Protein AF-A0A7Y4ZMW3-F1 (afdb_monomer)

Sequence (957 aa):
PGPGPGAGGVWGFAELHAHLAAHLAYGSNANGDEGIFYGKPGVKLEDNTVASDLAPCNREKHSGFDGDPVRHETRQLIMSKVNQIIGGTHGSSGFPKFETWPNAMNGNHQQMHITWLRRAYEGGLRVLVASVVQNLSFATLWNRGTNFTAPSIQVSSADEMATAIKQADYIKKVALANPSWMKVVLTPAEAREAARDNKLAVILGTELDTLNVNQLLELKNRHGIRLVIPVHMANNSIAGTAAYGDIFNTHNYLVNHEFIHVVADPLLAFRFGVPQIPRVEGSIALWDGPGSIKPTEVDRGQYCALGYECCAGTQRVSGCVPTGQGEKNEKGLVDEAGMKRLMAEGMLIDIAHMSDRGQDATATLADRFSYPLLDSHTGVRGDGERAHDERAIRASLVTRMARNGGVIGIGTGGSTAGGFDAASPKMVFHQGPDGNTALIPRNGSSLLHNDKTYARLTGEQKTLAVAVGPLDAPETSSCERISFTMKTGGDDLRGGGDDAVAHVTLRSRVVAIPLSKGAGWGNNSTNTIPGDLPAGTKVSDIRDIAIVHTGRNGGGFNQADNWNLDGFRAECSDGAQTILNMSGAPIMRFTGDNKRFDANVAPGGSGEIRRLLFTIRTGGDDLRGGGDNAIGVVRVNGREIECPLNAGRNWGNGSVNTVGCDLPAGTQRSAIQRISVRTTFGGGMGGDNWNMDGILVTGEQPARTLAALEGTPLVRFTAEQRVRHLYTPRLSPVFAAPERESNPSVMRIWIATQADDLRGENDNATAIVTFRGGARQEVPLNRGGKWGPESRYNVVFKLDGTHTYRDIVSFGIRTTFTGGVAGDNWDVASLDLEAVEDPLDAWGRELRKVQTATGGAKVAIGTDLNGFAPQVPLTTTRVTYPMALPAAFGRSVTLQQSVTGTRRFGVSEDGIAHIGMIPDFLVAAAARGVNVAPIYRSAEETIVMWEKAEAAARSVR

Structure (mmCIF, N/CA/C/O backbone):
data_AF-A0A7Y4ZMW3-F1
#
_entry.id   AF-A0A7Y4ZMW3-F1
#
loop_
_atom_site.group_PDB
_atom_site.id
_atom_site.type_symbol
_atom_site.label_atom_id
_atom_site.label_alt_id
_atom_site.label_comp_id
_atom_site.label_asym_id
_atom_site.label_entity_id
_atom_site.label_seq_id
_atom_site.pdbx_PDB_ins_code
_atom_site.Cartn_x
_atom_site.Cartn_y
_atom_site.Cartn_z
_atom_site.occupancy
_atom_site.B_iso_or_equiv
_atom_site.auth_seq_id
_atom_site.auth_comp_id
_atom_site.auth_asym_id
_atom_site.auth_atom_id
_atom_site.pdbx_PDB_model_num
ATOM 1 N N . PRO A 1 1 ? -33.567 11.206 0.689 1.00 29.44 1 PRO A N 1
ATOM 2 C CA . PRO A 1 1 ? -33.638 11.188 2.170 1.00 29.44 1 PRO A CA 1
ATOM 3 C C . PRO A 1 1 ? -34.164 9.828 2.659 1.00 29.44 1 PRO A C 1
ATOM 5 O O . PRO A 1 1 ? -35.365 9.587 2.637 1.00 29.44 1 PRO A O 1
ATOM 8 N N . GLY A 1 2 ? -33.249 8.907 2.984 1.00 31.12 2 GLY A N 1
ATOM 9 C CA . GLY A 1 2 ? -33.588 7.635 3.635 1.00 31.12 2 GLY A CA 1
ATOM 10 C C . GLY A 1 2 ? -33.926 7.839 5.118 1.00 31.12 2 GLY A C 1
ATOM 11 O O . GLY A 1 2 ? -33.720 8.945 5.628 1.00 31.12 2 GLY A O 1
ATOM 12 N N . PRO A 1 3 ? -34.452 6.811 5.808 1.00 31.30 3 PRO A N 1
ATOM 13 C CA . PRO A 1 3 ? -34.828 6.932 7.209 1.00 31.30 3 PRO A CA 1
ATOM 14 C C . PRO A 1 3 ? -33.583 7.308 8.019 1.00 31.30 3 PRO A C 1
ATOM 16 O O . PRO A 1 3 ? -32.514 6.722 7.834 1.00 31.30 3 PRO A O 1
ATOM 19 N N . GLY A 1 4 ? -33.707 8.329 8.871 1.00 34.56 4 GLY A N 1
ATOM 20 C CA . GLY A 1 4 ? -32.644 8.711 9.798 1.00 34.56 4 GLY A CA 1
ATOM 21 C C . GLY A 1 4 ? -32.243 7.532 10.693 1.00 34.56 4 GLY A C 1
ATOM 22 O O . GLY A 1 4 ? -33.016 6.577 10.822 1.00 34.56 4 GLY A O 1
ATOM 23 N N . PRO A 1 5 ? -31.048 7.571 11.309 1.00 40.44 5 PRO A N 1
ATOM 24 C CA . PRO A 1 5 ? -30.644 6.542 12.255 1.00 40.44 5 PRO A CA 1
ATOM 25 C C . PRO A 1 5 ? -31.726 6.439 13.333 1.00 40.44 5 PRO A C 1
ATOM 27 O O . PRO A 1 5 ? -32.020 7.412 14.028 1.00 40.44 5 PRO A O 1
ATOM 30 N N . GLY A 1 6 ? -32.361 5.266 13.434 1.00 38.09 6 GLY A N 1
ATOM 31 C CA . GLY A 1 6 ? -33.222 4.948 14.567 1.00 38.09 6 GLY A CA 1
ATOM 32 C C . GLY A 1 6 ? -32.452 5.211 15.860 1.00 38.09 6 GLY A C 1
ATOM 33 O O . GLY A 1 6 ? -31.225 5.120 15.870 1.00 38.09 6 GLY A O 1
ATOM 34 N N . ALA A 1 7 ? -33.170 5.563 16.924 1.00 40.03 7 ALA A N 1
ATOM 35 C CA . ALA A 1 7 ? -32.678 6.127 18.183 1.00 40.03 7 ALA A CA 1
ATOM 36 C C . ALA A 1 7 ? -31.703 5.244 19.023 1.00 40.03 7 ALA A C 1
ATOM 38 O O . ALA A 1 7 ? -31.751 5.274 20.248 1.00 40.03 7 ALA A O 1
ATOM 39 N N . GLY A 1 8 ? -30.804 4.467 18.405 1.00 54.16 8 GLY A N 1
ATOM 40 C CA . GLY A 1 8 ? -29.812 3.623 19.076 1.00 54.16 8 GLY A CA 1
ATOM 41 C C . GLY A 1 8 ? -28.607 3.131 18.250 1.00 54.16 8 GLY A C 1
ATOM 42 O O . GLY A 1 8 ? -27.822 2.365 18.814 1.00 54.16 8 GLY A O 1
ATOM 43 N N . GLY A 1 9 ? -28.443 3.526 16.976 1.00 68.31 9 GLY A N 1
ATOM 44 C CA . GLY A 1 9 ? -27.302 3.122 16.125 1.00 68.31 9 GLY A CA 1
ATOM 45 C C . GLY A 1 9 ? -26.077 4.046 16.231 1.00 68.31 9 GLY A C 1
ATOM 46 O O . GLY A 1 9 ? -26.225 5.250 16.442 1.00 68.31 9 GLY A O 1
ATOM 47 N N . VAL A 1 10 ? -24.868 3.494 16.083 1.00 80.31 10 VAL A N 1
ATOM 48 C CA . VAL A 1 10 ? -23.595 4.234 16.130 1.00 80.31 10 VAL A CA 1
ATOM 49 C C . VAL A 1 10 ? -23.335 4.951 14.802 1.00 80.31 10 VAL A C 1
ATOM 51 O O . VAL A 1 10 ? -23.148 4.316 13.767 1.00 80.31 10 VAL A O 1
ATOM 54 N N . TRP A 1 11 ? -23.270 6.284 14.817 1.00 85.06 11 TRP A N 1
ATOM 55 C CA . TRP A 1 11 ? -22.770 7.039 13.667 1.00 85.06 11 TRP A CA 1
ATOM 56 C C . TRP A 1 11 ? -21.258 7.251 13.757 1.00 85.06 11 TRP A C 1
ATOM 58 O O . TRP A 1 11 ? -20.727 7.563 14.824 1.00 85.06 11 TRP A O 1
ATOM 68 N N . GLY A 1 12 ? -20.574 7.118 12.625 1.00 89.94 12 GLY A N 1
ATOM 69 C CA . GLY A 1 12 ? -19.128 7.227 12.506 1.00 89.94 12 GLY A CA 1
ATOM 70 C C . GLY A 1 12 ? -18.579 6.146 11.586 1.00 89.94 12 GLY A C 1
ATOM 71 O O . GLY A 1 12 ? -19.266 5.179 11.246 1.00 89.94 12 GLY A O 1
ATOM 72 N N . PHE A 1 13 ? -17.332 6.309 11.170 1.00 94.38 13 PHE A N 1
ATOM 73 C CA . PHE A 1 13 ? -16.681 5.318 10.323 1.00 94.38 13 PHE A CA 1
ATOM 74 C C . PHE A 1 13 ? -15.805 4.360 11.135 1.00 94.38 13 PHE A C 1
ATOM 76 O O . PHE A 1 13 ? -15.341 4.683 12.237 1.00 94.38 13 PHE A O 1
ATOM 83 N N . ALA A 1 14 ? -15.621 3.171 10.573 1.00 97.25 14 ALA A N 1
ATOM 84 C CA . ALA A 1 14 ? -14.660 2.174 10.991 1.00 97.25 14 ALA A CA 1
ATOM 85 C C . ALA A 1 14 ? -13.423 2.237 10.085 1.00 97.25 14 ALA A C 1
ATOM 87 O O . ALA A 1 14 ? -13.551 2.347 8.863 1.00 97.25 14 ALA A O 1
ATOM 88 N N . GLU A 1 15 ? -12.252 2.161 10.707 1.00 97.62 15 GLU A N 1
ATOM 89 C CA . GLU A 1 15 ? -10.999 1.756 10.072 1.00 97.62 15 GLU A CA 1
ATOM 90 C C . GLU A 1 15 ? -10.798 0.273 10.394 1.00 97.62 15 GLU A C 1
ATOM 92 O O . GLU A 1 15 ? -10.638 -0.087 11.565 1.00 97.62 15 GLU A O 1
ATOM 97 N N . LEU A 1 16 ? -10.904 -0.579 9.378 1.00 97.62 16 LEU A N 1
ATOM 98 C CA . LEU A 1 16 ? -10.907 -2.031 9.525 1.00 97.62 16 LEU A CA 1
ATOM 99 C C . LEU A 1 16 ? -9.520 -2.660 9.518 1.00 97.62 16 LEU A C 1
ATOM 101 O O . LEU A 1 16 ? -9.426 -3.831 9.882 1.00 97.62 16 LEU A O 1
ATOM 105 N N . HIS A 1 17 ? -8.474 -1.923 9.141 1.00 97.12 17 HIS A N 1
ATOM 106 C CA . HIS A 1 17 ? -7.116 -2.454 9.145 1.00 97.12 17 HIS A CA 1
ATOM 107 C C . HIS A 1 17 ? -6.063 -1.346 9.209 1.00 97.12 17 HIS A C 1
ATOM 109 O O . HIS A 1 17 ? -5.843 -0.621 8.241 1.00 97.12 17 HIS A O 1
ATOM 115 N N . ALA A 1 18 ? -5.397 -1.207 10.357 1.00 96.56 18 ALA A N 1
ATOM 116 C CA . ALA A 1 18 ? -4.236 -0.331 10.507 1.00 96.56 18 ALA A CA 1
ATOM 117 C C . ALA A 1 18 ? -3.281 -0.821 11.607 1.00 96.56 18 ALA A C 1
ATOM 119 O O . ALA A 1 18 ? -3.698 -1.451 12.585 1.00 96.56 18 ALA A O 1
ATOM 120 N N . HIS A 1 19 ? -2.002 -0.443 11.514 1.00 97.12 19 HIS A N 1
ATOM 121 C CA . HIS A 1 19 ? -0.948 -0.940 12.405 1.00 97.12 19 HIS A CA 1
ATOM 122 C C . HIS A 1 19 ? -0.393 0.145 13.328 1.00 97.12 19 HIS A C 1
ATOM 124 O O . HIS A 1 19 ? 0.693 0.698 13.128 1.00 97.12 19 HIS A O 1
ATOM 130 N N . LEU A 1 20 ? -1.117 0.425 14.415 1.00 96.75 20 LEU A N 1
ATOM 131 C CA . LEU A 1 20 ? -0.694 1.401 15.429 1.00 96.75 20 LEU A CA 1
ATOM 132 C C . LEU A 1 20 ? 0.699 1.081 16.014 1.00 96.75 20 LEU A C 1
ATOM 134 O O . LEU A 1 20 ? 1.488 1.985 16.283 1.00 96.75 20 LEU A O 1
ATOM 138 N N . ALA A 1 21 ? 1.012 -0.204 16.198 1.00 97.31 21 ALA A N 1
ATOM 139 C CA . ALA A 1 21 ? 2.217 -0.667 16.885 1.00 97.31 21 ALA A CA 1
ATOM 140 C C . ALA A 1 21 ? 3.320 -1.220 15.957 1.00 97.31 21 ALA A C 1
ATOM 142 O O . ALA A 1 21 ? 4.254 -1.839 16.460 1.00 97.31 21 ALA A O 1
ATOM 143 N N . ALA A 1 22 ? 3.276 -0.940 14.646 1.00 95.25 22 ALA A N 1
ATOM 144 C CA . ALA A 1 22 ? 4.231 -1.468 13.655 1.00 95.25 22 ALA A CA 1
ATOM 145 C C . ALA A 1 22 ? 5.717 -1.216 13.990 1.00 95.25 22 ALA A C 1
ATOM 147 O O . ALA A 1 22 ? 6.573 -2.037 13.674 1.00 95.25 22 ALA A O 1
ATOM 148 N N . HIS A 1 23 ? 6.031 -0.127 14.702 1.00 94.81 23 HIS A N 1
ATOM 149 C CA . HIS A 1 23 ? 7.381 0.166 15.208 1.00 94.81 23 HIS A CA 1
ATOM 150 C C . HIS A 1 23 ? 7.975 -0.921 16.124 1.00 94.81 23 HIS A C 1
ATOM 152 O O . HIS A 1 23 ? 9.178 -0.927 16.353 1.00 94.81 23 HIS A O 1
ATOM 158 N N . LEU A 1 24 ? 7.154 -1.833 16.659 1.00 95.81 24 LEU A N 1
ATOM 159 C CA . LEU A 1 24 ? 7.586 -2.969 17.481 1.00 95.81 24 LEU A CA 1
ATOM 160 C C . LEU A 1 24 ? 7.716 -4.278 16.684 1.00 95.81 24 LEU A C 1
ATOM 162 O O . LEU A 1 24 ? 8.057 -5.298 17.288 1.00 95.81 24 LEU A O 1
ATOM 166 N N . ALA A 1 25 ? 7.459 -4.242 15.373 1.00 93.50 25 ALA A N 1
ATOM 167 C CA . ALA A 1 25 ? 7.607 -5.343 14.425 1.00 93.50 25 ALA A CA 1
ATOM 168 C C . ALA A 1 25 ? 8.895 -5.190 13.589 1.00 93.50 25 ALA A C 1
ATOM 170 O O . ALA A 1 25 ? 9.790 -4.418 13.949 1.00 93.50 25 ALA A O 1
ATOM 171 N N . TYR A 1 26 ? 9.010 -5.952 12.494 1.00 90.38 26 TYR A N 1
ATOM 172 C CA . TYR A 1 26 ? 10.005 -5.756 11.427 1.00 90.38 26 TYR A CA 1
ATOM 173 C C . TYR A 1 26 ? 11.461 -5.638 11.907 1.00 90.38 26 TYR A C 1
ATOM 175 O O . TYR A 1 26 ? 12.222 -4.768 11.480 1.00 90.38 26 TYR A O 1
ATOM 183 N N . GLY A 1 27 ? 11.836 -6.518 12.836 1.00 88.50 27 GLY A N 1
ATOM 184 C CA . GLY A 1 27 ? 13.196 -6.620 13.363 1.00 88.50 27 GLY A CA 1
ATOM 185 C C . GLY A 1 27 ? 13.542 -5.628 14.476 1.00 88.50 27 GLY A C 1
ATOM 186 O O . GLY A 1 27 ? 14.650 -5.686 14.992 1.00 88.50 27 GLY A O 1
ATOM 187 N N . SER A 1 28 ? 12.622 -4.755 14.893 1.00 90.94 28 SER A N 1
ATOM 188 C CA . SER A 1 28 ? 12.890 -3.800 15.976 1.00 90.94 28 SER A CA 1
ATOM 189 C C . SER A 1 28 ? 13.230 -4.470 17.314 1.00 90.94 28 SER A C 1
ATOM 191 O O . SER A 1 28 ? 12.729 -5.543 17.671 1.00 90.94 28 SER A O 1
ATOM 193 N N . ASN A 1 29 ? 14.057 -3.789 18.105 1.00 88.19 29 ASN A N 1
ATOM 194 C CA . ASN A 1 29 ? 14.379 -4.210 19.464 1.00 88.19 29 ASN A CA 1
ATOM 195 C C . ASN A 1 29 ? 13.197 -3.971 20.432 1.00 88.19 29 ASN A C 1
ATOM 197 O O . ASN A 1 29 ? 12.124 -3.486 20.056 1.00 88.19 29 ASN A O 1
ATOM 201 N N . ALA A 1 30 ? 13.362 -4.311 21.715 1.00 86.75 30 ALA A N 1
ATOM 202 C CA . ALA A 1 30 ? 12.298 -4.207 22.723 1.00 86.75 30 ALA A CA 1
ATOM 203 C C . ALA A 1 30 ? 11.681 -2.797 22.853 1.00 86.75 30 ALA A C 1
ATOM 205 O O . ALA A 1 30 ? 10.495 -2.688 23.161 1.00 86.75 30 ALA A O 1
ATOM 206 N N . ASN A 1 31 ? 12.444 -1.743 22.547 1.00 87.69 31 ASN A N 1
ATOM 207 C CA . ASN A 1 31 ? 12.013 -0.345 22.640 1.00 87.69 31 ASN A CA 1
ATOM 208 C C . ASN A 1 31 ? 11.351 0.184 21.355 1.00 87.69 31 ASN A C 1
ATOM 210 O O . ASN A 1 31 ? 10.925 1.344 21.322 1.00 87.69 31 ASN A O 1
ATOM 214 N N . GLY A 1 32 ? 11.268 -0.652 20.314 1.00 89.94 32 GLY A N 1
ATOM 215 C CA . GLY A 1 32 ? 10.786 -0.257 18.992 1.00 89.94 32 GLY A CA 1
ATOM 216 C C . GLY A 1 32 ? 11.794 0.590 18.221 1.00 89.94 32 GLY A C 1
ATOM 217 O O . GLY A 1 32 ? 11.396 1.430 17.422 1.00 89.94 32 GLY A O 1
ATOM 218 N N . ASP A 1 33 ? 13.084 0.412 18.514 1.00 89.06 33 ASP A N 1
ATOM 219 C CA . ASP A 1 33 ? 14.192 1.075 17.830 1.00 89.06 33 ASP A CA 1
ATOM 220 C C . ASP A 1 33 ? 14.956 0.061 16.962 1.00 89.06 33 ASP A C 1
ATOM 222 O O . ASP A 1 33 ? 14.775 -1.153 17.092 1.00 89.06 33 ASP A O 1
ATOM 226 N N . GLU A 1 34 ? 15.823 0.566 16.081 1.00 86.25 34 GLU A N 1
ATOM 227 C CA . GLU A 1 34 ? 16.712 -0.232 15.221 1.00 86.25 34 GLU A CA 1
ATOM 228 C C . GLU A 1 34 ? 16.001 -1.239 14.303 1.00 86.25 34 GLU A C 1
ATOM 230 O O . GLU A 1 34 ? 16.639 -2.186 13.855 1.00 86.25 34 GLU A O 1
ATOM 235 N N . GLY A 1 35 ? 14.706 -1.063 14.028 1.00 89.69 35 GLY A N 1
ATOM 236 C CA . GLY A 1 35 ? 13.946 -1.859 13.061 1.00 89.69 35 GLY A CA 1
ATOM 237 C C . GLY A 1 35 ? 13.877 -1.208 11.679 1.00 89.69 35 GLY A C 1
ATOM 238 O O . GLY A 1 35 ? 14.298 -0.066 11.495 1.00 89.69 35 GLY A O 1
ATOM 239 N N . ILE A 1 36 ? 13.276 -1.920 10.719 1.00 88.38 36 ILE A N 1
ATOM 240 C CA . ILE A 1 36 ? 12.968 -1.375 9.381 1.00 88.38 36 ILE A CA 1
ATOM 241 C C . ILE A 1 36 ? 12.028 -0.170 9.490 1.00 88.38 36 ILE A C 1
ATOM 243 O O . ILE A 1 36 ? 12.124 0.774 8.712 1.00 88.38 36 ILE A O 1
ATOM 247 N N . PHE A 1 37 ? 11.103 -0.207 10.447 1.00 90.81 37 PHE A N 1
ATOM 248 C CA . PHE A 1 37 ? 10.099 0.825 10.650 1.00 90.81 37 PHE A CA 1
ATOM 249 C C . PHE A 1 37 ? 10.595 1.891 11.634 1.00 90.81 37 PHE A C 1
ATOM 251 O O . PHE A 1 37 ? 11.032 1.550 12.734 1.00 90.81 37 PHE A O 1
ATOM 258 N N . TYR A 1 38 ? 10.504 3.172 11.267 1.00 92.38 38 TYR A N 1
ATOM 259 C CA . TYR A 1 38 ? 11.011 4.281 12.079 1.00 92.38 38 TYR A CA 1
ATOM 260 C C . TYR A 1 38 ? 9.907 5.186 12.636 1.00 92.38 38 TYR A C 1
ATOM 262 O O . TYR A 1 38 ? 8.947 5.540 11.953 1.00 92.38 38 TYR A O 1
ATOM 270 N N . GLY A 1 39 ? 10.105 5.641 13.872 1.00 94.50 39 GLY A N 1
ATOM 271 C CA . GLY A 1 39 ? 9.209 6.549 14.581 1.00 94.50 39 GLY A CA 1
ATOM 272 C C . GLY A 1 39 ? 8.195 5.821 15.464 1.00 94.50 39 GLY A C 1
ATOM 273 O O . GLY A 1 39 ? 7.851 4.658 15.250 1.00 94.50 39 GLY A O 1
ATOM 274 N N . LYS A 1 40 ? 7.700 6.515 16.488 1.00 96.38 40 LYS A N 1
ATOM 275 C CA . LYS A 1 40 ? 6.841 5.949 17.538 1.00 96.38 40 LYS A CA 1
ATOM 276 C C . LYS A 1 40 ? 5.458 6.597 17.504 1.00 96.38 40 LYS A C 1
ATOM 278 O O . LYS A 1 40 ? 5.334 7.764 17.148 1.00 96.38 40 LYS A O 1
ATOM 283 N N . PRO A 1 41 ? 4.387 5.866 17.843 1.00 96.06 41 PRO A N 1
ATOM 284 C CA . PRO A 1 41 ? 3.038 6.416 17.782 1.00 96.06 41 PRO A CA 1
ATOM 285 C C . PRO A 1 41 ? 2.716 7.301 18.999 1.00 96.06 41 PRO A C 1
ATOM 287 O O . PRO A 1 41 ? 1.648 7.901 19.048 1.00 96.06 41 PRO A O 1
ATOM 290 N N . GLY A 1 42 ? 3.609 7.388 19.988 1.00 96.25 42 GLY A N 1
ATOM 291 C CA . GLY A 1 42 ? 3.313 7.996 21.280 1.00 96.25 42 GLY A CA 1
ATOM 292 C C . GLY A 1 42 ? 2.331 7.163 22.104 1.00 96.25 42 GLY A C 1
ATOM 293 O O . GLY A 1 42 ? 1.635 6.280 21.602 1.00 96.25 42 GLY A O 1
ATOM 294 N N . VAL A 1 43 ? 2.298 7.416 23.413 1.00 97.19 43 VAL A N 1
ATOM 295 C CA . VAL A 1 43 ? 1.431 6.663 24.337 1.00 97.19 43 VAL A CA 1
ATOM 296 C C . VAL A 1 43 ? 0.258 7.506 24.801 1.00 97.19 43 VAL A C 1
ATOM 298 O O . VAL A 1 43 ? -0.889 7.103 24.637 1.00 97.19 43 VAL A O 1
ATOM 301 N N . LYS A 1 44 ? 0.532 8.666 25.390 1.00 97.50 44 LYS A N 1
ATOM 302 C CA . LYS A 1 44 ? -0.468 9.510 26.038 1.00 97.50 44 LYS A CA 1
ATOM 303 C C . LYS A 1 44 ? -0.564 10.843 25.311 1.00 97.50 44 LYS A C 1
ATOM 305 O O . LYS A 1 44 ? 0.457 11.470 25.043 1.00 97.50 44 LYS A O 1
ATOM 310 N N . LEU A 1 45 ? -1.784 11.267 24.983 1.00 97.12 45 LEU A N 1
ATOM 311 C CA . LEU A 1 45 ? -2.014 12.473 24.189 1.00 97.12 45 LEU A CA 1
ATOM 312 C C . LEU A 1 45 ? -1.439 13.733 24.859 1.00 97.12 45 LEU A C 1
ATOM 314 O O . LEU A 1 45 ? -0.869 14.581 24.176 1.00 97.12 45 LEU A O 1
ATOM 318 N N . GLU A 1 46 ? -1.571 13.848 26.182 1.00 95.94 46 GLU A N 1
ATOM 319 C CA . GLU A 1 46 ? -1.174 15.042 26.936 1.00 95.94 46 GLU A CA 1
ATOM 320 C C . GLU A 1 46 ? 0.346 15.211 27.074 1.00 95.94 46 GLU A C 1
ATOM 322 O O . GLU A 1 46 ? 0.806 16.325 27.318 1.00 95.94 46 GLU A O 1
ATOM 327 N N . ASP A 1 47 ? 1.124 14.140 26.893 1.00 93.81 47 ASP A N 1
ATOM 328 C CA . ASP A 1 47 ? 2.585 14.185 27.035 1.00 93.81 47 ASP A CA 1
ATOM 329 C C . ASP A 1 47 ? 3.253 14.908 25.848 1.00 93.81 47 ASP A C 1
ATOM 331 O O . ASP A 1 47 ? 4.386 15.371 25.962 1.00 93.81 47 ASP A O 1
ATOM 335 N N . ASN A 1 48 ? 2.544 15.039 24.717 1.00 86.69 48 ASN A N 1
ATOM 336 C CA . ASN A 1 48 ? 2.977 15.746 23.507 1.00 86.69 48 ASN A CA 1
ATOM 337 C C . ASN A 1 48 ? 4.410 15.391 23.050 1.00 86.69 48 ASN A C 1
ATOM 339 O O . ASN A 1 48 ? 5.265 16.251 22.831 1.00 86.69 48 ASN A O 1
ATOM 343 N N . THR A 1 49 ? 4.660 14.100 22.863 1.00 95.12 49 THR A N 1
ATOM 344 C CA . THR A 1 49 ? 5.973 13.519 22.542 1.00 95.12 49 THR A CA 1
ATOM 345 C C . THR A 1 49 ? 6.348 13.579 21.057 1.00 95.12 49 THR A C 1
ATOM 347 O O . THR A 1 49 ? 7.330 12.970 20.645 1.00 95.12 49 THR A O 1
ATOM 350 N N . VAL A 1 50 ? 5.632 14.365 20.242 1.00 96.25 50 VAL A N 1
ATOM 351 C CA . VAL A 1 50 ? 5.830 14.477 18.780 1.00 96.25 50 VAL A CA 1
ATOM 352 C C . VAL A 1 50 ? 7.301 14.689 18.401 1.00 96.25 50 VAL A C 1
ATOM 354 O O . VAL A 1 50 ? 7.783 14.092 17.441 1.00 96.25 50 VAL A O 1
ATOM 357 N N . ALA A 1 51 ? 8.018 15.535 19.147 1.00 96.38 51 ALA A N 1
ATOM 358 C CA . ALA A 1 51 ? 9.407 15.876 18.847 1.00 96.38 51 ALA A CA 1
ATOM 359 C C . ALA A 1 51 ? 10.373 14.690 18.995 1.00 96.38 51 ALA A C 1
ATOM 361 O O . ALA A 1 51 ? 11.300 14.567 18.199 1.00 96.38 51 ALA A O 1
ATOM 362 N N . SER A 1 52 ? 10.163 13.830 19.996 1.00 95.19 52 SER A N 1
ATOM 363 C CA . SER A 1 52 ? 10.982 12.633 20.216 1.00 95.19 52 SER A CA 1
ATOM 364 C C . SER A 1 52 ? 10.503 11.451 19.384 1.00 95.19 52 SER A C 1
ATOM 366 O O . SER A 1 52 ? 11.313 10.685 18.873 1.00 95.19 52 SER A O 1
ATOM 368 N N . ASP A 1 53 ? 9.190 11.308 19.239 1.00 96.50 53 ASP A N 1
ATOM 369 C CA . ASP A 1 53 ? 8.573 10.149 18.604 1.00 96.50 53 ASP A CA 1
ATOM 370 C C . ASP A 1 53 ? 8.726 10.172 17.084 1.00 96.50 53 ASP A C 1
ATOM 372 O O . ASP A 1 53 ? 8.805 9.117 16.456 1.00 96.50 53 ASP A O 1
ATOM 376 N N . LEU A 1 54 ? 8.788 11.369 16.495 1.00 96.25 54 LEU A N 1
ATOM 377 C CA . LEU A 1 54 ? 8.860 11.585 15.052 1.00 96.25 54 LEU A CA 1
ATOM 378 C C . LEU A 1 54 ? 10.107 12.394 14.651 1.00 96.25 54 LEU A C 1
ATOM 380 O O . LEU A 1 54 ? 10.058 13.202 13.723 1.00 96.25 54 LEU A O 1
ATOM 384 N N . ALA A 1 55 ? 11.209 12.227 15.386 1.00 95.06 55 ALA A N 1
ATOM 385 C CA . ALA A 1 55 ? 12.484 12.896 15.121 1.00 95.06 55 ALA A CA 1
ATOM 386 C C . ALA A 1 55 ? 13.061 12.525 13.737 1.00 95.06 55 ALA A C 1
ATOM 388 O O . ALA A 1 55 ? 12.692 11.499 13.184 1.00 95.06 55 ALA A O 1
ATOM 389 N N . PRO A 1 56 ? 13.983 13.304 13.150 1.00 92.25 56 PRO A N 1
ATOM 390 C CA . PRO A 1 56 ? 14.653 12.904 11.915 1.00 92.25 56 PRO A CA 1
ATOM 391 C C . PRO A 1 56 ? 15.407 11.572 12.055 1.00 92.25 56 PRO A C 1
ATOM 393 O O . PRO A 1 56 ? 16.023 11.309 13.088 1.00 92.25 56 PRO A O 1
ATOM 396 N N . CYS A 1 57 ? 15.393 10.746 11.007 1.00 87.81 57 CYS A N 1
ATOM 397 C CA . CYS A 1 57 ? 15.964 9.397 11.037 1.00 87.81 57 CYS A CA 1
ATOM 398 C C . CYS A 1 57 ? 17.316 9.289 10.312 1.00 87.81 57 CYS A C 1
ATOM 400 O O . CYS A 1 57 ? 17.672 10.127 9.480 1.00 87.81 57 CYS A O 1
ATOM 402 N N . ASN A 1 58 ? 18.062 8.209 10.580 1.00 81.44 58 ASN A N 1
ATOM 403 C CA . ASN A 1 58 ? 19.144 7.808 9.682 1.00 81.44 58 ASN A CA 1
ATOM 404 C C . ASN A 1 58 ? 18.535 7.233 8.396 1.00 81.44 58 ASN A C 1
ATOM 406 O O . ASN A 1 58 ? 17.863 6.202 8.427 1.00 81.44 58 ASN A O 1
ATOM 410 N N . ARG A 1 59 ? 18.810 7.894 7.273 1.00 70.88 59 ARG A N 1
ATOM 411 C CA . ARG A 1 59 ? 18.180 7.627 5.979 1.00 70.88 59 ARG A CA 1
ATOM 412 C C . ARG A 1 59 ? 18.505 6.265 5.373 1.00 70.88 59 ARG A C 1
ATOM 414 O O . ARG A 1 59 ? 17.708 5.762 4.597 1.00 70.88 59 ARG A O 1
ATOM 421 N N . GLU A 1 60 ? 19.648 5.666 5.684 1.00 68.62 60 GLU A N 1
ATOM 422 C CA . GLU A 1 60 ? 20.051 4.430 5.004 1.00 68.62 60 GLU A CA 1
ATOM 423 C C . GLU A 1 60 ? 19.511 3.171 5.669 1.00 68.62 60 GLU A C 1
ATOM 425 O O . GLU A 1 60 ? 19.280 2.171 4.997 1.00 68.62 60 GLU A O 1
ATOM 430 N N . LYS A 1 61 ? 19.345 3.196 6.993 1.00 70.44 61 LYS A N 1
ATOM 431 C CA . LYS A 1 61 ? 19.107 1.968 7.760 1.00 70.44 61 LYS A CA 1
ATOM 432 C C . LYS A 1 61 ? 18.244 2.141 9.001 1.00 70.44 61 LYS A C 1
ATOM 434 O O . LYS A 1 61 ? 18.088 1.175 9.731 1.00 70.44 61 LYS A O 1
ATOM 439 N N . HIS A 1 62 ? 17.726 3.342 9.292 1.00 83.06 62 HIS A N 1
ATOM 440 C CA . HIS A 1 62 ? 16.912 3.629 10.491 1.00 83.06 62 HIS A CA 1
ATOM 441 C C . HIS A 1 62 ? 17.560 3.248 11.845 1.00 83.06 62 HIS A C 1
ATOM 443 O O . HIS A 1 62 ? 16.965 3.434 12.906 1.00 83.06 62 HIS A O 1
ATOM 449 N N . SER A 1 63 ? 18.808 2.780 11.820 1.00 72.19 63 SER A N 1
ATOM 450 C CA . SER A 1 63 ? 19.594 2.271 12.933 1.00 72.19 63 SER A CA 1
ATOM 451 C C . SER A 1 63 ? 20.960 2.964 12.981 1.00 72.19 63 SER A C 1
ATOM 453 O O . SER A 1 63 ? 21.389 3.619 12.026 1.00 72.19 63 SER A O 1
ATOM 455 N N . GLY A 1 64 ? 21.660 2.816 14.106 1.00 67.94 64 GLY A N 1
ATOM 456 C CA . GLY A 1 64 ? 22.993 3.385 14.314 1.00 67.94 64 GLY A CA 1
ATOM 457 C C . GLY A 1 64 ? 24.120 2.675 13.548 1.00 67.94 64 GLY A C 1
ATOM 458 O O . GLY A 1 64 ? 23.900 1.935 12.581 1.00 67.94 64 GLY A O 1
ATOM 459 N N . PHE A 1 65 ? 25.361 2.917 13.984 1.00 71.69 65 PHE A N 1
ATOM 460 C CA . PHE A 1 65 ? 26.539 2.189 13.501 1.00 71.69 65 PHE A CA 1
ATOM 461 C C . PHE A 1 65 ? 26.349 0.679 13.692 1.00 71.69 65 PHE A C 1
ATOM 463 O O . PHE A 1 65 ? 25.885 0.238 14.740 1.00 71.69 65 PHE A O 1
ATOM 470 N N . ASP A 1 66 ? 26.701 -0.096 12.667 1.00 68.44 66 ASP A N 1
ATOM 471 C CA . ASP A 1 66 ? 26.613 -1.552 12.696 1.00 68.44 66 ASP A CA 1
ATOM 472 C C . ASP A 1 66 ? 28.020 -2.119 12.499 1.00 68.44 66 ASP A C 1
ATOM 474 O O . ASP A 1 66 ? 28.638 -1.873 11.467 1.00 68.44 66 ASP A O 1
ATOM 478 N N . GLY A 1 67 ? 28.540 -2.815 13.512 1.00 68.62 67 GLY A N 1
ATOM 479 C CA . GLY A 1 67 ? 29.873 -3.420 13.464 1.00 68.62 67 GLY A CA 1
ATOM 480 C C . GLY A 1 67 ? 29.940 -4.717 12.652 1.00 68.62 67 GLY A C 1
ATOM 481 O O . GLY A 1 67 ? 31.036 -5.231 12.447 1.00 68.62 67 GLY A O 1
ATOM 482 N N . ASP A 1 68 ? 28.796 -5.254 12.214 1.00 73.12 68 ASP A N 1
ATOM 483 C CA . ASP A 1 68 ? 28.722 -6.409 11.319 1.00 73.12 68 ASP A CA 1
ATOM 484 C C . ASP A 1 68 ? 28.536 -5.922 9.867 1.00 73.12 68 ASP A C 1
ATOM 486 O O . ASP A 1 68 ? 27.454 -5.428 9.527 1.00 73.12 68 ASP A O 1
ATOM 490 N N . PRO A 1 69 ? 29.557 -6.050 8.996 1.00 69.38 69 PRO A N 1
ATOM 491 C CA . PRO A 1 69 ? 29.477 -5.561 7.623 1.00 69.38 69 PRO A CA 1
ATOM 492 C C . PRO A 1 69 ? 28.436 -6.316 6.780 1.00 69.38 69 PRO A C 1
ATOM 494 O O . PRO A 1 69 ? 27.795 -5.709 5.931 1.00 69.38 69 PRO A O 1
ATOM 497 N N . VAL A 1 70 ? 28.185 -7.605 7.035 1.00 70.25 70 VAL A N 1
ATOM 498 C CA . VAL A 1 70 ? 27.185 -8.383 6.277 1.00 70.25 70 VAL A CA 1
ATOM 499 C C . VAL A 1 70 ? 25.775 -7.933 6.642 1.00 70.25 70 VAL A C 1
ATOM 501 O O . VAL A 1 70 ? 24.920 -7.742 5.771 1.00 70.25 70 VAL A O 1
ATOM 504 N N . ARG A 1 71 ? 25.514 -7.733 7.938 1.00 75.38 71 ARG A N 1
ATOM 505 C CA . ARG A 1 71 ? 24.229 -7.189 8.393 1.00 75.38 71 ARG A CA 1
ATOM 506 C C . ARG A 1 71 ? 24.037 -5.752 7.916 1.00 75.38 71 ARG A C 1
ATOM 508 O O . ARG A 1 71 ? 22.922 -5.394 7.541 1.00 75.38 71 ARG A O 1
ATOM 515 N N . HIS A 1 72 ? 25.104 -4.957 7.881 1.00 75.94 72 HIS A N 1
ATOM 516 C CA . HIS A 1 72 ? 25.063 -3.597 7.357 1.00 75.94 72 HIS A CA 1
ATOM 517 C C . HIS A 1 72 ? 24.570 -3.552 5.901 1.00 75.94 72 HIS A C 1
ATOM 519 O O . HIS A 1 72 ? 23.579 -2.869 5.632 1.00 75.94 72 HIS A O 1
ATOM 525 N N . GLU A 1 73 ? 25.184 -4.334 5.010 1.00 71.75 73 GLU A N 1
ATOM 526 C CA . GLU A 1 73 ? 24.780 -4.437 3.598 1.00 71.75 73 GLU A CA 1
ATOM 527 C C . GLU A 1 73 ? 23.363 -5.012 3.451 1.00 71.75 73 GLU A C 1
ATOM 529 O O . GLU A 1 73 ? 22.532 -4.499 2.699 1.00 71.75 73 GLU A O 1
ATOM 534 N N . THR A 1 74 ? 23.026 -6.037 4.245 1.00 74.88 74 THR A N 1
ATOM 535 C CA . THR A 1 74 ? 21.683 -6.644 4.226 1.00 74.88 74 THR A CA 1
ATOM 536 C C . THR A 1 74 ? 20.595 -5.618 4.572 1.00 74.88 74 THR A C 1
ATOM 538 O O . THR A 1 74 ? 19.545 -5.587 3.929 1.00 74.88 74 THR A O 1
ATOM 541 N N . ARG A 1 75 ? 20.832 -4.744 5.560 1.00 80.00 75 ARG A N 1
ATOM 542 C CA . ARG A 1 75 ? 19.886 -3.682 5.941 1.00 80.00 75 ARG A CA 1
ATOM 543 C C . ARG A 1 75 ? 19.674 -2.675 4.811 1.00 80.00 75 ARG A C 1
ATOM 545 O O . ARG A 1 75 ? 18.528 -2.322 4.537 1.00 80.00 75 ARG A O 1
ATOM 552 N N . GLN A 1 76 ? 20.740 -2.257 4.127 1.00 75.12 76 GLN A N 1
ATOM 553 C CA . GLN A 1 76 ? 20.628 -1.351 2.978 1.00 75.12 76 GLN A CA 1
ATOM 554 C C . GLN A 1 76 ? 19.847 -1.991 1.819 1.00 75.12 76 GLN A C 1
ATOM 556 O O . GLN A 1 76 ? 18.969 -1.345 1.242 1.00 75.12 76 GLN A O 1
ATOM 561 N N . LEU A 1 77 ? 20.085 -3.276 1.529 1.00 73.12 77 LEU A N 1
ATOM 562 C CA . LEU A 1 77 ? 19.331 -4.024 0.517 1.00 73.12 77 LEU A CA 1
ATOM 563 C C . LEU A 1 77 ? 17.839 -4.123 0.860 1.00 73.12 77 LEU A C 1
ATOM 565 O O . LEU A 1 77 ? 16.998 -3.862 -0.000 1.00 73.12 77 LEU A O 1
ATOM 569 N N . ILE A 1 78 ? 17.495 -4.448 2.111 1.00 77.06 78 ILE A N 1
ATOM 570 C CA . ILE A 1 78 ? 16.094 -4.496 2.561 1.00 77.06 78 ILE A CA 1
ATOM 571 C C . ILE A 1 78 ? 15.434 -3.128 2.401 1.00 77.06 78 ILE A C 1
ATOM 573 O O . ILE A 1 78 ? 14.338 -3.052 1.853 1.00 77.06 78 ILE A O 1
ATOM 577 N N . MET A 1 79 ? 16.095 -2.047 2.824 1.00 77.81 79 MET A N 1
ATOM 578 C CA . MET A 1 79 ? 15.553 -0.693 2.674 1.00 77.81 79 MET A CA 1
ATOM 579 C C . MET A 1 79 ? 15.322 -0.338 1.206 1.00 77.81 79 MET A C 1
ATOM 581 O O . MET A 1 79 ? 14.258 0.178 0.865 1.00 77.81 79 MET A O 1
ATOM 585 N N . SER A 1 80 ? 16.271 -0.672 0.327 1.00 72.69 80 SER A N 1
ATOM 586 C CA . SER A 1 80 ? 16.115 -0.496 -1.119 1.00 72.69 80 SER A CA 1
ATOM 587 C C . SER A 1 80 ? 14.888 -1.249 -1.652 1.00 72.69 80 SER A C 1
ATOM 589 O O . SER A 1 80 ? 14.039 -0.659 -2.322 1.00 72.69 80 SER A O 1
ATOM 591 N N . LYS A 1 81 ? 14.713 -2.521 -1.269 1.00 72.81 81 LYS A N 1
ATOM 592 C CA . LYS A 1 81 ? 13.571 -3.342 -1.703 1.00 72.81 81 LYS A CA 1
ATOM 593 C C . LYS A 1 81 ? 12.234 -2.871 -1.134 1.00 72.81 81 LYS A C 1
ATOM 595 O O . LYS A 1 81 ? 11.264 -2.806 -1.882 1.00 72.81 81 LYS A O 1
ATOM 600 N N . VAL A 1 82 ? 12.168 -2.475 0.136 1.00 74.69 82 VAL A N 1
ATOM 601 C CA . VAL A 1 82 ? 10.956 -1.879 0.728 1.00 74.69 82 VAL A CA 1
ATOM 602 C C . VAL A 1 82 ? 10.578 -0.597 -0.016 1.00 74.69 82 VAL A C 1
ATOM 604 O O . VAL A 1 82 ? 9.423 -0.422 -0.398 1.00 74.69 82 VAL A O 1
ATOM 607 N N . ASN A 1 83 ? 11.555 0.264 -0.307 1.00 72.44 83 ASN A N 1
ATOM 608 C CA . ASN A 1 83 ? 11.324 1.480 -1.083 1.00 72.44 83 ASN A CA 1
ATOM 609 C C . ASN A 1 83 ? 10.842 1.166 -2.513 1.00 72.44 83 ASN A C 1
ATOM 611 O O . ASN A 1 83 ? 9.956 1.853 -3.014 1.00 72.44 83 ASN A O 1
ATOM 615 N N . GLN A 1 84 ? 11.359 0.105 -3.144 1.00 67.44 84 GLN A N 1
ATOM 616 C CA . GLN A 1 84 ? 10.930 -0.356 -4.470 1.00 67.44 84 GLN A CA 1
ATOM 617 C C . GLN A 1 84 ? 9.478 -0.862 -4.484 1.00 67.44 84 GLN A C 1
ATOM 619 O O . GLN A 1 84 ? 8.736 -0.540 -5.409 1.00 67.44 84 GLN A O 1
ATOM 624 N N . ILE A 1 85 ? 9.059 -1.631 -3.473 1.00 65.88 85 ILE A N 1
ATOM 625 C CA . ILE A 1 85 ? 7.689 -2.178 -3.373 1.00 65.88 85 ILE A CA 1
ATOM 626 C C . ILE A 1 85 ? 6.656 -1.053 -3.267 1.00 65.88 85 ILE A C 1
ATOM 628 O O . ILE A 1 85 ? 5.587 -1.116 -3.871 1.00 65.88 85 ILE A O 1
ATOM 632 N N . ILE A 1 86 ? 6.985 -0.016 -2.500 1.00 67.06 86 ILE A N 1
ATOM 633 C CA . ILE A 1 86 ? 6.081 1.104 -2.225 1.00 67.06 86 ILE A CA 1
ATOM 634 C C . ILE A 1 86 ? 6.152 2.142 -3.359 1.00 67.06 86 ILE A C 1
ATOM 636 O O . ILE A 1 86 ? 5.167 2.811 -3.676 1.00 67.06 86 ILE A O 1
ATOM 640 N N . GLY A 1 87 ? 7.321 2.272 -3.993 1.00 63.09 87 GLY A N 1
ATOM 641 C CA . GLY A 1 87 ? 7.581 3.128 -5.147 1.00 63.09 87 GLY A CA 1
ATOM 642 C C . GLY A 1 87 ? 7.765 4.614 -4.825 1.00 63.09 87 GLY A C 1
ATOM 643 O O . GLY A 1 87 ? 8.070 5.385 -5.732 1.00 63.09 87 GLY A O 1
ATOM 644 N N . GLY A 1 88 ? 7.589 5.042 -3.572 1.00 69.00 88 GLY A N 1
ATOM 645 C CA . GLY A 1 88 ? 7.802 6.428 -3.155 1.00 69.00 88 GLY A CA 1
ATOM 646 C C . GLY A 1 88 ? 9.212 6.705 -2.637 1.00 69.00 88 GLY A C 1
ATOM 647 O O . GLY A 1 88 ? 9.958 5.809 -2.241 1.00 69.00 88 GLY A O 1
ATOM 648 N N . THR A 1 89 ? 9.588 7.984 -2.626 1.00 72.75 89 THR A N 1
ATOM 649 C CA . THR A 1 89 ? 10.900 8.398 -2.126 1.00 72.75 89 THR A CA 1
ATOM 650 C C . THR A 1 89 ? 10.983 8.309 -0.600 1.00 72.75 89 THR A C 1
ATOM 652 O O . THR A 1 89 ? 10.135 8.837 0.120 1.00 72.75 89 THR A O 1
ATOM 655 N N . HIS A 1 90 ? 12.060 7.701 -0.104 1.00 79.12 90 HIS A N 1
ATOM 656 C CA . HIS A 1 90 ? 12.402 7.625 1.314 1.00 79.12 90 HIS A CA 1
ATOM 657 C C . HIS A 1 90 ? 13.347 8.765 1.716 1.00 79.12 90 HIS A C 1
ATOM 659 O O . HIS A 1 90 ? 14.458 8.881 1.193 1.00 79.12 90 HIS A O 1
ATOM 665 N N . GLY A 1 91 ? 12.893 9.631 2.625 1.00 81.06 91 GLY A N 1
ATOM 666 C CA . GLY A 1 91 ? 13.665 10.766 3.141 1.00 81.06 91 GLY A CA 1
ATOM 667 C C . GLY A 1 91 ? 13.553 10.889 4.659 1.00 81.06 91 GLY A C 1
ATOM 668 O O . GLY A 1 91 ? 12.600 10.388 5.245 1.00 81.06 91 GLY A O 1
ATOM 669 N N . SER A 1 92 ? 14.508 11.575 5.288 1.00 87.25 92 SER A N 1
ATOM 670 C CA . SER A 1 92 ? 14.709 11.575 6.746 1.00 87.25 92 SER A CA 1
ATOM 671 C C . SER A 1 92 ? 14.102 12.754 7.512 1.00 87.25 92 SER A C 1
ATOM 673 O O . SER A 1 92 ? 14.107 12.738 8.744 1.00 87.25 92 SER A O 1
ATOM 675 N N . SER A 1 93 ? 13.581 13.774 6.825 1.00 90.50 93 SER A N 1
ATOM 676 C CA . SER A 1 93 ? 13.073 15.013 7.432 1.00 90.50 93 SER A CA 1
ATOM 677 C C . SER A 1 93 ? 11.759 14.771 8.184 1.00 90.50 93 SER A C 1
ATOM 679 O O . SER A 1 93 ? 10.683 14.809 7.585 1.00 90.50 93 SER A O 1
ATOM 681 N N . GLY A 1 94 ? 11.879 14.512 9.492 1.00 92.44 94 GLY A N 1
ATOM 682 C CA . GLY A 1 94 ? 10.789 14.437 10.471 1.00 92.44 94 GLY A CA 1
ATOM 683 C C . GLY A 1 94 ? 10.598 15.766 11.216 1.00 92.44 94 GLY A C 1
ATOM 684 O O . GLY A 1 94 ? 10.736 16.850 10.638 1.00 92.44 94 GLY A O 1
ATOM 685 N N . PHE A 1 95 ? 10.301 15.716 12.514 1.00 95.44 95 PHE A N 1
ATOM 686 C CA . PHE A 1 95 ? 10.133 16.909 13.346 1.00 95.44 95 PHE A CA 1
ATOM 687 C C . PHE A 1 95 ? 11.365 17.844 13.275 1.00 95.44 95 PHE A C 1
ATOM 689 O O . PHE A 1 95 ? 12.498 17.367 13.313 1.00 95.44 95 PHE A O 1
ATOM 696 N N . PRO A 1 96 ? 11.191 19.181 13.221 1.00 95.12 96 PRO A N 1
ATOM 697 C CA . PRO A 1 96 ? 9.919 19.908 13.233 1.00 95.12 96 PRO A CA 1
ATOM 698 C C . PRO A 1 96 ? 9.308 20.149 11.847 1.00 95.12 96 PRO A C 1
ATOM 700 O O . PRO A 1 96 ? 8.174 20.621 11.785 1.00 95.12 96 PRO A O 1
ATOM 703 N N . LYS A 1 97 ? 10.041 19.887 10.757 1.00 92.69 97 LYS A N 1
ATOM 704 C CA . LYS A 1 97 ? 9.690 20.390 9.421 1.00 92.69 97 LYS A CA 1
ATOM 705 C C . LYS A 1 97 ? 8.808 19.454 8.600 1.00 92.69 97 LYS A C 1
ATOM 707 O O . LYS A 1 97 ? 7.983 19.952 7.840 1.00 92.69 97 LYS A O 1
ATOM 712 N N . PHE A 1 98 ? 8.988 18.139 8.747 1.00 92.38 98 PHE A N 1
ATOM 713 C CA . PHE A 1 98 ? 8.255 17.106 8.008 1.00 92.38 98 PHE A CA 1
ATOM 714 C C . PHE A 1 98 ? 8.267 17.336 6.483 1.00 92.38 98 PHE A C 1
ATOM 716 O O . PHE A 1 98 ? 7.225 17.329 5.827 1.00 92.38 98 PHE A O 1
ATOM 723 N N . GLU A 1 99 ? 9.445 17.614 5.908 1.00 87.44 99 GLU A N 1
ATOM 724 C CA . GLU A 1 99 ? 9.573 17.890 4.463 1.00 87.44 99 GLU A CA 1
ATOM 725 C C . GLU A 1 99 ? 9.428 16.613 3.620 1.00 87.44 99 GLU A C 1
ATOM 727 O O . GLU A 1 99 ? 9.016 16.683 2.458 1.00 87.44 99 GLU A O 1
ATOM 732 N N . THR A 1 100 ? 9.759 15.448 4.192 1.00 85.31 100 THR A N 1
ATOM 733 C CA . THR A 1 100 ? 9.792 14.172 3.459 1.00 85.31 100 THR A CA 1
ATOM 734 C C . THR A 1 100 ? 8.919 13.084 4.064 1.00 85.31 100 THR A C 1
ATOM 736 O O . THR A 1 100 ? 8.403 12.268 3.304 1.00 85.31 100 THR A O 1
ATOM 739 N N . TRP A 1 101 ? 8.732 13.059 5.386 1.00 90.81 101 TRP A N 1
ATOM 740 C CA . TRP A 1 101 ? 7.821 12.128 6.056 1.00 90.81 101 TRP A CA 1
ATOM 741 C C . TRP A 1 101 ? 7.094 12.826 7.220 1.00 90.81 101 TRP A C 1
ATOM 743 O O . TRP A 1 101 ? 7.621 13.819 7.720 1.00 90.81 101 TRP A O 1
ATOM 753 N N . PRO A 1 102 ? 5.901 12.363 7.649 1.00 91.44 102 PRO A N 1
ATOM 754 C CA . PRO A 1 102 ? 5.132 11.243 7.093 1.00 91.44 102 PRO A CA 1
ATOM 755 C C . PRO A 1 102 ? 4.634 11.535 5.669 1.00 91.44 102 PRO A C 1
ATOM 757 O O . PRO A 1 102 ? 4.409 12.688 5.302 1.00 91.44 102 PRO A O 1
ATOM 760 N N . ASN A 1 103 ? 4.502 10.496 4.846 1.00 88.12 103 ASN A N 1
ATOM 761 C CA . ASN A 1 103 ? 4.162 10.620 3.428 1.00 88.12 103 ASN A CA 1
ATOM 762 C C . ASN A 1 103 ? 3.281 9.445 2.997 1.00 88.12 103 ASN A C 1
ATOM 764 O O . ASN A 1 103 ? 3.552 8.309 3.362 1.00 88.12 103 ASN A O 1
ATOM 768 N N . ALA A 1 104 ? 2.246 9.720 2.205 1.00 88.69 104 ALA A N 1
ATOM 769 C CA . ALA A 1 104 ? 1.296 8.721 1.722 1.00 88.69 104 ALA A CA 1
ATOM 770 C C . ALA A 1 104 ? 1.951 7.597 0.892 1.00 88.69 104 ALA A C 1
ATOM 772 O O . ALA A 1 104 ? 1.478 6.469 0.892 1.00 88.69 104 ALA A O 1
ATOM 773 N N . MET A 1 105 ? 3.066 7.881 0.221 1.00 81.94 105 MET A N 1
ATOM 774 C CA . MET A 1 105 ? 3.833 6.925 -0.585 1.00 81.94 105 MET A CA 1
ATOM 775 C C . MET A 1 105 ? 5.054 6.371 0.159 1.00 81.94 105 MET A C 1
ATOM 777 O O . MET A 1 105 ? 5.992 5.887 -0.467 1.00 81.94 105 MET A O 1
ATOM 781 N N . ASN A 1 106 ? 5.093 6.474 1.486 1.00 77.69 106 ASN A N 1
ATOM 782 C CA . ASN A 1 106 ? 6.172 5.935 2.299 1.00 77.69 106 ASN A CA 1
ATOM 783 C C . ASN A 1 106 ? 5.597 5.056 3.414 1.00 77.69 106 ASN A C 1
ATOM 785 O O . ASN A 1 106 ? 4.822 5.529 4.235 1.00 77.69 106 ASN A O 1
ATOM 789 N N . GLY A 1 107 ? 5.996 3.787 3.450 1.00 75.75 107 GLY A N 1
ATOM 790 C CA . GLY A 1 107 ? 5.454 2.808 4.399 1.00 75.75 107 GLY A CA 1
ATOM 791 C C . GLY A 1 107 ? 6.409 2.398 5.518 1.00 75.75 107 GLY A C 1
ATOM 792 O O . GLY A 1 107 ? 6.040 1.563 6.332 1.00 75.75 107 GLY A O 1
ATOM 793 N N . ASN A 1 108 ? 7.630 2.941 5.571 1.00 85.44 108 ASN A N 1
ATOM 794 C CA . ASN A 1 108 ? 8.633 2.589 6.586 1.00 85.44 108 ASN A CA 1
ATOM 795 C C . ASN A 1 108 ? 8.819 3.658 7.675 1.00 85.44 108 ASN A C 1
ATOM 797 O O . ASN A 1 108 ? 9.694 3.510 8.528 1.00 85.44 108 ASN A O 1
ATOM 801 N N . HIS A 1 109 ? 7.986 4.698 7.681 1.00 91.94 109 HIS A N 1
ATOM 802 C CA . HIS A 1 109 ? 7.904 5.684 8.753 1.00 91.94 109 HIS A CA 1
ATOM 803 C C . HIS A 1 109 ? 6.533 5.677 9.425 1.00 91.94 109 HIS A C 1
ATOM 805 O O . HIS A 1 109 ? 5.526 5.340 8.815 1.00 91.94 109 HIS A O 1
ATOM 811 N N . GLN A 1 110 ? 6.495 6.133 10.674 1.00 94.88 110 GLN A N 1
ATOM 812 C CA . GLN A 1 110 ? 5.288 6.238 11.481 1.00 94.88 110 GLN A CA 1
ATOM 813 C C . GLN A 1 110 ? 4.217 7.160 10.872 1.00 94.88 110 GLN A C 1
ATOM 815 O O . GLN A 1 110 ? 4.443 8.357 10.701 1.00 94.88 110 GLN A O 1
ATOM 820 N N . GLN A 1 111 ? 3.014 6.614 10.652 1.00 95.38 111 GLN A N 1
ATOM 821 C CA . GLN A 1 111 ? 1.813 7.313 10.163 1.00 95.38 111 GLN A CA 1
ATOM 822 C C . GLN A 1 111 ? 0.643 7.310 11.176 1.00 95.38 111 GLN A C 1
ATOM 824 O O . GLN A 1 111 ? -0.434 7.847 10.897 1.00 95.38 111 GLN A O 1
ATOM 829 N N . MET A 1 112 ? 0.844 6.741 12.371 1.00 95.06 112 MET A N 1
ATOM 830 C CA . MET A 1 112 ? -0.183 6.472 13.393 1.00 95.06 112 MET A CA 1
ATOM 831 C C . MET A 1 112 ? 0.127 7.111 14.763 1.00 95.06 112 MET A C 1
ATOM 833 O O . MET A 1 112 ? -0.069 6.490 15.803 1.00 95.06 112 MET A O 1
ATOM 837 N N . HIS A 1 113 ? 0.611 8.354 14.806 1.00 97.81 113 HIS A N 1
ATOM 838 C CA . HIS A 1 113 ? 0.830 9.061 16.075 1.00 97.81 113 HIS A CA 1
ATOM 839 C C . HIS A 1 113 ? -0.485 9.385 16.819 1.00 97.81 113 HIS A C 1
ATOM 841 O O . HIS A 1 113 ? -1.504 9.694 16.197 1.00 97.81 113 HIS A O 1
ATOM 847 N N . ILE A 1 114 ? -0.466 9.378 18.156 1.00 98.31 114 ILE A N 1
ATOM 848 C CA . ILE A 1 114 ? -1.638 9.536 19.033 1.00 98.31 114 ILE A CA 1
ATOM 849 C C . ILE A 1 114 ? -2.386 10.854 18.792 1.00 98.31 114 ILE A C 1
ATOM 851 O O . ILE A 1 114 ? -3.614 10.893 18.854 1.00 98.31 114 ILE A O 1
ATOM 855 N N . THR A 1 115 ? -1.672 11.923 18.430 1.00 97.62 115 THR A N 1
ATOM 856 C CA . THR A 1 115 ? -2.270 13.215 18.044 1.00 97.62 115 THR A CA 1
ATOM 857 C C . THR A 1 115 ? -3.038 13.126 16.723 1.00 97.62 115 THR A C 1
ATOM 859 O O . THR A 1 115 ? -4.119 13.703 16.594 1.00 97.62 115 THR A O 1
ATOM 862 N N . TRP A 1 116 ? -2.534 12.367 15.747 1.00 98.12 116 TRP A N 1
ATOM 863 C CA . TRP A 1 116 ? -3.222 12.130 14.477 1.00 98.12 116 TRP A CA 1
ATOM 864 C C . TRP A 1 116 ? -4.415 11.196 14.657 1.00 98.12 116 TRP A C 1
ATOM 866 O O . TRP A 1 116 ? -5.476 11.456 14.090 1.00 98.12 116 TRP A O 1
ATOM 876 N N . LEU A 1 117 ? -4.278 10.158 15.489 1.00 98.31 117 LEU A N 1
ATOM 877 C CA . LEU A 1 117 ? -5.383 9.268 15.839 1.00 98.31 117 LEU A CA 1
ATOM 878 C C . LEU A 1 117 ? -6.504 10.029 16.558 1.00 98.31 117 LEU A C 1
ATOM 880 O O . LEU A 1 117 ? -7.678 9.865 16.223 1.00 98.31 117 LEU A O 1
ATOM 884 N N . ARG A 1 118 ? -6.147 10.925 17.487 1.00 97.38 118 ARG A N 1
ATOM 885 C CA . ARG A 1 118 ? -7.101 11.821 18.146 1.00 97.38 118 ARG A CA 1
ATOM 886 C C . 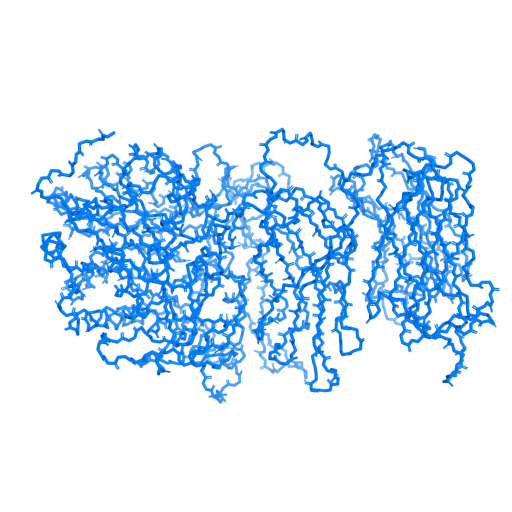ARG A 1 118 ? -7.861 12.675 17.131 1.00 97.38 118 ARG A C 1
ATOM 888 O O . ARG A 1 118 ? -9.084 12.762 17.215 1.00 97.38 118 ARG A O 1
ATOM 895 N N . ARG A 1 119 ? -7.161 13.256 16.150 1.00 96.44 119 ARG A N 1
ATOM 896 C CA . ARG A 1 119 ? -7.792 14.043 15.080 1.00 96.44 119 ARG A CA 1
ATOM 897 C C . ARG A 1 119 ? -8.727 13.195 14.213 1.00 96.44 119 ARG A C 1
ATOM 899 O O . ARG A 1 119 ? -9.814 13.656 13.879 1.00 96.44 119 ARG A O 1
ATOM 906 N N . ALA A 1 120 ? -8.353 11.959 13.873 1.00 96.56 120 ALA A N 1
ATOM 907 C CA . ALA A 1 120 ? -9.228 11.043 13.135 1.00 96.56 120 ALA A CA 1
ATOM 908 C C . ALA A 1 120 ? -10.508 10.714 13.927 1.00 96.56 120 ALA A C 1
ATOM 910 O O . ALA A 1 120 ? -11.607 10.737 13.372 1.00 96.56 120 ALA A O 1
ATOM 911 N N . TYR A 1 121 ? -10.381 10.485 15.239 1.00 95.69 121 TYR A N 1
ATOM 912 C CA . TYR A 1 121 ? -11.510 10.306 16.157 1.00 95.69 121 TYR A CA 1
ATOM 913 C C . TYR A 1 121 ? -12.421 11.545 16.210 1.00 95.69 121 TYR A C 1
ATOM 915 O O . TYR A 1 121 ? -13.641 11.421 16.076 1.00 95.69 121 TYR A O 1
ATOM 923 N N . GLU A 1 122 ? -11.865 12.752 16.316 1.00 92.75 122 GLU A N 1
ATOM 924 C CA . GLU A 1 122 ? -12.644 14.000 16.229 1.00 92.75 122 GLU A CA 1
ATOM 925 C C . GLU A 1 122 ? -13.318 14.160 14.858 1.00 92.75 122 GLU A C 1
ATOM 927 O O . GLU A 1 122 ? -14.429 14.679 14.765 1.00 92.75 122 GLU A O 1
ATOM 932 N N . GLY A 1 123 ? -12.682 13.629 13.812 1.00 92.06 123 GLY A N 1
ATOM 933 C CA . GLY A 1 123 ? -13.179 13.533 12.444 1.00 92.06 123 GLY A CA 1
ATOM 934 C C . GLY A 1 123 ? -14.260 12.477 12.184 1.00 92.06 123 GLY A C 1
ATOM 935 O O . GLY A 1 123 ? -14.757 12.393 11.061 1.00 92.06 123 GLY A O 1
ATOM 936 N N . GLY A 1 124 ? -14.640 11.682 13.190 1.00 91.62 124 GLY A N 1
ATOM 937 C CA . GLY A 1 124 ? -15.720 10.693 13.094 1.00 91.62 124 GLY A CA 1
ATOM 938 C C . GLY A 1 124 ? -15.290 9.224 13.129 1.00 91.62 124 GLY A C 1
ATOM 939 O O . GLY A 1 124 ? -16.158 8.361 12.992 1.00 91.62 124 GLY A O 1
ATOM 940 N N . LEU A 1 125 ? -14.004 8.913 13.342 1.00 95.50 125 LEU A N 1
ATOM 941 C CA . LEU A 1 125 ? -13.554 7.534 13.574 1.00 95.50 125 LEU A CA 1
ATOM 942 C C . LEU A 1 125 ? -14.140 7.023 14.900 1.00 95.50 125 LEU A C 1
ATOM 944 O O . LEU A 1 125 ? -14.002 7.678 15.940 1.00 95.50 125 LEU A O 1
ATOM 948 N N . ARG A 1 126 ? -14.816 5.872 14.879 1.00 95.50 126 ARG A N 1
ATOM 949 C CA . ARG A 1 126 ? -15.453 5.281 16.076 1.00 95.50 126 ARG A CA 1
ATOM 950 C C . ARG A 1 126 ? -15.067 3.836 16.339 1.00 95.50 126 ARG A C 1
ATOM 952 O O . ARG A 1 126 ? -15.078 3.431 17.498 1.00 95.50 126 ARG A O 1
ATOM 959 N N . VAL A 1 127 ? -14.677 3.099 15.305 1.00 98.19 127 VAL A N 1
ATOM 960 C CA . VAL A 1 127 ? -14.125 1.747 15.425 1.00 98.19 127 VAL A CA 1
ATOM 961 C C . VAL A 1 127 ? -12.770 1.726 14.730 1.00 98.19 127 VAL A C 1
ATOM 963 O O . VAL A 1 127 ? -12.661 2.178 13.596 1.00 98.19 127 VAL A O 1
ATOM 966 N N . LEU A 1 128 ? -11.746 1.228 15.415 1.00 98.62 128 LEU A N 1
ATOM 967 C CA . LEU A 1 128 ? -10.419 0.984 14.858 1.00 98.62 128 LEU A CA 1
ATOM 968 C C . LEU A 1 128 ? -10.060 -0.478 15.097 1.00 98.62 128 LEU A C 1
ATOM 970 O O . LEU A 1 128 ? -9.967 -0.901 16.250 1.00 98.62 128 LEU A O 1
ATOM 974 N N . VAL A 1 129 ? -9.804 -1.229 14.035 1.00 98.69 129 VAL A N 1
ATOM 975 C CA . VAL A 1 129 ? -9.103 -2.509 14.132 1.00 98.69 129 VAL A CA 1
ATOM 976 C C . VAL A 1 129 ? -7.605 -2.212 14.105 1.00 98.69 129 VAL A C 1
ATOM 978 O O . VAL A 1 129 ? -7.049 -1.803 13.089 1.00 98.69 129 VAL A O 1
ATOM 981 N N . ALA A 1 130 ? -6.960 -2.368 15.258 1.00 98.44 130 ALA A N 1
ATOM 982 C CA . ALA A 1 130 ? -5.523 -2.204 15.409 1.00 98.44 130 ALA A CA 1
ATOM 983 C C . ALA A 1 130 ? -4.854 -3.579 15.284 1.00 98.44 130 ALA A C 1
ATOM 985 O O . ALA A 1 130 ? -4.817 -4.354 16.248 1.00 98.44 130 ALA A O 1
ATOM 986 N N . SER A 1 131 ? -4.366 -3.885 14.084 1.00 98.06 131 SER A N 1
ATOM 987 C CA . SER A 1 131 ? -3.773 -5.178 13.744 1.00 98.06 131 SER A CA 1
ATOM 988 C C . SER A 1 131 ? -2.305 -5.234 14.164 1.00 98.06 131 SER A C 1
ATOM 990 O O . SER A 1 131 ? -1.517 -4.335 13.859 1.00 98.06 131 SER A O 1
ATOM 992 N N . VAL A 1 132 ? -1.918 -6.298 14.869 1.00 98.00 132 VAL A N 1
ATOM 993 C CA . VAL A 1 132 ? -0.501 -6.620 15.095 1.00 98.00 132 VAL A CA 1
ATOM 994 C C . VAL A 1 132 ? 0.048 -7.316 13.854 1.00 98.00 132 VAL A C 1
ATOM 996 O O . VAL A 1 132 ? -0.621 -8.196 13.313 1.00 98.00 132 VAL A O 1
ATOM 999 N N . VAL A 1 133 ? 1.244 -6.924 13.416 1.00 95.44 133 VAL A N 1
ATOM 1000 C CA . VAL A 1 133 ? 1.813 -7.370 12.134 1.00 95.44 133 VAL A CA 1
ATOM 1001 C C . VAL A 1 133 ? 3.230 -7.898 12.285 1.00 95.44 133 VAL A C 1
ATOM 1003 O O . VAL A 1 133 ? 3.963 -7.486 13.188 1.00 95.44 133 VAL A O 1
ATOM 1006 N N . GLN A 1 134 ? 3.621 -8.818 11.411 1.00 91.31 134 GLN A N 1
ATOM 1007 C CA . GLN A 1 134 ? 5.001 -9.253 11.252 1.00 91.31 134 GLN A CA 1
ATOM 1008 C C . GLN A 1 134 ? 5.238 -9.717 9.812 1.00 91.31 134 GLN A C 1
ATOM 1010 O O . GLN A 1 134 ? 4.363 -10.303 9.184 1.00 91.31 134 GLN A O 1
ATOM 1015 N N . 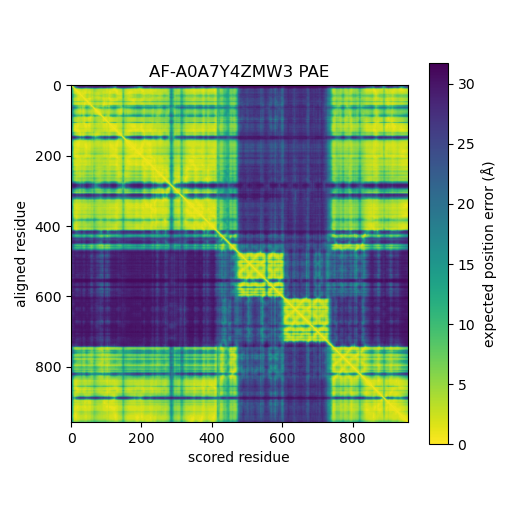ASN A 1 135 ? 6.457 -9.491 9.323 1.00 87.75 135 ASN A N 1
ATOM 1016 C CA . ASN A 1 135 ? 7.016 -10.253 8.214 1.00 87.75 135 ASN A CA 1
ATOM 1017 C C . ASN A 1 135 ? 8.278 -10.948 8.728 1.00 87.75 135 ASN A C 1
ATOM 1019 O O . ASN A 1 135 ? 9.302 -10.299 8.981 1.00 87.75 135 ASN A O 1
ATOM 1023 N N . LEU A 1 136 ? 8.193 -12.261 8.942 1.00 82.69 136 LEU A N 1
ATOM 1024 C CA . LEU A 1 136 ? 9.262 -12.989 9.629 1.00 82.69 136 LEU A CA 1
ATOM 1025 C C . LEU A 1 136 ? 10.576 -13.000 8.850 1.00 82.69 136 LEU A C 1
ATOM 1027 O O . LEU A 1 136 ? 11.644 -12.921 9.465 1.00 82.69 136 LEU A O 1
ATOM 1031 N N . SER A 1 137 ? 10.517 -13.057 7.520 1.00 80.75 137 SER A N 1
ATOM 1032 C CA . SER A 1 137 ? 11.714 -13.045 6.680 1.00 80.75 137 SER A CA 1
ATOM 1033 C C . SER A 1 137 ? 12.437 -11.710 6.788 1.00 80.75 137 SER A C 1
ATOM 1035 O O . SER A 1 137 ? 13.636 -11.692 7.055 1.00 80.75 137 SER A O 1
ATOM 1037 N N . PHE A 1 138 ? 11.717 -10.591 6.677 1.00 82.69 138 PHE A N 1
ATOM 1038 C CA . PHE A 1 138 ? 12.299 -9.262 6.857 1.00 82.69 138 PHE A CA 1
ATOM 1039 C C . PHE A 1 138 ? 12.872 -9.070 8.255 1.00 82.69 138 PHE A C 1
ATOM 1041 O O . PHE A 1 138 ? 14.016 -8.641 8.375 1.00 82.69 138 PHE A O 1
ATOM 1048 N N . ALA A 1 139 ? 12.138 -9.437 9.307 1.00 86.25 139 ALA A N 1
ATOM 1049 C CA . ALA A 1 139 ? 12.642 -9.320 10.673 1.00 86.25 139 ALA A CA 1
ATOM 1050 C C . ALA A 1 139 ? 13.908 -10.166 10.901 1.00 86.25 139 ALA A C 1
ATOM 1052 O O . ALA A 1 139 ? 14.862 -9.707 11.535 1.00 86.25 139 ALA A O 1
ATOM 1053 N N . THR A 1 140 ? 13.941 -11.386 10.360 1.00 81.25 140 THR A N 1
ATOM 1054 C CA . THR A 1 140 ? 15.079 -12.300 10.516 1.00 81.25 140 THR A CA 1
ATOM 1055 C C . THR A 1 140 ? 16.295 -11.809 9.739 1.00 81.25 140 THR A C 1
ATOM 1057 O O . THR A 1 140 ? 17.381 -11.716 10.313 1.00 81.25 140 THR A O 1
ATOM 1060 N N . LEU A 1 141 ? 16.116 -11.437 8.468 1.00 79.25 141 LEU A N 1
ATOM 1061 C CA . LEU A 1 141 ? 17.175 -10.892 7.616 1.00 79.25 141 LEU A CA 1
ATOM 1062 C C . LEU A 1 141 ? 17.736 -9.583 8.182 1.00 79.25 141 LEU A C 1
ATOM 1064 O O . LEU A 1 141 ? 18.949 -9.394 8.216 1.00 79.25 141 LEU A O 1
ATOM 1068 N N . TRP A 1 142 ? 16.868 -8.708 8.690 1.00 83.44 142 TRP A N 1
ATOM 1069 C CA . TRP A 1 142 ? 17.264 -7.436 9.288 1.00 83.44 142 TRP A CA 1
ATOM 1070 C C . TRP A 1 142 ? 18.163 -7.600 10.519 1.00 83.44 142 TRP A C 1
ATOM 1072 O O . TRP A 1 142 ? 19.121 -6.844 10.706 1.00 83.44 142 TRP A O 1
ATOM 1082 N N . ASN A 1 143 ? 17.857 -8.587 11.365 1.00 81.75 143 ASN A N 1
ATOM 1083 C CA . ASN A 1 143 ? 18.560 -8.808 12.628 1.00 81.75 143 ASN A CA 1
ATOM 1084 C C . ASN A 1 143 ? 19.809 -9.673 12.490 1.00 81.75 143 ASN A C 1
ATOM 1086 O O . ASN A 1 143 ? 20.798 -9.444 13.190 1.00 81.75 143 ASN A O 1
ATOM 1090 N N . ARG A 1 144 ? 19.766 -10.681 11.618 1.00 74.88 144 ARG A N 1
ATOM 1091 C CA . ARG A 1 144 ? 20.834 -11.681 11.497 1.00 74.88 144 ARG A CA 1
ATOM 1092 C C . ARG A 1 144 ? 21.758 -11.436 10.306 1.00 74.88 144 ARG A C 1
ATOM 1094 O O . ARG A 1 144 ? 22.862 -11.970 10.297 1.00 74.88 144 ARG A O 1
ATOM 1101 N N . GLY A 1 145 ? 21.330 -10.643 9.324 1.00 67.56 145 GLY A N 1
ATOM 1102 C CA . GLY A 1 145 ? 21.980 -10.621 8.019 1.00 67.56 145 GLY A CA 1
ATOM 1103 C C . GLY A 1 145 ? 21.895 -11.989 7.335 1.00 67.56 145 GLY A C 1
ATOM 1104 O O . GLY A 1 145 ? 21.120 -12.864 7.728 1.00 67.56 145 GLY A O 1
ATOM 1105 N N . THR A 1 146 ? 22.728 -12.188 6.321 1.00 58.94 146 THR A N 1
ATOM 1106 C CA . THR A 1 146 ? 22.866 -13.459 5.596 1.00 58.94 146 THR A CA 1
ATOM 1107 C C . THR A 1 146 ? 24.263 -14.061 5.820 1.00 58.94 146 THR A C 1
ATOM 1109 O O . THR A 1 146 ? 24.995 -14.368 4.893 1.00 58.94 146 THR A O 1
ATOM 1112 N N . ASN A 1 147 ? 24.700 -14.169 7.079 1.00 51.16 147 ASN A N 1
ATOM 1113 C CA . ASN A 1 147 ? 26.089 -14.533 7.392 1.00 51.16 147 ASN A CA 1
ATOM 1114 C C . ASN A 1 147 ? 26.371 -16.059 7.311 1.00 51.16 147 ASN A C 1
ATOM 1116 O O . ASN A 1 147 ? 25.494 -16.890 7.550 1.00 51.16 147 ASN A O 1
ATOM 1120 N N . PHE A 1 148 ? 27.634 -16.415 7.047 1.00 41.00 148 PHE A N 1
ATOM 1121 C CA . PHE A 1 148 ? 28.203 -17.755 6.807 1.00 41.00 148 PHE A CA 1
ATOM 1122 C C . PHE A 1 148 ? 27.894 -18.849 7.823 1.00 41.00 148 PHE A C 1
ATOM 1124 O O . PHE A 1 148 ? 28.016 -20.034 7.520 1.00 41.00 148 PHE A O 1
ATOM 1131 N N . THR A 1 149 ? 27.563 -18.476 9.052 1.00 41.81 149 THR A N 1
ATOM 1132 C CA . THR A 1 149 ? 27.400 -19.418 10.163 1.00 41.81 149 THR A CA 1
ATOM 1133 C C . THR A 1 149 ? 25.989 -19.994 10.255 1.00 41.81 149 THR A C 1
ATOM 1135 O O . THR A 1 149 ? 25.776 -20.955 10.993 1.00 41.81 149 THR A O 1
ATOM 1138 N N . ALA A 1 150 ? 25.034 -19.452 9.492 1.00 47.25 150 ALA A N 1
ATOM 1139 C CA . ALA A 1 150 ? 23.660 -19.929 9.427 1.00 47.25 150 ALA A CA 1
ATOM 1140 C C . ALA A 1 150 ? 23.281 -20.228 7.963 1.00 47.25 150 ALA A C 1
ATOM 1142 O O . ALA A 1 150 ? 22.706 -19.372 7.295 1.00 47.25 150 ALA A O 1
ATOM 1143 N N . PRO A 1 151 ? 23.562 -21.443 7.447 1.00 44.97 151 PRO A N 1
ATOM 1144 C CA . PRO A 1 151 ? 23.322 -21.809 6.043 1.00 44.97 151 PRO A CA 1
ATOM 1145 C C . PRO A 1 151 ? 21.835 -21.820 5.631 1.00 44.97 151 PRO A C 1
ATOM 1147 O O . PRO A 1 151 ? 21.515 -22.093 4.478 1.00 44.97 151 PRO A O 1
ATOM 1150 N N . SER A 1 152 ? 20.919 -21.518 6.556 1.00 54.50 152 SER A N 1
ATOM 1151 C CA . SER A 1 152 ? 19.486 -21.367 6.308 1.00 54.50 152 SER A CA 1
ATOM 1152 C C . SER A 1 152 ? 18.907 -20.259 7.188 1.00 54.50 152 SER A C 1
ATOM 1154 O O . SER A 1 152 ? 19.154 -20.240 8.398 1.00 54.50 152 SER A O 1
ATOM 1156 N N . ILE A 1 153 ? 18.083 -19.387 6.607 1.00 60.19 153 ILE A N 1
ATOM 1157 C CA . ILE A 1 153 ? 17.233 -18.453 7.353 1.00 60.19 153 ILE A CA 1
ATOM 1158 C C . ILE A 1 153 ? 16.173 -19.288 8.077 1.00 60.19 153 ILE A C 1
ATOM 1160 O O . ILE A 1 153 ? 15.298 -19.864 7.444 1.00 60.19 153 ILE A O 1
ATOM 1164 N N . GLN A 1 154 ? 16.294 -19.400 9.399 1.00 65.38 154 GLN A N 1
ATOM 1165 C CA . GLN A 1 154 ? 15.323 -20.091 10.248 1.00 65.38 154 GLN A CA 1
ATOM 1166 C C . GLN A 1 154 ? 14.387 -19.054 10.868 1.00 65.38 154 GLN A C 1
ATOM 1168 O O . GLN A 1 154 ? 14.812 -18.282 11.739 1.00 65.38 154 GLN A O 1
ATOM 1173 N N . VAL A 1 155 ? 13.138 -19.041 10.405 1.00 74.31 155 VAL A N 1
ATOM 1174 C CA . VAL A 1 155 ? 12.043 -18.274 11.006 1.00 74.31 155 VAL A CA 1
ATOM 1175 C C . VAL A 1 155 ? 11.337 -19.119 12.068 1.00 74.31 155 VAL A C 1
ATOM 1177 O O . VAL A 1 155 ? 11.274 -20.342 11.963 1.00 74.31 155 VAL A O 1
ATOM 1180 N N . SER A 1 156 ? 10.814 -18.480 13.114 1.00 80.88 156 SER A N 1
ATOM 1181 C CA . SER A 1 156 ? 10.154 -19.169 14.226 1.00 80.88 156 SER A CA 1
ATOM 1182 C C . SER A 1 156 ? 8.790 -18.556 14.505 1.00 80.88 156 SER A C 1
ATOM 1184 O O . SER A 1 156 ? 8.679 -17.355 14.754 1.00 80.88 156 SER A O 1
ATOM 1186 N N . SER A 1 157 ? 7.754 -19.396 14.561 1.00 83.94 157 SER A N 1
ATOM 1187 C CA . SER A 1 157 ? 6.421 -18.966 14.999 1.00 83.94 157 SER A CA 1
ATOM 1188 C C . SER A 1 157 ? 6.412 -18.494 16.458 1.00 83.94 157 SER A C 1
ATOM 1190 O O . SER A 1 157 ? 5.541 -17.720 16.847 1.00 83.94 157 SER A O 1
ATOM 1192 N N . ALA A 1 158 ? 7.394 -18.894 17.277 1.00 87.50 158 ALA A N 1
ATOM 1193 C CA . ALA A 1 158 ? 7.555 -18.360 18.629 1.00 87.50 158 ALA A CA 1
ATOM 1194 C C . ALA A 1 158 ? 8.017 -16.891 18.616 1.00 87.50 158 ALA A C 1
ATOM 1196 O O . ALA A 1 158 ? 7.524 -16.094 19.416 1.00 87.50 158 ALA A O 1
ATOM 1197 N N . ASP A 1 159 ? 8.903 -16.520 17.684 1.00 87.06 159 ASP A N 1
ATOM 1198 C CA . ASP A 1 159 ? 9.357 -15.131 17.519 1.00 87.06 159 ASP A CA 1
ATOM 1199 C C . ASP A 1 159 ? 8.206 -14.248 17.006 1.00 87.06 159 ASP A C 1
ATOM 1201 O O . ASP A 1 159 ? 8.020 -13.110 17.455 1.00 87.06 159 ASP A O 1
ATOM 1205 N N . GLU A 1 160 ? 7.380 -14.797 16.109 1.00 91.88 160 GLU A N 1
ATOM 1206 C CA . GLU A 1 160 ? 6.151 -14.151 15.647 1.00 91.88 160 GLU A CA 1
ATOM 1207 C C . GLU A 1 160 ? 5.153 -13.933 16.787 1.00 91.88 160 GLU A C 1
ATOM 1209 O O . GLU A 1 160 ? 4.683 -12.814 16.995 1.00 91.88 160 GLU A O 1
ATOM 1214 N N . MET A 1 161 ? 4.889 -14.978 17.579 1.00 95.69 161 MET A N 1
ATOM 1215 C CA . MET A 1 161 ? 3.999 -14.923 18.739 1.00 95.69 161 MET A CA 1
ATOM 1216 C C . MET A 1 161 ? 4.464 -13.868 19.753 1.00 95.69 161 MET A C 1
ATOM 1218 O O . MET A 1 161 ? 3.663 -13.051 20.209 1.00 95.69 161 MET A O 1
ATOM 1222 N N . ALA A 1 162 ? 5.760 -13.828 20.078 1.00 94.00 162 ALA A N 1
ATOM 1223 C CA . ALA A 1 162 ? 6.319 -12.834 20.994 1.00 94.00 162 ALA A CA 1
ATOM 1224 C C . ALA A 1 162 ? 6.146 -11.397 20.466 1.00 94.00 162 ALA A C 1
ATOM 1226 O O . ALA A 1 162 ? 5.784 -10.488 21.220 1.00 94.00 162 ALA A O 1
ATOM 1227 N N . THR A 1 163 ? 6.345 -11.196 19.160 1.00 93.94 163 THR A N 1
ATOM 1228 C CA . THR A 1 163 ? 6.158 -9.896 18.498 1.00 93.94 163 THR A CA 1
ATOM 1229 C C . THR A 1 163 ? 4.688 -9.464 18.499 1.00 93.94 163 THR A C 1
ATOM 1231 O O . THR A 1 163 ? 4.385 -8.295 18.758 1.00 93.94 163 THR A O 1
ATOM 1234 N N . ALA A 1 164 ? 3.763 -10.399 18.269 1.00 96.94 164 ALA A N 1
ATOM 1235 C CA . ALA A 1 164 ? 2.324 -10.156 18.331 1.00 96.94 164 ALA A CA 1
ATOM 1236 C C . ALA A 1 164 ? 1.877 -9.734 19.743 1.00 96.94 164 ALA A C 1
ATOM 1238 O O . ALA A 1 164 ? 1.176 -8.732 19.900 1.00 96.94 164 ALA A O 1
ATOM 1239 N N . ILE A 1 165 ? 2.339 -10.443 20.780 1.00 97.75 165 ILE A N 1
ATOM 1240 C CA . ILE A 1 165 ? 2.041 -10.130 22.188 1.00 97.75 165 ILE A CA 1
ATOM 1241 C C . ILE A 1 165 ? 2.531 -8.725 22.551 1.00 97.75 165 ILE A C 1
ATOM 1243 O O . ILE A 1 165 ? 1.762 -7.910 23.063 1.00 97.75 165 ILE A O 1
ATOM 1247 N N . LYS A 1 166 ? 3.792 -8.415 22.228 1.00 96.31 166 LYS A N 1
ATOM 1248 C CA . LYS A 1 166 ? 4.416 -7.113 22.500 1.00 96.31 166 LYS A CA 1
ATOM 1249 C C . LYS A 1 166 ? 3.621 -5.955 21.884 1.00 96.31 166 LYS A C 1
ATOM 1251 O O . LYS A 1 166 ? 3.397 -4.941 22.544 1.00 96.31 166 LYS A O 1
ATOM 1256 N N . GLN A 1 167 ? 3.170 -6.106 20.638 1.00 98.25 167 GLN A N 1
ATOM 1257 C CA . GLN A 1 167 ? 2.339 -5.105 19.965 1.00 98.25 167 GLN A CA 1
ATOM 1258 C C . GLN A 1 167 ? 0.951 -4.975 20.606 1.00 98.25 167 GLN A C 1
ATOM 1260 O O . GLN A 1 167 ? 0.502 -3.857 20.865 1.00 98.25 167 GLN A O 1
ATOM 1265 N N . ALA A 1 168 ? 0.286 -6.093 20.912 1.00 98.56 168 ALA A N 1
ATOM 1266 C CA . ALA A 1 168 ? -1.032 -6.087 21.545 1.00 98.56 168 ALA A CA 1
ATOM 1267 C C . ALA A 1 168 ? -1.004 -5.385 22.913 1.00 98.56 168 ALA A C 1
ATOM 1269 O O . ALA A 1 168 ? -1.880 -4.573 23.221 1.00 98.56 168 ALA A O 1
ATOM 1270 N N . ASP A 1 169 ? 0.023 -5.645 23.721 1.00 98.12 169 ASP A N 1
ATOM 1271 C CA . ASP A 1 169 ? 0.181 -5.016 25.033 1.00 98.12 169 ASP A CA 1
ATOM 1272 C C . ASP A 1 169 ? 0.504 -3.522 24.923 1.00 98.12 169 ASP A C 1
ATOM 1274 O O . ASP A 1 169 ? -0.013 -2.717 25.704 1.00 98.12 169 ASP A O 1
ATOM 1278 N N . TYR A 1 170 ? 1.266 -3.118 23.903 1.00 98.38 170 TYR A N 1
ATOM 1279 C CA . TYR A 1 170 ? 1.475 -1.705 23.602 1.00 98.38 170 TYR A CA 1
ATOM 1280 C C . TYR A 1 170 ? 0.163 -0.993 23.243 1.00 98.38 170 TYR A C 1
ATOM 1282 O O . TYR A 1 170 ? -0.129 0.069 23.792 1.00 98.38 170 TYR A O 1
ATOM 1290 N N . ILE A 1 171 ? -0.671 -1.578 22.376 1.00 98.75 171 ILE A N 1
ATOM 1291 C CA . ILE A 1 171 ? -1.957 -0.976 21.982 1.00 98.75 171 ILE A CA 1
ATOM 1292 C C . ILE A 1 171 ? -2.877 -0.814 23.203 1.00 98.75 171 ILE A C 1
ATOM 1294 O O . ILE A 1 171 ? -3.485 0.244 23.390 1.00 98.75 171 ILE A O 1
ATOM 1298 N N . LYS A 1 172 ? -2.931 -1.816 24.092 1.00 98.75 172 LYS A N 1
ATOM 1299 C CA . LYS A 1 172 ? -3.662 -1.706 25.368 1.00 98.75 172 LYS A CA 1
ATOM 1300 C C . LYS A 1 172 ? -3.119 -0.571 26.230 1.00 98.75 172 LYS A C 1
ATOM 1302 O O . LYS A 1 172 ? -3.909 0.196 26.773 1.00 98.75 172 LYS A O 1
ATOM 1307 N N . LYS A 1 173 ? -1.792 -0.431 26.334 1.00 98.44 173 LYS A N 1
ATOM 1308 C CA . LYS A 1 173 ? -1.145 0.662 27.075 1.00 98.44 173 LYS A CA 1
ATOM 1309 C C . LYS A 1 173 ? -1.559 2.034 26.533 1.00 98.44 173 LYS A C 1
ATOM 1311 O O . LYS A 1 173 ? -1.876 2.910 27.332 1.00 98.44 173 LYS A O 1
ATOM 1316 N N . VAL A 1 174 ? -1.606 2.212 25.211 1.00 98.56 174 VAL A N 1
ATOM 1317 C CA . VAL A 1 174 ? -2.075 3.459 24.578 1.00 98.56 174 VAL A CA 1
ATOM 1318 C C . VAL A 1 174 ? -3.525 3.756 24.970 1.00 98.56 174 VAL A C 1
ATOM 1320 O O . VAL A 1 174 ? -3.822 4.852 25.441 1.00 98.56 174 VAL A O 1
ATOM 1323 N N . ALA A 1 175 ? -4.436 2.787 24.847 1.00 98.50 175 ALA A N 1
ATOM 1324 C CA . ALA A 1 175 ? -5.840 3.002 25.205 1.00 98.50 175 ALA A CA 1
ATOM 1325 C C . ALA A 1 175 ? -6.028 3.298 26.706 1.00 98.50 175 ALA A C 1
ATOM 1327 O O . ALA A 1 175 ? -6.778 4.204 27.066 1.00 98.50 175 ALA A O 1
ATOM 1328 N N . LEU A 1 176 ? -5.308 2.585 27.580 1.00 98.50 176 LEU A N 1
ATOM 1329 C CA . LEU A 1 176 ? -5.324 2.796 29.033 1.00 98.50 176 LEU A CA 1
ATOM 1330 C C . LEU A 1 176 ? -4.767 4.164 29.444 1.00 98.50 176 LEU A C 1
ATOM 1332 O O . LEU A 1 176 ? -5.204 4.715 30.452 1.00 98.50 176 LEU A O 1
ATOM 1336 N N . ALA A 1 177 ? -3.829 4.719 28.675 1.00 98.56 177 ALA A N 1
ATOM 1337 C CA . ALA A 1 177 ? -3.315 6.068 28.890 1.00 98.56 177 ALA A CA 1
ATOM 1338 C C . ALA A 1 177 ? -4.293 7.167 28.434 1.00 98.56 177 ALA A C 1
ATOM 1340 O O . ALA A 1 177 ? -4.179 8.302 28.890 1.00 98.56 177 ALA A O 1
ATOM 1341 N N . ASN A 1 178 ? -5.275 6.831 27.587 1.00 98.50 178 ASN A N 1
ATOM 1342 C CA . ASN A 1 178 ? -6.245 7.758 26.992 1.00 98.50 178 ASN A CA 1
ATOM 1343 C C . ASN A 1 178 ? -7.721 7.356 27.269 1.00 98.50 178 ASN A C 1
ATOM 1345 O O . ASN A 1 178 ? -8.552 7.353 26.353 1.00 98.50 178 ASN A O 1
ATOM 1349 N N . PRO A 1 179 ? -8.109 7.034 28.522 1.00 97.88 179 PRO A N 1
ATOM 1350 C CA . PRO A 1 179 ? -9.384 6.367 28.827 1.00 97.88 179 PRO A CA 1
ATOM 1351 C C . PRO A 1 179 ? -10.621 7.256 28.634 1.00 97.88 179 PRO A C 1
ATOM 1353 O O . PRO A 1 179 ? -11.756 6.765 28.608 1.00 97.88 179 PRO A O 1
ATOM 1356 N N . SER A 1 180 ? -10.420 8.571 28.517 1.00 97.00 180 SER A N 1
ATOM 1357 C CA . SER A 1 180 ? -11.481 9.551 28.275 1.00 97.00 180 SER A CA 1
ATOM 1358 C C . SER A 1 180 ? -12.062 9.458 26.863 1.00 97.00 180 SER A C 1
ATOM 1360 O O . SER A 1 180 ? -13.196 9.882 26.660 1.00 97.00 180 SER A O 1
ATOM 1362 N N . TRP A 1 181 ? -11.323 8.890 25.902 1.00 97.06 181 TRP A N 1
ATOM 1363 C CA . TRP A 1 181 ? -11.752 8.816 24.504 1.00 97.06 181 TRP A CA 1
ATOM 1364 C C . TRP A 1 181 ? -11.358 7.528 23.773 1.00 97.06 181 TRP A C 1
ATOM 1366 O O . TRP A 1 181 ? -11.774 7.363 22.634 1.00 97.06 181 TRP A O 1
ATOM 1376 N N . MET A 1 182 ? -10.620 6.598 24.387 1.00 98.25 182 MET A N 1
ATOM 1377 C CA . MET A 1 182 ? -10.293 5.286 23.809 1.00 98.25 182 MET A CA 1
ATOM 1378 C C . MET A 1 182 ? -10.681 4.147 24.755 1.00 98.25 182 MET A C 1
ATOM 1380 O O . MET A 1 182 ? -10.618 4.291 25.976 1.00 98.25 182 MET A O 1
ATOM 1384 N N . LYS A 1 183 ? -11.047 2.992 24.192 1.00 98.50 183 LYS A N 1
ATOM 1385 C CA . LYS A 1 183 ? -11.239 1.734 24.928 1.00 98.50 183 LYS A CA 1
ATOM 1386 C C . LYS A 1 183 ? -10.865 0.561 24.021 1.00 98.50 183 LYS A C 1
ATOM 1388 O O . LYS A 1 183 ? -11.408 0.456 22.926 1.00 98.50 183 LYS A O 1
ATOM 1393 N N . VAL A 1 184 ? -9.969 -0.323 24.470 1.00 98.81 184 VAL A N 1
ATOM 1394 C CA . VAL A 1 184 ? -9.837 -1.654 23.850 1.00 98.81 184 VAL A CA 1
ATOM 1395 C C . VAL A 1 184 ? -11.063 -2.468 24.237 1.00 98.81 184 VAL A C 1
ATOM 1397 O O . VAL A 1 184 ? -11.404 -2.522 25.418 1.00 98.81 184 VAL A O 1
ATOM 1400 N N . VAL A 1 185 ? -11.729 -3.057 23.249 1.00 98.75 185 VAL A N 1
ATOM 1401 C CA . VAL A 1 185 ? -12.995 -3.774 23.427 1.00 98.75 185 VAL A CA 1
ATOM 1402 C C . VAL A 1 185 ? -12.837 -5.242 23.057 1.00 98.75 185 VAL A C 1
ATOM 1404 O O . VAL A 1 185 ? -12.158 -5.594 22.093 1.00 98.75 185 VAL A O 1
ATOM 1407 N N . LEU A 1 186 ? -13.462 -6.108 23.847 1.00 98.50 186 LEU A N 1
ATOM 1408 C CA . LEU A 1 186 ? -13.351 -7.560 23.747 1.00 98.50 186 LEU A CA 1
ATOM 1409 C C . LEU A 1 186 ? -14.647 -8.229 23.287 1.00 98.50 186 LEU A C 1
ATOM 1411 O O . LEU A 1 186 ? -14.629 -9.425 23.001 1.00 98.50 186 LEU A O 1
ATOM 1415 N N . THR A 1 187 ? -15.748 -7.484 23.236 1.00 98.19 187 THR A N 1
ATOM 1416 C CA . THR A 1 187 ? -17.069 -7.957 22.807 1.00 98.19 187 THR A CA 1
ATOM 1417 C C . THR A 1 187 ? -17.770 -6.868 21.986 1.00 98.19 187 THR A C 1
ATOM 1419 O O . THR A 1 187 ? -17.476 -5.677 22.165 1.00 98.19 187 THR A O 1
ATOM 1422 N N . PRO A 1 188 ? -18.745 -7.218 21.128 1.00 97.06 188 PRO A N 1
ATOM 1423 C CA . PRO A 1 188 ? -19.552 -6.224 20.429 1.00 97.06 188 PRO A CA 1
ATOM 1424 C C . PRO A 1 188 ? -20.352 -5.333 21.390 1.00 97.06 188 PRO A C 1
ATOM 1426 O O . PRO A 1 188 ? -20.556 -4.153 21.108 1.00 97.06 188 PRO A O 1
ATOM 1429 N N . ALA A 1 189 ? -20.765 -5.858 22.550 1.00 96.75 189 ALA A N 1
ATOM 1430 C CA . ALA A 1 189 ? -21.453 -5.078 23.577 1.00 96.75 189 ALA A CA 1
ATOM 1431 C C . ALA A 1 189 ? -20.555 -3.964 24.143 1.00 96.75 189 ALA A C 1
ATOM 1433 O O . ALA A 1 189 ? -20.991 -2.816 24.241 1.00 96.75 189 ALA A O 1
ATOM 1434 N N . GLU A 1 190 ? -19.288 -4.272 24.438 1.00 98.06 190 GLU A N 1
ATOM 1435 C CA . GLU A 1 190 ? -18.299 -3.270 24.853 1.00 98.06 190 GLU A CA 1
ATOM 1436 C C . GLU A 1 190 ? -18.000 -2.257 23.743 1.00 98.06 190 GLU A C 1
ATOM 1438 O O . GLU A 1 190 ? -17.835 -1.073 24.033 1.00 98.06 190 GLU A O 1
ATOM 1443 N N . ALA A 1 191 ? -17.947 -2.694 22.479 1.00 96.81 191 ALA A N 1
ATOM 1444 C CA . ALA A 1 191 ? -17.771 -1.805 21.328 1.00 96.81 191 ALA A CA 1
ATOM 1445 C C . ALA A 1 191 ? -18.931 -0.805 21.202 1.00 96.81 191 ALA A C 1
ATOM 1447 O O . ALA A 1 191 ? -18.713 0.396 21.027 1.00 96.81 191 ALA A O 1
ATOM 1448 N N . ARG A 1 192 ? -20.167 -1.291 21.358 1.00 93.56 192 ARG A N 1
ATOM 1449 C CA . ARG A 1 192 ? -21.385 -0.476 21.333 1.00 93.56 192 ARG A CA 1
ATOM 1450 C C . ARG A 1 192 ? -21.439 0.511 22.495 1.00 93.56 192 ARG A C 1
ATOM 1452 O O . ARG A 1 192 ? -21.797 1.668 22.289 1.00 93.56 192 ARG A O 1
ATOM 1459 N N . GLU A 1 193 ? -21.075 0.073 23.697 1.00 94.06 193 GLU A N 1
ATOM 1460 C CA . GLU A 1 193 ? -20.961 0.934 24.878 1.00 94.06 193 GLU A CA 1
ATOM 1461 C C . GLU A 1 193 ? -19.904 2.024 24.665 1.00 94.06 193 GLU A C 1
ATOM 1463 O O . GLU A 1 193 ? -20.214 3.205 24.798 1.00 94.06 193 GLU A O 1
ATOM 1468 N N . ALA A 1 194 ? -18.691 1.652 24.240 1.00 94.69 194 ALA A N 1
ATOM 1469 C CA . ALA A 1 194 ? -17.614 2.601 23.973 1.00 94.69 194 ALA A CA 1
ATOM 1470 C C . ALA A 1 194 ? -18.051 3.677 22.972 1.00 94.69 194 ALA A C 1
ATOM 1472 O O . ALA A 1 194 ? -17.871 4.865 23.226 1.00 94.69 194 ALA A O 1
ATOM 1473 N N . ALA A 1 195 ? -18.678 3.277 21.865 1.00 87.75 195 ALA A N 1
ATOM 1474 C CA . ALA A 1 195 ? -19.152 4.215 20.860 1.00 87.75 195 ALA A CA 1
ATOM 1475 C C . ALA A 1 195 ? -20.276 5.138 21.375 1.00 87.75 195 ALA A C 1
ATOM 1477 O O . ALA A 1 195 ? -20.283 6.326 21.041 1.00 87.75 195 ALA A O 1
ATOM 1478 N N . ARG A 1 196 ? -21.198 4.630 22.211 1.00 85.81 196 ARG A N 1
ATOM 1479 C CA . ARG A 1 196 ? -22.254 5.431 22.869 1.00 85.81 196 ARG A CA 1
ATOM 1480 C C . ARG A 1 196 ? -21.688 6.440 23.862 1.00 85.81 196 ARG A C 1
ATOM 1482 O O . ARG A 1 196 ? -22.147 7.579 23.886 1.00 85.81 196 ARG A O 1
ATOM 1489 N N . ASP A 1 197 ? -20.642 6.058 24.584 1.00 90.06 197 ASP A N 1
ATOM 1490 C CA . ASP A 1 197 ? -19.875 6.936 25.474 1.00 90.06 197 ASP A CA 1
ATOM 1491 C C . ASP A 1 197 ? -18.968 7.911 24.705 1.00 90.06 197 ASP A C 1
ATOM 1493 O O . ASP A 1 197 ? -18.138 8.606 25.294 1.00 90.06 197 ASP A O 1
ATOM 1497 N N . ASN A 1 198 ? -19.117 7.969 23.376 1.00 89.38 198 ASN A N 1
ATOM 1498 C CA . ASN A 1 198 ? -18.305 8.766 22.473 1.00 89.38 198 ASN A CA 1
ATOM 1499 C C . ASN A 1 198 ? -16.808 8.461 22.648 1.00 89.38 198 ASN A C 1
ATOM 1501 O O . ASN A 1 198 ? -15.986 9.367 22.671 1.00 89.38 198 ASN A O 1
ATOM 1505 N N . LYS A 1 199 ? -16.432 7.188 22.759 1.00 95.88 199 LYS A N 1
ATOM 1506 C CA . LYS A 1 199 ? -15.045 6.712 22.721 1.00 95.88 199 LYS A CA 1
ATOM 1507 C C . LYS A 1 199 ? -14.767 5.991 21.405 1.00 95.88 199 LYS A C 1
ATOM 1509 O O . LYS A 1 199 ? -15.667 5.463 20.756 1.00 95.88 199 LYS A O 1
ATOM 1514 N N . LEU A 1 200 ? -13.498 5.960 21.025 1.00 98.06 200 LEU A N 1
ATOM 1515 C CA . LEU A 1 200 ? -12.966 5.077 20.004 1.00 98.06 200 LEU A CA 1
ATOM 1516 C C . LEU A 1 200 ? -12.914 3.648 20.558 1.00 98.06 200 LEU A C 1
ATOM 1518 O O . LEU A 1 200 ? -12.171 3.375 21.505 1.00 98.06 200 LEU A O 1
ATOM 1522 N N . ALA A 1 201 ? -13.692 2.751 19.957 1.00 98.62 201 ALA A N 1
ATOM 1523 C CA . ALA A 1 201 ? -13.617 1.320 20.204 1.00 98.62 201 ALA A CA 1
ATOM 1524 C C . ALA A 1 201 ? -12.436 0.730 19.419 1.00 98.62 201 ALA A C 1
ATOM 1526 O O . ALA A 1 201 ? -12.424 0.767 18.189 1.00 98.62 201 ALA A O 1
ATOM 1527 N N . VAL A 1 202 ? -11.438 0.203 20.127 1.00 98.81 202 VAL A N 1
ATOM 1528 C CA . VAL A 1 202 ? -10.245 -0.414 19.538 1.00 98.81 202 VAL A CA 1
ATOM 1529 C C . VAL A 1 202 ? -10.374 -1.932 19.616 1.00 98.81 202 VAL A C 1
ATOM 1531 O O . VAL A 1 202 ? -10.395 -2.503 20.706 1.00 98.81 202 VAL A O 1
ATOM 1534 N N . ILE A 1 203 ? -10.455 -2.584 18.463 1.00 98.81 203 ILE A N 1
ATOM 1535 C CA . ILE A 1 203 ? -10.478 -4.041 18.322 1.00 98.81 203 ILE A CA 1
ATOM 1536 C C . ILE A 1 203 ? -9.055 -4.488 17.992 1.00 98.81 203 ILE A C 1
ATOM 1538 O O . ILE A 1 203 ? -8.434 -3.937 17.089 1.00 98.81 203 ILE A O 1
ATOM 1542 N N . LEU A 1 204 ? -8.518 -5.471 18.713 1.00 98.88 204 LEU A N 1
ATOM 1543 C CA . LEU A 1 204 ? -7.191 -6.003 18.405 1.00 98.88 204 LEU A CA 1
ATOM 1544 C C . LEU A 1 204 ? -7.288 -7.075 17.308 1.00 98.88 204 LEU A C 1
ATOM 1546 O O . LEU A 1 204 ? -8.030 -8.054 17.460 1.00 98.88 204 LEU A O 1
ATOM 1550 N N . GLY A 1 205 ? -6.534 -6.878 16.225 1.00 98.44 205 GLY A N 1
ATOM 1551 C CA . GLY A 1 205 ? -6.444 -7.776 15.070 1.00 98.44 205 GLY A CA 1
ATOM 1552 C C . GLY A 1 205 ? -5.076 -8.450 14.945 1.00 98.44 205 GLY A C 1
ATOM 1553 O O . GLY A 1 205 ? -4.135 -8.088 15.654 1.00 98.44 205 GLY A O 1
ATOM 1554 N N . THR A 1 206 ? -4.953 -9.414 14.032 1.00 97.81 206 THR A N 1
ATOM 1555 C CA . THR A 1 206 ? -3.684 -10.084 13.689 1.00 97.81 206 THR A CA 1
ATOM 1556 C C . THR A 1 206 ? -3.524 -10.183 12.182 1.00 97.81 206 THR A C 1
ATOM 1558 O O . THR A 1 206 ? -4.497 -10.475 11.493 1.00 97.81 206 THR A O 1
ATOM 1561 N N . GLU A 1 207 ? -2.294 -9.986 11.717 1.00 96.25 207 GLU A N 1
ATOM 1562 C CA . GLU A 1 207 ? -1.840 -10.192 10.343 1.00 96.25 207 GLU A CA 1
ATOM 1563 C C . GLU A 1 207 ? -0.428 -10.791 10.378 1.00 96.25 207 GLU A C 1
ATOM 1565 O O . GLU A 1 207 ? 0.575 -10.091 10.525 1.00 96.25 207 GLU A O 1
ATOM 1570 N N . LEU A 1 208 ? -0.364 -12.121 10.399 1.00 95.06 208 LEU A N 1
ATOM 1571 C CA . LEU A 1 208 ? 0.836 -12.883 10.747 1.00 95.06 208 LEU A CA 1
ATOM 1572 C C . LEU A 1 208 ? 1.001 -14.054 9.770 1.00 95.06 208 LEU A C 1
ATOM 1574 O O . LEU A 1 208 ? 0.023 -14.570 9.230 1.00 95.06 208 LEU A O 1
ATOM 1578 N N . ASP A 1 209 ? 2.238 -14.480 9.539 1.00 91.25 209 ASP A N 1
ATOM 1579 C CA . ASP A 1 209 ? 2.586 -15.441 8.496 1.00 91.25 209 ASP A CA 1
ATOM 1580 C C . ASP A 1 209 ? 2.359 -16.900 8.933 1.00 91.25 209 ASP A C 1
ATOM 1582 O O . ASP A 1 209 ? 1.807 -17.697 8.173 1.00 91.25 209 ASP A O 1
ATOM 1586 N N . THR A 1 210 ? 2.777 -17.279 10.147 1.00 91.25 210 THR A N 1
ATOM 1587 C CA . THR A 1 210 ? 3.011 -18.697 10.501 1.00 91.25 210 THR A CA 1
ATOM 1588 C C . THR A 1 210 ? 2.139 -19.262 11.616 1.00 91.25 210 THR A C 1
ATOM 1590 O O . THR A 1 210 ? 2.122 -20.484 11.805 1.00 91.25 210 THR A O 1
ATOM 1593 N N . LEU A 1 211 ? 1.423 -18.422 12.368 1.00 94.88 211 LEU A N 1
ATOM 1594 C CA . LEU A 1 211 ? 0.672 -18.887 13.536 1.00 94.88 211 LEU A CA 1
ATOM 1595 C C . LEU A 1 211 ? -0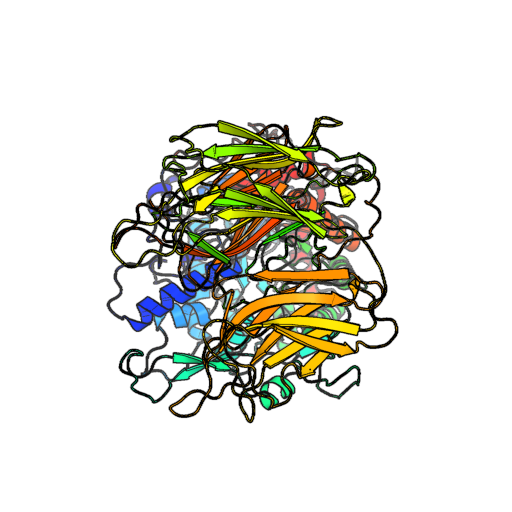.442 -19.873 13.161 1.00 94.88 211 LEU A C 1
ATOM 1597 O O . LEU A 1 211 ? -1.279 -19.613 12.301 1.00 94.88 211 LEU A O 1
ATOM 1601 N N . ASN A 1 212 ? -0.490 -21.003 13.868 1.00 95.88 212 ASN A N 1
ATOM 1602 C CA . ASN A 1 212 ? -1.578 -21.969 13.733 1.00 95.88 212 ASN A CA 1
ATOM 1603 C C . ASN A 1 212 ? -2.807 -21.573 14.572 1.00 95.88 212 ASN A C 1
ATOM 1605 O O . ASN A 1 212 ? -2.760 -20.694 15.434 1.00 95.88 212 ASN A O 1
ATOM 1609 N N . VAL A 1 213 ? -3.915 -22.295 14.385 1.00 98.00 213 VAL A N 1
ATOM 1610 C CA . VAL A 1 213 ? -5.189 -22.026 15.074 1.00 98.00 213 VAL A CA 1
ATOM 1611 C C . VAL A 1 213 ? -5.078 -22.038 16.603 1.00 98.00 213 VAL A C 1
ATOM 1613 O O . VAL A 1 213 ? -5.728 -21.231 17.262 1.00 98.00 213 VAL A O 1
ATOM 1616 N N . ASN A 1 214 ? -4.256 -22.906 17.201 1.00 98.00 214 ASN A N 1
ATOM 1617 C CA . ASN A 1 214 ? -4.109 -22.932 18.660 1.00 98.00 214 ASN A CA 1
ATOM 1618 C C . ASN A 1 214 ? -3.403 -21.673 19.178 1.00 98.00 214 ASN A C 1
ATOM 1620 O O . ASN A 1 214 ? -3.835 -21.113 20.182 1.00 98.00 214 ASN A O 1
ATOM 1624 N N . GLN A 1 215 ? -2.367 -21.208 18.478 1.00 98.06 215 GLN A N 1
ATOM 1625 C CA . GLN A 1 215 ? -1.658 -19.969 18.817 1.00 98.06 215 GLN A CA 1
ATOM 1626 C C . GLN A 1 215 ? -2.563 -18.742 18.637 1.00 98.06 215 GLN A C 1
ATOM 1628 O O . GLN A 1 215 ? -2.603 -17.866 19.498 1.00 98.06 215 GLN A O 1
ATOM 1633 N N . LEU A 1 216 ? -3.373 -18.711 17.576 1.00 98.31 216 LEU A N 1
ATOM 1634 C CA . LEU A 1 216 ? -4.369 -17.657 17.358 1.00 98.31 216 LEU A CA 1
ATOM 1635 C C . LEU A 1 216 ? -5.423 -17.617 18.481 1.00 98.31 216 LEU A C 1
ATOM 1637 O O . LEU A 1 216 ? -5.759 -16.549 18.996 1.00 98.31 216 LEU A O 1
ATOM 1641 N N . LEU A 1 217 ? -5.911 -18.780 18.923 1.00 98.44 217 LEU A N 1
ATOM 1642 C CA . LEU A 1 217 ? -6.831 -18.872 20.061 1.00 98.44 217 LEU A CA 1
ATOM 1643 C C . LEU A 1 217 ? -6.160 -18.522 21.397 1.00 98.44 217 LEU A C 1
ATOM 1645 O O . LEU A 1 217 ? -6.813 -17.983 22.292 1.00 98.44 217 LEU A O 1
ATOM 1649 N N . GLU A 1 218 ? -4.861 -18.773 21.544 1.00 98.38 218 GLU A N 1
ATOM 1650 C CA . GLU A 1 218 ? -4.094 -18.295 22.692 1.00 98.38 218 GLU A CA 1
ATOM 1651 C C . GLU A 1 218 ? -4.030 -16.762 22.720 1.00 98.38 218 GLU A C 1
ATOM 1653 O O . GLU A 1 218 ? -4.346 -16.159 23.750 1.00 98.38 218 GLU A O 1
ATOM 1658 N N . LEU A 1 219 ? -3.717 -16.120 21.588 1.00 98.50 219 LEU A N 1
ATOM 1659 C CA . LEU A 1 219 ? -3.742 -14.660 21.459 1.00 98.50 219 LEU A CA 1
ATOM 1660 C C . LEU A 1 219 ? -5.125 -14.079 21.776 1.00 98.50 219 LEU A C 1
ATOM 1662 O O . LEU A 1 219 ? -5.232 -13.069 22.478 1.00 98.50 219 LEU A O 1
ATOM 1666 N N . LYS A 1 220 ? -6.199 -14.742 21.336 1.00 98.25 220 LYS A N 1
ATOM 1667 C CA . LYS A 1 220 ? -7.569 -14.373 21.707 1.00 98.25 220 LYS A CA 1
ATOM 1668 C C . LYS A 1 220 ? -7.776 -14.417 23.219 1.00 98.25 220 LYS A C 1
ATOM 1670 O O . LYS A 1 220 ? -8.222 -13.432 23.819 1.00 98.25 220 LYS A O 1
ATOM 1675 N N . ASN A 1 221 ? -7.475 -15.555 23.834 1.00 98.12 221 ASN A N 1
ATOM 1676 C CA . ASN A 1 221 ? -7.859 -15.837 25.214 1.00 98.12 221 ASN A CA 1
ATOM 1677 C C . ASN A 1 221 ? -6.979 -15.111 26.239 1.00 98.12 221 ASN A C 1
ATOM 1679 O O . ASN A 1 221 ? -7.484 -14.687 27.274 1.00 98.12 221 ASN A O 1
ATOM 1683 N N . ARG A 1 222 ? -5.682 -14.944 25.956 1.00 97.94 222 ARG A N 1
ATOM 1684 C CA . ARG A 1 222 ? -4.715 -14.330 26.882 1.00 97.94 222 ARG A CA 1
ATOM 1685 C C . ARG A 1 222 ? -4.407 -12.873 26.560 1.00 97.94 222 ARG A C 1
ATOM 1687 O O . ARG A 1 222 ? -4.133 -12.097 27.471 1.00 97.94 222 ARG A O 1
ATOM 1694 N N . HIS A 1 223 ? -4.480 -12.486 25.286 1.00 98.00 223 HIS A N 1
ATOM 1695 C CA . HIS A 1 223 ? -4.032 -11.167 24.831 1.00 98.00 223 HIS A CA 1
ATOM 1696 C C . HIS A 1 223 ? -5.137 -10.307 24.215 1.00 98.00 223 HIS A C 1
ATOM 1698 O O . HIS A 1 223 ? -4.866 -9.160 23.869 1.00 98.00 223 HIS A O 1
ATOM 1704 N N . GLY A 1 224 ? -6.384 -10.782 24.171 1.00 98.00 224 GLY A N 1
ATOM 1705 C CA . GLY A 1 224 ? -7.534 -9.960 23.791 1.00 98.00 224 GLY A CA 1
ATOM 1706 C C . GLY A 1 224 ? -7.706 -9.753 22.286 1.00 98.00 224 GLY A C 1
ATOM 1707 O O . GLY A 1 224 ? -8.497 -8.899 21.901 1.00 98.00 224 GLY A O 1
ATOM 1708 N N . ILE A 1 225 ? -7.009 -10.520 21.438 1.00 98.56 225 ILE A N 1
ATOM 1709 C CA . ILE A 1 225 ? -7.236 -10.503 19.983 1.00 98.56 225 ILE A CA 1
ATOM 1710 C C . ILE A 1 225 ? -8.670 -10.960 19.675 1.00 98.56 225 ILE A C 1
ATOM 1712 O O . ILE A 1 225 ? -9.176 -11.898 20.295 1.00 98.56 225 ILE A O 1
ATOM 1716 N N . ARG A 1 226 ? -9.353 -10.286 18.747 1.00 98.56 226 ARG A N 1
ATOM 1717 C CA . ARG A 1 226 ? -10.741 -10.605 18.352 1.00 98.56 226 ARG A CA 1
ATOM 1718 C C . ARG A 1 226 ? -10.939 -10.742 16.851 1.00 98.56 226 ARG A C 1
ATOM 1720 O O . ARG A 1 226 ? -11.920 -11.354 16.440 1.00 98.56 226 ARG A O 1
ATOM 1727 N N . LEU A 1 227 ? -10.001 -10.229 16.064 1.00 98.56 227 LEU A N 1
ATOM 1728 C CA . LEU A 1 227 ? -9.975 -10.353 14.614 1.00 98.56 227 LEU A CA 1
ATOM 1729 C C . LEU A 1 227 ? -8.708 -11.075 14.166 1.00 98.56 227 LEU A C 1
ATOM 1731 O O . LEU A 1 227 ? -7.633 -10.875 14.736 1.00 98.56 227 LEU A O 1
ATOM 1735 N N . VAL A 1 228 ? -8.843 -11.927 13.156 1.00 98.31 228 VAL A N 1
ATOM 1736 C CA . VAL A 1 228 ? -7.724 -12.661 12.575 1.00 98.31 228 VAL A CA 1
ATOM 1737 C C . VAL A 1 228 ? -7.767 -12.625 11.059 1.00 98.31 228 VAL A C 1
ATOM 1739 O O . VAL A 1 228 ? -8.788 -12.987 10.481 1.00 98.31 228 VAL A O 1
ATOM 1742 N N . ILE A 1 229 ? -6.640 -12.241 10.457 1.00 97.81 229 ILE A N 1
ATOM 1743 C CA . ILE A 1 229 ? -6.259 -12.561 9.082 1.00 97.81 229 ILE A CA 1
ATOM 1744 C C . ILE A 1 229 ? -5.487 -13.891 9.155 1.00 97.81 229 ILE A C 1
ATOM 1746 O O . ILE A 1 229 ? -4.341 -13.905 9.610 1.00 97.81 229 ILE A O 1
ATOM 1750 N N . PRO A 1 230 ? -6.101 -15.043 8.814 1.00 96.56 230 PRO A N 1
ATOM 1751 C CA . PRO A 1 230 ? -5.511 -16.361 9.066 1.00 96.56 230 PRO A CA 1
ATOM 1752 C C . PRO A 1 230 ? -4.306 -16.681 8.179 1.00 96.56 230 PRO A C 1
ATOM 1754 O O . PRO A 1 230 ? -3.562 -17.615 8.472 1.00 96.56 230 PRO A O 1
ATOM 1757 N N . VAL A 1 231 ? -4.148 -15.955 7.073 1.00 95.75 231 VAL A N 1
ATOM 1758 C CA . VAL A 1 231 ? -3.046 -16.091 6.121 1.00 95.75 231 VAL A CA 1
ATOM 1759 C C . VAL A 1 231 ? -2.597 -14.702 5.719 1.00 95.75 231 VAL A C 1
ATOM 1761 O O . VAL A 1 231 ? -3.438 -13.918 5.312 1.00 95.75 231 VAL A O 1
ATOM 1764 N N . HIS A 1 232 ? -1.299 -14.421 5.792 1.00 93.50 232 HIS A N 1
ATOM 1765 C CA . HIS A 1 232 ? -0.713 -13.160 5.340 1.00 93.50 232 HIS A CA 1
ATOM 1766 C C . HIS A 1 232 ? 0.085 -13.374 4.039 1.00 93.50 232 HIS A C 1
ATOM 1768 O O . HIS A 1 232 ? -0.501 -13.735 3.021 1.00 93.50 232 HIS A O 1
ATOM 1774 N N . MET A 1 233 ? 1.410 -13.199 4.031 1.00 90.12 233 MET A N 1
ATOM 1775 C CA . MET A 1 233 ? 2.226 -13.182 2.801 1.00 90.12 233 MET A CA 1
ATOM 1776 C C . MET A 1 233 ? 2.794 -14.549 2.394 1.00 90.12 233 MET A C 1
ATOM 1778 O O . MET A 1 233 ? 3.489 -14.651 1.384 1.00 90.12 233 MET A O 1
ATOM 1782 N N . ALA A 1 234 ? 2.551 -15.593 3.184 1.00 92.00 234 ALA A N 1
ATOM 1783 C CA . ALA A 1 234 ? 3.014 -16.950 2.921 1.00 92.00 234 ALA A CA 1
ATOM 1784 C C . ALA A 1 234 ? 1.874 -17.954 3.112 1.00 92.00 234 ALA A C 1
ATOM 1786 O O . ALA A 1 234 ? 0.993 -17.771 3.951 1.00 92.00 234 ALA A O 1
ATOM 1787 N N . ASN A 1 235 ? 1.919 -19.052 2.359 1.00 95.62 235 ASN A N 1
ATOM 1788 C CA . ASN A 1 235 ? 1.154 -20.250 2.674 1.00 95.62 235 ASN A CA 1
ATOM 1789 C C . ASN A 1 235 ? 1.458 -20.668 4.112 1.00 95.62 235 ASN A C 1
ATOM 1791 O O . ASN A 1 235 ? 2.600 -20.585 4.556 1.00 95.62 235 ASN A O 1
ATOM 1795 N N . ASN A 1 236 ? 0.468 -21.194 4.820 1.00 9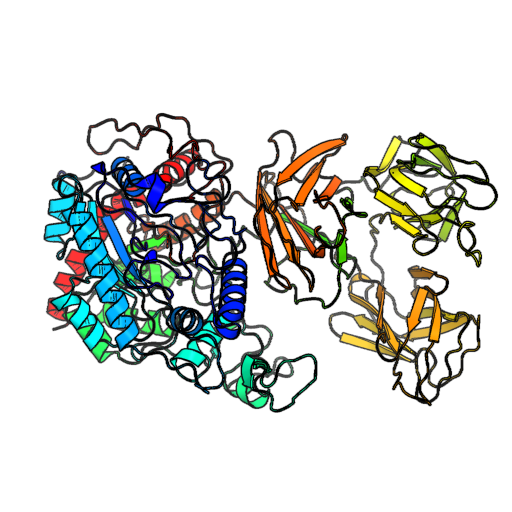4.56 236 ASN A N 1
ATOM 1796 C CA . ASN A 1 236 ? 0.701 -21.694 6.167 1.00 94.56 236 ASN A CA 1
ATOM 1797 C C . ASN A 1 236 ? -0.103 -22.968 6.440 1.00 94.56 236 ASN A C 1
ATOM 1799 O O . ASN A 1 236 ? -0.589 -23.640 5.522 1.00 94.56 236 ASN A O 1
ATOM 1803 N N . SER A 1 237 ? -0.174 -23.344 7.717 1.00 95.50 237 SER A N 1
ATOM 1804 C CA . SER A 1 237 ? -0.900 -24.535 8.168 1.00 95.50 237 SER A CA 1
ATOM 1805 C C . SER A 1 237 ? -2.421 -24.429 8.000 1.00 95.50 237 SER A C 1
ATOM 1807 O O . SER A 1 237 ? -3.095 -25.455 8.016 1.00 95.50 237 SER A O 1
ATOM 1809 N N . ILE A 1 238 ? -2.959 -23.219 7.808 1.00 97.69 238 ILE A N 1
ATOM 1810 C CA . ILE A 1 238 ? -4.396 -22.953 7.712 1.00 97.69 238 ILE A CA 1
ATOM 1811 C C . ILE A 1 238 ? -4.845 -22.941 6.254 1.00 97.69 238 ILE A C 1
ATOM 1813 O O . ILE A 1 238 ? -5.785 -23.659 5.917 1.00 97.69 238 ILE A O 1
ATOM 1817 N N . ALA A 1 239 ? -4.205 -22.150 5.387 1.00 97.62 239 ALA A N 1
ATOM 1818 C CA . ALA A 1 239 ? -4.560 -22.052 3.969 1.00 97.62 239 ALA A CA 1
ATOM 1819 C C . ALA A 1 239 ? -3.408 -21.508 3.098 1.00 97.62 239 ALA A C 1
ATOM 1821 O O . ALA A 1 239 ? -2.305 -21.242 3.582 1.00 97.62 239 ALA A O 1
ATOM 1822 N N . GLY A 1 240 ? -3.653 -21.389 1.790 1.00 97.50 240 GLY A N 1
ATOM 1823 C CA . GLY A 1 240 ? -2.755 -20.708 0.855 1.00 97.50 240 GLY A CA 1
ATOM 1824 C C . GLY A 1 240 ? -2.937 -19.185 0.820 1.00 97.50 240 GLY A C 1
ATOM 1825 O O . GLY A 1 240 ? -4.045 -18.695 1.045 1.00 97.50 240 GLY A O 1
ATOM 1826 N N . THR A 1 241 ? -1.858 -18.452 0.526 1.00 96.44 241 THR A N 1
ATOM 1827 C CA . THR A 1 241 ? -1.849 -16.986 0.310 1.00 96.44 241 THR A CA 1
ATOM 1828 C C . THR A 1 241 ? -2.147 -16.629 -1.150 1.00 96.44 241 THR A C 1
ATOM 1830 O O . THR A 1 241 ? -1.916 -17.443 -2.041 1.00 96.44 241 THR A O 1
ATOM 1833 N N . ALA A 1 242 ? -2.650 -15.434 -1.434 1.00 94.88 242 ALA A N 1
ATOM 1834 C CA . ALA A 1 242 ? -2.838 -14.955 -2.799 1.00 94.88 242 ALA A CA 1
ATOM 1835 C C . ALA A 1 242 ? -1.490 -14.756 -3.524 1.00 94.88 242 ALA A C 1
ATOM 1837 O O . ALA A 1 242 ? -0.518 -14.266 -2.952 1.00 94.88 242 ALA A O 1
ATOM 1838 N N . ALA A 1 243 ? -1.434 -15.093 -4.812 1.00 91.06 243 ALA A N 1
ATOM 1839 C CA . ALA A 1 243 ? -0.285 -14.866 -5.682 1.00 91.06 243 ALA A CA 1
ATOM 1840 C C . ALA A 1 243 ? -0.335 -13.465 -6.317 1.00 91.06 243 ALA A C 1
ATOM 1842 O O . ALA A 1 243 ? -1.183 -13.189 -7.169 1.00 91.06 243 ALA A O 1
ATOM 1843 N N . TYR A 1 244 ? 0.572 -12.575 -5.897 1.00 83.56 244 TYR A N 1
ATOM 1844 C CA . TYR A 1 244 ? 0.624 -11.197 -6.412 1.00 83.56 244 TYR A CA 1
ATOM 1845 C C . TYR A 1 244 ? 2.003 -10.512 -6.346 1.00 83.56 244 TYR A C 1
ATOM 1847 O O . TYR A 1 244 ? 2.098 -9.300 -6.529 1.00 83.56 244 TYR A O 1
ATOM 1855 N N . GLY A 1 245 ? 3.091 -11.246 -6.091 1.00 81.81 245 GLY A N 1
ATOM 1856 C CA . GLY A 1 245 ? 4.435 -10.664 -6.172 1.00 81.81 245 GLY A CA 1
ATOM 1857 C C . GLY A 1 245 ? 5.572 -11.647 -5.910 1.00 81.81 245 GLY A C 1
ATOM 1858 O O . GLY A 1 245 ? 5.511 -12.435 -4.968 1.00 81.81 245 GLY A O 1
ATOM 1859 N N . ASP A 1 246 ? 6.644 -11.558 -6.703 1.00 76.75 246 ASP A N 1
ATOM 1860 C CA . ASP A 1 246 ? 7.828 -12.426 -6.583 1.00 76.75 246 ASP A CA 1
ATOM 1861 C C . ASP A 1 246 ? 8.473 -12.361 -5.197 1.00 76.75 246 ASP A C 1
ATOM 1863 O O . ASP A 1 246 ? 8.924 -13.372 -4.665 1.00 76.75 246 ASP A O 1
ATOM 1867 N N . ILE A 1 247 ? 8.464 -11.187 -4.559 1.00 75.19 247 ILE A N 1
ATOM 1868 C CA . ILE A 1 247 ? 9.015 -11.045 -3.210 1.00 75.19 247 ILE A CA 1
ATOM 1869 C C . ILE A 1 247 ? 8.248 -11.878 -2.176 1.00 75.19 247 ILE A C 1
ATOM 1871 O O . ILE A 1 247 ? 8.858 -12.443 -1.269 1.00 75.19 247 ILE A O 1
ATOM 1875 N N . PHE A 1 248 ? 6.929 -12.009 -2.335 1.00 83.31 248 PHE A N 1
ATOM 1876 C CA . PHE A 1 248 ? 6.103 -12.840 -1.462 1.00 83.31 248 PHE A CA 1
ATOM 1877 C C . PHE A 1 248 ? 6.309 -14.326 -1.754 1.00 83.31 248 PHE A C 1
ATOM 1879 O O . PHE A 1 248 ? 6.268 -15.140 -0.839 1.00 83.31 248 PHE A O 1
ATOM 1886 N N . ASN A 1 249 ? 6.644 -14.683 -2.995 1.00 86.06 249 ASN A N 1
ATOM 1887 C CA . ASN A 1 249 ? 7.049 -16.044 -3.337 1.00 86.06 249 ASN A CA 1
ATOM 1888 C C . ASN A 1 249 ? 8.391 -16.425 -2.688 1.00 86.06 249 ASN A C 1
ATOM 1890 O O . ASN A 1 249 ? 8.527 -17.503 -2.110 1.00 86.06 249 ASN A O 1
ATOM 1894 N N . THR A 1 250 ? 9.364 -15.510 -2.702 1.00 80.00 250 THR A N 1
ATOM 1895 C CA . THR A 1 250 ? 10.628 -15.676 -1.970 1.00 80.00 250 THR A CA 1
ATOM 1896 C C . THR A 1 250 ? 10.388 -15.761 -0.466 1.00 80.00 250 THR A C 1
ATOM 1898 O O . THR A 1 250 ? 10.943 -16.636 0.194 1.00 80.00 250 THR A O 1
ATOM 1901 N N . HIS A 1 251 ? 9.524 -14.907 0.090 1.00 83.06 251 HIS A N 1
ATOM 1902 C CA . HIS A 1 251 ? 9.113 -14.986 1.496 1.00 83.06 251 HIS A CA 1
ATOM 1903 C C . HIS A 1 251 ? 8.474 -16.340 1.825 1.00 83.06 251 HIS A C 1
ATOM 1905 O O . HIS A 1 251 ? 8.853 -16.966 2.811 1.00 83.06 251 HIS A O 1
ATOM 1911 N N . ASN A 1 252 ? 7.589 -16.848 0.965 1.00 89.38 252 ASN A N 1
ATOM 1912 C CA . ASN A 1 252 ? 6.989 -18.170 1.115 1.00 89.38 252 ASN A CA 1
ATOM 1913 C C . ASN A 1 252 ? 8.051 -19.279 1.157 1.00 89.38 252 ASN A C 1
ATOM 1915 O O . ASN A 1 252 ? 7.959 -20.164 2.005 1.00 89.38 252 ASN A O 1
ATOM 1919 N N . TYR A 1 253 ? 9.084 -19.203 0.312 1.00 85.88 253 TYR A N 1
ATOM 1920 C CA . TYR A 1 253 ? 10.207 -20.143 0.340 1.00 85.88 253 TYR A CA 1
ATOM 1921 C C . TYR A 1 253 ? 11.042 -20.035 1.619 1.00 85.88 253 TYR A C 1
ATOM 1923 O O . TYR A 1 253 ? 11.443 -21.050 2.180 1.00 85.88 253 TYR A O 1
ATOM 1931 N N . LEU A 1 254 ? 11.291 -18.828 2.123 1.00 80.06 254 LEU A N 1
ATOM 1932 C CA . LEU A 1 254 ? 12.034 -18.646 3.373 1.00 80.06 254 LEU A CA 1
ATOM 1933 C C . LEU A 1 254 ? 11.263 -19.154 4.596 1.00 80.06 254 LEU A C 1
ATOM 1935 O O . LEU A 1 254 ? 11.875 -19.645 5.541 1.00 80.06 254 LEU A O 1
ATOM 1939 N N . VAL A 1 255 ? 9.934 -19.056 4.567 1.00 83.81 255 VAL A N 1
ATOM 1940 C CA . VAL A 1 255 ? 9.063 -19.516 5.652 1.00 83.81 255 VAL A CA 1
ATOM 1941 C C . VAL A 1 255 ? 8.807 -21.025 5.588 1.00 83.81 255 VAL A C 1
ATOM 1943 O O . VAL A 1 255 ? 8.826 -21.688 6.622 1.00 83.81 255 VAL A O 1
ATOM 1946 N N . ASN A 1 256 ? 8.577 -21.575 4.393 1.00 86.06 256 ASN A N 1
ATOM 1947 C CA . ASN A 1 256 ? 8.081 -22.945 4.210 1.00 86.06 256 ASN A CA 1
ATOM 1948 C C . ASN A 1 256 ? 9.063 -23.895 3.510 1.00 86.06 256 ASN A C 1
ATOM 1950 O O . ASN A 1 256 ? 8.768 -25.081 3.396 1.00 86.06 256 ASN A O 1
ATOM 1954 N N . HIS A 1 257 ? 10.198 -23.397 3.013 1.00 85.06 257 HIS A N 1
ATOM 1955 C CA . HIS A 1 257 ? 11.113 -24.123 2.117 1.00 85.06 257 HIS A CA 1
ATOM 1956 C C . HIS A 1 257 ? 10.455 -24.618 0.818 1.00 85.06 257 HIS A C 1
ATOM 1958 O O . HIS A 1 257 ? 10.897 -25.591 0.210 1.00 85.06 257 HIS A O 1
ATOM 1964 N N . GLU A 1 258 ? 9.411 -23.919 0.373 1.00 87.81 258 GLU A N 1
ATOM 1965 C CA . GLU A 1 258 ? 8.635 -24.237 -0.822 1.00 87.81 258 GLU A CA 1
ATOM 1966 C C . GLU A 1 258 ? 8.225 -22.937 -1.521 1.00 87.81 258 GLU A C 1
ATOM 1968 O O . GLU A 1 258 ? 7.872 -21.959 -0.864 1.00 87.81 258 GLU A O 1
ATOM 1973 N N . PHE A 1 259 ? 8.260 -22.904 -2.850 1.00 91.12 259 PHE A N 1
ATOM 1974 C CA . PHE A 1 259 ? 7.666 -21.813 -3.626 1.00 91.12 259 PHE A CA 1
ATOM 1975 C C . PHE A 1 259 ? 6.165 -22.053 -3.833 1.00 91.12 259 PHE A C 1
ATOM 1977 O O . PHE A 1 259 ? 5.657 -23.154 -3.634 1.00 91.12 259 PHE A O 1
ATOM 1984 N N . ILE A 1 260 ? 5.425 -21.022 -4.226 1.00 93.00 260 ILE A N 1
ATOM 1985 C CA . ILE A 1 260 ? 3.982 -21.130 -4.445 1.00 93.00 260 ILE A CA 1
ATOM 1986 C C . ILE A 1 260 ? 3.710 -21.945 -5.715 1.00 93.00 260 ILE A C 1
ATOM 1988 O O . ILE A 1 260 ? 4.078 -21.528 -6.810 1.00 93.00 260 ILE A O 1
ATOM 1992 N N . HIS A 1 261 ? 3.015 -23.073 -5.577 1.00 93.38 261 HIS A N 1
ATOM 1993 C CA . HIS A 1 261 ? 2.435 -23.797 -6.707 1.00 93.38 261 HIS A CA 1
ATOM 1994 C C . HIS A 1 261 ? 1.250 -23.021 -7.290 1.00 93.38 261 HIS A C 1
ATOM 1996 O O . HIS A 1 261 ? 0.375 -22.567 -6.546 1.00 93.38 261 HIS A O 1
ATOM 2002 N N . VAL A 1 262 ? 1.204 -22.881 -8.616 1.00 92.25 262 VAL A N 1
ATOM 2003 C CA . VAL A 1 262 ? 0.182 -22.089 -9.307 1.00 92.25 262 VAL A CA 1
ATOM 2004 C C . VAL A 1 262 ? -0.603 -22.878 -10.340 1.00 92.25 262 VAL A C 1
ATOM 2006 O O . VAL A 1 262 ? -0.116 -23.804 -10.986 1.00 92.25 262 VAL A O 1
ATOM 2009 N N . VAL A 1 263 ? -1.836 -22.429 -10.545 1.00 90.94 263 VAL A N 1
ATOM 2010 C CA . VAL A 1 263 ? -2.708 -22.838 -11.645 1.00 90.94 263 VAL A CA 1
ATOM 2011 C C . VAL A 1 263 ? -3.081 -21.632 -12.500 1.00 90.94 263 VAL A C 1
ATOM 2013 O O . VAL A 1 263 ? -2.982 -20.481 -12.074 1.00 90.94 263 VAL A O 1
ATOM 2016 N N . ALA A 1 264 ? -3.518 -21.905 -13.727 1.00 87.25 264 ALA A N 1
ATOM 2017 C CA . ALA A 1 264 ? -3.870 -20.872 -14.688 1.00 87.25 264 ALA A CA 1
ATOM 2018 C C . ALA A 1 264 ? -5.216 -20.217 -14.349 1.00 87.25 264 ALA A C 1
ATOM 2020 O O . ALA A 1 264 ? -6.188 -20.910 -14.033 1.00 87.25 264 ALA A O 1
ATOM 2021 N N . ASP A 1 265 ? -5.292 -18.898 -14.508 1.00 86.94 265 ASP A N 1
ATOM 2022 C CA . ASP A 1 265 ? -6.542 -18.148 -14.525 1.00 86.94 265 ASP A CA 1
ATOM 2023 C C . ASP A 1 265 ? -6.568 -17.168 -15.715 1.00 86.94 265 ASP A C 1
ATOM 2025 O O . ASP A 1 265 ? -5.730 -16.264 -15.802 1.00 86.94 265 ASP A O 1
ATOM 2029 N N . PRO A 1 266 ? -7.514 -17.311 -16.664 1.00 84.50 266 PRO A N 1
ATOM 2030 C CA . PRO A 1 266 ? -7.603 -16.418 -17.817 1.00 84.50 266 PRO A CA 1
ATOM 2031 C C . PRO A 1 266 ? -8.041 -14.989 -17.457 1.00 84.50 266 PRO A C 1
ATOM 2033 O O . PRO A 1 266 ? -7.894 -14.090 -18.286 1.00 84.50 266 PRO A O 1
ATOM 2036 N N . LEU A 1 267 ? -8.584 -14.770 -16.256 1.00 84.44 267 LEU A N 1
ATOM 2037 C CA . LEU A 1 267 ? -9.006 -13.462 -15.760 1.00 84.44 267 LEU A CA 1
ATOM 2038 C C . LEU A 1 267 ? -7.917 -12.760 -14.949 1.00 84.44 267 LEU A C 1
ATOM 2040 O O . LEU A 1 267 ? -8.136 -11.637 -14.509 1.00 84.44 267 LEU A O 1
ATOM 2044 N N . LEU A 1 268 ? -6.741 -13.361 -14.780 1.00 83.19 268 LEU A N 1
ATOM 2045 C CA . LEU A 1 268 ? -5.603 -12.707 -14.140 1.00 83.19 268 LEU A CA 1
ATOM 2046 C C . LEU A 1 268 ? -4.532 -12.325 -15.169 1.00 83.19 268 LEU A C 1
ATOM 2048 O O . LEU A 1 268 ? -4.475 -12.853 -16.287 1.00 83.19 268 LEU A O 1
ATOM 2052 N N . ALA A 1 269 ? -3.696 -11.352 -14.817 1.00 81.06 269 ALA A N 1
ATOM 2053 C CA . ALA A 1 269 ? -2.555 -10.931 -15.628 1.00 81.06 269 ALA A CA 1
ATOM 2054 C C . ALA A 1 269 ? -1.207 -11.301 -14.996 1.00 81.06 269 ALA A C 1
ATOM 2056 O O . ALA A 1 269 ? -0.242 -11.498 -15.732 1.00 81.06 269 ALA A O 1
ATOM 2057 N N . PHE A 1 270 ? -1.157 -11.403 -13.669 1.00 83.38 270 PHE A N 1
ATOM 2058 C CA . PHE A 1 270 ? 0.041 -11.656 -12.885 1.00 83.38 270 PHE A CA 1
ATOM 2059 C C . PHE A 1 270 ? 0.641 -13.020 -13.196 1.00 83.38 270 PHE A C 1
ATOM 2061 O O . PHE A 1 270 ? -0.080 -13.996 -13.403 1.00 83.38 270 PHE A O 1
ATOM 2068 N N . ARG A 1 271 ? 1.970 -13.065 -13.227 1.00 83.44 271 ARG A N 1
ATOM 2069 C CA . ARG A 1 271 ? 2.779 -14.268 -13.384 1.00 83.44 271 ARG A CA 1
ATOM 2070 C C . ARG A 1 271 ? 4.054 -14.093 -12.577 1.00 83.44 271 ARG A C 1
ATOM 2072 O O . ARG A 1 271 ? 4.598 -12.989 -12.561 1.00 83.44 271 ARG A O 1
ATOM 2079 N N . PHE A 1 272 ? 4.525 -15.158 -11.949 1.00 81.25 272 PHE A N 1
ATOM 2080 C CA . PHE A 1 272 ? 5.807 -15.157 -11.266 1.00 81.25 272 PHE A CA 1
ATOM 2081 C C . PHE A 1 272 ? 6.960 -15.111 -12.271 1.00 81.25 272 PHE A C 1
ATOM 2083 O O . PHE A 1 272 ? 6.916 -15.726 -13.341 1.00 81.25 272 PHE A O 1
ATOM 2090 N N . GLY A 1 273 ? 8.004 -14.373 -11.906 1.00 79.12 273 GLY A N 1
ATOM 2091 C CA . GLY A 1 273 ? 9.301 -14.452 -12.557 1.00 79.12 273 GLY A CA 1
ATOM 2092 C C . GLY A 1 273 ? 10.027 -15.754 -12.216 1.00 79.12 273 GLY A C 1
ATOM 2093 O O . GLY A 1 273 ? 9.547 -16.594 -11.449 1.00 79.12 273 GLY A O 1
ATOM 2094 N N . VAL A 1 274 ? 11.227 -15.922 -12.775 1.00 78.19 274 VAL A N 1
ATOM 2095 C CA . VAL A 1 274 ? 12.107 -17.041 -12.415 1.00 78.19 274 VAL A CA 1
ATOM 2096 C C . VAL A 1 274 ? 12.505 -16.896 -10.941 1.00 78.19 274 VAL A C 1
ATOM 2098 O O . VAL A 1 274 ? 13.125 -15.892 -10.583 1.00 78.19 274 VAL A O 1
ATOM 2101 N N . PRO A 1 275 ? 12.183 -17.871 -10.070 1.00 77.88 275 PRO A N 1
ATOM 2102 C CA . PRO A 1 275 ? 12.530 -17.774 -8.662 1.00 77.88 275 PRO A CA 1
ATOM 2103 C C . PRO A 1 275 ? 14.035 -17.765 -8.467 1.00 77.88 275 PRO A C 1
ATOM 2105 O O . PRO A 1 275 ? 14.768 -18.501 -9.131 1.00 77.88 275 PRO A O 1
ATOM 2108 N N . GLN A 1 276 ? 14.483 -16.975 -7.501 1.00 71.00 276 GLN A N 1
ATOM 2109 C CA . GLN A 1 276 ? 15.881 -16.909 -7.108 1.00 71.00 276 GLN A CA 1
ATOM 2110 C C . GLN A 1 276 ? 16.017 -17.303 -5.643 1.00 71.00 276 GLN A C 1
ATOM 2112 O O . GLN A 1 276 ? 15.241 -16.866 -4.793 1.00 71.00 276 GLN A O 1
ATOM 2117 N N . ILE A 1 277 ? 17.025 -18.119 -5.347 1.00 69.00 277 ILE A N 1
ATOM 2118 C CA . ILE A 1 277 ? 17.405 -18.468 -3.979 1.00 69.00 277 ILE A CA 1
ATOM 2119 C C . ILE A 1 277 ? 18.812 -17.954 -3.680 1.00 69.00 277 ILE A C 1
ATOM 2121 O O . ILE A 1 277 ? 19.694 -18.053 -4.538 1.00 69.00 277 ILE A O 1
ATOM 2125 N N . PRO A 1 278 ? 19.062 -17.420 -2.474 1.00 60.59 278 PRO A N 1
ATOM 2126 C CA . PRO A 1 278 ? 20.410 -17.046 -2.074 1.00 60.59 278 PRO A CA 1
ATOM 2127 C C . PRO A 1 278 ? 21.288 -18.305 -1.988 1.00 60.59 278 PRO A C 1
ATOM 2129 O O . PRO A 1 278 ? 20.965 -19.227 -1.235 1.00 60.59 278 PRO A O 1
ATOM 2132 N N . ARG A 1 279 ? 22.393 -18.366 -2.744 1.00 61.94 279 ARG A N 1
ATOM 2133 C CA . ARG A 1 279 ? 23.409 -19.428 -2.617 1.00 61.94 279 ARG A CA 1
ATOM 2134 C C . ARG A 1 279 ? 24.781 -18.826 -2.323 1.00 61.94 279 ARG A C 1
ATOM 2136 O O . ARG A 1 279 ? 25.123 -17.764 -2.837 1.00 61.94 279 ARG A O 1
ATOM 2143 N N . VAL A 1 280 ? 25.556 -19.526 -1.498 1.00 54.53 280 VAL A N 1
ATOM 2144 C CA . VAL A 1 280 ? 26.952 -19.185 -1.199 1.00 54.53 280 VAL A CA 1
ATOM 2145 C C . VAL A 1 280 ? 27.836 -19.796 -2.282 1.00 54.53 280 VAL A C 1
ATOM 2147 O O . VAL A 1 280 ? 27.834 -21.016 -2.461 1.00 54.53 280 VAL A O 1
ATOM 2150 N N . GLU A 1 281 ? 28.584 -18.966 -3.004 1.00 48.03 281 GLU A N 1
ATOM 2151 C CA . GLU A 1 281 ? 29.541 -19.435 -4.007 1.00 48.03 281 GLU A CA 1
ATOM 2152 C C . GLU A 1 281 ? 30.898 -19.739 -3.342 1.00 48.03 281 GLU A C 1
ATOM 2154 O O . GLU A 1 281 ? 31.393 -18.978 -2.512 1.00 48.03 281 GLU A O 1
ATOM 2159 N N . GLY A 1 282 ? 31.510 -20.879 -3.678 1.00 40.62 282 GLY A N 1
ATOM 2160 C CA . GLY A 1 282 ? 32.763 -21.342 -3.062 1.00 40.62 282 GLY A CA 1
ATOM 2161 C C . GLY A 1 282 ? 34.042 -20.681 -3.597 1.00 40.62 282 GLY A C 1
ATOM 2162 O O . GLY A 1 282 ? 35.136 -21.111 -3.231 1.00 40.62 282 GLY A O 1
ATOM 2163 N N . SER A 1 283 ? 33.946 -19.692 -4.491 1.00 41.41 283 SER A N 1
ATOM 2164 C CA . SER A 1 283 ? 35.108 -19.087 -5.153 1.00 41.41 283 SER A CA 1
ATOM 2165 C C . SER A 1 283 ? 35.581 -17.803 -4.473 1.00 41.41 283 SER A C 1
ATOM 2167 O O . SER A 1 283 ? 34.817 -16.863 -4.278 1.00 41.41 283 SER A O 1
ATOM 2169 N N . ILE A 1 284 ? 36.881 -17.752 -4.187 1.00 39.28 284 ILE A N 1
ATOM 2170 C CA . ILE A 1 284 ? 37.605 -16.610 -3.621 1.00 39.28 284 ILE A CA 1
ATOM 2171 C C . ILE A 1 284 ? 38.037 -15.696 -4.786 1.00 39.28 284 ILE A C 1
ATOM 2173 O O . ILE A 1 284 ? 39.195 -15.724 -5.204 1.00 39.28 284 ILE A O 1
ATOM 2177 N N . ALA A 1 285 ? 37.117 -14.945 -5.395 1.00 36.16 285 ALA A N 1
ATOM 2178 C CA . ALA A 1 285 ? 37.509 -13.913 -6.357 1.00 36.16 285 ALA A CA 1
ATOM 2179 C C . ALA A 1 285 ? 37.985 -12.674 -5.580 1.00 36.16 285 ALA A C 1
ATOM 2181 O O . ALA A 1 285 ? 37.300 -12.213 -4.684 1.00 36.16 285 ALA A O 1
ATOM 2182 N N . LEU A 1 286 ? 39.153 -12.116 -5.910 1.00 37.50 286 LEU A N 1
ATOM 2183 C CA . LEU A 1 286 ? 39.832 -11.035 -5.161 1.00 37.50 286 LEU A CA 1
ATOM 2184 C C . LEU A 1 286 ? 39.025 -9.725 -4.963 1.00 37.50 286 LEU A C 1
ATOM 2186 O O . LEU A 1 286 ? 39.497 -8.841 -4.252 1.00 37.50 286 LEU A O 1
ATOM 2190 N N . TRP A 1 287 ? 37.837 -9.610 -5.562 1.00 40.91 287 TRP A N 1
ATOM 2191 C CA . TRP A 1 287 ? 36.923 -8.464 -5.457 1.00 40.91 287 TRP A CA 1
ATOM 2192 C C . TRP A 1 287 ? 35.553 -8.820 -4.856 1.00 40.91 287 TRP A C 1
ATOM 2194 O O . TRP A 1 287 ? 34.921 -7.956 -4.257 1.00 40.91 287 TRP A O 1
ATOM 2204 N N . ASP A 1 288 ? 35.140 -10.090 -4.933 1.00 38.81 288 ASP A N 1
ATOM 2205 C CA . ASP A 1 288 ? 33.976 -10.619 -4.224 1.00 38.81 288 ASP A CA 1
ATOM 2206 C C . ASP A 1 288 ? 34.513 -11.280 -2.954 1.00 38.81 288 ASP A C 1
ATOM 2208 O O . ASP A 1 288 ? 35.081 -12.372 -3.011 1.00 38.81 288 ASP A O 1
ATOM 2212 N N . GLY A 1 289 ? 34.395 -10.608 -1.805 1.00 37.50 289 GLY A N 1
ATOM 2213 C CA . GLY A 1 289 ? 34.870 -11.157 -0.532 1.00 37.50 289 GLY A CA 1
ATOM 2214 C C . GLY A 1 289 ? 34.447 -12.628 -0.361 1.00 37.50 289 GLY A C 1
ATOM 2215 O O . GLY A 1 289 ? 33.340 -12.985 -0.776 1.00 37.50 289 GLY A O 1
ATOM 2216 N N . PRO A 1 290 ? 35.313 -13.502 0.191 1.00 38.50 290 PRO A N 1
ATOM 2217 C CA . PRO A 1 290 ? 35.048 -14.933 0.272 1.00 38.50 290 PRO A CA 1
ATOM 2218 C C . PRO A 1 290 ? 33.649 -15.206 0.826 1.00 38.50 290 PRO A C 1
ATOM 2220 O O . PRO A 1 290 ? 33.347 -14.827 1.956 1.00 38.50 290 PRO A O 1
ATOM 2223 N N . GLY A 1 291 ? 32.835 -15.862 -0.011 1.00 43.75 291 GLY A N 1
ATOM 2224 C CA . GLY A 1 291 ? 31.495 -16.336 0.299 1.00 43.75 291 GLY A CA 1
ATOM 2225 C C . GLY A 1 291 ? 30.344 -15.327 0.101 1.00 43.75 291 GLY A C 1
ATOM 2226 O O . GLY A 1 291 ? 29.308 -15.384 0.768 1.00 43.75 291 GLY A O 1
ATOM 2227 N N . SER A 1 292 ? 30.499 -14.411 -0.848 1.00 42.69 292 SER A N 1
ATOM 2228 C CA . SER A 1 292 ? 29.382 -13.607 -1.340 1.00 42.69 292 SER A CA 1
ATOM 2229 C C . SER A 1 292 ? 28.138 -14.468 -1.637 1.00 42.69 292 SER A C 1
ATOM 2231 O O . SER A 1 292 ? 28.211 -15.568 -2.196 1.00 42.69 292 SER A O 1
ATOM 2233 N N . ILE A 1 293 ? 26.976 -13.973 -1.206 1.00 51.22 293 ILE A N 1
ATOM 2234 C CA . ILE A 1 293 ? 25.684 -14.601 -1.478 1.00 51.22 293 ILE A CA 1
ATOM 2235 C C . ILE A 1 293 ? 25.163 -14.043 -2.786 1.00 51.22 293 ILE A C 1
ATOM 2237 O O . ILE A 1 293 ? 24.868 -12.852 -2.885 1.00 51.22 293 ILE A O 1
ATOM 2241 N N . LYS A 1 294 ? 25.032 -14.918 -3.780 1.00 55.41 294 LYS A N 1
ATOM 2242 C CA . LYS A 1 294 ? 24.486 -14.555 -5.083 1.00 55.41 294 LYS A CA 1
ATOM 2243 C C . LYS A 1 294 ? 23.057 -15.080 -5.207 1.00 55.41 294 LYS A C 1
ATOM 2245 O O . LYS A 1 294 ? 22.817 -16.262 -4.921 1.00 55.41 294 LYS A O 1
ATOM 2250 N N . PRO A 1 295 ? 22.097 -14.238 -5.629 1.00 61.78 295 PRO A N 1
ATOM 2251 C CA . PRO A 1 295 ? 20.808 -14.720 -6.100 1.00 61.78 295 PRO A CA 1
ATOM 2252 C C . PRO A 1 295 ? 21.063 -15.706 -7.239 1.00 61.78 295 PRO A C 1
ATOM 2254 O O . PRO A 1 295 ? 21.629 -15.346 -8.266 1.00 61.78 295 PRO A O 1
ATOM 2257 N N . THR A 1 296 ? 20.716 -16.970 -7.027 1.00 66.56 296 THR A N 1
ATOM 2258 C CA . THR A 1 296 ? 20.862 -18.009 -8.045 1.00 66.56 296 THR A CA 1
ATOM 2259 C C . THR A 1 296 ? 19.482 -18.411 -8.517 1.00 66.56 296 THR A C 1
ATOM 2261 O O . THR A 1 296 ? 18.627 -18.757 -7.698 1.00 66.56 296 THR A O 1
ATOM 2264 N N . GLU A 1 297 ? 19.271 -18.369 -9.829 1.00 77.94 297 GLU A N 1
ATOM 2265 C CA . GLU A 1 297 ? 18.037 -18.847 -10.439 1.00 77.94 297 GLU A CA 1
ATOM 2266 C C . GLU A 1 297 ? 17.811 -20.326 -10.121 1.00 77.94 297 GLU A C 1
ATOM 2268 O O . GLU A 1 297 ? 18.731 -21.148 -10.109 1.00 77.94 297 GLU A O 1
ATOM 2273 N N . VAL A 1 298 ? 16.559 -20.655 -9.830 1.00 77.44 298 VAL A N 1
ATOM 2274 C CA . VAL A 1 298 ? 16.102 -22.032 -9.680 1.00 77.44 298 VAL A CA 1
ATOM 2275 C C . VAL A 1 298 ? 16.116 -22.709 -11.051 1.00 77.44 298 VAL A C 1
ATOM 2277 O O . VAL A 1 298 ? 15.761 -22.095 -12.059 1.00 77.44 298 VAL A O 1
ATOM 2280 N N . ASP A 1 299 ? 16.512 -23.985 -11.102 1.00 80.88 299 ASP A N 1
ATOM 2281 C CA . ASP A 1 299 ? 16.592 -24.720 -12.364 1.00 80.88 299 ASP A CA 1
ATOM 2282 C C . ASP A 1 299 ? 15.238 -24.728 -13.079 1.00 80.88 299 ASP A C 1
ATOM 2284 O O . ASP A 1 299 ? 14.186 -24.931 -12.466 1.00 80.88 299 ASP A O 1
ATOM 2288 N N . ARG A 1 300 ? 15.259 -24.608 -14.411 1.00 78.56 300 ARG A N 1
ATOM 2289 C CA . ARG A 1 300 ? 14.035 -24.554 -15.223 1.00 78.56 300 ARG A CA 1
ATOM 2290 C C . ARG A 1 300 ? 13.057 -25.687 -14.949 1.00 78.56 300 ARG A C 1
ATOM 2292 O O . ARG A 1 300 ? 11.865 -25.445 -14.809 1.00 78.56 300 ARG A O 1
ATOM 2299 N N . GLY A 1 301 ? 13.548 -26.919 -14.825 1.00 75.88 301 GLY A N 1
ATOM 2300 C CA . GLY A 1 301 ? 12.693 -28.066 -14.509 1.00 75.88 301 GLY A CA 1
ATOM 2301 C C . GLY A 1 301 ? 11.995 -27.955 -13.148 1.00 75.88 301 GLY A C 1
ATOM 2302 O O . GLY A 1 301 ? 10.875 -28.438 -13.003 1.00 75.88 301 GLY A O 1
ATOM 2303 N N . GLN A 1 302 ? 12.623 -27.295 -12.171 1.00 79.50 302 GLN A N 1
ATOM 2304 C CA . GLN A 1 302 ? 12.078 -27.128 -10.826 1.00 79.50 302 GLN A CA 1
ATOM 2305 C C . GLN A 1 302 ? 10.954 -26.093 -10.812 1.00 79.50 302 GLN A C 1
ATOM 2307 O O . GLN A 1 302 ? 9.865 -26.413 -10.345 1.00 79.50 302 GLN A O 1
ATOM 2312 N N . TYR A 1 303 ? 11.158 -24.898 -11.381 1.00 79.94 303 TYR A N 1
ATOM 2313 C CA . TYR A 1 303 ? 10.069 -23.915 -11.433 1.00 79.94 303 TYR A CA 1
ATOM 2314 C C . TYR A 1 303 ? 8.962 -24.305 -12.426 1.00 79.94 303 TYR A C 1
ATOM 2316 O O . TYR A 1 303 ? 7.804 -23.957 -12.210 1.00 79.94 303 TYR A O 1
ATOM 2324 N N . CYS A 1 304 ? 9.261 -25.118 -13.449 1.00 77.81 304 CYS A N 1
ATOM 2325 C CA . CYS A 1 304 ? 8.223 -25.747 -14.272 1.00 77.81 304 CYS A CA 1
ATOM 2326 C C . CYS A 1 304 ? 7.262 -26.608 -13.452 1.00 77.81 304 CYS A C 1
ATOM 2328 O O . CYS A 1 304 ? 6.058 -26.580 -13.693 1.00 77.81 304 CYS A O 1
ATOM 2330 N N . ALA A 1 305 ? 7.777 -27.381 -12.492 1.00 81.88 305 ALA A N 1
ATOM 2331 C CA . ALA A 1 305 ? 6.954 -28.251 -11.654 1.00 81.88 305 ALA A CA 1
ATOM 2332 C C . ALA A 1 305 ? 6.019 -27.467 -10.713 1.00 81.88 305 ALA A C 1
ATOM 2334 O O . ALA A 1 305 ? 5.033 -28.022 -10.231 1.00 81.88 305 ALA A O 1
ATOM 2335 N N . LEU A 1 306 ? 6.303 -26.180 -10.486 1.00 86.50 306 LEU A N 1
ATOM 2336 C CA . LEU A 1 306 ? 5.443 -25.259 -9.739 1.00 86.50 306 LEU A CA 1
ATOM 2337 C C . LEU A 1 306 ? 4.284 -24.706 -10.584 1.00 86.50 306 LEU A C 1
ATOM 2339 O O . LEU A 1 306 ? 3.409 -24.041 -10.041 1.00 86.50 306 LEU A O 1
ATOM 2343 N N . GLY A 1 307 ? 4.277 -24.955 -11.899 1.00 81.94 307 GLY A N 1
ATOM 2344 C CA . GLY A 1 307 ? 3.306 -24.402 -12.845 1.00 81.94 307 GLY A CA 1
ATOM 2345 C C . GLY A 1 307 ? 3.792 -23.166 -13.604 1.00 81.94 307 GLY A C 1
ATOM 2346 O O . GLY A 1 307 ? 3.051 -22.665 -14.455 1.00 81.94 307 GLY A O 1
ATOM 2347 N N . TYR A 1 308 ? 5.017 -22.689 -13.347 1.00 82.12 308 TYR A N 1
ATOM 2348 C CA . TYR A 1 308 ? 5.554 -21.482 -13.990 1.00 82.12 308 TYR A CA 1
ATOM 2349 C C . TYR A 1 308 ? 5.885 -21.775 -15.466 1.00 82.12 308 TYR A C 1
ATOM 2351 O O . TYR A 1 308 ? 5.858 -22.921 -15.911 1.00 82.12 308 TYR A O 1
ATOM 2359 N N . GLU A 1 309 ? 6.129 -20.729 -16.255 1.00 66.94 309 GLU A N 1
ATOM 2360 C CA . GLU A 1 309 ? 6.208 -20.709 -17.727 1.00 66.94 309 GLU A CA 1
ATOM 2361 C C . GLU A 1 309 ? 6.881 -21.927 -18.418 1.00 66.94 309 GLU A C 1
ATOM 2363 O O . GLU A 1 309 ? 8.085 -21.926 -18.688 1.00 66.94 309 GLU A O 1
ATOM 2368 N N . CYS A 1 310 ? 6.103 -22.960 -18.793 1.00 59.00 310 CYS A N 1
ATOM 2369 C CA . CYS A 1 310 ? 6.656 -24.177 -19.428 1.00 59.00 310 CYS A CA 1
ATOM 2370 C C . CYS A 1 310 ? 5.913 -24.689 -20.669 1.00 59.00 310 CYS A C 1
ATOM 2372 O O . CYS A 1 310 ? 6.138 -25.812 -21.121 1.00 59.00 310 CYS A O 1
ATOM 2374 N N . CYS A 1 311 ? 5.076 -23.857 -21.288 1.00 52.31 311 CYS A N 1
ATOM 2375 C CA . CYS A 1 311 ? 4.304 -24.251 -22.461 1.00 52.31 311 CYS A CA 1
ATOM 2376 C C . CYS A 1 311 ? 4.956 -23.688 -23.736 1.00 52.31 311 CYS A C 1
ATOM 2378 O O . CYS A 1 311 ? 4.869 -22.495 -24.026 1.00 52.31 311 CYS A O 1
ATOM 2380 N N . ALA A 1 312 ? 5.601 -24.553 -24.526 1.00 45.69 312 ALA A N 1
ATOM 2381 C CA . ALA A 1 312 ? 5.983 -24.221 -25.896 1.00 45.69 312 ALA A CA 1
ATOM 2382 C C . ALA A 1 312 ? 4.709 -24.138 -26.761 1.00 45.69 312 ALA A C 1
ATOM 2384 O O . ALA A 1 312 ? 4.210 -25.141 -27.265 1.00 45.69 312 ALA A O 1
ATOM 2385 N N . GLY A 1 313 ? 4.156 -22.932 -26.905 1.00 49.50 313 GLY A N 1
ATOM 2386 C CA . GLY A 1 313 ? 2.936 -22.678 -27.677 1.00 49.50 313 GLY A CA 1
ATOM 2387 C C . GLY A 1 313 ? 1.632 -22.832 -26.883 1.00 49.50 313 GLY A C 1
ATOM 2388 O O . GLY A 1 313 ? 1.623 -22.940 -25.662 1.00 49.50 313 GLY A O 1
ATOM 2389 N N . THR A 1 314 ? 0.498 -22.809 -27.590 1.00 47.31 314 THR A N 1
ATOM 2390 C CA . THR A 1 314 ? -0.868 -22.790 -27.021 1.00 47.31 314 THR A CA 1
ATOM 2391 C C . THR A 1 314 ? -1.376 -24.153 -26.527 1.00 47.31 314 THR A C 1
ATOM 2393 O O . THR A 1 314 ? -2.558 -24.290 -26.202 1.00 47.31 314 THR A O 1
ATOM 2396 N N . GLN A 1 315 ? -0.528 -25.185 -26.485 1.00 45.00 315 GLN A N 1
ATOM 2397 C CA . GLN A 1 315 ? -0.943 -26.528 -26.078 1.00 45.00 315 GLN A CA 1
ATOM 2398 C C . GLN A 1 315 ? -1.150 -26.616 -24.560 1.00 45.00 315 GLN A C 1
ATOM 2400 O O . GLN A 1 315 ? -0.304 -26.199 -23.773 1.00 45.00 315 GLN A O 1
ATOM 2405 N N . ARG A 1 316 ? -2.287 -27.192 -24.146 1.00 50.66 316 ARG A N 1
ATOM 2406 C CA . ARG A 1 316 ? -2.586 -27.487 -22.738 1.00 50.66 316 ARG A CA 1
ATOM 2407 C C . ARG A 1 316 ? -1.759 -28.692 -22.284 1.00 50.66 316 ARG A C 1
ATOM 2409 O O . ARG A 1 316 ? -2.151 -29.828 -22.537 1.00 50.66 316 ARG A O 1
ATOM 2416 N N . VAL A 1 317 ? -0.634 -28.444 -21.622 1.00 57.00 317 VAL A N 1
ATOM 2417 C CA . VAL A 1 317 ? 0.133 -29.477 -20.910 1.00 57.00 317 VAL A CA 1
ATOM 2418 C C . VAL A 1 317 ? -0.330 -29.497 -19.453 1.00 57.00 317 VAL A C 1
ATOM 2420 O O . VAL A 1 317 ? -0.446 -28.446 -18.825 1.00 57.00 317 VAL A O 1
ATOM 2423 N N . SER A 1 318 ? -0.642 -30.680 -18.918 1.00 54.56 318 SER A N 1
ATOM 2424 C CA . SER A 1 318 ? -1.027 -30.835 -17.508 1.00 54.56 318 SER A CA 1
ATOM 2425 C C . SER A 1 318 ? 0.109 -30.359 -16.597 1.00 54.56 318 SER A C 1
ATOM 2427 O O . SER A 1 318 ? 1.238 -30.809 -16.768 1.00 54.56 318 SER A O 1
ATOM 2429 N N . GLY A 1 319 ? -0.188 -29.471 -15.643 1.00 57.88 319 GLY A N 1
ATOM 2430 C CA . GLY A 1 319 ? 0.808 -28.895 -14.728 1.00 57.88 319 GLY A CA 1
ATOM 2431 C C . GLY A 1 319 ? 1.569 -27.673 -15.261 1.00 57.88 319 GLY A C 1
ATOM 2432 O O . GLY A 1 319 ? 2.570 -27.300 -14.670 1.00 57.88 319 GLY A O 1
ATOM 2433 N N . CYS A 1 320 ? 1.127 -27.048 -16.359 1.00 65.06 320 CYS A N 1
ATOM 2434 C CA . CYS A 1 320 ? 1.718 -25.815 -16.897 1.00 65.06 320 CYS A CA 1
ATOM 2435 C C . CYS A 1 320 ? 0.663 -24.711 -17.059 1.00 65.06 320 CYS A C 1
ATOM 2437 O O . CYS A 1 320 ? -0.438 -24.973 -17.555 1.00 65.06 320 CYS A O 1
ATOM 2439 N N . VAL A 1 321 ? 1.015 -23.464 -16.720 1.00 69.31 321 VAL A N 1
ATOM 2440 C CA . VAL A 1 321 ? 0.194 -22.282 -17.020 1.00 69.31 321 VAL A CA 1
ATOM 2441 C C . VAL A 1 321 ? 0.530 -21.725 -18.415 1.00 69.31 321 VAL A C 1
ATOM 2443 O O . VAL A 1 321 ? 1.648 -21.243 -18.624 1.00 69.31 321 VAL A O 1
ATOM 2446 N N . PRO A 1 322 ? -0.417 -21.719 -19.381 1.00 67.75 322 PRO A N 1
ATOM 2447 C CA . PRO A 1 322 ? -0.177 -21.192 -20.728 1.00 67.75 322 PRO A CA 1
ATOM 2448 C C . PRO A 1 322 ? 0.251 -19.721 -20.700 1.00 67.75 322 PRO A C 1
ATOM 2450 O O . PRO A 1 322 ? -0.327 -18.948 -19.942 1.00 67.75 322 PRO A O 1
ATOM 2453 N N . THR A 1 323 ? 1.179 -19.305 -21.570 1.00 64.31 323 THR A N 1
ATOM 2454 C CA . THR A 1 323 ? 1.783 -17.947 -21.629 1.00 64.31 323 THR A CA 1
ATOM 2455 C C . THR A 1 323 ? 0.795 -16.780 -21.799 1.00 64.31 323 THR A C 1
ATOM 2457 O O . THR A 1 323 ? 1.168 -15.626 -21.623 1.00 64.31 323 THR A O 1
ATOM 2460 N N . GLY A 1 324 ? -0.474 -17.054 -22.120 1.00 66.88 324 GLY A N 1
ATOM 2461 C CA . GLY A 1 324 ? -1.541 -16.052 -22.252 1.00 66.88 324 GLY A CA 1
ATOM 2462 C C . GLY A 1 324 ? -2.498 -15.935 -21.059 1.00 66.88 324 GLY A C 1
ATOM 2463 O O . GLY A 1 324 ? -3.464 -15.183 -21.157 1.00 66.88 324 GLY A O 1
ATOM 2464 N N . GLN A 1 325 ? -2.289 -16.688 -19.976 1.00 78.31 325 GLN A N 1
ATOM 2465 C CA . GLN A 1 325 ? -3.134 -16.659 -18.772 1.00 78.31 325 GLN A CA 1
ATOM 2466 C C . GLN A 1 325 ? -2.329 -16.199 -17.556 1.00 78.31 325 GLN A C 1
ATOM 2468 O O . GLN A 1 325 ? -1.107 -16.349 -17.541 1.00 78.31 325 GLN A O 1
ATOM 2473 N N . GLY A 1 326 ? -3.001 -15.620 -16.565 1.00 85.06 326 GLY A N 1
ATOM 2474 C CA . GLY A 1 326 ? -2.382 -15.297 -15.286 1.00 85.06 326 GLY A CA 1
ATOM 2475 C C . GLY A 1 326 ? -2.246 -16.528 -14.394 1.00 85.06 326 GLY A C 1
ATOM 2476 O O . GLY A 1 326 ? -2.774 -17.602 -14.692 1.00 85.06 326 GLY A O 1
ATOM 2477 N N . GLU A 1 327 ? -1.525 -16.353 -13.299 1.00 88.19 327 GLU A N 1
ATOM 2478 C CA . GLU A 1 327 ? -1.199 -17.369 -12.310 1.00 88.19 327 GLU A CA 1
ATOM 2479 C C . GLU A 1 327 ? -1.895 -17.038 -10.988 1.00 88.19 327 GLU A C 1
ATOM 2481 O O . GLU A 1 327 ? -1.933 -15.884 -10.558 1.00 88.19 327 GLU A O 1
ATOM 2486 N N . LYS A 1 328 ? -2.448 -18.065 -10.344 1.00 92.31 328 LYS A N 1
ATOM 2487 C CA . LYS A 1 328 ? -3.000 -17.990 -8.989 1.00 92.31 328 LYS A CA 1
ATOM 2488 C C . LYS A 1 328 ? -2.574 -19.188 -8.167 1.00 92.31 328 LYS A C 1
ATOM 2490 O O . LYS A 1 328 ? -2.313 -20.251 -8.731 1.00 92.31 328 LYS A O 1
ATOM 2495 N N . ASN A 1 329 ? -2.532 -19.039 -6.854 1.00 95.94 329 ASN A N 1
ATOM 2496 C CA . ASN A 1 329 ? -2.102 -20.098 -5.959 1.00 95.94 329 ASN A CA 1
ATOM 2497 C C . ASN A 1 329 ? -3.060 -21.301 -6.014 1.00 95.94 329 ASN A C 1
ATOM 2499 O O . ASN A 1 329 ? -4.280 -21.179 -5.886 1.00 95.94 329 ASN A O 1
ATOM 2503 N N . GLU A 1 330 ? -2.503 -22.497 -6.192 1.00 95.25 330 GLU A N 1
ATOM 2504 C CA . GLU A 1 330 ? -3.272 -23.742 -6.216 1.00 95.25 330 GLU A CA 1
ATOM 2505 C C . GLU A 1 330 ? -3.829 -24.119 -4.829 1.00 95.25 330 GLU A C 1
ATOM 2507 O O . GLU A 1 330 ? -4.879 -24.775 -4.715 1.00 95.25 330 GLU A O 1
ATOM 2512 N N . LYS A 1 331 ? -3.126 -23.704 -3.767 1.00 96.25 331 LYS A N 1
ATOM 2513 C CA . LYS A 1 331 ? -3.393 -24.079 -2.377 1.00 96.25 331 LYS A CA 1
ATOM 2514 C C . LYS A 1 331 ? -4.603 -23.323 -1.834 1.00 96.25 331 LYS A C 1
ATOM 2516 O O . LYS A 1 331 ? -4.615 -22.099 -1.788 1.00 96.25 331 LYS A O 1
ATOM 2521 N N . GLY A 1 332 ? -5.624 -24.063 -1.397 1.00 96.25 332 GLY A N 1
ATOM 2522 C CA . GLY A 1 332 ? -6.832 -23.525 -0.758 1.00 96.25 332 GLY A CA 1
ATOM 2523 C C . GLY A 1 332 ? -6.795 -23.612 0.769 1.00 96.25 332 GLY A C 1
ATOM 2524 O O . GLY A 1 332 ? -5.725 -23.570 1.372 1.00 96.25 332 GLY A O 1
ATOM 2525 N N . LEU A 1 333 ? -7.968 -23.760 1.392 1.00 97.88 333 LEU A N 1
ATOM 2526 C CA . LEU A 1 333 ? -8.097 -24.040 2.826 1.00 97.88 333 LEU A CA 1
ATOM 2527 C C . LEU A 1 333 ? -7.580 -25.453 3.141 1.00 97.88 333 LEU A C 1
ATOM 2529 O O . LEU A 1 333 ? -8.019 -26.423 2.525 1.00 97.88 333 LEU A O 1
ATOM 2533 N N . VAL A 1 334 ? -6.650 -25.552 4.088 1.00 97.25 334 VAL A N 1
ATOM 2534 C CA . VAL A 1 334 ? -5.999 -26.798 4.523 1.00 97.25 334 VAL A CA 1
ATOM 2535 C C . VAL A 1 334 ? -6.598 -27.288 5.841 1.00 97.25 334 VAL A C 1
ATOM 2537 O O . VAL A 1 334 ? -6.964 -28.456 5.949 1.00 97.25 334 VAL A O 1
ATOM 2540 N N . ASP A 1 335 ? -6.751 -26.400 6.826 1.00 97.75 335 ASP A N 1
ATOM 2541 C CA . ASP A 1 335 ? -7.292 -26.731 8.151 1.00 97.75 335 ASP A CA 1
ATOM 2542 C C . ASP A 1 335 ? -8.751 -26.259 8.305 1.00 97.75 335 ASP A C 1
ATOM 2544 O O . ASP A 1 335 ? -9.054 -25.310 9.032 1.00 97.75 335 ASP A O 1
ATOM 2548 N N . GLU A 1 336 ? -9.687 -26.919 7.608 1.00 97.88 336 GLU A N 1
ATOM 2549 C CA . GLU A 1 336 ? -11.130 -26.619 7.723 1.00 97.88 336 GLU A CA 1
ATOM 2550 C C . GLU A 1 336 ? -11.629 -26.790 9.171 1.00 97.88 336 GLU A C 1
ATOM 2552 O O . GLU A 1 336 ? -12.439 -25.995 9.653 1.00 97.88 336 GLU A O 1
ATOM 2557 N N . ALA A 1 337 ? -11.122 -27.796 9.893 1.00 98.06 337 ALA A N 1
ATOM 2558 C CA . ALA A 1 337 ? -11.503 -28.061 11.278 1.00 98.06 337 ALA A CA 1
ATOM 2559 C C . ALA A 1 337 ? -11.036 -26.941 12.220 1.00 98.06 337 ALA A C 1
ATOM 2561 O O . ALA A 1 337 ? -11.799 -26.487 13.075 1.00 98.06 337 ALA A O 1
ATOM 2562 N N . GLY A 1 338 ? -9.805 -26.463 12.054 1.00 98.12 338 GLY A N 1
ATOM 2563 C CA . GLY A 1 338 ? -9.277 -25.317 12.775 1.00 98.12 338 GLY A CA 1
ATOM 2564 C C . GLY A 1 338 ? -9.991 -24.014 12.421 1.00 98.12 338 GLY A C 1
ATOM 2565 O O . GLY A 1 338 ? -10.363 -23.268 13.326 1.00 98.12 338 GLY A O 1
ATOM 2566 N N . MET A 1 339 ? -10.292 -23.772 11.142 1.00 98.44 339 MET A N 1
ATOM 2567 C CA . MET A 1 339 ? -11.112 -22.629 10.726 1.00 98.44 339 MET A CA 1
ATOM 2568 C C . MET A 1 339 ? -12.497 -22.664 11.388 1.00 98.44 339 MET A C 1
ATOM 2570 O O . MET A 1 339 ? -12.954 -21.667 11.952 1.00 98.44 339 MET A O 1
ATOM 2574 N N . LYS A 1 340 ? -13.135 -23.842 11.427 1.00 98.44 340 LYS A N 1
ATOM 2575 C CA . LYS A 1 340 ? -14.392 -24.050 12.154 1.00 98.44 340 LYS A CA 1
ATOM 2576 C C . LYS A 1 340 ? -14.234 -23.749 13.648 1.00 98.44 340 LYS A C 1
ATOM 2578 O O . LYS A 1 340 ? -15.131 -23.156 14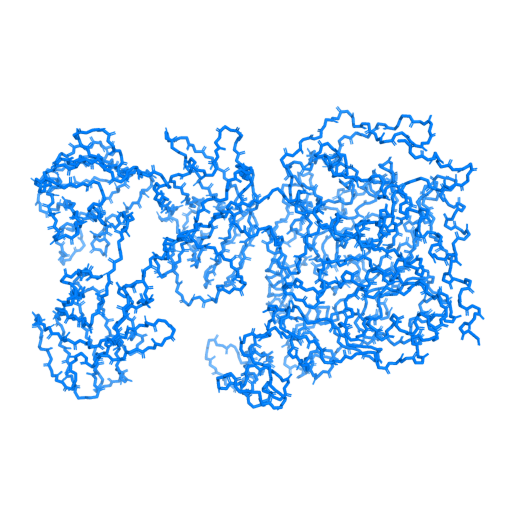.239 1.00 98.44 340 LYS A O 1
ATOM 2583 N N . ARG A 1 341 ? -13.108 -24.111 14.272 1.00 98.38 341 ARG A N 1
ATOM 2584 C CA . ARG A 1 341 ? -12.826 -23.777 15.681 1.00 98.38 341 ARG A CA 1
ATOM 2585 C C . ARG A 1 341 ? -12.687 -22.272 15.907 1.00 98.38 341 ARG A C 1
ATOM 2587 O O . ARG A 1 341 ? -13.224 -21.784 16.895 1.00 98.38 341 ARG A O 1
ATOM 2594 N N . LEU A 1 342 ? -12.036 -21.530 15.008 1.00 98.50 342 LEU A N 1
ATOM 2595 C CA . LEU A 1 342 ? -11.984 -20.063 15.094 1.00 98.50 342 LEU A CA 1
ATOM 2596 C C . LEU A 1 342 ? -13.400 -19.457 15.049 1.00 98.50 342 LEU A C 1
ATOM 2598 O O . LEU A 1 342 ? -13.735 -18.621 15.889 1.00 98.50 342 LEU A O 1
ATOM 2602 N N . MET A 1 343 ? -14.260 -19.941 14.142 1.00 98.62 343 MET A N 1
ATOM 2603 C CA . MET A 1 343 ? -15.672 -19.530 14.067 1.00 98.62 343 MET A CA 1
ATOM 2604 C C . MET A 1 343 ? -16.466 -19.924 15.327 1.00 98.62 343 MET A C 1
ATOM 2606 O O . MET A 1 343 ? -17.231 -19.123 15.856 1.00 98.62 343 MET A O 1
ATOM 2610 N N . ALA A 1 344 ? -16.263 -21.132 15.862 1.00 98.44 344 ALA A N 1
ATOM 2611 C CA . ALA A 1 344 ? -16.901 -21.616 17.094 1.00 98.44 344 ALA A CA 1
ATOM 2612 C C . ALA A 1 344 ? -16.533 -20.785 18.337 1.00 98.44 344 ALA A C 1
ATOM 2614 O O . ALA A 1 344 ? -17.298 -20.697 19.305 1.00 98.44 344 ALA A O 1
ATOM 2615 N N . GLU A 1 345 ? -15.358 -20.162 18.300 1.00 97.94 345 GLU A N 1
ATOM 2616 C CA . GLU A 1 345 ? -14.842 -19.257 19.322 1.00 97.94 345 GLU A CA 1
ATOM 2617 C C . GLU A 1 345 ? -15.293 -17.800 19.124 1.00 97.94 345 GLU A C 1
ATOM 2619 O O . GLU A 1 345 ? -14.977 -16.952 19.960 1.00 97.94 345 GLU A O 1
ATOM 2624 N N . GLY A 1 346 ? -16.059 -17.503 18.067 1.00 97.25 346 GLY A N 1
ATOM 2625 C CA . GLY A 1 346 ? -16.590 -16.166 17.786 1.00 97.25 346 GLY A CA 1
ATOM 2626 C C . GLY A 1 346 ? -15.544 -15.171 17.284 1.00 97.25 346 GLY A C 1
ATOM 2627 O O . GLY A 1 346 ? -15.720 -13.967 17.457 1.00 97.25 346 GLY A O 1
ATOM 2628 N N . MET A 1 347 ? -14.441 -15.653 16.700 1.00 98.12 347 MET A N 1
ATOM 2629 C CA . MET A 1 347 ? -13.427 -14.789 16.088 1.00 98.12 347 MET A CA 1
ATOM 2630 C C . MET A 1 347 ? -13.978 -14.084 14.846 1.00 98.12 347 MET A C 1
ATOM 2632 O O . MET A 1 347 ? -14.596 -14.719 13.992 1.00 98.12 347 MET A O 1
ATOM 2636 N N . LEU A 1 348 ? -13.705 -12.791 14.690 1.00 98.56 348 LEU A N 1
ATOM 2637 C CA . LEU A 1 348 ? -13.900 -12.120 13.407 1.00 98.56 348 LEU A CA 1
ATOM 2638 C C . LEU A 1 348 ? -12.871 -12.678 12.417 1.00 98.56 348 LEU A C 1
ATOM 2640 O O . LEU A 1 348 ? -11.668 -12.546 12.641 1.00 98.56 348 LEU A O 1
ATOM 2644 N N . ILE A 1 349 ? -13.350 -13.343 11.365 1.00 98.62 349 ILE A N 1
ATOM 2645 C CA . ILE A 1 349 ? -12.501 -13.971 10.348 1.00 98.62 349 ILE A CA 1
ATOM 2646 C C . ILE A 1 349 ? -12.389 -13.026 9.163 1.00 98.62 349 ILE A C 1
ATOM 2648 O O . ILE A 1 349 ? -13.393 -12.739 8.508 1.00 98.62 349 ILE A O 1
ATOM 2652 N N . ASP A 1 350 ? -11.172 -12.574 8.906 1.00 98.31 350 ASP A N 1
ATOM 2653 C CA . ASP A 1 350 ? -10.819 -11.733 7.777 1.00 98.31 350 ASP A CA 1
ATOM 2654 C C . ASP A 1 350 ? -10.153 -12.572 6.686 1.00 98.31 350 ASP A C 1
ATOM 2656 O O . ASP A 1 350 ? -9.178 -13.272 6.948 1.00 98.31 350 ASP A O 1
ATOM 2660 N N . ILE A 1 351 ? -10.709 -12.558 5.478 1.00 97.62 351 ILE A N 1
ATOM 2661 C CA . ILE A 1 351 ? -10.224 -13.376 4.361 1.00 97.62 351 ILE A CA 1
ATOM 2662 C C . ILE A 1 351 ? -9.286 -12.621 3.414 1.00 97.62 351 ILE A C 1
ATOM 2664 O O . ILE A 1 351 ? -8.892 -13.190 2.391 1.00 97.62 351 ILE A O 1
ATOM 2668 N N . ALA A 1 352 ? -8.908 -11.379 3.744 1.00 95.12 352 ALA A N 1
ATOM 2669 C CA . ALA A 1 352 ? -7.834 -10.681 3.046 1.00 95.12 352 ALA A CA 1
ATOM 2670 C C . ALA A 1 352 ? -6.569 -11.564 2.985 1.00 95.12 352 ALA A C 1
ATOM 2672 O O . ALA A 1 352 ? -6.343 -12.403 3.857 1.00 95.12 352 ALA A O 1
ATOM 2673 N N . HIS A 1 353 ? -5.764 -11.402 1.930 1.00 94.88 353 HIS A N 1
ATOM 2674 C CA . HIS A 1 353 ? -4.550 -12.186 1.631 1.00 94.88 353 HIS A CA 1
ATOM 2675 C C . HIS A 1 353 ? -4.717 -13.688 1.368 1.00 94.88 353 HIS A C 1
ATOM 2677 O O . HIS A 1 353 ? -3.794 -14.294 0.828 1.00 94.88 353 HIS A O 1
ATOM 2683 N N . MET A 1 354 ? -5.849 -14.315 1.691 1.00 97.38 354 MET A N 1
ATOM 2684 C CA . MET A 1 354 ? -6.069 -15.718 1.335 1.00 97.38 354 MET A CA 1
ATOM 2685 C C . MET A 1 354 ? -6.096 -15.886 -0.190 1.00 97.38 354 MET A C 1
ATOM 2687 O O . MET A 1 354 ? -6.608 -15.022 -0.903 1.00 97.38 354 MET A O 1
ATOM 2691 N N . SER A 1 355 ? -5.612 -17.024 -0.692 1.00 97.12 355 SER A N 1
ATOM 2692 C CA . SER A 1 355 ? -5.793 -17.413 -2.097 1.00 97.12 355 SER A CA 1
ATOM 2693 C C . SER A 1 355 ? -7.276 -17.468 -2.466 1.00 97.12 355 SER A C 1
ATOM 2695 O O . SER A 1 355 ? -8.125 -17.724 -1.609 1.00 97.12 355 SER A O 1
ATOM 2697 N N . ASP A 1 356 ? -7.610 -17.335 -3.747 1.00 94.88 356 ASP A N 1
ATOM 2698 C CA . ASP A 1 356 ? -8.986 -17.412 -4.248 1.00 94.88 356 ASP A CA 1
ATOM 2699 C C . ASP A 1 356 ? -9.694 -18.685 -3.778 1.00 94.88 356 ASP A C 1
ATOM 2701 O O . ASP A 1 356 ? -10.862 -18.675 -3.377 1.00 94.88 356 ASP A O 1
ATOM 2705 N N . ARG A 1 357 ? -8.964 -19.805 -3.803 1.00 96.44 357 ARG A N 1
ATOM 2706 C CA . ARG A 1 357 ? -9.470 -21.108 -3.369 1.00 96.44 357 ARG A CA 1
ATOM 2707 C C . ARG A 1 357 ? -9.654 -21.169 -1.852 1.00 96.44 357 ARG A C 1
ATOM 2709 O O . ARG A 1 357 ? -10.586 -21.818 -1.379 1.00 96.44 357 ARG A O 1
ATOM 2716 N N . GLY A 1 358 ? -8.775 -20.516 -1.092 1.00 97.62 358 GLY A N 1
ATOM 2717 C CA . GLY A 1 358 ? -8.894 -20.362 0.356 1.00 97.62 358 GLY A CA 1
ATOM 2718 C C . GLY A 1 358 ? -10.107 -19.516 0.737 1.00 97.62 358 GLY A C 1
ATOM 2719 O O . GLY A 1 358 ? -10.905 -19.941 1.572 1.00 97.62 358 GLY A O 1
ATOM 2720 N N . GLN A 1 359 ? -10.293 -18.379 0.069 1.00 97.50 359 GLN A N 1
ATOM 2721 C CA . GLN A 1 359 ? -11.448 -17.500 0.233 1.00 97.50 359 GLN A CA 1
ATOM 2722 C C . GLN A 1 359 ? -12.767 -18.247 -0.036 1.00 97.50 359 GLN A C 1
ATOM 2724 O O . GLN A 1 359 ? -13.667 -18.239 0.806 1.00 97.50 359 GLN A O 1
ATOM 2729 N N . ASP A 1 360 ? -12.872 -18.967 -1.161 1.00 96.88 360 ASP A N 1
ATOM 2730 C CA . ASP A 1 360 ? -14.076 -19.733 -1.521 1.00 96.88 360 ASP A CA 1
ATOM 2731 C C . ASP A 1 360 ? -14.412 -20.839 -0.523 1.00 96.88 360 ASP A C 1
ATOM 2733 O O . ASP A 1 360 ? -15.584 -21.039 -0.174 1.00 96.88 360 ASP A O 1
ATOM 2737 N N . ALA A 1 361 ? -13.398 -21.583 -0.078 1.00 98.12 361 ALA A N 1
ATOM 2738 C CA . ALA A 1 361 ? -13.576 -22.668 0.876 1.00 98.12 361 ALA A CA 1
ATOM 2739 C C . ALA A 1 361 ? -14.007 -22.130 2.248 1.00 98.12 361 ALA A C 1
ATOM 2741 O O . ALA A 1 361 ? -14.975 -22.636 2.822 1.00 98.12 361 ALA A O 1
ATOM 2742 N N . THR A 1 362 ? -13.375 -21.056 2.730 1.00 98.31 362 THR A N 1
ATOM 2743 C CA . THR A 1 362 ? -13.751 -20.388 3.986 1.00 98.31 362 THR A CA 1
ATOM 2744 C C . THR A 1 362 ? -15.165 -19.815 3.915 1.00 98.31 362 THR A C 1
ATOM 2746 O O . THR A 1 362 ? -15.955 -20.030 4.833 1.00 98.31 362 THR A O 1
ATOM 2749 N N . ALA A 1 363 ? -15.541 -19.164 2.810 1.00 98.00 363 ALA A N 1
ATOM 2750 C CA . ALA A 1 363 ? -16.902 -18.670 2.602 1.00 98.00 363 ALA A CA 1
ATOM 2751 C C . ALA A 1 363 ? -17.937 -19.798 2.529 1.00 98.00 363 ALA A C 1
ATOM 2753 O O . ALA A 1 363 ? -19.033 -19.681 3.070 1.00 98.00 363 ALA A O 1
ATOM 2754 N N . THR A 1 364 ? -17.579 -20.929 1.922 1.00 97.88 364 THR A N 1
ATOM 2755 C CA . THR A 1 364 ? -18.440 -22.118 1.881 1.00 97.88 364 THR A CA 1
ATOM 2756 C C . THR A 1 364 ? -18.628 -22.751 3.246 1.00 97.88 364 THR A C 1
ATOM 2758 O O . THR A 1 364 ? -19.735 -23.184 3.560 1.00 97.88 364 THR A O 1
ATOM 2761 N N . LEU A 1 365 ? -17.591 -22.772 4.081 1.00 97.62 365 LEU A N 1
ATOM 2762 C CA . LEU A 1 365 ? -17.724 -23.181 5.472 1.00 97.62 365 LEU A CA 1
ATOM 2763 C C . LEU A 1 365 ? -18.612 -22.202 6.256 1.00 97.62 365 LEU A C 1
ATOM 2765 O O . LEU A 1 365 ? -19.520 -22.644 6.958 1.00 97.62 365 LEU A O 1
ATOM 2769 N N . ALA A 1 366 ? -18.387 -20.895 6.104 1.00 97.81 366 ALA A N 1
ATOM 2770 C CA . ALA A 1 366 ? -19.129 -19.843 6.797 1.00 97.81 366 ALA A CA 1
ATOM 2771 C C . ALA A 1 366 ? -20.633 -19.865 6.469 1.00 97.81 366 ALA A C 1
ATOM 2773 O O . ALA A 1 366 ? -21.466 -19.756 7.373 1.00 97.81 366 ALA A O 1
ATOM 2774 N N . ASP A 1 367 ? -20.992 -20.093 5.202 1.00 97.06 367 ASP A N 1
ATOM 2775 C CA . ASP A 1 367 ? -22.383 -20.209 4.745 1.00 97.06 367 ASP A CA 1
ATOM 2776 C C . ASP A 1 367 ? -23.169 -21.297 5.484 1.00 97.06 367 ASP A C 1
ATOM 2778 O O . ASP A 1 367 ? -24.343 -21.093 5.798 1.00 97.06 367 ASP A O 1
ATOM 2782 N N . ARG A 1 368 ? -22.530 -22.430 5.821 1.00 96.00 368 ARG A N 1
ATOM 2783 C CA . ARG A 1 368 ? -23.184 -23.540 6.546 1.00 96.00 368 ARG A CA 1
ATOM 2784 C C . ARG A 1 368 ? -23.740 -23.104 7.904 1.00 96.00 368 ARG A C 1
ATOM 2786 O O . ARG A 1 368 ? -24.654 -23.742 8.417 1.00 96.00 368 ARG A O 1
ATOM 2793 N N . PHE A 1 369 ? -23.196 -22.029 8.471 1.00 96.12 369 PHE A N 1
ATOM 2794 C CA . PHE A 1 369 ? -23.545 -21.521 9.795 1.00 96.12 369 PHE A CA 1
ATOM 2795 C C . PHE A 1 369 ? -24.069 -20.081 9.765 1.00 96.12 369 PHE A C 1
ATOM 2797 O O . PHE A 1 369 ? -24.270 -19.491 10.823 1.00 96.12 369 PHE A O 1
ATOM 2804 N N . SER A 1 370 ? -24.290 -19.503 8.574 1.00 96.06 370 SER A N 1
ATOM 2805 C CA . SER A 1 370 ? -24.592 -18.070 8.408 1.00 96.06 370 SER A CA 1
ATOM 2806 C C . SER A 1 370 ? -23.578 -17.163 9.125 1.00 96.06 370 SER A C 1
ATOM 2808 O O . SER A 1 370 ? -23.939 -16.127 9.686 1.00 96.06 370 SER A O 1
ATOM 2810 N N . TYR A 1 371 ? -22.308 -17.575 9.143 1.00 98.31 371 TYR A N 1
ATOM 2811 C CA . TYR A 1 371 ? -21.237 -16.846 9.812 1.00 98.31 371 TYR A CA 1
ATOM 2812 C C . TYR A 1 371 ? -20.794 -15.660 8.937 1.00 98.31 371 TYR A C 1
ATOM 2814 O O . TYR A 1 371 ? -20.515 -15.858 7.749 1.00 98.31 371 TYR A O 1
ATOM 2822 N N . PRO A 1 372 ? -20.738 -14.424 9.461 1.00 98.25 372 PRO A N 1
ATOM 2823 C CA . PRO A 1 372 ? -20.246 -13.291 8.692 1.00 98.25 372 PRO A CA 1
ATOM 2824 C C . PRO A 1 372 ? -18.718 -13.339 8.566 1.00 98.25 372 PRO A C 1
ATOM 2826 O O . PRO A 1 372 ? -18.012 -13.615 9.534 1.00 98.25 372 PRO A O 1
ATOM 2829 N N . LEU A 1 373 ? -18.217 -13.024 7.374 1.00 98.06 373 LEU A N 1
ATOM 2830 C CA . LEU A 1 373 ? -16.789 -12.858 7.101 1.00 98.06 373 LEU A CA 1
ATOM 2831 C C . LEU A 1 373 ? -16.464 -11.385 6.866 1.00 98.06 373 LEU A C 1
ATOM 2833 O O . LEU A 1 373 ? -17.317 -10.627 6.405 1.00 98.06 373 LEU A O 1
ATOM 2837 N N . LEU A 1 374 ? -15.228 -11.007 7.149 1.00 96.75 374 LEU A N 1
ATOM 2838 C CA . LEU A 1 374 ? -14.662 -9.705 6.838 1.00 96.75 374 LEU A CA 1
ATOM 2839 C C . LEU A 1 374 ? -13.699 -9.844 5.651 1.00 96.75 374 LEU A C 1
ATOM 2841 O O . LEU A 1 374 ? -13.058 -10.878 5.500 1.00 96.75 374 LEU A O 1
ATOM 2845 N N . ASP A 1 375 ? -13.604 -8.814 4.821 1.00 95.69 375 ASP A N 1
ATOM 2846 C CA . ASP A 1 375 ? -12.399 -8.543 4.031 1.00 95.69 375 ASP A CA 1
ATOM 2847 C C . ASP A 1 375 ? -11.997 -7.119 4.389 1.00 95.69 375 ASP A C 1
ATOM 2849 O O . ASP A 1 375 ? -12.761 -6.189 4.123 1.00 95.69 375 ASP A O 1
ATOM 2853 N N . SER A 1 376 ? -10.895 -6.948 5.113 1.00 94.62 376 SER A N 1
ATOM 2854 C CA . SER A 1 376 ? -10.611 -5.650 5.721 1.00 94.62 376 SER A CA 1
ATOM 2855 C C . SER A 1 376 ? -9.975 -4.637 4.782 1.00 94.62 376 SER A C 1
ATOM 2857 O O . SER A 1 376 ? -10.139 -3.451 5.056 1.00 94.62 376 SER A O 1
ATOM 2859 N N . HIS A 1 377 ? -9.257 -5.042 3.726 1.00 91.50 377 HIS A N 1
ATOM 2860 C CA . HIS A 1 377 ? -8.441 -4.098 2.949 1.00 91.50 377 HIS A CA 1
ATOM 2861 C C . HIS A 1 377 ? -8.000 -4.578 1.543 1.00 91.50 377 HIS A C 1
ATOM 2863 O O . HIS A 1 377 ? -6.912 -4.224 1.069 1.00 91.50 377 HIS A O 1
ATOM 2869 N N . THR A 1 378 ? -8.820 -5.348 0.819 1.00 84.00 378 THR A N 1
ATOM 2870 C CA . THR A 1 378 ? -8.533 -5.698 -0.590 1.00 84.00 378 THR A CA 1
ATOM 2871 C C . THR A 1 378 ? -9.255 -4.801 -1.613 1.00 84.00 378 THR A C 1
ATOM 2873 O O . THR A 1 378 ? -10.192 -4.060 -1.309 1.00 84.00 378 THR A O 1
ATOM 2876 N N . GLY A 1 379 ? -8.770 -4.812 -2.863 1.00 79.94 379 GLY A N 1
ATOM 2877 C CA . GLY A 1 379 ? -9.488 -4.238 -4.012 1.00 79.94 379 GLY A CA 1
ATOM 2878 C C . GLY A 1 379 ? -10.518 -5.224 -4.571 1.00 79.94 379 GLY A C 1
ATOM 2879 O O . GLY A 1 379 ? -10.449 -6.406 -4.256 1.00 79.94 379 GLY A O 1
ATOM 2880 N N . VAL A 1 380 ? -11.445 -4.778 -5.432 1.00 83.88 380 VAL A N 1
ATOM 2881 C CA . VAL A 1 380 ? -12.519 -5.648 -5.955 1.00 83.88 380 VAL A CA 1
ATOM 2882 C C . VAL A 1 380 ? -12.474 -5.784 -7.473 1.00 83.88 380 VAL A C 1
ATOM 2884 O O . VAL A 1 380 ? -12.450 -4.797 -8.213 1.00 83.88 380 VAL A O 1
ATOM 2887 N N . ARG A 1 381 ? -12.539 -7.031 -7.947 1.00 85.12 381 ARG A N 1
ATOM 2888 C CA . ARG A 1 381 ? -12.629 -7.377 -9.373 1.00 85.12 381 ARG A CA 1
ATOM 2889 C C . ARG A 1 381 ? -14.000 -7.947 -9.731 1.00 85.12 381 ARG A C 1
ATOM 2891 O O . ARG A 1 381 ? -14.568 -8.740 -8.977 1.00 85.12 381 ARG A O 1
ATOM 2898 N N . GLY A 1 382 ? -14.545 -7.556 -10.884 1.00 82.62 382 GLY A N 1
ATOM 2899 C CA . GLY A 1 382 ? -15.743 -8.195 -11.430 1.00 82.62 382 GLY A CA 1
ATOM 2900 C C . GLY A 1 382 ? -15.480 -9.655 -11.817 1.00 82.62 382 GLY A C 1
ATOM 2901 O O . GLY A 1 382 ? -14.380 -10.003 -12.230 1.00 82.62 382 GLY A O 1
ATOM 2902 N N . ASP A 1 383 ? -16.494 -10.521 -11.733 1.00 80.38 383 ASP A N 1
ATOM 2903 C CA . ASP A 1 383 ? -16.326 -11.971 -11.968 1.00 80.38 383 ASP A CA 1
ATOM 2904 C C . ASP A 1 383 ? -15.942 -12.346 -13.411 1.00 80.38 383 ASP A C 1
ATOM 2906 O O . ASP A 1 383 ? -15.508 -13.466 -13.660 1.00 80.38 383 ASP A O 1
ATOM 2910 N N . GLY A 1 384 ? -16.124 -11.429 -14.365 1.00 80.00 384 GLY A N 1
ATOM 2911 C CA . GLY A 1 384 ? -15.678 -11.567 -15.756 1.00 80.00 384 GLY A CA 1
ATOM 2912 C C . GLY A 1 384 ? -14.686 -10.484 -16.181 1.00 80.00 384 GLY A C 1
ATOM 2913 O O . GLY A 1 384 ? -14.376 -10.371 -17.365 1.00 80.00 384 GLY A O 1
ATOM 2914 N N . GLU A 1 385 ? -14.227 -9.661 -15.239 1.00 78.25 385 GLU A N 1
ATOM 2915 C CA . GLU A 1 385 ? -13.239 -8.620 -15.496 1.00 78.25 385 GLU A CA 1
ATOM 2916 C C . GLU A 1 385 ? -11.840 -9.194 -15.310 1.00 78.25 385 GLU A C 1
ATOM 2918 O O . GLU A 1 385 ? -11.580 -9.948 -14.371 1.00 78.25 385 GLU A O 1
ATOM 2923 N N . ARG A 1 386 ? -10.920 -8.817 -16.200 1.00 77.50 386 ARG A N 1
ATOM 2924 C CA . ARG A 1 386 ? -9.517 -9.175 -16.024 1.00 77.50 386 ARG A CA 1
ATOM 2925 C C . ARG A 1 386 ? -8.919 -8.312 -14.912 1.00 77.50 386 ARG A C 1
ATOM 2927 O O . ARG A 1 386 ? -8.935 -7.090 -15.029 1.00 77.50 386 ARG A O 1
ATOM 2934 N N . ALA A 1 387 ? -8.386 -8.936 -13.871 1.00 78.75 387 ALA A N 1
ATOM 2935 C CA . ALA A 1 387 ? -7.660 -8.276 -12.794 1.00 78.75 387 ALA A CA 1
ATOM 2936 C C . ALA A 1 387 ? -6.148 -8.446 -12.954 1.00 78.75 387 ALA A C 1
ATOM 2938 O O . ALA A 1 387 ? -5.673 -9.305 -13.702 1.00 78.75 387 ALA A O 1
ATOM 2939 N N . HIS A 1 388 ? -5.390 -7.617 -12.238 1.00 76.62 388 HIS A N 1
ATOM 2940 C CA . HIS A 1 388 ? -3.940 -7.727 -12.212 1.00 76.62 388 HIS A CA 1
ATOM 2941 C C . HIS A 1 388 ? -3.520 -9.049 -11.565 1.00 76.62 388 HIS A C 1
ATOM 2943 O O . HIS A 1 388 ? -2.865 -9.851 -12.218 1.00 76.62 388 HIS A O 1
ATOM 2949 N N . ASP A 1 389 ? -3.977 -9.325 -10.345 1.00 85.31 389 ASP A N 1
ATOM 2950 C CA . ASP A 1 389 ? -3.515 -10.455 -9.540 1.00 85.31 389 ASP A CA 1
ATOM 2951 C C . ASP A 1 389 ? -4.621 -11.059 -8.654 1.00 85.31 389 ASP A C 1
ATOM 2953 O O . ASP A 1 389 ? -5.777 -10.613 -8.642 1.00 85.31 389 ASP A O 1
ATOM 2957 N N . GLU A 1 390 ? -4.259 -12.119 -7.929 1.00 90.44 390 GLU A N 1
ATOM 2958 C CA . GLU A 1 390 ? -5.175 -12.883 -7.084 1.00 90.44 390 GLU A CA 1
ATOM 2959 C C . GLU A 1 390 ? -5.659 -12.095 -5.849 1.00 90.44 390 GLU A C 1
ATOM 2961 O O . GLU A 1 390 ? -6.724 -12.412 -5.321 1.00 90.44 390 GLU A O 1
ATOM 2966 N N . ARG A 1 391 ? -4.957 -11.031 -5.416 1.00 87.75 391 ARG A N 1
ATOM 2967 C CA . ARG A 1 391 ? -5.260 -10.287 -4.175 1.00 87.75 391 ARG A CA 1
ATOM 2968 C C . ARG A 1 391 ? -6.627 -9.596 -4.208 1.00 87.75 391 ARG A C 1
ATOM 2970 O O . ARG A 1 391 ? -7.230 -9.403 -3.158 1.00 87.75 391 ARG A O 1
ATOM 2977 N N . ALA A 1 392 ? -7.109 -9.184 -5.382 1.00 85.38 392 ALA A N 1
ATOM 2978 C CA . ALA A 1 392 ? -8.379 -8.466 -5.506 1.00 85.38 392 ALA A CA 1
ATOM 2979 C C . ALA A 1 392 ? -9.595 -9.399 -5.356 1.00 85.38 392 ALA A C 1
ATOM 2981 O O . ALA A 1 392 ? -9.836 -10.229 -6.222 1.00 85.38 392 ALA A O 1
ATOM 2982 N N . ILE A 1 393 ? -10.427 -9.250 -4.328 1.00 89.88 393 ILE A N 1
ATOM 2983 C CA . ILE A 1 393 ? -11.585 -10.130 -4.114 1.00 89.88 393 ILE A CA 1
ATOM 2984 C C . ILE A 1 393 ? -12.622 -10.050 -5.255 1.00 89.88 393 ILE A C 1
ATOM 2986 O O . ILE A 1 393 ? -12.885 -8.996 -5.841 1.00 89.88 393 ILE A O 1
ATOM 2990 N N . ARG A 1 394 ? -13.260 -11.184 -5.570 1.00 91.44 394 ARG A N 1
ATOM 2991 C CA . ARG A 1 394 ? -14.341 -11.267 -6.569 1.00 91.44 394 ARG A CA 1
ATOM 2992 C C . ARG A 1 394 ? -15.628 -10.596 -6.093 1.00 91.44 394 ARG A C 1
ATOM 2994 O O . ARG A 1 394 ? -16.087 -10.829 -4.975 1.00 91.44 394 ARG A O 1
ATOM 3001 N N . ALA A 1 395 ? -16.283 -9.854 -6.983 1.00 91.56 395 ALA A N 1
ATOM 3002 C CA . ALA A 1 395 ? -17.563 -9.201 -6.711 1.00 91.56 395 ALA A CA 1
ATOM 3003 C C . ALA A 1 395 ? -18.676 -10.188 -6.293 1.00 91.56 395 ALA A C 1
ATOM 3005 O O . ALA A 1 395 ? -19.484 -9.866 -5.412 1.00 91.56 395 ALA A O 1
ATOM 3006 N N . SER A 1 396 ? -18.713 -11.404 -6.856 1.00 93.31 396 SER A N 1
ATOM 3007 C CA . SER A 1 396 ? -19.642 -12.457 -6.408 1.00 93.31 396 SER A CA 1
ATOM 3008 C C . SER A 1 396 ? -19.409 -12.861 -4.954 1.00 93.31 396 SER A C 1
ATOM 3010 O O . SER A 1 396 ? -20.372 -13.039 -4.201 1.00 93.31 396 SER A O 1
ATOM 3012 N N . LEU A 1 397 ? -18.146 -12.966 -4.536 1.00 95.19 397 LEU A N 1
ATOM 3013 C CA . LEU A 1 397 ? -17.790 -13.313 -3.168 1.00 95.19 397 LEU A CA 1
ATOM 3014 C C . LEU A 1 397 ? -18.123 -12.173 -2.201 1.00 95.19 397 LEU A C 1
ATOM 3016 O O . LEU A 1 397 ? -18.746 -12.426 -1.172 1.00 95.19 397 LEU A O 1
ATOM 3020 N N . VAL A 1 398 ? -17.849 -10.921 -2.575 1.00 95.38 398 VAL A N 1
ATOM 3021 C CA . VAL A 1 398 ? -18.304 -9.738 -1.823 1.00 95.38 398 VAL A CA 1
ATOM 3022 C C . VAL A 1 398 ? -19.821 -9.763 -1.623 1.00 95.38 398 VAL A C 1
ATOM 3024 O O . VAL A 1 398 ? -20.314 -9.589 -0.506 1.00 95.38 398 VAL A O 1
ATOM 3027 N N . THR A 1 399 ? -20.578 -10.047 -2.687 1.00 95.19 399 THR A N 1
ATOM 3028 C CA . THR A 1 399 ? -22.044 -10.153 -2.627 1.00 95.19 399 THR A CA 1
ATOM 3029 C C . THR A 1 399 ? -22.479 -11.251 -1.651 1.00 95.19 399 THR A C 1
ATOM 3031 O O . THR A 1 399 ? -23.402 -11.062 -0.853 1.00 95.19 399 THR A O 1
ATOM 3034 N N . ARG A 1 400 ? -21.813 -12.410 -1.692 1.00 94.69 400 ARG A N 1
ATOM 3035 C CA . ARG A 1 400 ? -22.062 -13.552 -0.801 1.00 94.69 400 ARG A CA 1
ATOM 3036 C C . ARG A 1 400 ? -21.776 -13.204 0.662 1.00 94.69 400 ARG A C 1
ATOM 3038 O O . ARG A 1 400 ? -22.641 -13.413 1.509 1.00 94.69 400 ARG A O 1
ATOM 3045 N N . MET A 1 401 ? -20.626 -12.600 0.956 1.00 95.75 401 MET A N 1
ATOM 3046 C CA . MET A 1 401 ? -20.255 -12.158 2.306 1.00 95.75 401 MET A CA 1
ATOM 3047 C C . MET A 1 401 ? -21.249 -11.134 2.856 1.00 95.75 401 MET A C 1
ATOM 3049 O O . MET A 1 401 ? -21.736 -11.268 3.983 1.00 95.75 401 MET A O 1
ATOM 3053 N N . ALA A 1 402 ? -21.621 -10.148 2.035 1.00 94.25 402 ALA A N 1
ATOM 3054 C CA . ALA A 1 402 ? -22.588 -9.131 2.411 1.00 94.25 402 ALA A CA 1
ATOM 3055 C C . ALA A 1 402 ? -23.941 -9.747 2.796 1.00 94.25 402 ALA A C 1
ATOM 3057 O O . ALA A 1 402 ? -24.550 -9.296 3.769 1.00 94.25 402 ALA A O 1
ATOM 3058 N N . ARG A 1 403 ? -24.411 -10.808 2.124 1.00 93.06 403 ARG A N 1
ATOM 3059 C CA . ARG A 1 403 ? -25.661 -11.506 2.499 1.00 93.06 403 ARG A CA 1
ATOM 3060 C C . ARG A 1 403 ? -25.613 -12.070 3.922 1.00 93.06 403 ARG A C 1
ATOM 3062 O O . ARG A 1 403 ? -26.573 -11.876 4.667 1.00 93.06 403 ARG A O 1
ATOM 3069 N N . ASN A 1 404 ? -24.481 -12.635 4.340 1.00 92.75 404 ASN A N 1
ATOM 3070 C CA . ASN A 1 404 ? -24.309 -13.181 5.694 1.00 92.75 404 ASN A CA 1
ATOM 3071 C C . ASN A 1 404 ? -24.042 -12.109 6.762 1.00 92.75 404 ASN A C 1
ATOM 3073 O O . ASN A 1 404 ? -24.023 -12.402 7.953 1.00 92.75 404 ASN A O 1
ATOM 3077 N N . GLY A 1 405 ? -23.904 -10.838 6.373 1.00 95.06 405 GLY A N 1
ATOM 3078 C CA . GLY A 1 405 ? -23.614 -9.756 7.315 1.00 95.06 405 GLY A CA 1
ATOM 3079 C C . GLY A 1 405 ? -22.161 -9.316 7.357 1.00 95.06 405 GLY A C 1
ATOM 3080 O O . GLY A 1 405 ? -21.859 -8.496 8.213 1.00 95.06 405 GLY A O 1
ATOM 3081 N N . GLY A 1 406 ? -21.317 -9.818 6.456 1.00 96.94 406 GLY A N 1
ATOM 3082 C CA . GLY A 1 406 ? -19.934 -9.382 6.318 1.00 96.94 406 GLY A CA 1
ATOM 3083 C C . GLY A 1 406 ? -19.795 -7.919 5.909 1.00 96.94 406 GLY A C 1
ATOM 3084 O O . GLY A 1 406 ? -20.705 -7.364 5.286 1.00 96.94 406 GLY A O 1
ATOM 3085 N N . VAL A 1 407 ? -18.659 -7.320 6.262 1.00 96.94 407 VAL A N 1
ATOM 3086 C CA . VAL A 1 407 ? -18.272 -5.938 5.939 1.00 96.94 407 VAL A CA 1
ATOM 3087 C C . VAL A 1 407 ? -16.999 -5.975 5.097 1.00 96.94 407 VAL A C 1
ATOM 3089 O O . VAL A 1 407 ? -16.135 -6.817 5.330 1.00 96.94 407 VAL A O 1
ATOM 3092 N N . ILE A 1 408 ? -16.905 -5.080 4.114 1.00 95.94 408 ILE A N 1
ATOM 3093 C CA . ILE A 1 408 ? -15.754 -4.964 3.213 1.00 95.94 408 ILE A CA 1
ATOM 3094 C C . ILE A 1 408 ? -15.063 -3.624 3.448 1.00 95.94 408 ILE A C 1
ATOM 3096 O O . ILE A 1 408 ? -15.703 -2.573 3.354 1.00 95.94 408 ILE A O 1
ATOM 3100 N N . GLY A 1 409 ? -13.773 -3.640 3.754 1.00 93.75 409 GLY A N 1
ATOM 3101 C CA . GLY A 1 409 ? -12.950 -2.445 3.858 1.00 93.75 409 GLY A CA 1
ATOM 3102 C C . GLY A 1 409 ? -12.238 -2.149 2.546 1.00 93.75 409 GLY A C 1
ATOM 3103 O O . GLY A 1 409 ? -11.650 -3.024 1.921 1.00 93.75 409 GLY A O 1
ATOM 3104 N N . ILE A 1 410 ? -12.324 -0.896 2.106 1.00 88.81 410 ILE A N 1
ATOM 3105 C CA . ILE A 1 410 ? -11.685 -0.441 0.871 1.00 88.81 410 ILE A CA 1
ATOM 3106 C C . ILE A 1 410 ? -10.304 0.106 1.196 1.00 88.81 410 ILE A C 1
ATOM 3108 O O . ILE A 1 410 ? -10.186 1.108 1.911 1.00 88.81 410 ILE A O 1
ATOM 3112 N N . GLY A 1 411 ? -9.287 -0.511 0.596 1.00 84.44 411 GLY A N 1
ATOM 3113 C CA . GLY A 1 411 ? -7.917 -0.009 0.582 1.00 84.44 411 GLY A CA 1
ATOM 3114 C C . GLY A 1 411 ? -7.819 1.417 0.044 1.00 84.44 411 GLY A C 1
ATOM 3115 O O . GLY A 1 411 ? -8.439 1.762 -0.962 1.00 84.44 411 GLY A O 1
ATOM 3116 N N . THR A 1 412 ? -7.004 2.259 0.674 1.00 80.69 412 THR A N 1
ATOM 3117 C CA . THR A 1 412 ? -6.706 3.624 0.197 1.00 80.69 412 THR A CA 1
ATOM 3118 C C . THR A 1 412 ? -5.461 3.706 -0.689 1.00 80.69 412 THR A C 1
ATOM 3120 O O . THR A 1 412 ? -5.173 4.768 -1.235 1.00 80.69 412 THR A O 1
ATOM 3123 N N . GLY A 1 413 ? -4.753 2.596 -0.902 1.00 62.59 413 GLY A N 1
ATOM 3124 C CA . GLY A 1 413 ? -3.641 2.499 -1.858 1.00 62.59 413 GLY A CA 1
ATOM 3125 C C . GLY A 1 413 ? -4.040 2.306 -3.322 1.00 62.59 413 GLY A C 1
ATOM 3126 O O . GLY A 1 413 ? -3.180 2.358 -4.201 1.00 62.59 413 GLY A O 1
ATOM 3127 N N . GLY A 1 414 ? -5.335 2.104 -3.595 1.00 54.31 414 GLY A N 1
ATOM 3128 C CA . GLY A 1 414 ? -5.827 1.633 -4.892 1.00 54.31 414 GLY A CA 1
ATOM 3129 C C . GLY A 1 414 ? -5.617 0.124 -5.076 1.00 54.31 414 GLY A C 1
ATOM 3130 O O . GLY A 1 414 ? -4.856 -0.512 -4.348 1.00 54.31 414 GLY A O 1
ATOM 3131 N N . SER A 1 415 ? -6.331 -0.478 -6.028 1.00 42.53 415 SER A N 1
ATOM 3132 C CA . SER A 1 415 ? -6.160 -1.889 -6.378 1.00 42.53 415 SER A CA 1
ATOM 3133 C C . SER A 1 415 ? -4.803 -2.090 -7.051 1.00 42.53 415 SER A C 1
ATOM 3135 O O . SER A 1 415 ? -4.702 -1.848 -8.244 1.00 42.53 415 SER A O 1
ATOM 3137 N N . THR A 1 416 ? -3.782 -2.448 -6.271 1.00 36.72 416 THR A N 1
ATOM 3138 C CA . THR A 1 416 ? -2.725 -3.447 -6.544 1.00 36.72 416 THR A CA 1
ATOM 3139 C C . THR A 1 416 ? -1.510 -3.137 -5.680 1.00 36.72 416 THR A C 1
ATOM 3141 O O . THR A 1 416 ? -1.038 -2.000 -5.623 1.00 36.72 416 THR A O 1
ATOM 3144 N N . ALA A 1 417 ? -0.960 -4.167 -5.046 1.00 30.98 417 ALA A N 1
ATOM 3145 C CA . ALA A 1 417 ? 0.388 -4.135 -4.504 1.00 30.98 417 ALA A CA 1
ATOM 3146 C C . ALA A 1 417 ? 1.375 -3.788 -5.638 1.00 30.98 417 ALA A C 1
ATOM 3148 O O . ALA A 1 417 ? 1.656 -4.617 -6.499 1.00 30.98 417 ALA A O 1
ATOM 3149 N N . GLY A 1 418 ? 1.838 -2.534 -5.663 1.00 34.78 418 GLY A N 1
ATOM 3150 C CA . GLY A 1 418 ? 2.710 -1.995 -6.714 1.00 34.78 418 GLY A CA 1
ATOM 3151 C C . GLY A 1 418 ? 2.418 -0.553 -7.144 1.00 34.78 418 GLY A C 1
ATOM 3152 O O . GLY A 1 418 ? 2.719 -0.200 -8.279 1.00 34.78 418 GLY A O 1
ATOM 3153 N N . GLY A 1 419 ? 1.848 0.275 -6.257 1.00 38.38 419 GLY A N 1
ATOM 3154 C CA . GLY A 1 419 ? 1.536 1.684 -6.511 1.00 38.38 419 GLY A CA 1
ATOM 3155 C C . GLY A 1 419 ? 0.322 1.840 -7.417 1.00 38.38 419 GLY A C 1
ATOM 3156 O O . GLY A 1 419 ? 0.257 1.184 -8.443 1.00 38.38 419 GLY A O 1
ATOM 3157 N N . PHE A 1 420 ? -0.628 2.698 -7.029 1.00 37.56 420 PHE A N 1
ATOM 3158 C CA . PHE A 1 420 ? -1.750 3.178 -7.844 1.00 37.56 420 PHE A CA 1
ATOM 3159 C C . PHE A 1 420 ? -1.758 2.607 -9.264 1.00 37.56 420 PHE A C 1
ATOM 3161 O O . PHE A 1 420 ? -1.114 3.187 -10.149 1.00 37.56 420 PHE A O 1
ATOM 3168 N N . ASP A 1 421 ? -2.508 1.535 -9.510 1.00 42.91 421 ASP A N 1
ATOM 3169 C CA . ASP A 1 421 ? -3.012 1.255 -10.852 1.00 42.91 421 ASP A CA 1
ATOM 3170 C C . ASP A 1 421 ? -4.019 2.376 -11.155 1.00 42.91 421 ASP A C 1
ATOM 3172 O O . ASP A 1 421 ? -5.237 2.236 -11.067 1.00 42.91 421 ASP A O 1
ATOM 3176 N N . ALA A 1 422 ? -3.484 3.589 -11.328 1.00 38.91 422 ALA A N 1
ATOM 3177 C CA . ALA A 1 422 ? -4.243 4.702 -11.833 1.00 38.91 422 ALA A CA 1
ATOM 3178 C C . ALA A 1 422 ? -4.679 4.240 -13.203 1.00 38.91 422 ALA A C 1
ATOM 3180 O O . ALA A 1 422 ? -3.832 3.768 -13.962 1.00 38.91 422 ALA A O 1
ATOM 3181 N N . ALA A 1 423 ? -5.984 4.336 -13.453 1.00 46.78 423 ALA A N 1
ATOM 3182 C CA . ALA A 1 423 ? -6.629 3.919 -14.683 1.00 46.78 423 ALA A CA 1
ATOM 3183 C C . ALA A 1 423 ? -5.694 3.988 -15.877 1.00 46.78 423 ALA A C 1
ATOM 3185 O O . ALA A 1 423 ? -5.009 5.003 -16.033 1.00 46.78 423 ALA A O 1
ATOM 3186 N N . SER A 1 424 ? -5.753 2.943 -16.713 1.00 52.53 424 SER A N 1
ATOM 3187 C CA . SER A 1 424 ? -5.052 2.819 -17.990 1.00 52.53 424 SER A CA 1
ATOM 3188 C C . SER A 1 424 ? -4.600 4.191 -18.484 1.00 52.53 424 SER A C 1
ATOM 3190 O O . SER A 1 424 ? -5.472 5.011 -18.817 1.00 52.53 424 SER A O 1
ATOM 3192 N N . PRO A 1 425 ? -3.286 4.485 -18.410 1.00 53.06 425 PRO A N 1
ATOM 3193 C CA . PRO A 1 425 ? -2.789 5.845 -18.513 1.00 53.06 425 PRO A CA 1
ATOM 3194 C C . PRO A 1 425 ? -3.379 6.486 -19.760 1.00 53.06 425 PRO A C 1
ATOM 3196 O O . PRO A 1 425 ? -3.323 5.916 -20.852 1.00 53.06 425 PRO A O 1
ATOM 3199 N N . LYS A 1 426 ? -3.981 7.669 -19.599 1.00 57.28 426 LYS A N 1
ATOM 3200 C CA . LYS A 1 426 ? -4.623 8.372 -20.720 1.00 57.28 426 LYS A CA 1
ATOM 3201 C C . LYS A 1 426 ? -3.584 8.770 -21.771 1.00 57.28 426 LYS A C 1
ATOM 3203 O O . LYS A 1 426 ? -3.925 8.988 -22.930 1.00 57.28 426 LYS A O 1
ATOM 3208 N N . MET A 1 427 ? -2.320 8.854 -21.355 1.00 66.88 427 MET A N 1
ATOM 3209 C CA . MET A 1 427 ? -1.156 9.117 -22.184 1.00 66.88 427 MET A CA 1
ATOM 3210 C C . MET A 1 427 ? 0.113 8.641 -21.467 1.00 66.88 427 MET A C 1
ATOM 3212 O O . MET A 1 427 ? 0.229 8.845 -20.261 1.00 66.88 427 MET A O 1
ATOM 3216 N N . VAL A 1 428 ? 1.077 8.080 -22.202 1.00 61.91 428 VAL A N 1
ATOM 3217 C CA . VAL A 1 428 ? 2.413 7.723 -21.691 1.00 61.91 428 VAL A CA 1
ATOM 3218 C C . VAL A 1 428 ? 3.471 8.291 -22.629 1.00 61.91 428 VAL A C 1
ATOM 3220 O O . VAL A 1 428 ? 3.403 8.064 -23.834 1.00 61.91 428 VAL A O 1
ATOM 3223 N N . PHE A 1 429 ? 4.461 8.991 -22.085 1.00 62.47 429 PHE A N 1
ATOM 3224 C CA . PHE A 1 429 ? 5.715 9.301 -22.762 1.00 62.47 429 PHE A CA 1
ATOM 3225 C C . PHE A 1 429 ? 6.822 8.461 -22.148 1.00 62.47 429 PHE A C 1
ATOM 3227 O O . PHE A 1 429 ? 7.181 8.680 -20.998 1.00 62.47 429 PHE A O 1
ATOM 3234 N N . HIS A 1 430 ? 7.366 7.520 -22.911 1.00 60.72 430 HIS A N 1
ATOM 3235 C CA . HIS A 1 430 ? 8.506 6.711 -22.486 1.00 60.72 430 HIS A CA 1
ATOM 3236 C C . HIS A 1 430 ? 9.807 7.272 -23.049 1.00 60.72 430 HIS A C 1
ATOM 3238 O O . HIS A 1 430 ? 9.831 7.708 -24.200 1.00 60.72 430 HIS A O 1
ATOM 3244 N N . GLN A 1 431 ? 10.880 7.218 -22.268 1.00 59.00 431 GLN A N 1
ATOM 3245 C CA . GLN A 1 431 ? 12.257 7.280 -22.740 1.00 59.00 431 GLN A CA 1
ATOM 3246 C C . GLN A 1 431 ? 13.093 6.213 -22.048 1.00 59.00 431 GLN A C 1
ATOM 3248 O O . GLN A 1 431 ? 13.099 6.112 -20.820 1.00 59.00 431 GLN A O 1
ATOM 3253 N N . GLY A 1 432 ? 13.829 5.461 -22.853 1.00 55.59 432 GLY A N 1
ATOM 3254 C CA . GLY A 1 432 ? 14.732 4.412 -22.420 1.00 55.59 432 GLY A CA 1
ATOM 3255 C C . GLY A 1 432 ? 15.872 4.232 -23.425 1.00 55.59 432 GLY A C 1
ATOM 3256 O O . GLY A 1 432 ? 15.917 4.914 -24.454 1.00 55.59 432 GLY A O 1
ATOM 3257 N N . PRO A 1 433 ? 16.805 3.304 -23.163 1.00 44.16 433 PRO A N 1
ATOM 3258 C CA . PRO A 1 433 ? 17.994 3.067 -23.990 1.00 44.16 433 PRO A CA 1
ATOM 3259 C C . PRO A 1 433 ? 17.651 2.539 -25.391 1.00 44.16 433 PRO A C 1
ATOM 3261 O O . PRO A 1 433 ? 18.506 2.472 -26.271 1.00 44.16 433 PRO A O 1
ATOM 3264 N N . ASP A 1 434 ? 16.402 2.126 -25.591 1.00 42.09 434 ASP A N 1
ATOM 3265 C CA . ASP A 1 434 ? 15.825 1.692 -26.855 1.00 42.09 434 ASP A CA 1
ATOM 3266 C C . ASP A 1 434 ? 15.325 2.863 -27.726 1.00 42.09 434 ASP A C 1
ATOM 3268 O O . ASP A 1 434 ? 14.897 2.632 -28.854 1.00 42.09 434 ASP A O 1
ATOM 3272 N N . GLY A 1 435 ? 15.394 4.111 -27.238 1.00 38.69 435 GLY A N 1
ATOM 3273 C CA . GLY A 1 435 ? 15.112 5.331 -28.007 1.00 38.69 435 GLY A CA 1
ATOM 3274 C C . GLY A 1 435 ? 13.643 5.525 -28.399 1.00 38.69 435 GLY A C 1
ATOM 3275 O O . GLY A 1 435 ? 13.315 6.427 -29.173 1.00 38.69 435 GLY A O 1
ATOM 3276 N N . ASN A 1 436 ? 12.728 4.705 -27.876 1.00 38.28 436 ASN A N 1
ATOM 3277 C CA . ASN A 1 436 ? 11.316 4.777 -28.228 1.00 38.28 436 ASN A CA 1
ATOM 3278 C C . ASN A 1 436 ? 10.599 5.869 -27.424 1.00 38.28 436 ASN A C 1
ATOM 3280 O O . ASN A 1 436 ? 10.012 5.603 -26.379 1.00 38.28 436 ASN A O 1
ATOM 3284 N N . THR A 1 437 ? 10.530 7.094 -27.954 1.00 37.03 437 THR A N 1
ATOM 3285 C CA . THR A 1 437 ? 9.447 8.013 -27.573 1.00 37.03 437 THR A CA 1
ATOM 3286 C C . THR A 1 437 ? 8.147 7.452 -28.140 1.00 37.03 437 THR A C 1
ATOM 3288 O O . THR A 1 437 ? 7.872 7.655 -29.311 1.00 37.03 437 THR A O 1
ATOM 3291 N N . ALA A 1 438 ? 7.329 6.725 -27.392 1.00 35.53 438 ALA A N 1
ATOM 3292 C CA . ALA A 1 438 ? 6.046 6.257 -27.918 1.00 35.53 438 ALA A CA 1
ATOM 3293 C C . ALA A 1 438 ? 4.896 6.623 -26.979 1.00 35.53 438 ALA A C 1
ATOM 3295 O O . ALA A 1 438 ? 5.019 6.485 -25.766 1.00 35.53 438 ALA A O 1
ATOM 3296 N N . LEU A 1 439 ? 3.786 7.075 -27.576 1.00 35.06 439 LEU A N 1
ATOM 3297 C CA . LEU A 1 439 ? 2.460 7.077 -26.960 1.00 35.06 439 LEU A CA 1
ATOM 3298 C C . LEU A 1 439 ? 2.005 5.620 -26.901 1.00 35.06 439 LEU A C 1
ATOM 3300 O O . LEU A 1 439 ? 1.407 5.120 -27.853 1.00 35.06 439 LEU A O 1
ATOM 3304 N N . ILE A 1 440 ? 2.377 4.907 -25.841 1.00 36.06 440 ILE A N 1
ATOM 3305 C CA . ILE A 1 440 ? 2.030 3.492 -25.686 1.00 36.06 440 ILE A CA 1
ATOM 3306 C C . ILE A 1 440 ? 0.842 3.389 -24.724 1.00 36.06 440 ILE A C 1
ATOM 3308 O O . ILE A 1 440 ? 0.968 3.820 -23.578 1.00 36.06 440 ILE A O 1
ATOM 3312 N N . PRO A 1 441 ? -0.288 2.779 -25.121 1.00 32.00 441 PRO A N 1
ATOM 3313 C CA . PRO A 1 441 ? -1.245 2.251 -24.159 1.00 32.00 441 PRO A CA 1
ATOM 3314 C C . PRO A 1 441 ? -0.557 1.098 -23.417 1.00 32.00 441 PRO A C 1
ATOM 3316 O O . PRO A 1 441 ? -0.355 0.026 -23.991 1.00 32.00 441 PRO A O 1
ATOM 3319 N N . ARG A 1 442 ? -0.115 1.314 -22.174 1.00 38.72 442 ARG A N 1
ATOM 3320 C CA . ARG A 1 442 ? 0.455 0.234 -21.360 1.00 38.72 442 ARG A CA 1
ATOM 3321 C C . ARG A 1 442 ? -0.663 -0.499 -20.625 1.00 38.72 442 ARG A C 1
ATOM 3323 O O . ARG A 1 442 ? -1.299 0.067 -19.748 1.00 38.72 442 ARG A O 1
ATOM 3330 N N . ASN A 1 443 ? -0.840 -1.772 -20.968 1.00 29.66 443 ASN A N 1
ATOM 3331 C CA . ASN A 1 443 ? -1.348 -2.789 -20.055 1.00 29.66 443 ASN A CA 1
ATOM 3332 C C . ASN A 1 443 ? -0.158 -3.687 -19.714 1.00 29.66 443 ASN A C 1
ATOM 3334 O O . ASN A 1 443 ? 0.386 -4.324 -20.615 1.00 29.66 443 ASN A O 1
ATOM 3338 N N . GLY A 1 444 ? 0.235 -3.747 -18.445 1.00 32.62 444 GLY A N 1
ATOM 3339 C CA . GLY A 1 444 ? 1.210 -4.727 -17.972 1.00 32.62 444 GLY A CA 1
ATOM 3340 C C . GLY A 1 444 ? 2.504 -4.128 -17.432 1.00 32.62 444 GLY A C 1
ATOM 3341 O O . GLY A 1 444 ? 3.240 -3.403 -18.101 1.00 32.62 444 GLY A O 1
ATOM 3342 N N . SER A 1 445 ? 2.760 -4.504 -16.190 1.00 30.92 445 SER A N 1
ATOM 3343 C CA . SER A 1 445 ? 3.982 -4.422 -15.408 1.00 30.92 445 SER A CA 1
ATOM 3344 C C . SER A 1 445 ? 5.118 -5.218 -16.063 1.00 30.92 445 SER A C 1
ATOM 3346 O O . SER A 1 445 ? 5.427 -6.334 -15.674 1.00 30.92 445 SER A O 1
ATOM 3348 N N . SER A 1 446 ? 5.767 -4.662 -17.086 1.00 30.97 446 SER A N 1
ATOM 3349 C CA . SER A 1 446 ? 7.092 -5.138 -17.495 1.00 30.97 446 SER A CA 1
ATOM 3350 C C . SER A 1 446 ? 7.820 -4.078 -18.314 1.00 30.97 446 SER A C 1
ATOM 3352 O O . SER A 1 446 ? 7.727 -4.017 -19.537 1.00 30.97 446 SER A O 1
ATOM 3354 N N . LEU A 1 447 ? 8.566 -3.220 -17.622 1.00 32.19 447 LEU A N 1
ATOM 3355 C CA . LEU A 1 447 ? 9.868 -2.827 -18.139 1.00 32.19 447 LEU A CA 1
ATOM 3356 C C . LEU A 1 447 ? 10.874 -3.660 -17.358 1.00 32.19 447 LEU A C 1
ATOM 3358 O O . LEU A 1 447 ? 11.251 -3.310 -16.241 1.00 32.19 447 LEU A O 1
ATOM 3362 N N . LEU A 1 448 ? 11.229 -4.803 -17.943 1.00 33.25 448 LEU A N 1
ATOM 3363 C CA . LEU A 1 448 ? 12.456 -5.515 -17.619 1.00 33.25 448 LEU A CA 1
ATOM 3364 C C . LEU A 1 448 ? 13.590 -4.496 -17.496 1.00 33.25 448 LEU A C 1
ATOM 3366 O O . LEU A 1 448 ? 13.695 -3.582 -18.322 1.00 33.25 448 LEU A O 1
ATOM 3370 N N . HIS A 1 449 ? 14.408 -4.666 -16.458 1.00 37.03 449 HIS A N 1
ATOM 3371 C CA . HIS A 1 449 ? 15.743 -4.093 -16.384 1.00 37.03 449 HIS A CA 1
ATOM 3372 C C . HIS A 1 449 ? 16.405 -4.245 -17.758 1.00 37.03 449 HIS A C 1
ATOM 3374 O O . HIS A 1 449 ? 16.700 -5.349 -18.205 1.00 37.03 449 HIS A O 1
ATOM 3380 N N . ASN A 1 450 ? 16.553 -3.139 -18.482 1.00 39.47 450 ASN A N 1
ATOM 3381 C CA . ASN A 1 450 ? 17.516 -3.097 -19.569 1.00 39.47 450 ASN A CA 1
ATOM 3382 C C . ASN A 1 450 ? 18.865 -2.918 -18.886 1.00 39.47 450 ASN A C 1
ATOM 3384 O O . ASN A 1 450 ? 18.990 -1.966 -18.136 1.00 39.47 450 ASN A O 1
ATOM 3388 N N . ASP A 1 451 ? 19.890 -3.704 -19.195 1.00 43.59 451 ASP A N 1
ATOM 3389 C CA . ASP A 1 451 ? 21.253 -3.513 -18.649 1.00 43.59 451 ASP A CA 1
ATOM 3390 C C . ASP A 1 451 ? 21.960 -2.255 -19.202 1.00 43.59 451 ASP A C 1
ATOM 3392 O O . ASP A 1 451 ? 23.186 -2.160 -19.257 1.00 43.59 451 ASP A O 1
ATOM 3396 N N . LYS A 1 452 ? 21.197 -1.302 -19.744 1.00 46.91 452 LYS A N 1
ATOM 3397 C CA . LYS A 1 452 ? 21.704 -0.165 -20.507 1.00 46.91 452 LYS A CA 1
ATOM 3398 C C . LYS A 1 452 ? 21.263 1.133 -19.861 1.00 46.91 452 LYS A C 1
ATOM 3400 O O . LYS A 1 452 ? 20.076 1.368 -19.652 1.00 46.91 452 LYS A O 1
ATOM 3405 N N . THR A 1 453 ? 22.220 2.004 -19.593 1.00 53.25 453 THR A N 1
ATOM 3406 C CA . THR A 1 453 ? 21.963 3.376 -19.159 1.00 53.25 453 THR A CA 1
ATOM 3407 C C . THR A 1 453 ? 21.351 4.173 -20.309 1.00 53.25 453 THR A C 1
ATOM 3409 O O . THR A 1 453 ? 21.912 4.217 -21.403 1.00 53.25 453 THR A O 1
ATOM 3412 N N . TYR A 1 454 ? 20.190 4.789 -20.074 1.00 61.38 454 TYR A N 1
ATOM 3413 C CA . TYR A 1 454 ? 19.566 5.716 -21.020 1.00 61.38 454 TYR A CA 1
ATOM 3414 C C . TYR A 1 454 ? 20.292 7.063 -21.012 1.00 61.38 454 TYR A C 1
ATOM 3416 O O . TYR A 1 454 ? 20.630 7.592 -22.068 1.00 61.38 454 TYR A O 1
ATOM 3424 N N . ALA A 1 455 ? 20.559 7.605 -19.825 1.00 63.22 455 ALA A N 1
ATOM 3425 C CA . ALA A 1 455 ? 21.299 8.848 -19.664 1.00 63.22 455 ALA A CA 1
ATOM 3426 C C . ALA A 1 455 ? 22.119 8.821 -18.375 1.00 63.22 455 ALA A C 1
ATOM 3428 O O . ALA A 1 455 ? 21.639 8.336 -17.355 1.00 63.22 455 ALA A O 1
ATOM 3429 N N . ARG A 1 456 ? 23.327 9.388 -18.414 1.00 73.31 456 ARG A N 1
ATOM 3430 C CA . ARG A 1 456 ? 24.158 9.600 -17.227 1.00 73.31 456 ARG A CA 1
ATOM 3431 C C . ARG A 1 456 ? 24.152 11.077 -16.854 1.00 73.31 456 ARG A C 1
ATOM 3433 O O . ARG A 1 456 ? 24.539 11.918 -17.663 1.00 73.31 456 ARG A O 1
ATOM 3440 N N . LEU A 1 457 ? 23.704 11.390 -15.644 1.00 69.94 457 LEU A N 1
ATOM 3441 C CA . LEU A 1 457 ? 23.730 12.734 -15.072 1.00 69.94 457 LEU A CA 1
ATOM 3442 C C . LEU A 1 457 ? 24.935 12.850 -14.137 1.00 69.94 457 LEU A C 1
ATOM 3444 O O . LEU A 1 457 ? 25.139 12.005 -13.274 1.00 69.94 457 LEU A O 1
ATOM 3448 N N . THR A 1 458 ? 25.747 13.887 -14.309 1.00 73.06 458 THR A N 1
ATOM 3449 C CA . THR A 1 458 ? 26.984 14.111 -13.543 1.00 73.06 458 THR A CA 1
ATOM 3450 C C . THR A 1 458 ? 27.070 15.566 -13.087 1.00 73.06 458 THR A C 1
ATOM 3452 O O . THR A 1 458 ? 26.252 16.401 -13.475 1.00 73.06 458 THR A O 1
ATOM 3455 N N . GLY A 1 459 ? 28.090 15.911 -12.297 1.00 63.09 459 GLY A N 1
ATOM 3456 C CA . GLY A 1 459 ? 28.393 17.313 -11.985 1.00 63.09 459 GLY A CA 1
ATOM 3457 C C . GLY A 1 459 ? 28.675 18.190 -13.217 1.00 63.09 459 GLY A C 1
ATOM 3458 O O . GLY A 1 459 ? 28.517 19.405 -13.140 1.00 63.09 459 GLY A O 1
ATOM 3459 N N . GLU A 1 460 ? 29.038 17.599 -14.358 1.00 61.12 460 GLU A N 1
ATOM 3460 C CA . GLU A 1 460 ? 29.217 18.313 -15.630 1.00 61.12 460 GLU A CA 1
ATOM 3461 C C . GLU A 1 460 ? 27.942 18.275 -16.486 1.00 61.12 460 GLU A C 1
ATOM 3463 O O . GLU A 1 460 ? 27.555 19.282 -17.078 1.00 61.12 460 GLU A O 1
ATOM 3468 N N . GLN A 1 461 ? 27.239 17.138 -16.500 1.00 61.56 461 GLN A N 1
ATOM 3469 C CA . GLN A 1 461 ? 25.978 16.941 -17.212 1.00 61.56 461 GLN A CA 1
ATOM 3470 C C . GLN A 1 461 ? 24.801 16.931 -16.227 1.00 61.56 461 GLN A C 1
ATOM 3472 O O . GLN A 1 461 ? 24.313 15.878 -15.822 1.00 61.56 461 GLN A O 1
ATOM 3477 N N . LYS A 1 462 ? 24.327 18.122 -15.842 1.00 67.88 462 LYS A N 1
ATOM 3478 C CA . LYS A 1 462 ? 23.275 18.287 -14.815 1.00 67.88 462 LYS A CA 1
ATOM 3479 C C . LYS A 1 462 ? 21.849 18.242 -15.350 1.00 67.88 462 LYS A C 1
ATOM 3481 O O . LYS A 1 462 ? 20.898 18.314 -14.573 1.00 67.88 462 LYS A O 1
ATOM 3486 N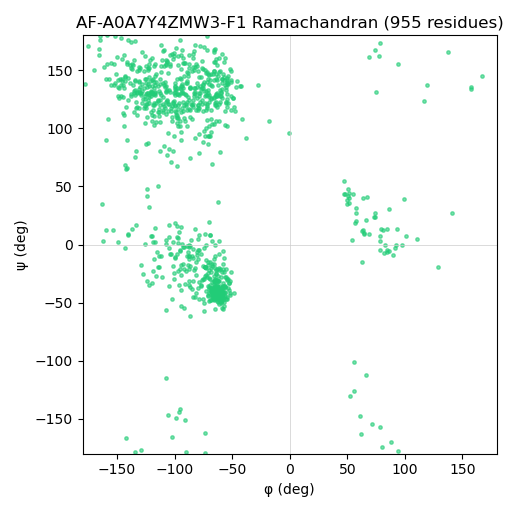 N . THR A 1 463 ? 21.672 18.203 -16.666 1.00 65.38 463 THR A N 1
ATOM 3487 C CA . THR A 1 463 ? 20.351 18.277 -17.290 1.00 65.38 463 THR A CA 1
ATOM 3488 C C . THR A 1 463 ? 20.146 17.192 -18.326 1.00 65.38 463 THR A C 1
ATOM 3490 O O . THR A 1 463 ? 21.029 16.895 -19.125 1.00 65.38 463 THR A O 1
ATOM 3493 N N . LEU A 1 464 ? 18.933 16.657 -18.340 1.00 64.06 464 LEU A N 1
ATOM 3494 C CA . LEU A 1 464 ? 18.407 15.746 -19.343 1.00 64.06 464 LEU A CA 1
ATOM 3495 C C . LEU A 1 464 ? 17.087 16.331 -19.830 1.00 64.06 464 LEU A C 1
ATOM 3497 O O . LEU A 1 464 ? 16.207 16.590 -19.015 1.00 64.06 464 LEU A O 1
ATOM 3501 N N . ALA A 1 465 ? 16.931 16.540 -21.134 1.00 58.22 465 ALA A N 1
ATOM 3502 C CA . ALA A 1 465 ? 15.687 17.025 -21.721 1.00 58.22 465 ALA A CA 1
ATOM 3503 C C . ALA A 1 465 ? 15.119 15.985 -22.687 1.00 58.22 465 ALA A C 1
ATOM 3505 O O . ALA A 1 465 ? 15.831 15.452 -23.532 1.00 58.22 465 ALA A O 1
ATOM 3506 N N . VAL A 1 466 ? 13.819 15.737 -22.580 1.00 56.53 466 VAL A N 1
ATOM 3507 C CA . VAL A 1 466 ? 13.051 14.851 -23.450 1.00 56.53 466 VAL A CA 1
ATOM 3508 C C . VAL A 1 466 ? 12.047 15.694 -24.216 1.00 56.53 466 VAL A C 1
ATOM 3510 O O . VAL A 1 466 ? 11.119 16.259 -23.634 1.00 56.53 466 VAL A O 1
ATOM 3513 N N . ALA A 1 467 ? 12.219 15.780 -25.532 1.00 51.72 467 ALA A N 1
ATOM 3514 C CA . ALA A 1 467 ? 11.232 16.415 -26.393 1.00 51.72 467 ALA A CA 1
ATOM 3515 C C . ALA A 1 467 ? 9.971 15.544 -26.488 1.00 51.72 467 ALA A C 1
ATOM 3517 O O . ALA A 1 467 ? 10.030 14.347 -26.778 1.00 51.72 467 ALA A O 1
ATOM 3518 N N . VAL A 1 468 ? 8.817 16.168 -26.278 1.00 52.53 468 VAL A N 1
ATOM 3519 C CA . VAL A 1 468 ? 7.508 15.571 -26.516 1.00 52.53 468 VAL A CA 1
ATOM 3520 C C . VAL A 1 468 ? 7.031 16.077 -27.870 1.00 52.53 468 VAL A C 1
ATOM 3522 O O . VAL A 1 468 ? 6.812 17.271 -28.061 1.00 52.53 468 VAL A O 1
ATOM 3525 N N . GLY A 1 469 ? 6.916 15.169 -28.843 1.00 46.94 469 GLY A N 1
ATOM 3526 C CA . GLY A 1 469 ? 6.411 15.525 -30.171 1.00 46.94 469 GLY A CA 1
ATOM 3527 C C . GLY A 1 469 ? 4.999 16.130 -30.086 1.00 46.94 469 GLY A C 1
ATOM 3528 O O . GLY A 1 469 ? 4.231 15.724 -29.211 1.00 46.94 469 GLY A O 1
ATOM 3529 N N . PRO A 1 470 ? 4.634 17.078 -30.971 1.00 43.00 470 PRO A N 1
ATOM 3530 C CA . PRO A 1 470 ? 3.322 17.713 -30.935 1.00 43.00 470 PRO A CA 1
ATOM 3531 C C . PRO A 1 470 ? 2.213 16.666 -31.086 1.00 43.00 470 PRO A C 1
ATOM 3533 O O . PRO A 1 470 ? 2.209 15.892 -32.041 1.00 43.00 470 PRO A O 1
ATOM 3536 N N . LEU A 1 471 ? 1.275 16.659 -30.135 1.00 38.97 471 LEU A N 1
ATOM 3537 C CA . LEU A 1 471 ? 0.134 15.737 -30.112 1.00 38.97 471 LEU A CA 1
ATOM 3538 C C . LEU A 1 471 ? -0.870 16.003 -31.248 1.00 38.97 471 LEU A C 1
ATOM 3540 O O . LEU A 1 471 ? -1.547 15.076 -31.669 1.00 38.97 471 LEU A O 1
ATOM 3544 N N . ASP A 1 472 ? -0.901 17.231 -31.782 1.00 38.53 472 ASP A N 1
ATOM 3545 C CA . ASP A 1 472 ? -1.870 17.687 -32.788 1.00 38.53 472 ASP A CA 1
ATOM 3546 C C . ASP A 1 472 ? -1.215 18.623 -33.828 1.00 38.53 472 ASP A C 1
ATOM 3548 O O . ASP A 1 472 ? -1.519 19.816 -33.889 1.00 38.53 472 ASP A O 1
ATOM 3552 N N . ALA A 1 473 ? -0.276 18.133 -34.642 1.00 36.66 473 ALA A N 1
ATOM 3553 C CA . ALA A 1 473 ? 0.137 18.879 -35.835 1.00 36.66 473 ALA A CA 1
ATOM 3554 C C . ALA A 1 473 ? -0.840 18.566 -36.991 1.00 36.66 473 ALA A C 1
ATOM 3556 O O . ALA A 1 473 ? -0.949 17.398 -37.367 1.00 36.66 473 ALA A O 1
ATOM 3557 N N . PRO A 1 474 ? -1.541 19.556 -37.582 1.00 38.91 474 PRO A N 1
ATOM 3558 C CA . PRO A 1 474 ? -2.378 19.323 -38.758 1.00 38.91 474 PRO A CA 1
ATOM 3559 C C . PRO A 1 474 ? -1.532 18.773 -39.916 1.00 38.91 474 PRO A C 1
ATOM 3561 O O . PRO A 1 474 ? -0.488 19.334 -40.245 1.00 38.91 474 PRO A O 1
ATOM 3564 N N . GLU A 1 475 ? -1.979 17.687 -40.551 1.00 44.50 475 GLU A N 1
ATOM 3565 C CA . GLU A 1 475 ? -1.212 16.909 -41.542 1.00 44.50 475 GLU A CA 1
ATOM 3566 C C . GLU A 1 475 ? -0.954 17.611 -42.901 1.00 44.50 475 GLU A C 1
ATOM 3568 O O . GLU A 1 475 ? -0.473 16.976 -43.841 1.00 44.50 475 GLU A O 1
ATOM 3573 N N . THR A 1 476 ? -1.271 18.901 -43.069 1.00 50.91 476 THR A N 1
ATOM 3574 C CA . THR A 1 476 ? -1.460 19.490 -44.414 1.00 50.91 476 THR A CA 1
ATOM 3575 C C . THR A 1 476 ? -0.637 20.734 -44.754 1.00 50.91 476 THR A C 1
ATOM 3577 O O . THR A 1 476 ? -0.769 21.239 -45.867 1.00 50.91 476 THR A O 1
ATOM 3580 N N . SER A 1 477 ? 0.212 21.244 -43.868 1.00 59.75 477 SER A N 1
ATOM 3581 C CA . SER A 1 477 ? 0.985 22.477 -44.092 1.00 59.75 477 SER A CA 1
ATOM 3582 C C . SER A 1 477 ? 2.266 22.248 -44.908 1.00 59.75 477 SER A C 1
ATOM 3584 O O . SER A 1 477 ? 3.027 21.305 -44.668 1.00 59.75 477 SER A O 1
ATOM 3586 N N . SER A 1 478 ? 2.506 23.120 -45.893 1.00 73.75 478 SER A N 1
ATOM 3587 C CA . SER A 1 478 ? 3.738 23.158 -46.691 1.00 73.75 478 SER A CA 1
ATOM 3588 C C . SER A 1 478 ? 4.930 23.637 -45.856 1.00 73.75 478 SER A C 1
ATOM 3590 O O . SER A 1 478 ? 4.787 24.489 -44.981 1.00 73.75 478 SER A O 1
ATOM 3592 N N . CYS A 1 479 ? 6.108 23.093 -46.141 1.00 76.88 479 CYS A N 1
ATOM 3593 C CA . CYS A 1 479 ? 7.378 23.412 -45.502 1.00 76.88 479 CYS A CA 1
ATOM 3594 C C . CYS A 1 479 ? 8.492 23.368 -46.553 1.00 76.88 479 CYS A C 1
ATOM 3596 O O . CYS A 1 479 ? 9.310 22.450 -46.574 1.00 76.88 479 CYS A O 1
ATOM 3598 N N . GLU A 1 480 ? 8.475 24.323 -47.479 1.00 87.81 480 GLU A N 1
ATOM 3599 C CA . GLU A 1 480 ? 9.494 24.434 -48.528 1.00 87.81 480 GLU A CA 1
ATOM 3600 C C . GLU A 1 480 ? 10.692 25.256 -48.043 1.00 87.81 480 GLU A C 1
ATOM 3602 O O . GLU A 1 480 ? 11.803 25.081 -48.533 1.00 87.81 480 GLU A O 1
ATOM 3607 N N . ARG A 1 481 ? 10.505 26.080 -47.007 1.00 85.44 481 ARG A N 1
ATOM 3608 C CA . ARG A 1 481 ? 11.581 26.685 -46.221 1.00 85.44 481 ARG A CA 1
ATOM 3609 C C . ARG A 1 481 ? 11.456 26.336 -44.751 1.00 85.44 481 ARG A C 1
ATOM 3611 O O . ARG A 1 481 ? 10.378 26.422 -44.162 1.00 85.44 481 ARG A O 1
ATOM 3618 N N . ILE A 1 482 ? 12.594 26.002 -44.157 1.00 86.88 482 ILE A N 1
ATOM 3619 C CA . ILE A 1 482 ? 12.763 25.748 -42.731 1.00 86.88 482 ILE A CA 1
ATOM 3620 C C . ILE A 1 482 ? 13.732 26.778 -42.143 1.00 86.88 482 ILE A C 1
ATOM 3622 O O . ILE A 1 482 ? 14.664 27.220 -42.804 1.00 86.88 482 ILE A O 1
ATOM 3626 N N . SER A 1 483 ? 13.512 27.189 -40.904 1.00 86.12 483 SER A N 1
ATOM 3627 C CA . SER A 1 483 ? 14.365 28.108 -40.163 1.00 86.12 483 SER A CA 1
ATOM 3628 C C . SER A 1 483 ? 14.822 27.436 -38.879 1.00 86.12 483 SER A C 1
ATOM 3630 O O . SER A 1 483 ? 13.994 26.936 -38.117 1.00 86.12 483 SER A O 1
ATOM 3632 N N . PHE A 1 484 ? 16.131 27.438 -38.637 1.00 87.75 484 PHE A N 1
ATOM 3633 C CA . PHE A 1 484 ? 16.751 26.935 -37.417 1.00 87.75 484 PHE A CA 1
ATOM 3634 C C . PHE A 1 484 ? 17.211 28.098 -36.553 1.00 87.75 484 PHE A C 1
ATOM 3636 O O . PHE A 1 484 ? 18.122 28.822 -36.938 1.00 87.75 484 PHE A O 1
ATOM 3643 N N . THR A 1 485 ? 16.625 28.269 -35.374 1.00 82.94 485 THR A N 1
ATOM 3644 C CA . THR A 1 485 ? 17.128 29.193 -34.355 1.00 82.94 485 THR A CA 1
ATOM 3645 C C . THR A 1 485 ? 17.920 28.409 -33.320 1.00 82.94 485 THR A C 1
ATOM 3647 O O . THR A 1 485 ? 17.389 27.514 -32.663 1.00 82.94 485 THR A O 1
ATOM 3650 N N . MET A 1 486 ? 19.193 28.753 -33.166 1.00 85.50 486 MET A N 1
ATOM 3651 C CA . MET A 1 486 ? 20.139 28.095 -32.276 1.00 85.50 486 MET A CA 1
ATOM 3652 C C . MET A 1 486 ? 20.681 29.091 -31.266 1.00 85.50 486 MET A C 1
ATOM 3654 O O . MET A 1 486 ? 21.110 30.177 -31.646 1.00 85.50 486 MET A O 1
ATOM 3658 N N . LYS A 1 487 ? 20.688 28.719 -29.989 1.00 81.94 487 LYS A N 1
ATOM 3659 C CA . LYS A 1 487 ? 21.314 29.499 -28.925 1.00 81.94 487 LYS A CA 1
ATOM 3660 C C . LYS A 1 487 ? 22.549 28.758 -28.424 1.00 81.94 487 LYS A C 1
ATOM 3662 O O . LYS A 1 487 ? 22.410 27.624 -27.967 1.00 81.94 487 LYS A O 1
ATOM 3667 N N . THR A 1 488 ? 23.724 29.377 -28.507 1.00 82.69 488 THR A N 1
ATOM 3668 C CA . THR A 1 488 ? 24.930 28.863 -27.844 1.00 82.69 488 THR A CA 1
ATOM 3669 C C . THR A 1 488 ? 24.847 29.134 -26.341 1.00 82.69 488 THR A C 1
ATOM 3671 O O . THR A 1 488 ? 24.170 30.065 -25.909 1.00 82.69 488 THR A O 1
ATOM 3674 N N . GLY A 1 489 ? 25.481 28.294 -25.533 1.00 74.94 489 GLY A N 1
ATOM 3675 C CA . GLY A 1 489 ? 25.544 28.422 -24.081 1.00 74.94 489 GLY A CA 1
ATOM 3676 C C . GLY A 1 489 ? 26.817 29.110 -23.616 1.00 74.94 489 GLY A C 1
ATOM 3677 O O . GLY A 1 489 ? 27.343 30.003 -24.279 1.00 74.94 489 GLY A O 1
ATOM 3678 N N . GLY A 1 490 ? 27.344 28.672 -22.471 1.00 71.75 490 GLY A N 1
ATOM 3679 C CA . GLY A 1 490 ? 28.598 29.190 -21.908 1.00 71.75 490 GLY A CA 1
ATOM 3680 C C . GLY A 1 490 ? 29.880 28.868 -22.696 1.00 71.75 490 GLY A C 1
ATOM 3681 O O . GLY A 1 490 ? 30.949 29.215 -22.211 1.00 71.75 490 GLY A O 1
ATOM 3682 N N . ASP A 1 491 ? 29.775 28.203 -23.850 1.00 77.69 491 ASP A N 1
ATOM 3683 C CA . ASP A 1 491 ? 30.884 27.812 -24.738 1.00 77.69 491 ASP A CA 1
ATOM 3684 C C . ASP A 1 491 ? 30.443 28.055 -26.195 1.00 77.69 491 ASP A C 1
ATOM 3686 O O . ASP A 1 491 ? 29.270 27.808 -26.520 1.00 77.69 491 ASP A O 1
ATOM 3690 N N . ASP A 1 492 ? 31.339 28.574 -27.035 1.00 78.50 492 ASP A N 1
ATOM 3691 C CA . ASP A 1 492 ? 31.060 29.139 -28.359 1.00 78.50 492 ASP A CA 1
ATOM 3692 C C . ASP A 1 492 ? 31.217 28.124 -29.503 1.00 78.50 492 ASP A C 1
ATOM 3694 O O . ASP A 1 492 ? 31.758 27.044 -29.310 1.00 78.50 492 ASP A O 1
ATOM 3698 N N . LEU A 1 493 ? 30.735 28.466 -30.709 1.00 84.19 493 LEU A N 1
ATOM 3699 C CA . LEU A 1 493 ? 31.296 27.891 -31.941 1.00 84.19 493 LEU A CA 1
ATOM 3700 C C . LEU A 1 493 ? 32.451 28.770 -32.388 1.00 84.19 493 LEU A C 1
ATOM 3702 O O . LEU A 1 493 ? 32.237 29.956 -32.636 1.00 84.19 493 LEU A O 1
ATOM 3706 N N . ARG A 1 494 ? 33.632 28.214 -32.614 1.00 77.69 494 ARG A N 1
ATOM 3707 C CA . ARG A 1 494 ? 34.802 28.982 -33.062 1.00 77.69 494 ARG A CA 1
ATOM 3708 C C . ARG A 1 494 ? 34.892 29.110 -34.587 1.00 77.69 494 ARG A C 1
ATOM 3710 O O . ARG A 1 494 ? 35.533 30.037 -35.080 1.00 77.69 494 ARG A O 1
ATOM 3717 N N . GLY A 1 495 ? 34.173 28.272 -35.340 1.00 72.75 495 GLY A N 1
ATOM 3718 C CA . GLY A 1 495 ? 34.135 28.302 -36.808 1.00 72.75 495 GLY A CA 1
ATOM 3719 C C . GLY A 1 495 ? 35.446 27.814 -37.438 1.00 72.75 495 GLY A C 1
ATOM 3720 O O . GLY A 1 495 ? 36.173 27.027 -36.846 1.00 72.75 495 GLY A O 1
ATOM 3721 N N . GLY A 1 496 ? 35.771 28.246 -38.662 1.00 60.25 496 GLY A N 1
ATOM 3722 C CA . GLY A 1 496 ? 37.095 27.977 -39.260 1.00 60.25 496 GLY A CA 1
ATOM 3723 C C . GLY A 1 496 ? 37.427 26.506 -39.584 1.00 60.25 496 GLY A C 1
ATOM 3724 O O . GLY A 1 496 ? 38.600 26.171 -39.735 1.00 60.25 496 GLY A O 1
ATOM 3725 N N . GLY A 1 497 ? 36.418 25.638 -39.719 1.00 64.19 497 GLY A N 1
ATOM 3726 C CA . GLY A 1 497 ? 36.559 24.193 -39.976 1.00 64.19 497 GLY A CA 1
ATOM 3727 C C . GLY A 1 497 ? 35.762 23.327 -38.994 1.00 64.19 497 GLY A C 1
ATOM 3728 O O . GLY A 1 497 ? 35.430 22.181 -39.305 1.00 64.19 497 GLY A O 1
ATOM 3729 N N . ASP A 1 498 ? 35.399 23.914 -37.857 1.00 69.94 498 ASP A N 1
ATOM 3730 C CA . ASP A 1 498 ? 34.470 23.378 -36.872 1.00 69.94 498 ASP A CA 1
ATOM 3731 C C . ASP A 1 498 ? 33.071 23.943 -37.175 1.00 69.94 498 ASP A C 1
ATOM 3733 O O . ASP A 1 498 ? 32.720 25.037 -36.739 1.00 69.94 498 ASP A O 1
ATOM 3737 N N . ASP A 1 499 ? 32.292 23.243 -38.009 1.00 78.88 499 ASP A N 1
ATOM 3738 C CA . ASP A 1 499 ? 30.972 23.691 -38.465 1.00 78.88 499 ASP A CA 1
ATOM 3739 C C . ASP A 1 499 ? 29.822 22.907 -37.831 1.00 78.88 499 ASP A C 1
ATOM 3741 O O . ASP A 1 499 ? 29.983 21.784 -37.360 1.00 78.88 499 ASP A O 1
ATOM 3745 N N . ALA A 1 500 ? 28.631 23.502 -37.843 1.00 82.12 500 ALA A N 1
ATOM 3746 C CA . ALA A 1 500 ? 27.374 22.834 -37.552 1.00 82.12 500 ALA A CA 1
ATOM 3747 C C . ALA A 1 500 ? 26.571 22.656 -38.849 1.00 82.12 500 ALA A C 1
ATOM 3749 O O . ALA A 1 500 ? 26.387 23.597 -39.628 1.00 82.12 500 ALA A O 1
ATOM 3750 N N . VAL A 1 501 ? 26.056 21.448 -39.073 1.00 81.50 501 VAL A N 1
ATOM 3751 C CA . VAL A 1 501 ? 25.195 21.111 -40.213 1.00 81.50 501 VAL A CA 1
ATOM 3752 C C . VAL A 1 501 ? 23.903 20.487 -39.699 1.00 81.50 501 VAL A C 1
ATOM 3754 O O . VAL A 1 501 ? 23.940 19.528 -38.930 1.00 81.50 501 VAL A O 1
ATOM 3757 N N . ALA A 1 502 ? 22.757 21.012 -40.137 1.00 82.62 502 ALA A N 1
ATOM 3758 C CA . ALA A 1 502 ? 21.463 20.379 -39.910 1.00 82.62 502 ALA A CA 1
ATOM 3759 C C . ALA A 1 502 ? 21.198 19.349 -41.008 1.00 82.62 502 ALA A C 1
ATOM 3761 O O . ALA A 1 502 ? 21.119 19.687 -42.184 1.00 82.62 502 ALA A O 1
ATOM 3762 N N . HIS A 1 503 ? 21.011 18.095 -40.632 1.00 75.12 503 HIS A N 1
ATOM 3763 C CA . HIS A 1 503 ? 20.548 17.032 -41.506 1.00 75.12 503 HIS A CA 1
ATOM 3764 C C . HIS A 1 503 ? 19.047 16.844 -41.305 1.00 75.12 503 HIS A C 1
ATOM 3766 O O . HIS A 1 503 ? 18.617 16.273 -40.307 1.00 75.12 503 HIS A O 1
ATOM 3772 N N . VAL A 1 504 ? 18.247 17.317 -42.260 1.00 71.25 504 VAL A N 1
ATOM 3773 C CA . VAL A 1 504 ? 16.793 17.133 -42.275 1.00 71.25 504 VAL A CA 1
ATOM 3774 C C . VAL A 1 504 ? 16.467 15.877 -43.065 1.00 71.25 504 VAL A C 1
ATOM 3776 O O . VAL A 1 504 ? 16.588 15.836 -44.290 1.00 71.25 504 VAL A O 1
ATOM 3779 N N . THR A 1 505 ? 16.037 14.835 -42.372 1.00 64.50 505 THR A N 1
ATOM 3780 C CA . THR A 1 505 ? 15.598 13.594 -43.003 1.00 64.50 505 THR A CA 1
ATOM 3781 C C . THR A 1 505 ? 14.165 13.760 -43.483 1.00 64.50 505 THR A C 1
ATOM 3783 O O . THR A 1 505 ? 13.255 13.928 -42.678 1.00 64.50 505 THR A O 1
ATOM 3786 N N . LEU A 1 506 ? 13.941 13.691 -44.793 1.00 63.06 506 LEU A N 1
ATOM 3787 C CA . LEU A 1 506 ? 12.616 13.666 -45.413 1.00 63.06 506 LEU A CA 1
ATOM 3788 C C . LEU A 1 506 ? 12.208 12.227 -45.768 1.00 63.06 506 LEU A C 1
ATOM 3790 O O . LEU A 1 506 ? 13.033 11.316 -45.792 1.00 63.06 506 LEU A O 1
ATOM 3794 N N . ARG A 1 507 ? 10.940 12.012 -46.144 1.00 53.94 507 ARG A N 1
ATOM 3795 C CA . ARG A 1 507 ? 10.446 10.714 -46.664 1.00 53.94 507 ARG A CA 1
ATOM 3796 C C . ARG A 1 507 ? 11.278 10.137 -47.815 1.00 53.94 507 ARG A C 1
ATOM 3798 O O . ARG A 1 507 ? 11.304 8.921 -47.968 1.00 53.94 507 ARG A O 1
ATOM 3805 N N . SER A 1 508 ? 11.875 10.992 -48.643 1.00 50.97 508 SER A N 1
ATOM 3806 C CA . SER A 1 508 ? 12.527 10.607 -49.900 1.00 50.97 508 SER A CA 1
ATOM 3807 C C . SER A 1 508 ? 14.043 10.805 -49.918 1.00 50.97 508 SER A C 1
ATOM 3809 O O . SER A 1 508 ? 14.703 10.222 -50.773 1.00 50.97 508 SER A O 1
ATOM 3811 N N . ARG A 1 509 ? 14.601 11.633 -49.025 1.00 63.53 509 ARG A N 1
ATOM 3812 C CA . ARG A 1 509 ? 16.026 12.008 -49.012 1.00 63.53 509 ARG A CA 1
ATOM 3813 C C . ARG A 1 509 ? 16.423 12.669 -47.693 1.00 63.53 509 ARG A C 1
ATOM 3815 O O . ARG A 1 509 ? 15.558 13.179 -46.991 1.00 63.53 509 ARG A O 1
ATOM 3822 N N . VAL A 1 510 ? 17.720 12.750 -47.412 1.00 65.81 510 VAL A N 1
ATOM 3823 C CA . VAL A 1 510 ? 18.268 13.645 -46.379 1.00 65.81 510 VAL A CA 1
ATOM 3824 C C . VAL A 1 510 ? 18.718 14.942 -47.047 1.00 65.81 510 VAL A C 1
ATOM 3826 O O . VAL A 1 510 ? 19.357 14.906 -48.098 1.00 65.81 510 VAL A O 1
ATOM 3829 N N . VAL A 1 511 ? 18.373 16.081 -46.453 1.00 77.12 511 VAL A N 1
ATOM 3830 C CA . VAL A 1 511 ? 18.805 17.413 -46.887 1.00 77.12 511 VAL A CA 1
ATOM 3831 C C . VAL A 1 511 ? 19.777 17.952 -45.846 1.00 77.12 511 VAL A C 1
ATOM 3833 O O . VAL A 1 511 ? 19.402 18.141 -44.692 1.00 77.12 511 VAL A O 1
ATOM 3836 N N . ALA A 1 512 ? 21.029 18.169 -46.241 1.00 79.81 512 ALA A N 1
ATOM 3837 C CA . ALA A 1 512 ? 22.034 18.793 -45.389 1.00 79.81 512 ALA A CA 1
ATOM 3838 C C . ALA A 1 512 ? 21.990 20.315 -45.577 1.00 79.81 512 ALA A C 1
ATOM 3840 O O . ALA A 1 512 ? 22.142 20.815 -46.691 1.00 79.81 512 ALA A O 1
ATOM 3841 N N . ILE A 1 513 ? 21.780 21.041 -44.486 1.00 85.50 513 ILE A N 1
ATOM 3842 C CA . ILE A 1 513 ? 21.661 22.494 -44.433 1.00 85.50 513 ILE A CA 1
ATOM 3843 C C . ILE A 1 513 ? 22.837 23.004 -43.592 1.00 85.50 513 ILE A C 1
ATOM 3845 O O . ILE A 1 513 ? 22.835 22.830 -42.371 1.00 85.50 513 ILE A O 1
ATOM 3849 N N . PRO A 1 514 ? 23.868 23.600 -44.215 1.00 83.06 514 PRO A N 1
ATOM 3850 C CA . PRO A 1 514 ? 24.994 24.175 -43.488 1.00 83.06 514 PRO A CA 1
ATOM 3851 C C . PRO A 1 514 ? 24.526 25.342 -42.613 1.00 83.06 514 PRO A C 1
ATOM 3853 O O . PRO A 1 514 ? 23.953 26.303 -43.134 1.00 83.06 514 PRO A O 1
ATOM 3856 N N . LEU A 1 515 ? 24.774 25.264 -41.304 1.00 84.19 515 LEU A N 1
ATOM 3857 C CA . LEU A 1 515 ? 24.277 26.242 -40.335 1.00 84.19 515 LEU A CA 1
ATOM 3858 C C . LEU A 1 515 ? 25.289 27.367 -40.118 1.00 84.19 515 LEU A C 1
ATOM 3860 O O . LEU A 1 515 ? 24.963 28.534 -40.304 1.00 84.19 515 LEU A O 1
ATOM 3864 N N . SER A 1 516 ? 26.529 27.022 -39.770 1.00 81.88 516 SER A N 1
ATOM 3865 C CA . SER A 1 516 ? 27.582 27.994 -39.439 1.00 81.88 516 SER A CA 1
ATOM 3866 C C . SER A 1 516 ? 28.374 28.489 -40.651 1.00 81.88 516 SER A C 1
ATOM 3868 O O . SER A 1 516 ? 28.744 29.658 -40.689 1.00 81.88 516 SER A O 1
ATOM 3870 N N . LYS A 1 517 ? 28.609 27.640 -41.665 1.00 80.94 517 LYS A N 1
ATOM 3871 C CA . LYS A 1 517 ? 29.333 27.987 -42.912 1.00 80.94 517 LYS A CA 1
ATOM 3872 C C . LYS A 1 517 ? 30.698 28.664 -42.669 1.00 80.94 517 LYS A C 1
ATOM 3874 O O . LYS A 1 517 ? 31.055 29.619 -43.355 1.00 80.94 517 LYS A O 1
ATOM 3879 N N . GLY A 1 518 ? 31.441 28.195 -41.677 1.00 73.75 518 GLY A N 1
ATOM 3880 C CA . GLY A 1 518 ? 32.735 28.714 -41.249 1.00 73.75 518 GLY A CA 1
ATOM 3881 C C . GLY A 1 518 ? 32.667 29.867 -40.245 1.00 73.75 518 GLY A C 1
ATOM 3882 O O . GLY A 1 518 ? 33.719 30.280 -39.757 1.00 73.75 518 GLY A O 1
ATOM 3883 N N . ALA A 1 519 ? 31.478 30.389 -39.920 1.00 81.06 519 ALA A N 1
ATOM 3884 C CA . ALA A 1 519 ? 31.307 31.481 -38.965 1.00 81.06 519 ALA A CA 1
ATOM 3885 C C . ALA A 1 519 ? 31.284 30.982 -37.513 1.00 81.06 519 ALA A C 1
ATOM 3887 O O . ALA A 1 519 ? 30.572 30.033 -37.188 1.00 81.06 519 ALA A O 1
ATOM 3888 N N . GLY A 1 520 ? 32.017 31.672 -36.638 1.00 83.12 520 GLY A N 1
ATOM 3889 C CA . GLY A 1 520 ? 31.948 31.456 -35.195 1.00 83.12 520 GLY A CA 1
ATOM 3890 C C . GLY A 1 520 ? 30.718 32.119 -34.564 1.00 83.12 520 GLY A C 1
ATOM 3891 O O . GLY A 1 520 ? 30.293 33.199 -34.981 1.00 83.12 520 GLY A O 1
ATOM 3892 N N . TRP A 1 521 ? 30.141 31.474 -33.554 1.00 89.75 521 TRP A N 1
ATOM 3893 C CA . TRP A 1 521 ? 28.979 31.917 -32.788 1.00 89.75 521 TRP A CA 1
ATOM 3894 C C . TRP A 1 521 ? 29.388 32.097 -31.331 1.00 89.75 521 TRP A C 1
ATOM 3896 O O . TRP A 1 521 ? 29.503 31.116 -30.603 1.00 89.75 521 TRP A O 1
ATOM 3906 N N . GLY A 1 522 ? 29.584 33.344 -30.896 1.00 85.75 522 GLY A N 1
ATOM 3907 C CA . GLY A 1 522 ? 30.065 33.640 -29.542 1.00 85.75 522 GLY A CA 1
ATOM 3908 C C . GLY A 1 522 ? 29.159 33.101 -28.428 1.00 85.75 522 GLY A C 1
ATOM 3909 O O . GLY A 1 522 ? 27.996 32.770 -28.664 1.00 85.75 522 GLY A O 1
ATOM 3910 N N . ASN A 1 523 ? 29.678 33.045 -27.202 1.00 81.88 523 ASN A N 1
ATOM 3911 C CA . ASN A 1 523 ? 28.949 32.575 -26.017 1.00 81.88 523 ASN A CA 1
ATOM 3912 C C . ASN A 1 523 ? 27.588 33.264 -25.856 1.00 81.88 523 ASN A C 1
ATOM 3914 O O . ASN A 1 523 ? 27.473 34.481 -26.018 1.00 81.88 523 ASN A O 1
ATOM 3918 N N . ASN A 1 524 ? 26.567 32.499 -25.467 1.00 79.62 524 ASN A N 1
ATOM 3919 C CA . ASN A 1 524 ? 25.199 32.978 -25.239 1.00 79.62 524 ASN A CA 1
ATOM 3920 C C . ASN A 1 524 ? 24.545 33.689 -26.441 1.00 79.62 524 ASN A C 1
ATOM 3922 O O . ASN A 1 524 ? 23.559 34.414 -26.268 1.00 79.62 524 ASN A O 1
ATOM 3926 N N . SER A 1 525 ? 25.062 33.499 -27.657 1.00 86.38 525 SER A N 1
ATOM 3927 C CA . SER A 1 525 ? 24.517 34.115 -28.868 1.00 86.38 525 SER A CA 1
ATOM 3928 C C . SER A 1 525 ? 23.333 33.319 -29.409 1.00 86.38 525 SER A C 1
ATOM 3930 O O . SER A 1 525 ? 23.210 32.119 -29.183 1.00 86.38 525 SER A O 1
ATOM 3932 N N . THR A 1 526 ? 22.421 33.995 -30.109 1.00 87.75 526 THR A N 1
ATOM 3933 C CA . THR A 1 526 ? 21.299 33.352 -30.804 1.00 87.75 526 THR A CA 1
ATOM 3934 C C . THR A 1 526 ? 21.419 33.613 -32.294 1.00 87.75 526 THR A C 1
ATOM 3936 O O . THR A 1 526 ? 21.413 34.763 -32.726 1.00 87.75 526 THR A O 1
ATOM 3939 N N . ASN A 1 527 ? 21.495 32.544 -33.076 1.00 89.62 527 ASN A N 1
ATOM 3940 C CA . ASN A 1 527 ? 21.696 32.577 -34.515 1.00 89.62 527 ASN A CA 1
ATOM 3941 C C . ASN A 1 527 ? 20.492 31.920 -35.186 1.00 89.62 527 ASN A C 1
ATOM 3943 O O . ASN A 1 527 ? 20.085 30.831 -34.793 1.00 89.62 527 ASN A O 1
ATOM 3947 N N . THR A 1 528 ? 19.891 32.589 -36.170 1.00 88.75 528 THR A N 1
ATOM 3948 C CA . THR A 1 528 ? 18.761 32.046 -36.936 1.00 88.75 528 THR A CA 1
ATOM 3949 C C . THR A 1 528 ? 19.175 31.846 -38.382 1.00 88.75 528 THR A C 1
ATOM 3951 O O . THR A 1 528 ? 19.621 32.790 -39.031 1.00 88.75 528 THR A O 1
ATOM 3954 N N . ILE A 1 529 ? 19.038 30.617 -38.871 1.00 90.12 529 ILE A N 1
ATOM 3955 C CA . ILE A 1 529 ? 19.561 30.182 -40.157 1.00 90.12 529 ILE A CA 1
ATOM 3956 C C . ILE A 1 529 ? 18.423 29.592 -40.989 1.00 90.12 529 ILE A C 1
ATOM 3958 O O . ILE A 1 529 ? 17.846 28.577 -40.593 1.00 90.12 529 ILE A O 1
ATOM 3962 N N . PRO A 1 530 ? 18.093 30.192 -42.144 1.00 87.75 530 PRO A N 1
ATOM 3963 C CA . PRO A 1 530 ? 17.145 29.603 -43.073 1.00 87.75 530 PRO A CA 1
ATOM 3964 C C . PRO A 1 530 ? 17.790 28.452 -43.854 1.00 87.75 530 PRO A C 1
ATOM 3966 O O . PRO A 1 530 ? 18.991 28.454 -44.134 1.00 87.75 530 PRO A O 1
ATOM 3969 N N . GLY A 1 531 ? 16.966 27.499 -44.264 1.00 87.12 531 GLY A N 1
ATOM 3970 C CA . GLY A 1 531 ? 17.320 26.421 -45.168 1.00 87.12 531 GLY A CA 1
ATOM 3971 C C . GLY A 1 531 ? 16.168 26.088 -46.106 1.00 87.12 531 GLY A C 1
ATOM 3972 O O . GLY A 1 531 ? 14.996 26.160 -45.730 1.00 87.12 531 GLY A O 1
ATOM 3973 N N . ASP A 1 532 ? 16.518 25.719 -47.331 1.00 88.00 532 ASP A N 1
ATOM 3974 C CA . ASP A 1 532 ? 15.552 25.347 -48.356 1.00 88.00 532 ASP A CA 1
ATOM 3975 C C . ASP A 1 532 ? 15.325 23.833 -48.336 1.00 88.00 532 ASP A C 1
ATOM 3977 O O . ASP A 1 532 ? 16.266 23.034 -48.276 1.00 88.00 532 ASP A O 1
ATOM 3981 N N . LEU A 1 533 ? 14.059 23.437 -48.398 1.00 86.19 533 LEU A N 1
ATOM 3982 C CA . LEU A 1 533 ? 13.621 22.062 -48.582 1.00 86.19 533 LEU A CA 1
ATOM 3983 C C . LEU A 1 533 ? 13.075 21.892 -50.013 1.00 86.19 533 LEU A C 1
ATOM 3985 O O . LEU A 1 533 ? 12.700 22.866 -50.664 1.00 86.19 533 LEU A O 1
ATOM 3989 N N . PRO A 1 534 ? 13.044 20.663 -50.559 1.00 85.62 534 PRO A N 1
ATOM 3990 C CA . PRO A 1 534 ? 12.518 20.419 -51.898 1.00 85.62 534 PRO A CA 1
ATOM 3991 C C . PRO A 1 534 ? 11.087 20.949 -52.074 1.00 85.62 534 PRO A C 1
ATOM 3993 O O . PRO A 1 534 ? 10.262 20.809 -51.172 1.00 85.62 534 PRO A O 1
ATOM 3996 N N . ALA A 1 535 ? 10.771 21.484 -53.254 1.00 79.75 535 ALA A N 1
ATOM 3997 C CA . ALA A 1 535 ? 9.424 21.960 -53.573 1.00 79.75 535 ALA A CA 1
ATOM 3998 C C . ALA A 1 535 ? 8.357 20.874 -53.319 1.00 79.75 535 ALA A C 1
ATOM 4000 O O . ALA A 1 535 ? 8.569 19.695 -53.623 1.00 79.75 535 ALA A O 1
ATOM 4001 N N . GLY A 1 536 ? 7.222 21.273 -52.748 1.00 75.12 536 GLY A N 1
ATOM 4002 C CA . GLY A 1 536 ? 6.134 20.394 -52.328 1.00 75.12 536 GLY A CA 1
ATOM 4003 C C . GLY A 1 536 ? 6.361 19.656 -51.004 1.00 75.12 536 GLY A C 1
ATOM 4004 O O . GLY A 1 536 ? 5.503 18.855 -50.627 1.00 75.12 536 GLY A O 1
ATOM 4005 N N . THR A 1 537 ? 7.476 19.896 -50.298 1.00 77.88 537 THR A N 1
ATOM 4006 C CA . THR A 1 537 ? 7.725 19.298 -48.974 1.00 77.88 537 THR A CA 1
ATOM 4007 C C . THR A 1 537 ? 6.656 19.760 -47.992 1.00 77.88 537 THR A C 1
ATOM 4009 O O . THR A 1 537 ? 6.399 20.954 -47.848 1.00 77.88 537 THR A O 1
ATOM 4012 N N . LYS A 1 538 ? 6.023 18.815 -47.301 1.00 73.81 538 LYS A N 1
ATOM 4013 C CA . LYS A 1 538 ? 5.074 19.083 -46.215 1.00 73.81 538 LYS A CA 1
ATOM 4014 C C . LYS A 1 538 ? 5.742 18.871 -44.867 1.00 73.81 538 LYS A C 1
ATOM 4016 O O . LYS A 1 538 ? 6.691 18.096 -44.755 1.00 73.81 538 LYS A O 1
ATOM 4021 N N . VAL A 1 539 ? 5.185 19.455 -43.808 1.00 65.31 539 VAL A N 1
ATOM 4022 C CA . VAL A 1 539 ? 5.626 19.168 -42.428 1.00 65.31 539 VAL A CA 1
ATOM 4023 C C . VAL A 1 539 ? 5.608 17.659 -42.146 1.00 65.31 539 VAL A C 1
ATOM 4025 O O . VAL A 1 539 ? 6.541 17.122 -41.556 1.00 65.31 539 VAL A O 1
ATOM 4028 N N . SER A 1 540 ? 4.610 16.938 -42.673 1.00 55.38 540 SER A N 1
ATOM 4029 C CA . SER A 1 540 ? 4.484 15.476 -42.567 1.00 55.38 540 SER A CA 1
ATOM 4030 C C . SER A 1 540 ? 5.578 14.669 -43.280 1.00 55.38 540 SER A C 1
ATOM 4032 O O . SER A 1 540 ? 5.608 13.433 -43.168 1.00 55.38 540 SER A O 1
ATOM 4034 N N . ASP A 1 541 ? 6.410 15.319 -44.092 1.00 61.16 541 ASP A N 1
ATOM 4035 C CA . ASP A 1 541 ? 7.501 14.682 -44.823 1.00 61.16 541 ASP A CA 1
ATOM 4036 C C . ASP A 1 541 ? 8.811 14.705 -44.043 1.00 61.16 541 ASP A C 1
ATOM 4038 O O . ASP A 1 541 ? 9.646 13.839 -44.300 1.00 61.16 541 ASP A O 1
ATOM 4042 N N . ILE A 1 542 ? 8.955 15.608 -43.069 1.00 62.09 542 ILE A N 1
ATOM 4043 C CA . ILE A 1 542 ? 10.114 15.714 -42.179 1.00 62.09 542 ILE A CA 1
ATOM 4044 C C . ILE A 1 542 ? 10.035 14.601 -41.126 1.00 62.09 542 ILE A C 1
ATOM 4046 O O . ILE A 1 542 ? 9.021 14.420 -40.455 1.00 62.09 542 ILE A O 1
ATOM 4050 N N . ARG A 1 543 ? 11.089 13.790 -41.041 1.00 54.97 543 ARG A N 1
ATOM 4051 C CA . ARG A 1 543 ? 11.170 12.562 -40.234 1.00 54.97 543 ARG A CA 1
ATOM 4052 C C . ARG A 1 543 ? 12.201 12.623 -39.129 1.00 54.97 543 ARG A C 1
ATOM 4054 O O . ARG A 1 543 ? 12.060 11.899 -38.162 1.00 54.97 543 ARG A O 1
ATOM 4061 N N . ASP A 1 544 ? 13.242 13.416 -39.304 1.00 54.41 544 ASP A N 1
ATOM 4062 C CA . ASP A 1 544 ? 14.276 13.616 -38.301 1.00 54.41 544 ASP A CA 1
ATOM 4063 C C . ASP A 1 544 ? 15.033 14.904 -38.624 1.00 54.41 544 ASP A C 1
ATOM 4065 O O . ASP A 1 544 ? 15.086 15.316 -39.788 1.00 54.41 544 ASP A O 1
ATOM 4069 N N . ILE A 1 545 ? 15.586 15.543 -37.600 1.00 61.69 545 ILE A N 1
ATOM 4070 C CA . ILE A 1 545 ? 16.478 16.687 -37.747 1.00 61.69 545 ILE A CA 1
ATOM 4071 C C . ILE A 1 545 ? 17.679 16.432 -36.846 1.00 61.69 545 ILE A C 1
ATOM 4073 O O . ILE A 1 545 ? 17.556 16.505 -35.631 1.00 61.69 545 ILE A O 1
ATOM 4077 N N . ALA A 1 546 ? 18.850 16.190 -37.423 1.00 62.00 546 ALA A N 1
ATOM 4078 C CA . ALA A 1 546 ? 20.078 16.016 -36.657 1.00 62.00 546 ALA A CA 1
ATOM 4079 C C . ALA A 1 546 ? 21.012 17.211 -36.823 1.00 62.00 546 ALA A C 1
ATOM 4081 O O . ALA A 1 546 ? 21.174 17.725 -37.925 1.00 62.00 546 ALA A O 1
ATOM 4082 N N . ILE A 1 547 ? 21.664 17.631 -35.746 1.00 76.12 547 ILE A N 1
ATOM 4083 C CA . ILE A 1 547 ? 22.726 18.634 -35.768 1.00 76.12 547 ILE A CA 1
ATOM 4084 C C . ILE A 1 547 ? 24.055 17.905 -35.647 1.00 76.12 547 ILE A C 1
ATOM 4086 O O . ILE A 1 547 ? 24.301 17.209 -34.662 1.00 76.12 547 ILE A O 1
ATOM 4090 N N . VAL A 1 548 ? 24.899 18.049 -36.662 1.00 73.88 548 VAL A N 1
ATOM 4091 C CA . VAL A 1 548 ? 26.216 17.417 -36.727 1.00 73.88 548 VAL A CA 1
ATOM 4092 C C . VAL A 1 548 ? 27.287 18.491 -36.646 1.00 73.88 548 VAL A C 1
ATOM 4094 O O . VAL A 1 548 ? 27.303 19.420 -37.452 1.00 73.88 548 VAL A O 1
ATOM 4097 N N . HIS A 1 549 ? 28.181 18.335 -35.678 1.00 78.44 549 HIS A N 1
ATOM 4098 C CA . HIS A 1 549 ? 29.394 19.113 -35.535 1.00 78.44 549 HIS A CA 1
ATOM 4099 C C . HIS A 1 549 ? 30.524 18.474 -36.353 1.00 78.44 549 HIS A C 1
ATOM 4101 O O . HIS A 1 549 ? 30.830 17.292 -36.191 1.00 78.44 549 HIS A O 1
ATOM 4107 N N . THR A 1 550 ? 31.138 19.233 -37.256 1.00 69.12 550 THR A N 1
ATOM 4108 C CA . THR A 1 550 ? 32.069 18.707 -38.267 1.00 69.12 550 THR A CA 1
ATOM 4109 C C . THR A 1 550 ? 33.544 18.850 -37.895 1.00 69.12 550 THR A C 1
ATOM 4111 O O . THR A 1 550 ? 34.401 18.556 -38.731 1.00 69.12 550 THR A O 1
ATOM 4114 N N . GLY A 1 551 ? 33.859 19.291 -36.674 1.00 63.19 551 GLY A N 1
ATOM 4115 C CA . GLY A 1 551 ? 35.237 19.510 -36.237 1.00 63.19 551 GLY A CA 1
ATOM 4116 C C . GLY A 1 551 ? 36.129 18.270 -36.341 1.00 63.19 551 GLY A C 1
ATOM 4117 O O . GLY A 1 551 ? 35.671 17.136 -36.153 1.00 63.19 551 GLY A O 1
ATOM 4118 N N . ARG A 1 552 ? 37.416 18.440 -36.678 1.00 56.94 552 ARG A N 1
ATOM 4119 C CA . ARG A 1 552 ? 38.366 17.318 -36.874 1.00 56.94 552 ARG A CA 1
ATOM 4120 C C . ARG A 1 552 ? 38.849 16.740 -35.536 1.00 56.94 552 ARG A C 1
ATOM 4122 O O . ARG A 1 552 ? 39.119 17.476 -34.599 1.00 56.94 552 ARG A O 1
ATOM 4129 N N . ASN A 1 553 ? 39.053 15.417 -35.471 1.00 50.47 553 ASN A N 1
ATOM 4130 C CA . ASN A 1 553 ? 39.812 14.792 -34.376 1.00 50.47 553 ASN A CA 1
ATOM 4131 C C . ASN A 1 553 ? 41.304 15.103 -34.571 1.00 50.47 553 ASN A C 1
ATOM 4133 O O . ASN A 1 553 ? 41.989 14.415 -35.326 1.00 50.47 553 ASN A O 1
ATOM 4137 N N . GLY A 1 554 ? 41.799 16.173 -33.951 1.00 39.16 554 GLY A N 1
ATOM 4138 C CA . GLY A 1 554 ? 43.226 16.486 -33.919 1.00 39.16 554 GLY A CA 1
ATOM 4139 C C . GLY A 1 554 ? 43.940 15.665 -32.845 1.00 39.16 554 GLY A C 1
ATOM 4140 O O . GLY A 1 554 ? 43.544 15.685 -31.684 1.00 39.16 554 GLY A O 1
ATOM 4141 N N . GLY A 1 555 ? 45.000 14.946 -33.215 1.00 38.66 555 GLY A N 1
ATOM 4142 C CA . GLY A 1 555 ? 45.920 14.362 -32.243 1.00 38.66 555 GLY A CA 1
ATOM 4143 C C . GLY A 1 555 ? 46.653 15.463 -31.472 1.00 38.66 555 GLY A C 1
ATOM 4144 O O . GLY A 1 555 ? 47.367 16.261 -32.074 1.00 38.66 555 GLY A O 1
ATOM 4145 N N . GLY A 1 556 ? 46.485 15.480 -30.148 1.00 38.84 556 GLY A N 1
ATOM 4146 C CA . GLY A 1 556 ? 47.171 16.383 -29.219 1.00 38.84 556 GLY A CA 1
ATOM 4147 C C . GLY A 1 556 ? 46.218 17.292 -28.438 1.00 38.84 556 GLY A C 1
ATOM 4148 O O . GLY A 1 556 ? 45.270 17.845 -28.990 1.00 38.84 556 GLY A O 1
ATOM 4149 N N . PHE A 1 557 ? 46.478 17.439 -27.136 1.00 41.12 557 PHE A N 1
ATOM 4150 C CA . PHE A 1 557 ? 45.728 18.298 -26.217 1.00 41.12 557 PHE A CA 1
ATOM 4151 C C . PHE A 1 557 ? 45.602 19.735 -26.791 1.00 41.12 557 PHE A C 1
ATOM 4153 O O . PHE A 1 557 ? 46.621 20.404 -26.936 1.00 41.12 557 PHE A O 1
ATOM 4160 N N . ASN A 1 558 ? 44.369 20.188 -27.088 1.00 45.78 558 ASN A N 1
ATOM 4161 C CA . ASN A 1 558 ? 43.930 21.553 -27.495 1.00 45.78 558 ASN A CA 1
ATOM 4162 C C . ASN A 1 558 ? 43.678 21.915 -28.983 1.00 45.78 558 ASN A C 1
ATOM 4164 O O . ASN A 1 558 ? 43.961 23.053 -29.351 1.00 45.78 558 ASN A O 1
ATOM 4168 N N . GLN A 1 559 ? 43.092 21.068 -29.848 1.00 52.50 559 GLN A N 1
ATOM 4169 C CA . GLN A 1 559 ? 42.731 21.531 -31.219 1.00 52.50 559 GLN A CA 1
ATOM 4170 C C . GLN A 1 559 ? 41.360 21.112 -31.798 1.00 52.50 559 GLN A C 1
ATOM 4172 O O . GLN A 1 559 ? 41.150 21.302 -32.990 1.00 52.50 559 GLN A O 1
ATOM 4177 N N . ALA A 1 560 ? 40.412 20.592 -31.011 1.00 56.06 560 ALA A N 1
ATOM 4178 C CA . ALA A 1 560 ? 39.021 20.422 -31.463 1.00 56.06 560 ALA A CA 1
ATOM 4179 C C . ALA A 1 560 ? 38.099 21.344 -30.657 1.00 56.06 560 ALA A C 1
ATOM 4181 O O . ALA A 1 560 ? 38.217 21.394 -29.429 1.00 56.06 560 ALA A O 1
ATOM 4182 N N . ASP A 1 561 ? 37.222 22.083 -31.337 1.00 60.31 561 ASP A N 1
ATOM 4183 C CA . ASP A 1 561 ? 36.266 22.967 -30.679 1.00 60.31 561 ASP A CA 1
ATOM 4184 C C . ASP A 1 561 ? 35.202 22.181 -29.895 1.00 60.31 561 ASP A C 1
ATOM 4186 O O . ASP A 1 561 ? 34.815 21.067 -30.259 1.00 60.31 561 ASP A O 1
ATOM 4190 N N . ASN A 1 562 ? 34.745 22.750 -28.785 1.00 67.69 562 ASN A N 1
ATOM 4191 C CA . ASN A 1 562 ? 33.650 22.229 -27.985 1.00 67.69 562 ASN A CA 1
ATOM 4192 C C . ASN A 1 562 ? 32.655 23.355 -27.710 1.00 67.69 562 ASN A C 1
ATOM 4194 O O . ASN A 1 562 ? 33.032 24.465 -27.373 1.00 67.69 562 ASN A O 1
ATOM 4198 N N . TRP A 1 563 ? 31.371 23.053 -27.861 1.00 79.81 563 TRP A N 1
ATOM 4199 C CA . TRP A 1 563 ? 30.296 24.045 -27.871 1.00 79.81 563 TRP A CA 1
ATOM 4200 C C . TRP A 1 563 ? 29.180 23.604 -26.932 1.00 79.81 563 TRP A C 1
ATOM 4202 O O . TRP A 1 563 ? 28.893 22.407 -26.823 1.00 79.81 563 TRP A O 1
ATOM 4212 N N . ASN A 1 564 ? 28.424 24.560 -26.378 1.00 75.94 564 ASN A N 1
ATOM 4213 C CA . ASN A 1 564 ? 27.156 24.307 -25.678 1.00 75.94 564 ASN A CA 1
ATOM 4214 C C . ASN A 1 564 ? 25.930 24.759 -26.494 1.00 75.94 564 ASN A C 1
ATOM 4216 O O . ASN A 1 564 ? 25.832 25.922 -26.865 1.00 75.94 564 ASN A O 1
ATOM 4220 N N . LEU A 1 565 ? 24.983 23.861 -26.796 1.00 74.06 565 LEU A N 1
ATOM 4221 C CA . LEU A 1 565 ? 23.712 24.185 -27.459 1.00 74.06 565 LEU A CA 1
ATOM 4222 C C . LEU A 1 565 ? 22.643 24.377 -26.389 1.00 74.06 565 LEU A C 1
ATOM 4224 O O . LEU A 1 565 ? 22.122 23.395 -25.886 1.00 74.06 565 LEU A O 1
ATOM 4228 N N . ASP A 1 566 ? 22.281 25.609 -26.061 1.00 67.19 566 ASP A N 1
ATOM 4229 C CA . ASP A 1 566 ? 21.305 25.933 -25.009 1.00 67.19 566 ASP A CA 1
ATOM 4230 C C . ASP A 1 566 ? 19.877 26.116 -25.550 1.00 67.19 566 ASP A C 1
ATOM 4232 O O . ASP A 1 566 ? 18.892 26.075 -24.812 1.00 67.19 566 ASP A O 1
ATOM 4236 N N . GLY A 1 567 ? 19.722 26.327 -26.853 1.00 60.09 567 GLY A N 1
ATOM 4237 C CA . GLY A 1 567 ? 18.421 26.520 -27.493 1.00 60.09 567 GLY A CA 1
ATOM 4238 C C . GLY A 1 567 ? 18.426 25.979 -28.909 1.00 60.09 567 GLY A C 1
ATOM 4239 O O . GLY A 1 567 ? 19.362 26.249 -29.654 1.00 60.09 567 GLY A O 1
ATOM 4240 N N . PHE A 1 568 ? 17.386 25.244 -29.291 1.00 72.12 568 PHE A N 1
ATOM 4241 C CA . PHE A 1 568 ? 17.203 24.757 -30.653 1.00 72.12 568 PHE A CA 1
ATOM 4242 C C . PHE A 1 568 ? 15.731 24.813 -31.054 1.00 72.12 568 PHE A C 1
ATOM 4244 O O . PHE A 1 568 ? 14.894 24.137 -30.462 1.00 72.12 568 PHE A O 1
ATOM 4251 N N . ARG A 1 569 ? 15.406 25.598 -32.077 1.00 70.06 569 ARG A N 1
ATOM 4252 C CA . ARG A 1 569 ? 14.057 25.713 -32.634 1.00 70.06 569 ARG A CA 1
ATOM 4253 C C . ARG A 1 569 ? 14.115 25.511 -34.140 1.00 70.06 569 ARG A C 1
ATOM 4255 O O . ARG A 1 569 ? 14.941 26.130 -34.797 1.00 70.06 569 ARG A O 1
ATOM 4262 N N . ALA A 1 570 ? 13.239 24.669 -34.670 1.00 72.50 570 ALA A N 1
ATOM 4263 C CA . ALA A 1 570 ? 13.075 24.428 -36.098 1.00 72.50 570 ALA A CA 1
ATOM 4264 C C . ALA A 1 570 ? 11.642 24.780 -36.507 1.00 72.50 570 ALA A C 1
ATOM 4266 O O . ALA A 1 570 ? 10.690 24.298 -35.887 1.00 72.50 570 ALA A O 1
ATOM 4267 N N . GLU A 1 571 ? 11.472 25.614 -37.532 1.00 75.12 571 GLU A N 1
ATOM 4268 C CA . GLU A 1 571 ? 10.158 26.118 -37.957 1.00 75.12 571 GLU A CA 1
ATOM 4269 C C . GLU A 1 571 ? 10.024 26.182 -39.468 1.00 75.12 571 GLU A C 1
ATOM 4271 O O . GLU A 1 571 ? 10.967 26.561 -40.148 1.00 75.12 571 GLU A O 1
ATOM 4276 N N . CYS A 1 572 ? 8.840 25.892 -39.996 1.00 78.56 572 CYS A N 1
ATOM 4277 C CA . CYS A 1 572 ? 8.544 26.127 -41.404 1.00 78.56 572 CYS A CA 1
ATOM 4278 C C . CYS A 1 572 ? 8.207 27.602 -41.632 1.00 78.56 572 CYS A C 1
ATOM 4280 O O . CYS A 1 572 ? 7.245 28.133 -41.066 1.00 78.56 572 CYS A O 1
ATOM 4282 N N . SER A 1 573 ? 8.991 28.255 -42.483 1.00 61.62 573 SER A N 1
ATOM 4283 C CA . SER A 1 573 ? 8.954 29.699 -42.731 1.00 61.62 573 SER A CA 1
ATOM 4284 C C . SER A 1 573 ? 7.742 30.140 -43.556 1.00 61.62 573 SER A C 1
ATOM 4286 O O . SER A 1 573 ? 7.378 31.312 -43.531 1.00 61.62 573 SER A O 1
ATOM 4288 N N . ASP A 1 574 ? 7.107 29.214 -44.279 1.00 60.62 574 ASP A N 1
ATOM 4289 C CA . ASP A 1 574 ? 6.040 29.514 -45.248 1.00 60.62 574 ASP A CA 1
ATOM 4290 C C . ASP A 1 574 ? 4.634 29.562 -44.609 1.00 60.62 574 ASP A C 1
ATOM 4292 O O . ASP A 1 574 ? 3.647 29.842 -45.285 1.00 60.62 574 ASP A O 1
ATOM 4296 N N . GLY A 1 575 ? 4.548 29.327 -43.292 1.00 53.09 575 GLY A N 1
ATOM 4297 C CA . GLY A 1 575 ? 3.314 29.389 -42.495 1.00 53.09 575 GLY A CA 1
ATOM 4298 C C . GLY A 1 575 ? 3.523 29.557 -40.980 1.00 53.09 575 GLY A C 1
ATOM 4299 O O . GLY A 1 575 ? 2.579 29.357 -40.222 1.00 53.09 575 GLY A O 1
ATOM 4300 N N . ALA A 1 576 ? 4.743 29.894 -40.533 1.00 54.44 576 ALA A N 1
ATOM 4301 C CA . ALA A 1 576 ? 5.138 30.058 -39.125 1.00 54.44 576 ALA A CA 1
ATOM 4302 C C . ALA A 1 576 ? 4.764 28.872 -38.209 1.00 54.44 576 ALA A C 1
ATOM 4304 O O . ALA A 1 576 ? 4.307 29.056 -37.080 1.00 54.44 576 ALA A O 1
ATOM 4305 N N . GLN A 1 577 ? 4.956 27.640 -38.688 1.00 58.66 577 GLN A N 1
ATOM 4306 C CA . GLN A 1 577 ? 4.694 26.440 -37.896 1.00 58.66 577 GLN A CA 1
ATOM 4307 C C . GLN A 1 577 ? 5.974 25.911 -37.253 1.00 58.66 577 GLN A C 1
ATOM 4309 O O . GLN A 1 577 ? 6.909 25.507 -37.943 1.00 58.66 577 GLN A O 1
ATOM 4314 N N . THR A 1 578 ? 5.989 25.846 -35.924 1.00 57.50 578 THR A N 1
ATOM 4315 C CA . THR A 1 578 ? 7.076 25.233 -35.157 1.00 57.50 578 THR A CA 1
ATOM 4316 C C . THR A 1 578 ? 7.053 23.709 -35.314 1.00 57.50 578 THR A C 1
ATOM 4318 O O . THR A 1 578 ? 6.065 23.064 -34.968 1.00 57.50 578 THR A O 1
ATOM 4321 N N . ILE A 1 579 ? 8.146 23.128 -35.817 1.00 56.97 579 ILE A N 1
ATOM 4322 C CA . ILE A 1 579 ? 8.362 21.672 -35.905 1.00 56.97 579 ILE A CA 1
ATOM 4323 C C . ILE A 1 579 ? 8.903 21.148 -34.573 1.00 56.97 579 ILE A C 1
ATOM 4325 O O . ILE A 1 579 ? 8.452 20.123 -34.065 1.00 56.97 579 ILE A O 1
ATOM 4329 N N . LEU A 1 580 ? 9.876 21.864 -34.011 1.00 53.69 580 LEU A N 1
ATOM 4330 C CA . LEU A 1 580 ? 10.563 21.500 -32.781 1.00 53.69 580 LEU A CA 1
ATOM 4331 C C . LEU A 1 580 ? 10.998 22.772 -32.052 1.00 53.69 580 LEU A C 1
ATOM 4333 O O . LEU A 1 580 ? 11.427 23.734 -32.687 1.00 53.69 580 LEU A O 1
ATOM 4337 N N . ASN A 1 581 ? 10.898 22.787 -30.725 1.00 55.22 581 ASN A N 1
ATOM 4338 C CA . ASN A 1 581 ? 11.412 23.876 -29.901 1.00 55.22 581 ASN A CA 1
ATOM 4339 C C . ASN A 1 581 ? 11.943 23.318 -28.581 1.00 55.22 581 ASN A C 1
ATOM 4341 O O . ASN A 1 581 ? 11.190 22.800 -27.760 1.00 55.22 581 ASN A O 1
ATOM 4345 N N . MET A 1 582 ? 13.250 23.408 -28.399 1.00 45.53 582 MET A N 1
ATOM 4346 C CA . MET A 1 582 ? 14.002 22.857 -27.287 1.00 45.53 582 MET A CA 1
ATOM 4347 C C . MET A 1 582 ? 14.827 23.967 -26.647 1.00 45.53 582 MET A C 1
ATOM 4349 O O . MET A 1 582 ? 15.368 24.843 -27.320 1.00 45.53 582 MET A O 1
ATOM 4353 N N . SER A 1 583 ? 14.936 23.927 -25.324 1.00 47.28 583 SER A N 1
ATOM 4354 C CA . SER A 1 583 ? 15.807 24.809 -24.547 1.00 47.28 583 SER A CA 1
ATOM 4355 C C . SER A 1 583 ? 16.405 24.029 -23.378 1.00 47.28 583 SER A C 1
ATOM 4357 O O . SER A 1 583 ? 15.744 23.156 -22.820 1.00 47.28 583 SER A O 1
ATOM 4359 N N . GLY A 1 584 ? 17.650 24.327 -23.024 1.00 46.75 584 GLY A N 1
ATOM 4360 C CA . GLY A 1 584 ? 18.455 23.641 -22.015 1.00 46.75 584 GLY A CA 1
ATOM 4361 C C . GLY A 1 584 ? 19.666 24.492 -21.629 1.00 46.75 584 GLY A C 1
ATOM 4362 O O . GLY A 1 584 ? 19.858 25.571 -22.179 1.00 46.75 584 GLY A O 1
ATOM 4363 N N . ALA A 1 585 ? 20.458 24.042 -20.661 1.00 52.69 585 ALA A N 1
ATOM 4364 C CA . ALA A 1 585 ? 21.674 24.745 -20.245 1.00 52.69 585 ALA A CA 1
ATOM 4365 C C . ALA A 1 585 ? 22.811 23.747 -19.935 1.00 52.69 585 ALA A C 1
ATOM 4367 O O . ALA A 1 585 ? 23.200 23.636 -18.769 1.00 52.69 585 ALA A O 1
ATOM 4368 N N . PRO A 1 586 ? 23.333 23.000 -20.934 1.00 43.09 586 PRO A N 1
ATOM 4369 C CA . PRO A 1 586 ? 22.924 22.954 -22.347 1.00 43.09 586 PRO A CA 1
ATOM 4370 C C . PRO A 1 586 ? 21.911 21.835 -22.677 1.00 43.09 586 PRO A C 1
ATOM 4372 O O . PRO A 1 586 ? 21.735 20.887 -21.919 1.00 43.09 586 PRO A O 1
ATOM 4375 N N . ILE A 1 587 ? 21.238 21.930 -23.831 1.00 49.75 587 ILE A N 1
ATOM 4376 C CA . ILE A 1 587 ? 20.528 20.816 -24.503 1.00 49.75 587 ILE A CA 1
ATOM 4377 C C . ILE A 1 587 ? 21.529 19.731 -24.915 1.00 49.75 587 ILE A C 1
ATOM 4379 O O . ILE A 1 587 ? 21.256 18.546 -24.761 1.00 49.75 587 ILE A O 1
ATOM 4383 N N . MET A 1 588 ? 22.675 20.147 -25.458 1.00 60.50 588 MET A N 1
ATOM 4384 C CA . MET A 1 588 ? 23.754 19.275 -25.914 1.00 60.50 588 MET A CA 1
ATOM 4385 C C . MET A 1 588 ? 25.096 19.987 -25.756 1.00 60.50 588 MET A C 1
ATOM 4387 O O . MET A 1 588 ? 25.226 21.139 -26.171 1.00 60.50 588 MET A O 1
ATOM 4391 N N . ARG A 1 589 ? 26.108 19.289 -25.230 1.00 67.50 589 ARG A N 1
ATOM 4392 C CA . ARG A 1 589 ? 27.510 19.715 -25.321 1.00 67.50 589 ARG A CA 1
ATOM 4393 C C . ARG A 1 589 ? 28.187 18.941 -26.446 1.00 67.50 589 ARG A C 1
ATOM 4395 O O . ARG A 1 589 ? 28.312 17.721 -26.359 1.00 67.50 589 ARG A O 1
ATOM 4402 N N . PHE A 1 590 ? 28.604 19.647 -27.490 1.00 67.44 590 PHE A N 1
ATOM 4403 C CA . PHE A 1 590 ? 29.371 19.056 -28.579 1.00 67.44 590 PHE A CA 1
ATOM 4404 C C . PHE A 1 590 ? 30.846 18.985 -28.186 1.00 67.44 590 PHE A C 1
ATOM 4406 O O . PHE A 1 590 ? 31.406 19.965 -27.696 1.00 67.44 590 PHE A O 1
ATOM 4413 N N . THR A 1 591 ? 31.464 17.822 -28.375 1.00 65.12 591 THR A N 1
ATOM 4414 C CA . THR A 1 591 ? 32.883 17.569 -28.089 1.00 65.12 591 THR A CA 1
ATOM 4415 C C . THR A 1 591 ? 33.514 16.740 -29.209 1.00 65.12 591 THR A C 1
ATOM 4417 O O . THR A 1 591 ? 32.816 16.241 -30.094 1.00 65.12 591 THR A O 1
ATOM 4420 N N . GLY A 1 592 ? 34.835 16.535 -29.149 1.00 56.03 592 GLY A N 1
ATOM 4421 C CA . GLY A 1 592 ? 35.543 15.619 -30.052 1.00 56.03 592 GLY A CA 1
ATOM 4422 C C . GLY A 1 592 ? 34.982 14.188 -30.057 1.00 56.03 592 GLY A C 1
ATOM 4423 O O . GLY A 1 592 ? 35.027 13.528 -31.092 1.00 56.03 592 GLY A O 1
ATOM 4424 N N . ASP A 1 593 ? 34.378 13.747 -28.952 1.00 51.28 593 ASP A N 1
ATOM 4425 C CA . ASP A 1 593 ? 33.757 12.421 -28.831 1.00 51.28 593 ASP A CA 1
ATOM 4426 C C . ASP A 1 593 ? 32.239 12.452 -29.065 1.00 51.28 593 ASP A C 1
ATOM 4428 O O . ASP A 1 593 ? 31.645 11.440 -29.437 1.00 51.28 593 ASP A O 1
ATOM 4432 N N . ASN A 1 594 ? 31.598 13.612 -28.888 1.00 51.91 594 ASN A N 1
ATOM 4433 C CA . ASN A 1 594 ? 30.152 13.764 -28.990 1.00 51.91 594 ASN A CA 1
ATOM 4434 C C . ASN A 1 594 ? 29.767 14.827 -30.029 1.00 51.91 594 ASN A C 1
ATOM 4436 O O . ASN A 1 594 ? 29.605 16.005 -29.717 1.00 51.91 594 ASN A O 1
ATOM 4440 N N . LYS A 1 595 ? 29.642 14.405 -31.293 1.00 66.12 595 LYS A N 1
ATOM 4441 C CA . LYS A 1 595 ? 29.502 15.309 -32.452 1.00 66.12 595 LYS A CA 1
ATOM 4442 C C . LYS A 1 595 ? 28.100 15.409 -33.036 1.00 66.12 595 LYS A C 1
ATOM 4444 O O . LYS A 1 595 ? 27.903 16.150 -33.994 1.00 66.12 595 LYS A O 1
ATOM 4449 N N . ARG A 1 596 ? 27.125 14.660 -32.528 1.00 64.94 596 ARG A N 1
ATOM 4450 C CA . ARG A 1 596 ? 25.800 14.576 -33.147 1.00 64.94 596 ARG A CA 1
ATOM 4451 C C . ARG A 1 596 ? 24.698 14.695 -32.110 1.00 64.94 596 ARG A C 1
ATOM 4453 O O . ARG A 1 596 ? 24.729 14.024 -31.088 1.00 64.94 596 ARG A O 1
ATOM 4460 N N . PHE A 1 597 ? 23.719 15.532 -32.418 1.00 54.31 597 PHE A N 1
ATOM 4461 C CA . PHE A 1 597 ? 22.490 15.693 -31.658 1.00 54.31 597 PHE A CA 1
ATOM 4462 C C . PHE A 1 597 ? 21.302 15.365 -32.556 1.00 54.31 597 PHE A C 1
ATOM 4464 O O . PHE A 1 597 ? 21.053 16.082 -33.523 1.00 54.31 597 PHE A O 1
ATOM 4471 N N . ASP A 1 598 ? 20.578 14.292 -32.253 1.00 52.12 598 ASP A N 1
ATOM 4472 C CA . ASP A 1 598 ? 19.385 13.887 -32.996 1.00 52.12 598 ASP A CA 1
ATOM 4473 C C . ASP A 1 598 ? 18.129 14.493 -32.354 1.00 52.12 598 ASP A C 1
ATOM 4475 O O . ASP A 1 598 ? 17.763 14.195 -31.215 1.00 52.12 598 ASP A O 1
ATOM 4479 N N . ALA A 1 599 ? 17.462 15.368 -33.098 1.00 47.25 599 ALA A N 1
ATOM 4480 C CA . ALA A 1 599 ? 16.262 16.078 -32.692 1.00 47.25 599 ALA A CA 1
ATOM 4481 C C . ALA A 1 599 ? 15.045 15.392 -33.345 1.00 47.25 599 ALA A C 1
ATOM 4483 O O . ALA A 1 599 ? 14.531 15.810 -34.384 1.00 47.25 599 ALA A O 1
ATOM 4484 N N . ASN A 1 600 ? 14.617 14.286 -32.730 1.00 45.44 600 ASN A N 1
ATOM 4485 C CA . ASN A 1 600 ? 13.619 13.365 -33.282 1.00 45.44 600 ASN A CA 1
ATOM 4486 C C . ASN A 1 600 ? 12.289 14.057 -33.661 1.00 45.44 600 ASN A C 1
ATOM 4488 O O . ASN A 1 600 ? 11.591 14.603 -32.802 1.00 45.44 600 ASN A O 1
ATOM 4492 N N . VAL A 1 601 ? 11.881 13.942 -34.932 1.00 41.84 601 VAL A N 1
ATOM 4493 C CA . VAL A 1 601 ? 10.579 14.406 -35.460 1.00 41.84 601 VAL A CA 1
ATOM 4494 C C . VAL A 1 601 ? 9.684 13.186 -35.742 1.00 41.84 601 VAL A C 1
ATOM 4496 O O . VAL A 1 601 ? 10.141 12.174 -36.254 1.00 41.84 601 VAL A O 1
ATOM 4499 N N . ALA A 1 602 ? 8.398 13.196 -35.380 1.00 37.00 602 ALA A N 1
ATOM 4500 C CA . ALA A 1 602 ? 7.561 11.986 -35.465 1.00 37.00 602 ALA A CA 1
ATOM 4501 C C . ALA A 1 602 ? 7.237 11.546 -36.927 1.00 37.00 602 ALA A C 1
ATOM 4503 O O . ALA A 1 602 ? 6.659 12.336 -37.675 1.00 37.00 602 ALA A O 1
ATOM 4504 N N . PRO A 1 603 ? 7.490 10.283 -37.361 1.00 38.50 603 PRO A N 1
ATOM 4505 C CA . PRO A 1 603 ? 7.125 9.812 -38.709 1.00 38.50 603 PRO A CA 1
ATOM 4506 C C . PRO A 1 603 ? 5.756 9.091 -38.788 1.00 38.50 603 PRO A C 1
ATOM 4508 O O . PRO A 1 603 ? 5.628 7.964 -38.319 1.00 38.50 603 PRO A O 1
ATOM 4511 N N . GLY A 1 604 ? 4.753 9.644 -39.486 1.00 33.94 604 GLY A N 1
ATOM 4512 C CA . GLY A 1 604 ? 3.519 8.922 -39.879 1.00 33.94 604 GLY A CA 1
ATOM 4513 C C . GLY A 1 604 ? 3.592 8.201 -41.245 1.00 33.94 604 GLY A C 1
ATOM 4514 O O . GLY A 1 604 ? 3.959 8.831 -42.240 1.00 33.94 604 GLY A O 1
ATOM 4515 N N . GLY A 1 605 ? 3.237 6.904 -41.333 1.00 42.34 605 GLY A N 1
ATOM 4516 C CA . GLY A 1 605 ? 2.860 6.230 -42.602 1.00 42.34 605 GLY A CA 1
ATOM 4517 C C . GLY A 1 605 ? 2.993 4.686 -42.672 1.00 42.34 605 GLY A C 1
ATOM 4518 O O . GLY A 1 605 ? 4.039 4.138 -42.307 1.00 42.34 605 GLY A O 1
ATOM 4519 N N . SER A 1 606 ? 1.963 4.015 -43.226 1.00 39.44 606 SER A N 1
ATOM 4520 C CA . SER A 1 606 ? 1.801 2.558 -43.463 1.00 39.44 606 SER A CA 1
ATOM 4521 C C . SER A 1 606 ? 2.272 2.087 -44.865 1.00 39.44 606 SER A C 1
ATOM 4523 O O . SER A 1 606 ? 2.386 2.889 -45.798 1.00 39.44 606 SER A O 1
ATOM 4525 N N . GLY A 1 607 ? 2.623 0.799 -45.009 1.00 53.75 607 GLY A N 1
ATOM 4526 C CA . GLY A 1 607 ? 3.025 0.138 -46.269 1.00 53.75 607 GLY A CA 1
ATOM 4527 C C . GLY A 1 607 ? 3.676 -1.244 -46.047 1.00 53.75 607 GLY A C 1
ATOM 4528 O O . GLY A 1 607 ? 4.377 -1.419 -45.049 1.00 53.75 607 GLY A O 1
ATOM 4529 N N . GLU A 1 608 ? 3.442 -2.207 -46.951 1.00 71.19 608 GLU A N 1
ATOM 4530 C CA . GLU A 1 608 ? 4.037 -3.565 -46.942 1.00 71.19 608 GLU A CA 1
ATOM 4531 C C . GLU A 1 608 ? 5.527 -3.513 -47.321 1.00 71.19 608 GLU A C 1
ATOM 4533 O O . GLU A 1 608 ? 5.888 -2.753 -48.212 1.00 71.19 608 GLU A O 1
ATOM 4538 N N . ILE A 1 609 ? 6.389 -4.300 -46.668 1.00 69.81 609 ILE A N 1
ATOM 4539 C CA . ILE A 1 609 ? 7.826 -4.410 -46.963 1.00 69.81 609 ILE A CA 1
ATOM 4540 C C . ILE A 1 609 ? 8.169 -5.885 -47.162 1.00 69.81 609 ILE A C 1
ATOM 4542 O O . ILE A 1 609 ? 8.056 -6.684 -46.236 1.00 69.81 609 ILE A O 1
ATOM 4546 N N . ARG A 1 610 ? 8.618 -6.241 -48.368 1.00 76.19 610 ARG A N 1
ATOM 4547 C CA . ARG A 1 610 ? 8.943 -7.636 -48.723 1.00 76.19 610 ARG A CA 1
ATOM 4548 C C . ARG A 1 610 ? 10.409 -8.003 -48.541 1.00 76.19 610 ARG A C 1
ATOM 4550 O O . ARG A 1 610 ? 10.722 -9.168 -48.335 1.00 76.19 610 ARG A O 1
ATOM 4557 N N . ARG A 1 611 ? 11.301 -7.018 -48.615 1.00 81.62 611 ARG A N 1
ATOM 4558 C CA . ARG A 1 611 ? 12.747 -7.225 -48.559 1.00 81.62 611 ARG A CA 1
ATOM 4559 C C . ARG A 1 611 ? 13.432 -5.994 -47.989 1.00 81.62 611 ARG A C 1
ATOM 4561 O O . ARG A 1 611 ? 13.026 -4.877 -48.309 1.00 81.62 611 ARG A O 1
ATOM 4568 N N . LEU A 1 612 ? 14.424 -6.201 -47.131 1.00 84.00 612 LEU A N 1
ATOM 4569 C CA . LEU A 1 612 ? 15.266 -5.163 -46.544 1.00 84.00 612 LEU A CA 1
ATOM 4570 C C . LEU A 1 612 ? 16.657 -5.201 -47.164 1.00 84.00 612 LEU A C 1
ATOM 4572 O O . LEU A 1 612 ? 17.262 -6.260 -47.233 1.00 84.00 612 LEU A O 1
ATOM 4576 N N . LEU A 1 613 ? 17.187 -4.053 -47.558 1.00 77.31 613 LEU A N 1
ATOM 4577 C CA . LEU A 1 613 ? 18.560 -3.878 -48.004 1.00 77.31 613 LEU A CA 1
ATOM 4578 C C . LEU A 1 613 ? 19.359 -3.219 -46.884 1.00 77.31 613 LEU A C 1
ATOM 4580 O O . LEU A 1 613 ? 19.072 -2.083 -46.509 1.00 77.31 613 LEU A O 1
ATOM 4584 N N . PHE A 1 614 ? 20.362 -3.924 -46.374 1.00 85.69 614 PHE A N 1
ATOM 4585 C CA . PHE A 1 614 ? 21.359 -3.434 -45.431 1.00 85.69 614 PHE A CA 1
ATOM 4586 C C . PHE A 1 614 ? 22.588 -2.981 -46.214 1.00 85.69 614 PHE A C 1
ATOM 4588 O O . PHE A 1 614 ? 23.332 -3.814 -46.719 1.00 85.69 614 PHE A O 1
ATOM 4595 N N . THR A 1 615 ? 22.799 -1.676 -46.322 1.00 78.31 615 THR A N 1
ATOM 4596 C CA . THR A 1 615 ? 24.007 -1.074 -46.895 1.00 78.31 615 THR A CA 1
ATOM 4597 C C . THR A 1 615 ? 24.927 -0.677 -45.753 1.00 78.31 615 THR A C 1
ATOM 4599 O O . THR A 1 615 ? 24.584 0.213 -44.985 1.00 78.31 615 THR A O 1
ATOM 4602 N N . ILE A 1 616 ? 26.066 -1.341 -45.606 1.00 84.06 616 ILE A N 1
ATOM 4603 C CA . ILE A 1 616 ? 26.980 -1.201 -44.472 1.00 84.06 616 ILE A CA 1
ATOM 4604 C C . ILE A 1 616 ? 28.324 -0.671 -44.953 1.00 84.06 616 ILE A C 1
ATOM 4606 O O . ILE A 1 616 ? 28.906 -1.243 -45.870 1.00 84.06 616 ILE A O 1
ATOM 4610 N N . ARG A 1 617 ? 28.832 0.373 -44.296 1.00 82.81 617 ARG A N 1
ATOM 4611 C CA . ARG A 1 617 ? 30.194 0.889 -44.458 1.00 82.81 617 ARG A CA 1
ATOM 4612 C C . ARG A 1 617 ? 31.072 0.375 -43.315 1.00 82.81 617 ARG A C 1
ATOM 4614 O O . ARG A 1 617 ? 30.782 0.664 -42.153 1.00 82.81 617 ARG A O 1
ATOM 4621 N N . THR A 1 618 ? 32.118 -0.382 -43.631 1.00 80.69 618 THR A N 1
ATOM 4622 C CA . THR A 1 618 ? 33.158 -0.758 -42.662 1.00 80.69 618 THR A CA 1
ATOM 4623 C C . THR A 1 618 ? 34.051 0.451 -42.371 1.00 80.69 618 THR A C 1
ATOM 4625 O O . THR A 1 618 ? 34.199 1.341 -43.209 1.00 80.69 618 THR A O 1
ATOM 4628 N N . GLY A 1 619 ? 34.604 0.513 -41.165 1.00 76.00 619 GLY A N 1
ATOM 4629 C CA . GLY A 1 619 ? 35.529 1.555 -40.738 1.00 76.00 619 GLY A CA 1
ATOM 4630 C C . GLY A 1 619 ? 36.983 1.195 -40.997 1.00 76.00 619 GLY A C 1
ATOM 4631 O O . GLY A 1 619 ? 37.303 0.440 -41.914 1.00 76.00 619 GLY A O 1
ATOM 4632 N N . GLY A 1 620 ? 37.881 1.724 -40.164 1.00 75.75 620 GLY A N 1
ATOM 4633 C CA . GLY A 1 620 ? 39.322 1.442 -40.237 1.00 75.75 620 GLY A CA 1
ATOM 4634 C C . GLY A 1 620 ? 39.745 0.013 -39.856 1.00 75.75 620 GLY A C 1
ATOM 4635 O O . GLY A 1 620 ? 40.940 -0.221 -39.720 1.00 75.75 620 GLY A O 1
ATOM 4636 N N . ASP A 1 621 ? 38.791 -0.898 -39.652 1.00 80.00 621 ASP A N 1
ATOM 4637 C CA . ASP A 1 621 ? 38.986 -2.307 -39.274 1.00 80.00 621 ASP A CA 1
ATOM 4638 C C . ASP A 1 621 ? 38.070 -3.174 -40.156 1.00 80.00 621 ASP A C 1
ATOM 4640 O O . ASP A 1 621 ? 36.941 -2.753 -40.453 1.00 80.00 621 ASP A O 1
ATOM 4644 N N . ASP A 1 622 ? 38.543 -4.340 -40.597 1.00 77.19 622 ASP A N 1
ATOM 4645 C CA . ASP A 1 622 ? 37.840 -5.209 -41.542 1.00 77.19 622 ASP A CA 1
ATOM 4646 C C . ASP A 1 622 ? 36.890 -6.167 -40.815 1.00 77.19 622 ASP A C 1
ATOM 4648 O O . ASP A 1 622 ? 36.958 -6.336 -39.604 1.00 77.19 622 ASP A O 1
ATOM 4652 N N . LEU A 1 623 ? 35.944 -6.757 -41.547 1.00 86.88 623 LEU A N 1
ATOM 4653 C CA . LEU A 1 623 ? 35.153 -7.887 -41.058 1.00 86.88 623 LEU A CA 1
ATOM 4654 C C . LEU A 1 623 ? 35.730 -9.147 -41.693 1.00 86.88 623 LEU A C 1
ATOM 4656 O O . LEU A 1 623 ? 35.581 -9.335 -42.899 1.00 86.88 623 LEU A O 1
ATOM 4660 N N . ARG A 1 624 ? 36.384 -10.009 -40.916 1.00 83.62 624 ARG A N 1
ATOM 4661 C CA . ARG A 1 624 ? 37.230 -11.098 -41.427 1.00 83.62 624 ARG A CA 1
ATOM 4662 C C . ARG A 1 624 ? 36.456 -12.265 -42.038 1.00 83.62 624 ARG A C 1
ATOM 4664 O O . ARG A 1 624 ? 36.973 -12.918 -42.946 1.00 83.62 624 ARG A O 1
ATOM 4671 N N . GLY A 1 625 ? 35.212 -12.495 -41.613 1.00 80.75 625 GLY A N 1
ATOM 4672 C CA . GLY A 1 625 ? 34.388 -13.613 -42.080 1.00 80.75 625 GLY A CA 1
ATOM 4673 C C . GLY A 1 625 ? 34.750 -14.948 -41.418 1.00 80.75 625 GLY A C 1
ATOM 4674 O O . GLY A 1 625 ? 35.285 -14.996 -40.314 1.00 80.75 625 GLY A O 1
ATOM 4675 N N . GLY A 1 626 ? 34.430 -16.073 -42.064 1.00 81.38 626 GLY A N 1
ATOM 4676 C CA . GLY A 1 626 ? 34.629 -17.402 -41.472 1.00 81.38 626 GLY A CA 1
ATOM 4677 C C . GLY A 1 626 ? 33.724 -17.647 -40.255 1.00 81.38 626 GLY A C 1
ATOM 4678 O O . GLY A 1 626 ? 32.510 -17.764 -40.415 1.00 81.38 626 GLY A O 1
ATOM 4679 N N . GLY A 1 627 ? 34.306 -17.754 -39.054 1.00 75.88 627 GLY A N 1
ATOM 4680 C CA . GLY A 1 627 ? 33.569 -17.876 -37.782 1.00 75.88 627 GLY A CA 1
ATOM 4681 C C . GLY A 1 627 ? 33.063 -16.540 -37.220 1.00 75.88 627 GLY A C 1
ATOM 4682 O O . GLY A 1 627 ? 32.159 -16.526 -36.382 1.00 75.88 627 GLY A O 1
ATOM 4683 N N . ASP A 1 628 ? 33.587 -15.426 -37.732 1.00 80.94 628 ASP A N 1
ATOM 4684 C CA . ASP A 1 628 ? 33.302 -14.072 -37.275 1.00 80.94 628 ASP A CA 1
ATOM 4685 C C . ASP A 1 628 ? 32.388 -13.359 -38.282 1.00 80.94 628 ASP A C 1
ATOM 4687 O O . ASP A 1 628 ? 32.813 -12.832 -39.311 1.00 80.94 628 ASP A O 1
ATOM 4691 N N . ASN A 1 629 ? 31.083 -13.392 -38.008 1.00 89.06 629 ASN A N 1
ATOM 4692 C CA . ASN A 1 629 ? 30.048 -12.937 -38.931 1.00 89.06 629 ASN A CA 1
ATOM 4693 C C . ASN A 1 629 ? 29.158 -11.861 -38.326 1.00 89.06 629 ASN A C 1
ATOM 4695 O O . ASN A 1 629 ? 28.887 -11.865 -37.127 1.00 89.06 629 ASN A O 1
ATOM 4699 N N . ALA A 1 630 ? 28.647 -10.991 -39.194 1.00 88.75 630 ALA A N 1
ATOM 4700 C CA . ALA A 1 630 ? 27.586 -10.047 -38.899 1.00 88.75 630 ALA A CA 1
ATOM 4701 C C . ALA A 1 630 ? 26.239 -10.602 -39.394 1.00 88.75 630 ALA A C 1
ATOM 4703 O O . ALA A 1 630 ? 26.098 -11.071 -40.526 1.00 88.75 630 ALA A O 1
ATOM 4704 N N . ILE A 1 631 ? 25.231 -10.525 -38.534 1.00 91.75 631 ILE A N 1
ATOM 4705 C CA . ILE A 1 631 ? 23.877 -11.029 -38.738 1.00 91.75 631 ILE A CA 1
ATOM 4706 C C . ILE A 1 631 ? 22.909 -9.872 -38.499 1.00 91.75 631 ILE A C 1
ATOM 4708 O O . ILE A 1 631 ? 22.844 -9.312 -37.407 1.00 91.75 631 ILE A O 1
ATOM 4712 N N . GLY A 1 632 ? 22.136 -9.505 -39.512 1.00 87.19 632 GLY A N 1
ATOM 4713 C CA . GLY A 1 632 ? 21.014 -8.593 -39.365 1.00 87.19 632 GLY A CA 1
ATOM 4714 C C . GLY A 1 632 ? 19.888 -9.336 -38.663 1.00 87.19 632 GLY A C 1
ATOM 4715 O O . GLY A 1 632 ? 19.520 -10.419 -39.091 1.00 87.19 632 GLY A O 1
ATOM 4716 N N . VAL A 1 633 ? 19.341 -8.797 -37.583 1.00 84.31 633 VAL A N 1
ATOM 4717 C CA . VAL A 1 633 ? 18.214 -9.408 -36.868 1.00 84.31 633 VAL A CA 1
ATOM 4718 C C . VAL A 1 633 ? 17.011 -8.496 -37.015 1.00 84.31 633 VAL A C 1
ATOM 4720 O O . VAL A 1 633 ? 17.031 -7.355 -36.553 1.00 84.31 633 VAL A O 1
ATOM 4723 N N . VAL A 1 634 ? 15.962 -8.995 -37.663 1.00 80.00 634 VAL A N 1
ATOM 4724 C CA . VAL A 1 634 ? 14.710 -8.273 -37.896 1.00 80.00 634 VAL A CA 1
ATOM 4725 C C . VAL A 1 634 ? 13.609 -8.969 -37.112 1.00 80.00 634 VAL A C 1
ATOM 4727 O O . VAL A 1 634 ? 13.248 -10.106 -37.404 1.00 80.00 634 VAL A O 1
ATOM 4730 N N . ARG A 1 635 ? 13.054 -8.298 -36.105 1.00 67.31 635 ARG A N 1
ATOM 4731 C CA . ARG A 1 635 ? 11.925 -8.819 -35.336 1.00 67.31 635 ARG A CA 1
ATOM 4732 C C . ARG A 1 635 ? 10.624 -8.378 -35.990 1.00 67.31 635 ARG A C 1
ATOM 4734 O O . ARG A 1 635 ? 10.373 -7.181 -36.081 1.00 67.31 635 ARG A O 1
ATOM 4741 N N . VAL A 1 636 ? 9.799 -9.325 -36.423 1.00 68.69 636 VAL A N 1
ATOM 4742 C CA . VAL A 1 636 ? 8.488 -9.088 -37.040 1.00 68.69 636 VAL A CA 1
ATOM 4743 C C . VAL A 1 636 ? 7.422 -9.847 -36.255 1.00 68.69 636 VAL A C 1
ATOM 4745 O O . VAL A 1 636 ? 7.508 -11.066 -36.137 1.00 68.69 636 VAL A O 1
ATOM 4748 N N . ASN A 1 637 ? 6.419 -9.149 -35.712 1.00 59.78 637 ASN A N 1
ATOM 4749 C CA . ASN A 1 637 ? 5.318 -9.751 -34.936 1.00 59.78 637 ASN A CA 1
ATOM 4750 C C . ASN A 1 637 ? 5.779 -10.762 -33.861 1.00 59.78 637 ASN A C 1
ATOM 4752 O O . ASN A 1 637 ? 5.221 -11.849 -33.732 1.00 59.78 637 ASN A O 1
ATOM 4756 N N . GLY A 1 638 ? 6.832 -10.435 -33.108 1.00 52.41 638 GLY A N 1
ATOM 4757 C CA . GLY A 1 638 ? 7.377 -11.289 -32.049 1.00 52.41 638 GLY A CA 1
ATOM 4758 C C . GLY A 1 638 ? 8.325 -12.398 -32.520 1.00 52.41 638 GLY A C 1
ATOM 4759 O O . GLY A 1 638 ? 8.960 -13.024 -31.676 1.00 52.41 638 GLY A O 1
ATOM 4760 N N . ARG A 1 639 ? 8.480 -12.613 -33.832 1.00 68.38 639 ARG A N 1
ATOM 4761 C CA . ARG A 1 639 ? 9.413 -13.585 -34.421 1.00 68.38 639 ARG A CA 1
ATOM 4762 C C . ARG A 1 639 ? 10.682 -12.894 -34.912 1.00 68.38 639 ARG A C 1
ATOM 4764 O O . ARG A 1 639 ? 10.599 -11.838 -35.527 1.00 68.38 639 ARG A O 1
ATOM 4771 N N . GLU A 1 640 ? 11.845 -13.496 -34.688 1.00 79.19 640 GLU A N 1
ATOM 4772 C CA . GLU A 1 640 ? 13.115 -12.993 -35.223 1.00 79.19 640 GLU A CA 1
ATOM 4773 C C . GLU A 1 640 ? 13.456 -13.650 -36.562 1.00 79.19 640 GLU A C 1
ATOM 4775 O O . GLU A 1 640 ? 13.275 -14.853 -36.756 1.00 79.19 640 GLU A O 1
ATOM 4780 N N . ILE A 1 641 ? 13.908 -12.822 -37.496 1.00 85.44 641 ILE A N 1
ATOM 4781 C CA . ILE A 1 641 ? 14.393 -13.200 -38.818 1.00 85.44 641 ILE A CA 1
ATOM 4782 C C . ILE A 1 641 ? 15.865 -12.816 -38.856 1.00 85.44 641 ILE A C 1
ATOM 4784 O O . ILE A 1 641 ? 16.211 -11.651 -38.651 1.00 85.44 641 ILE A O 1
ATOM 4788 N N . GLU A 1 642 ? 16.720 -13.800 -39.101 1.00 91.12 642 GLU A N 1
ATOM 4789 C CA . GLU A 1 642 ? 18.158 -13.596 -39.210 1.00 91.12 642 GLU A CA 1
ATOM 4790 C C . GLU A 1 642 ? 18.575 -13.462 -40.670 1.00 91.12 642 GLU A C 1
ATOM 4792 O O . GLU A 1 642 ? 18.237 -14.282 -41.522 1.00 91.12 642 GLU A O 1
ATOM 4797 N N . CYS A 1 643 ? 19.332 -12.412 -40.940 1.00 88.12 643 CYS A N 1
ATOM 4798 C CA . CYS A 1 643 ? 19.837 -12.030 -42.240 1.00 88.12 643 CYS A CA 1
ATOM 4799 C C . CYS A 1 643 ? 21.361 -12.203 -42.199 1.00 88.12 643 CYS A C 1
ATOM 4801 O O . CYS A 1 643 ? 22.033 -11.385 -41.566 1.00 88.12 643 CYS A O 1
ATOM 4803 N N . PRO A 1 644 ? 21.946 -13.238 -42.819 1.00 89.00 644 PRO A N 1
ATOM 4804 C CA . PRO A 1 644 ? 23.398 -13.392 -42.841 1.00 89.00 644 PRO A CA 1
ATOM 4805 C C . PRO A 1 644 ? 24.004 -12.264 -43.686 1.00 89.00 644 PRO A C 1
ATOM 4807 O O . PRO A 1 644 ? 23.900 -12.289 -44.910 1.00 89.00 644 PRO A O 1
ATOM 4810 N N . LEU A 1 645 ? 24.599 -11.250 -43.047 1.00 90.19 645 LEU A N 1
ATOM 4811 C CA . LEU A 1 645 ? 25.034 -10.038 -43.748 1.00 90.19 645 LEU A CA 1
ATOM 4812 C C . LEU A 1 645 ? 26.288 -10.325 -44.567 1.00 90.19 645 LEU A C 1
ATOM 4814 O O . LEU A 1 645 ? 26.288 -10.179 -45.783 1.00 90.19 645 LEU A O 1
ATOM 4818 N N . ASN A 1 646 ? 27.350 -10.802 -43.924 1.00 90.19 646 ASN A N 1
ATOM 4819 C CA . ASN A 1 646 ? 28.586 -11.139 -44.627 1.00 90.19 646 ASN A CA 1
ATOM 4820 C C . ASN A 1 646 ? 28.651 -12.613 -45.057 1.00 90.19 646 ASN A C 1
ATOM 4822 O O . ASN A 1 646 ? 29.440 -12.942 -45.937 1.00 90.19 646 ASN A O 1
ATOM 4826 N N . ALA A 1 647 ? 27.815 -13.492 -44.490 1.00 86.12 647 ALA A N 1
ATOM 4827 C CA . ALA A 1 647 ? 27.696 -14.906 -44.871 1.00 86.12 647 ALA A CA 1
ATOM 4828 C C . ALA A 1 647 ? 29.056 -15.634 -44.999 1.00 86.12 647 ALA A C 1
ATOM 4830 O O . ALA A 1 647 ? 29.296 -16.356 -45.968 1.00 86.12 647 ALA A O 1
ATOM 4831 N N . GLY A 1 648 ? 29.973 -15.401 -44.053 1.00 82.81 648 GLY A N 1
ATOM 4832 C CA . GLY A 1 648 ? 31.319 -15.982 -44.050 1.00 82.81 648 GLY A CA 1
ATOM 4833 C C . GLY A 1 648 ? 32.359 -15.229 -44.883 1.00 82.81 648 GLY A C 1
ATOM 4834 O O . GLY A 1 648 ? 33.527 -15.611 -44.856 1.00 82.81 648 GLY A O 1
ATOM 4835 N N . ARG A 1 649 ? 31.981 -14.176 -45.618 1.00 89.00 649 ARG A N 1
ATOM 4836 C CA . ARG A 1 649 ? 32.887 -13.393 -46.474 1.00 89.00 649 ARG A CA 1
ATOM 4837 C C . ARG A 1 649 ? 33.620 -12.313 -45.682 1.00 89.00 649 ARG A C 1
ATOM 4839 O O . ARG A 1 649 ? 33.062 -11.745 -44.742 1.00 89.00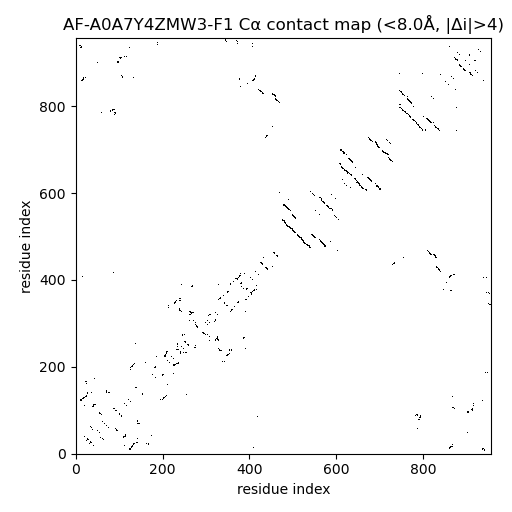 649 ARG A O 1
ATOM 4846 N N . ASN A 1 650 ? 34.837 -12.008 -46.132 1.00 89.69 650 ASN A N 1
ATOM 4847 C CA . ASN A 1 650 ? 35.608 -10.865 -45.659 1.00 89.69 650 ASN A CA 1
ATOM 4848 C C . ASN A 1 650 ? 35.092 -9.563 -46.299 1.00 89.69 650 ASN A C 1
ATOM 4850 O O . ASN A 1 650 ? 34.855 -9.531 -47.511 1.00 89.69 650 ASN A O 1
ATOM 4854 N N . TRP A 1 651 ? 34.948 -8.502 -45.505 1.00 92.38 651 TRP A N 1
ATOM 4855 C CA . TRP A 1 651 ? 34.736 -7.130 -45.969 1.00 92.38 651 TRP A CA 1
ATOM 4856 C C . TRP A 1 651 ? 35.901 -6.249 -45.514 1.00 92.38 651 TRP A C 1
ATOM 4858 O O . TRP A 1 651 ? 36.013 -5.949 -44.329 1.00 92.38 651 TRP A O 1
ATOM 4868 N N . GLY A 1 652 ? 36.737 -5.795 -46.452 1.00 83.81 652 GLY A N 1
ATOM 4869 C CA . GLY A 1 652 ? 37.920 -4.983 -46.144 1.00 83.81 652 GLY A CA 1
ATOM 4870 C C . GLY A 1 652 ? 37.608 -3.602 -45.551 1.00 83.81 652 GLY A C 1
ATOM 4871 O O . GLY A 1 652 ? 36.464 -3.141 -45.586 1.00 83.81 652 GLY A O 1
ATOM 4872 N N . ASN A 1 653 ? 38.636 -2.922 -45.039 1.00 82.50 653 ASN A N 1
ATOM 4873 C CA . ASN A 1 653 ? 38.552 -1.579 -44.442 1.00 82.50 653 ASN A CA 1
ATOM 4874 C C . ASN A 1 653 ? 37.904 -0.552 -45.384 1.00 82.50 653 ASN A C 1
ATOM 4876 O O . ASN A 1 653 ? 38.207 -0.518 -46.579 1.00 82.50 653 ASN A O 1
ATOM 4880 N N . GLY A 1 654 ? 37.044 0.315 -44.845 1.00 74.38 654 GLY A N 1
ATOM 4881 C CA . GLY A 1 654 ? 36.380 1.388 -45.597 1.00 74.38 654 GLY A CA 1
ATOM 4882 C C . GLY A 1 654 ? 35.414 0.927 -46.700 1.00 74.38 654 GLY A C 1
ATOM 4883 O O . GLY A 1 654 ? 34.978 1.748 -47.509 1.00 74.38 654 GLY A O 1
ATOM 4884 N N . SER A 1 655 ? 35.098 -0.367 -46.788 1.00 84.44 655 SER A N 1
ATOM 4885 C CA . SER A 1 655 ? 34.261 -0.931 -47.847 1.00 84.44 655 SER A CA 1
ATOM 4886 C C . SER A 1 655 ? 32.774 -0.695 -47.591 1.00 84.44 655 SER A C 1
ATOM 4888 O O . SER A 1 655 ? 32.321 -0.640 -46.450 1.00 84.44 655 SER A O 1
ATOM 4890 N N . VAL A 1 656 ? 31.995 -0.574 -48.669 1.00 82.50 656 VAL A N 1
ATOM 4891 C CA . VAL A 1 656 ? 30.533 -0.455 -48.612 1.00 82.50 656 VAL A CA 1
ATOM 4892 C C . VAL A 1 656 ? 29.910 -1.707 -49.213 1.00 82.50 656 VAL A C 1
ATOM 4894 O O . VAL A 1 656 ? 30.124 -2.009 -50.385 1.00 82.50 656 VAL A O 1
ATOM 4897 N N . ASN A 1 657 ? 29.119 -2.426 -48.423 1.00 88.00 657 ASN A N 1
ATOM 4898 C CA . ASN A 1 657 ? 28.521 -3.702 -48.802 1.00 88.00 657 ASN A CA 1
ATOM 4899 C C . ASN A 1 657 ? 27.004 -3.634 -48.642 1.00 88.00 657 ASN A C 1
ATOM 4901 O O . ASN A 1 657 ? 26.514 -3.222 -47.595 1.00 88.00 657 ASN A O 1
ATOM 4905 N N . THR A 1 658 ? 26.256 -4.038 -49.670 1.00 84.38 658 THR A N 1
ATOM 4906 C CA . THR A 1 658 ? 24.784 -4.063 -49.634 1.00 84.38 658 THR A CA 1
ATOM 4907 C C . THR A 1 658 ? 24.273 -5.494 -49.649 1.00 84.38 658 THR A C 1
ATOM 4909 O O . THR A 1 658 ? 24.652 -6.276 -50.519 1.00 84.38 658 THR A O 1
ATOM 4912 N N . VAL A 1 659 ? 23.398 -5.831 -48.703 1.00 87.88 659 VAL A N 1
ATOM 4913 C CA . VAL A 1 659 ? 22.891 -7.192 -48.506 1.00 87.88 659 VAL A CA 1
ATOM 4914 C C . VAL A 1 659 ? 21.378 -7.171 -48.353 1.00 87.88 659 VAL A C 1
ATOM 4916 O O . VAL A 1 659 ? 20.840 -6.397 -47.566 1.00 87.88 659 VAL A O 1
ATOM 4919 N N . GLY A 1 660 ? 20.688 -8.024 -49.107 1.00 83.38 660 GLY A N 1
ATOM 4920 C CA . GLY A 1 660 ? 19.237 -8.174 -49.032 1.00 83.38 660 GLY A CA 1
ATOM 4921 C C . GLY A 1 660 ? 18.800 -9.201 -47.989 1.00 83.38 660 GLY A C 1
ATOM 4922 O O . GLY A 1 660 ? 19.450 -10.229 -47.820 1.00 83.38 660 GLY A O 1
ATOM 4923 N N . CYS A 1 661 ? 17.673 -8.944 -47.335 1.00 87.06 661 CYS A N 1
ATOM 4924 C CA . CYS A 1 661 ? 17.013 -9.847 -46.406 1.00 87.06 661 CYS A CA 1
ATOM 4925 C C . CYS A 1 661 ? 15.518 -9.921 -46.704 1.00 87.06 661 CYS A C 1
ATOM 4927 O O . CYS A 1 661 ? 14.810 -8.918 -46.601 1.00 87.06 661 CYS A O 1
ATOM 4929 N N . ASP A 1 662 ? 15.043 -11.105 -47.074 1.00 87.94 662 ASP A N 1
ATOM 4930 C CA . ASP A 1 662 ? 13.636 -11.334 -47.385 1.00 87.94 662 ASP A CA 1
ATOM 4931 C C . ASP A 1 662 ? 12.800 -11.420 -46.102 1.00 87.94 662 ASP A C 1
ATOM 4933 O O . ASP A 1 662 ? 13.176 -12.083 -45.134 1.00 87.94 662 ASP A O 1
ATOM 4937 N N . LEU A 1 663 ? 11.650 -10.745 -46.095 1.00 84.62 663 LEU A N 1
ATOM 4938 C CA . LEU A 1 663 ? 10.675 -10.801 -45.008 1.00 84.62 663 LEU A CA 1
ATOM 4939 C C . LEU A 1 663 ? 9.481 -11.685 -45.411 1.00 84.62 663 LEU A C 1
ATOM 4941 O O . LEU A 1 663 ? 9.195 -11.827 -46.603 1.00 84.62 663 LEU A O 1
ATOM 4945 N N . PRO A 1 664 ? 8.739 -12.268 -44.446 1.00 82.81 664 PRO A N 1
ATOM 4946 C CA . PRO A 1 664 ? 7.509 -12.998 -44.731 1.00 82.81 664 PRO A CA 1
ATOM 4947 C C . PRO A 1 664 ? 6.538 -12.182 -45.593 1.00 82.81 664 PRO A C 1
ATOM 4949 O O . PRO A 1 664 ? 6.375 -10.975 -45.393 1.00 82.81 664 PRO A O 1
ATOM 4952 N N . ALA A 1 665 ? 5.861 -12.843 -46.532 1.00 74.81 665 ALA A N 1
ATOM 4953 C CA . ALA A 1 665 ? 4.869 -12.197 -47.389 1.00 74.81 665 ALA A CA 1
ATOM 4954 C C . ALA A 1 665 ? 3.772 -11.508 -46.553 1.00 74.81 665 ALA A C 1
ATOM 4956 O O . ALA A 1 665 ? 3.306 -12.061 -45.557 1.00 74.81 665 ALA A O 1
ATOM 4957 N N . GLY A 1 666 ? 3.368 -10.294 -46.946 1.00 66.56 666 GLY A N 1
ATOM 4958 C CA . GLY A 1 666 ? 2.387 -9.503 -46.198 1.00 66.56 666 GLY A CA 1
ATOM 4959 C C . GLY A 1 666 ? 2.942 -8.789 -44.959 1.00 66.56 666 GLY A C 1
ATOM 4960 O O . GLY A 1 666 ? 2.159 -8.203 -44.208 1.00 66.56 666 GLY A O 1
ATOM 4961 N N . THR A 1 667 ? 4.264 -8.798 -44.732 1.00 70.94 667 THR A N 1
ATOM 4962 C CA . THR A 1 667 ? 4.885 -8.042 -43.633 1.00 70.94 667 THR A CA 1
ATOM 4963 C C . THR A 1 667 ? 4.625 -6.550 -43.810 1.00 70.94 667 THR A C 1
ATOM 4965 O O . THR A 1 667 ? 5.206 -5.880 -44.661 1.00 70.94 667 THR A O 1
ATOM 4968 N N . GLN A 1 668 ? 3.735 -6.008 -42.984 1.00 65.94 668 GLN A N 1
ATOM 4969 C CA . GLN A 1 668 ? 3.512 -4.570 -42.895 1.00 65.94 668 GLN A CA 1
ATOM 4970 C C . GLN A 1 668 ? 4.690 -3.912 -42.175 1.00 65.94 668 GLN A C 1
ATOM 4972 O O . GLN A 1 668 ? 5.252 -4.490 -41.250 1.00 65.94 668 GLN A O 1
ATOM 4977 N N . ARG A 1 669 ? 5.043 -2.670 -42.520 1.00 59.16 669 ARG A N 1
ATOM 4978 C CA . ARG A 1 669 ? 6.064 -1.910 -41.774 1.00 59.16 669 ARG A CA 1
ATOM 4979 C C . ARG A 1 669 ? 5.767 -1.855 -40.273 1.00 59.16 669 ARG A C 1
ATOM 4981 O O . ARG A 1 669 ? 6.681 -1.979 -39.469 1.00 59.16 669 ARG A O 1
ATOM 4988 N N . SER A 1 670 ? 4.494 -1.698 -39.906 1.00 50.28 670 SER A N 1
ATOM 4989 C CA . SER A 1 670 ? 4.032 -1.707 -38.512 1.00 50.28 670 SER A CA 1
ATOM 4990 C C . SER A 1 670 ? 4.295 -3.031 -37.788 1.00 50.28 670 SER A C 1
ATOM 4992 O O . SER A 1 670 ? 4.318 -3.052 -36.563 1.00 50.28 670 SER A O 1
ATOM 4994 N N . ALA A 1 671 ? 4.510 -4.122 -38.524 1.00 55.50 671 ALA A N 1
ATOM 4995 C CA . ALA A 1 671 ? 4.843 -5.423 -37.964 1.00 55.50 671 ALA A CA 1
ATOM 4996 C C . ALA A 1 671 ? 6.337 -5.564 -37.624 1.00 55.50 671 ALA A C 1
ATOM 4998 O O . ALA A 1 671 ? 6.677 -6.433 -36.823 1.00 55.50 671 ALA A O 1
ATOM 4999 N N . ILE A 1 672 ? 7.231 -4.746 -38.204 1.00 57.94 672 ILE A N 1
ATOM 5000 C CA . ILE A 1 672 ? 8.683 -4.797 -37.958 1.00 57.94 672 ILE A CA 1
ATOM 5001 C C . ILE A 1 672 ? 8.989 -4.112 -36.626 1.00 57.94 672 ILE A C 1
ATOM 5003 O O . ILE A 1 672 ? 9.164 -2.911 -36.591 1.00 57.94 672 ILE A O 1
ATOM 5007 N N . GLN A 1 673 ? 9.083 -4.853 -35.530 1.00 55.44 673 GLN A N 1
ATOM 5008 C CA . GLN A 1 673 ? 9.270 -4.336 -34.170 1.00 55.44 673 GLN A CA 1
ATOM 5009 C C . GLN A 1 673 ? 10.698 -3.862 -33.872 1.00 55.44 673 GLN A C 1
ATOM 5011 O O . GLN A 1 673 ? 10.890 -2.980 -33.039 1.00 55.44 673 GLN A O 1
ATOM 5016 N N . ARG A 1 674 ? 11.710 -4.465 -34.508 1.00 66.38 674 ARG A N 1
ATOM 5017 C CA . ARG A 1 674 ? 13.127 -4.154 -34.261 1.00 66.38 674 ARG A CA 1
ATOM 5018 C C . ARG A 1 674 ? 13.990 -4.545 -35.457 1.00 66.38 674 ARG A C 1
ATOM 5020 O O . ARG A 1 674 ? 13.760 -5.597 -36.041 1.00 66.38 674 ARG A O 1
ATOM 5027 N N . ILE A 1 675 ? 15.013 -3.758 -35.778 1.00 68.19 675 ILE A N 1
ATOM 5028 C CA . ILE A 1 675 ? 16.111 -4.141 -36.681 1.00 68.19 675 ILE A CA 1
ATOM 5029 C C . ILE A 1 675 ? 17.425 -3.954 -35.927 1.00 68.19 675 ILE A C 1
ATOM 5031 O O . ILE A 1 675 ? 17.601 -2.970 -35.210 1.00 68.19 675 ILE A O 1
ATOM 5035 N N . SER A 1 676 ? 18.337 -4.914 -36.014 1.00 70.31 676 SER A N 1
ATOM 5036 C CA . SER A 1 676 ? 19.630 -4.904 -35.320 1.00 70.31 676 SER A CA 1
ATOM 5037 C C . SER A 1 676 ? 20.722 -5.535 -36.178 1.00 70.31 676 SER A C 1
ATOM 5039 O O . SER A 1 676 ? 20.416 -6.266 -37.111 1.00 70.31 676 SER A O 1
ATOM 5041 N N . VAL A 1 677 ? 21.983 -5.284 -35.840 1.00 80.69 677 VAL A N 1
ATOM 5042 C CA . VAL A 1 677 ? 23.141 -6.067 -36.295 1.00 80.69 677 VAL A CA 1
ATOM 5043 C C . VAL A 1 677 ? 23.720 -6.776 -35.079 1.00 80.69 677 VAL A C 1
ATOM 5045 O O . VAL A 1 677 ? 23.933 -6.149 -34.042 1.00 80.69 677 VAL A O 1
ATOM 5048 N N . ARG A 1 678 ? 23.945 -8.080 -35.203 1.00 88.25 678 ARG A N 1
ATOM 5049 C CA . ARG A 1 678 ? 24.524 -8.966 -34.196 1.00 88.25 678 ARG A CA 1
ATOM 5050 C C . ARG A 1 678 ? 25.777 -9.625 -34.756 1.00 88.25 678 ARG A C 1
ATOM 5052 O O . ARG A 1 678 ? 25.763 -10.025 -35.913 1.00 88.25 678 ARG A O 1
ATOM 5059 N N . THR A 1 679 ? 26.825 -9.779 -33.960 1.00 85.44 679 THR A N 1
ATOM 5060 C CA . THR A 1 679 ? 28.054 -10.466 -34.367 1.00 85.44 679 THR A CA 1
ATOM 5061 C C . THR A 1 679 ? 28.253 -11.789 -33.628 1.00 85.44 679 THR A C 1
ATOM 5063 O O . THR A 1 679 ? 27.741 -11.982 -32.522 1.00 85.44 679 THR A O 1
ATOM 5066 N N . THR A 1 680 ? 28.982 -12.724 -34.245 1.00 82.69 680 THR A N 1
ATOM 5067 C CA . THR A 1 680 ? 29.300 -14.053 -33.677 1.00 82.69 680 THR A CA 1
ATOM 5068 C C . THR A 1 680 ? 30.682 -14.129 -33.021 1.00 82.69 680 THR A C 1
ATOM 5070 O O . THR A 1 680 ? 31.180 -15.224 -32.781 1.00 82.69 680 THR A O 1
ATOM 5073 N N . PHE A 1 681 ? 31.302 -12.984 -32.727 1.00 82.31 681 PHE A N 1
ATOM 5074 C CA . PHE A 1 681 ? 32.722 -12.910 -32.380 1.00 82.31 681 PHE A CA 1
ATOM 5075 C C . PHE A 1 681 ? 33.062 -13.657 -31.084 1.00 82.31 681 PHE A C 1
ATOM 5077 O O . PHE A 1 681 ? 32.432 -13.443 -30.044 1.00 82.31 681 PHE A O 1
ATOM 5084 N N . GLY A 1 682 ? 34.059 -14.544 -31.158 1.00 60.12 682 GLY A N 1
ATOM 5085 C CA . GLY A 1 682 ? 34.445 -15.446 -30.063 1.00 60.12 682 GLY A CA 1
ATOM 5086 C C . GLY A 1 682 ? 35.384 -14.842 -29.008 1.00 60.12 682 GLY A C 1
ATOM 5087 O O . GLY A 1 682 ? 35.399 -15.322 -27.877 1.00 60.12 682 GLY A O 1
ATOM 5088 N N . GLY A 1 683 ? 36.123 -13.777 -29.348 1.00 59.19 683 GLY A N 1
ATOM 5089 C CA . GLY A 1 683 ? 37.178 -13.192 -28.504 1.00 59.19 683 GLY A CA 1
ATOM 5090 C C . GLY A 1 683 ? 38.478 -14.020 -28.438 1.00 59.19 683 GLY A C 1
ATOM 5091 O O . GLY A 1 683 ? 38.518 -15.173 -28.861 1.00 59.19 683 GLY A O 1
ATOM 5092 N N . GLY A 1 684 ? 39.561 -13.425 -27.914 1.00 55.19 684 GLY A N 1
ATOM 5093 C CA . GLY A 1 684 ? 40.896 -14.048 -27.784 1.00 55.19 684 GLY A CA 1
ATOM 5094 C C . GLY A 1 684 ? 41.862 -13.766 -28.950 1.00 55.19 684 GLY A C 1
ATOM 5095 O O . GLY A 1 684 ? 41.517 -13.050 -29.883 1.00 55.19 684 GLY A O 1
ATOM 5096 N N . MET A 1 685 ? 43.077 -14.346 -28.916 1.00 47.44 685 MET A N 1
ATOM 5097 C CA . MET A 1 685 ? 44.170 -14.129 -29.901 1.00 47.44 685 MET A CA 1
ATOM 5098 C C . MET A 1 685 ? 43.846 -14.536 -31.361 1.00 47.44 685 MET A C 1
ATOM 5100 O O . MET A 1 685 ? 44.711 -14.429 -32.226 1.00 47.44 685 MET A O 1
ATOM 5104 N N . GLY A 1 686 ? 42.619 -14.984 -31.650 1.00 57.78 686 GLY A N 1
ATOM 5105 C CA . GLY A 1 686 ? 42.160 -15.354 -32.992 1.00 57.78 686 GLY A CA 1
ATOM 5106 C C . GLY A 1 686 ? 40.726 -14.934 -33.338 1.00 57.78 686 GLY A C 1
ATOM 5107 O O . GLY A 1 686 ? 40.237 -15.377 -34.369 1.00 57.78 686 GLY A O 1
ATOM 5108 N N . GLY A 1 687 ? 40.054 -14.130 -32.501 1.00 62.06 687 GLY A N 1
ATOM 5109 C CA . GLY A 1 687 ? 38.710 -13.606 -32.785 1.00 62.06 687 GLY A CA 1
ATOM 5110 C C . GLY A 1 687 ? 38.746 -12.220 -33.433 1.00 62.06 687 GLY A C 1
ATOM 5111 O O . GLY A 1 687 ? 39.683 -11.448 -33.210 1.00 62.06 687 GLY A O 1
ATOM 5112 N N . ASP A 1 688 ? 37.736 -11.900 -34.238 1.00 66.88 688 ASP A N 1
ATOM 5113 C CA . ASP A 1 688 ? 37.641 -10.607 -34.918 1.00 66.88 688 ASP A CA 1
ATOM 5114 C C . ASP A 1 688 ? 37.083 -9.473 -34.038 1.00 66.88 688 ASP A C 1
ATOM 5116 O O . ASP A 1 688 ? 36.331 -9.689 -33.082 1.00 66.88 688 ASP A O 1
ATOM 5120 N N . ASN A 1 689 ? 37.441 -8.240 -34.384 1.00 73.56 689 ASN A N 1
ATOM 5121 C CA . ASN A 1 689 ? 36.834 -7.016 -33.882 1.00 73.56 689 ASN A CA 1
ATOM 5122 C C . ASN A 1 689 ? 36.663 -6.055 -35.059 1.00 73.56 689 ASN A C 1
ATOM 5124 O O . ASN A 1 689 ? 37.598 -5.801 -35.799 1.00 73.56 689 ASN A O 1
ATOM 5128 N N . TRP A 1 690 ? 35.456 -5.527 -35.244 1.00 84.62 690 TRP A N 1
ATOM 5129 C CA . TRP A 1 690 ? 35.095 -4.852 -36.489 1.00 84.62 690 TRP A CA 1
ATOM 5130 C C . TRP A 1 690 ? 34.453 -3.493 -36.224 1.00 84.62 690 TRP A C 1
ATOM 5132 O O . TRP A 1 690 ? 33.542 -3.362 -35.401 1.00 84.62 690 TRP A O 1
ATOM 5142 N N . ASN A 1 691 ? 34.908 -2.477 -36.955 1.00 80.06 691 ASN A N 1
ATOM 5143 C CA . ASN A 1 691 ? 34.324 -1.142 -36.941 1.00 80.06 691 ASN A CA 1
ATOM 5144 C C . ASN A 1 691 ? 33.283 -1.019 -38.053 1.00 80.06 691 ASN A C 1
ATOM 5146 O O . ASN A 1 691 ? 33.598 -1.165 -39.232 1.00 80.06 691 ASN A O 1
ATOM 5150 N N . MET A 1 692 ? 32.051 -0.677 -37.693 1.00 80.38 692 MET A N 1
ATOM 5151 C CA . MET A 1 692 ? 31.042 -0.237 -38.649 1.00 80.38 692 MET A CA 1
ATOM 5152 C C . MET A 1 692 ? 30.955 1.287 -38.579 1.00 80.38 692 MET A C 1
ATOM 5154 O O . MET A 1 692 ? 30.660 1.822 -37.514 1.00 80.38 692 MET A O 1
ATOM 5158 N N . ASP A 1 693 ? 31.185 1.976 -39.696 1.00 66.12 693 ASP A N 1
ATOM 5159 C CA . ASP A 1 693 ? 31.173 3.446 -39.815 1.00 66.12 693 ASP A CA 1
ATOM 5160 C C . ASP A 1 693 ? 29.854 3.982 -40.393 1.00 66.12 693 ASP A C 1
ATOM 5162 O O . ASP A 1 693 ? 29.576 5.183 -40.409 1.00 66.12 693 ASP A O 1
ATOM 5166 N N . GLY A 1 694 ? 29.012 3.103 -40.922 1.00 55.62 694 GLY A N 1
ATOM 5167 C CA . GLY A 1 694 ? 27.718 3.512 -41.438 1.00 55.62 694 GLY A CA 1
ATOM 5168 C C . GLY A 1 694 ? 26.830 2.337 -41.771 1.00 55.62 694 GLY A C 1
ATOM 5169 O O . GLY A 1 694 ? 27.303 1.259 -42.124 1.00 55.62 694 GLY A O 1
ATOM 5170 N N . ILE A 1 695 ? 25.528 2.549 -41.650 1.00 68.44 695 ILE A N 1
ATOM 5171 C CA . ILE A 1 695 ? 24.514 1.582 -42.029 1.00 68.44 695 ILE A CA 1
ATOM 5172 C C . ILE A 1 695 ? 23.244 2.283 -42.498 1.00 68.44 695 ILE A C 1
ATOM 5174 O O . ILE A 1 695 ? 22.670 3.119 -41.802 1.00 68.44 695 ILE A O 1
ATOM 5178 N N . LEU A 1 696 ? 22.783 1.895 -43.679 1.00 57.91 696 LEU A N 1
ATOM 5179 C CA . LEU A 1 696 ? 21.526 2.306 -44.278 1.00 57.91 696 LEU A CA 1
ATOM 5180 C C . LEU A 1 696 ? 20.662 1.060 -44.490 1.00 57.91 696 LEU A C 1
ATOM 5182 O O . LEU A 1 696 ? 21.044 0.149 -45.217 1.00 57.91 696 LEU A O 1
ATOM 5186 N N . VAL A 1 697 ? 19.487 1.029 -43.866 1.00 69.25 697 VAL A N 1
ATOM 5187 C CA . VAL A 1 697 ? 18.492 -0.033 -44.032 1.00 69.25 697 VAL A CA 1
ATOM 5188 C C . VAL A 1 697 ? 17.308 0.512 -44.817 1.00 69.25 697 VAL A C 1
ATOM 5190 O O . VAL A 1 697 ? 16.641 1.443 -44.361 1.00 69.25 697 VAL A O 1
ATOM 5193 N N . THR A 1 698 ? 17.018 -0.073 -45.978 1.00 64.62 698 THR A N 1
ATOM 5194 C CA . THR A 1 698 ? 15.885 0.323 -46.831 1.00 64.62 698 THR A CA 1
ATOM 5195 C C . THR A 1 698 ? 14.969 -0.860 -47.128 1.00 64.62 698 THR A C 1
ATOM 5197 O O . THR A 1 698 ? 15.437 -1.975 -47.295 1.00 64.62 698 THR A O 1
ATOM 5200 N N . GLY A 1 699 ? 13.657 -0.652 -47.185 1.00 69.19 699 GLY A N 1
ATOM 5201 C CA . GLY A 1 699 ? 12.736 -1.602 -47.807 1.00 69.19 699 GLY A CA 1
ATOM 5202 C C . GLY A 1 699 ? 12.854 -1.506 -49.324 1.00 69.19 699 GLY A C 1
ATOM 5203 O O . GLY A 1 699 ? 12.892 -0.396 -49.837 1.00 69.19 699 GLY A O 1
ATOM 5204 N N . GLU A 1 700 ? 12.922 -2.630 -50.035 1.00 58.94 700 GLU A N 1
ATOM 5205 C CA . GLU A 1 700 ? 13.130 -2.659 -51.492 1.00 58.94 700 GLU A CA 1
ATOM 5206 C C . GLU A 1 700 ? 11.849 -2.318 -52.270 1.00 58.94 700 GLU A C 1
ATOM 5208 O O . GLU A 1 700 ? 11.897 -1.628 -53.287 1.00 58.94 700 GLU A O 1
ATOM 5213 N N . GLN A 1 701 ? 10.679 -2.736 -51.770 1.00 51.62 701 GLN A N 1
ATOM 5214 C CA . GLN A 1 701 ? 9.376 -2.417 -52.361 1.00 51.62 701 GLN A CA 1
ATOM 5215 C C . GLN A 1 701 ? 8.308 -2.208 -51.273 1.00 51.62 701 GLN A C 1
ATOM 5217 O O . GLN A 1 701 ? 7.941 -3.185 -50.614 1.00 51.62 701 GLN A O 1
ATOM 5222 N N . PRO A 1 702 ? 7.809 -0.965 -51.083 1.00 41.44 702 PRO A N 1
ATOM 5223 C CA . PRO A 1 702 ? 8.278 0.272 -51.715 1.00 41.44 702 PRO A CA 1
ATOM 5224 C C . PRO A 1 702 ? 9.655 0.697 -51.174 1.00 41.44 702 PRO A C 1
ATOM 5226 O O . PRO A 1 702 ? 9.922 0.523 -49.986 1.00 41.44 702 PRO A O 1
ATOM 5229 N N . ALA A 1 703 ? 10.478 1.312 -52.034 1.00 48.41 703 ALA A N 1
ATOM 5230 C CA . ALA A 1 703 ? 11.775 1.898 -51.684 1.00 48.41 703 ALA A CA 1
ATOM 5231 C C . ALA A 1 703 ? 11.632 2.909 -50.528 1.00 48.41 703 ALA A C 1
ATOM 5233 O O . ALA A 1 703 ? 11.132 4.018 -50.732 1.00 48.41 703 ALA A O 1
ATOM 5234 N N . ARG A 1 704 ? 11.989 2.518 -49.296 1.00 55.44 704 ARG A N 1
ATOM 5235 C CA . ARG A 1 704 ? 11.808 3.348 -48.084 1.00 55.44 704 ARG A CA 1
ATOM 5236 C C . ARG A 1 704 ? 12.913 3.124 -47.059 1.00 55.44 704 ARG A C 1
ATOM 5238 O O . ARG A 1 704 ? 13.118 1.997 -46.626 1.00 55.44 704 ARG A O 1
ATOM 5245 N N . THR A 1 705 ? 13.555 4.189 -46.592 1.00 50.62 705 THR A N 1
ATOM 5246 C CA . THR A 1 705 ? 14.555 4.116 -45.515 1.00 50.62 705 THR A CA 1
ATOM 5247 C C . THR A 1 705 ? 13.903 3.849 -44.157 1.00 50.62 705 THR A C 1
ATOM 5249 O O . THR A 1 705 ? 12.959 4.537 -43.767 1.00 50.62 705 THR A O 1
ATOM 5252 N N . LEU A 1 706 ? 14.405 2.843 -43.440 1.00 53.31 706 LEU A N 1
ATOM 5253 C CA . LEU A 1 706 ? 13.987 2.474 -42.083 1.00 53.31 706 LEU A CA 1
ATOM 5254 C C . LEU A 1 706 ? 15.008 2.902 -41.026 1.00 53.31 706 LEU A C 1
ATOM 5256 O O . LEU A 1 706 ? 14.607 3.314 -39.946 1.00 53.31 706 LEU A O 1
ATOM 5260 N N . ALA A 1 707 ? 16.300 2.845 -41.348 1.00 51.28 707 ALA A N 1
ATOM 5261 C CA . ALA A 1 707 ? 17.387 3.343 -40.509 1.00 51.28 707 ALA A CA 1
ATOM 5262 C C . ALA A 1 707 ? 18.503 3.897 -41.396 1.00 51.28 707 ALA A C 1
ATOM 5264 O O . ALA A 1 707 ? 18.799 3.310 -42.433 1.00 51.28 707 ALA A O 1
ATOM 5265 N N . ALA A 1 708 ? 19.121 5.002 -40.993 1.00 49.69 708 ALA A N 1
ATOM 5266 C CA . ALA A 1 708 ? 20.303 5.560 -41.643 1.00 49.69 708 ALA A CA 1
ATOM 5267 C C . ALA A 1 708 ? 21.197 6.157 -40.557 1.00 49.69 708 ALA A C 1
ATOM 5269 O O . ALA A 1 708 ? 20.890 7.211 -40.007 1.00 49.69 708 ALA A O 1
ATOM 5270 N N . LEU A 1 709 ? 22.253 5.437 -40.198 1.00 47.19 709 LEU A N 1
ATOM 5271 C CA . LEU A 1 709 ? 23.157 5.789 -39.113 1.00 47.19 709 LEU A CA 1
ATOM 5272 C C . LEU A 1 709 ? 24.576 5.870 -39.669 1.00 47.19 709 LEU A C 1
ATOM 5274 O O . LEU A 1 709 ? 24.982 5.008 -40.443 1.00 47.19 709 LEU A O 1
ATOM 5278 N N . GLU A 1 710 ? 25.342 6.870 -39.251 1.00 47.78 710 GLU A N 1
ATOM 5279 C CA . GLU A 1 710 ? 26.749 7.041 -39.625 1.00 47.78 710 GLU A CA 1
ATOM 5280 C C . GLU A 1 710 ? 27.578 7.474 -38.409 1.00 47.78 710 GLU A C 1
ATOM 5282 O O . GLU A 1 710 ? 27.052 8.098 -37.489 1.00 47.78 710 GLU A O 1
ATOM 5287 N N . GLY A 1 711 ? 28.866 7.133 -38.404 1.00 45.78 711 GLY A N 1
ATOM 5288 C CA . GLY A 1 711 ? 29.833 7.479 -37.362 1.00 45.78 711 GLY A CA 1
ATOM 5289 C C . GLY A 1 711 ? 31.244 7.014 -37.736 1.00 45.78 711 GLY A C 1
ATOM 5290 O O . GLY A 1 711 ? 31.420 6.285 -38.702 1.00 45.78 711 GLY A O 1
ATOM 5291 N N . THR A 1 712 ? 32.263 7.422 -36.987 1.00 58.38 712 THR A N 1
ATOM 5292 C CA . THR A 1 712 ? 33.665 7.040 -37.256 1.00 58.38 712 THR A CA 1
ATOM 5293 C C . THR A 1 712 ? 34.374 6.607 -35.961 1.00 58.38 712 THR A C 1
ATOM 5295 O O . THR A 1 712 ? 35.160 7.392 -35.425 1.00 58.38 712 THR A O 1
ATOM 5298 N N . PRO A 1 713 ? 34.101 5.399 -35.423 1.00 43.19 713 PRO A N 1
ATOM 5299 C CA . PRO A 1 713 ? 33.115 4.428 -35.906 1.00 43.19 713 PRO A CA 1
ATOM 5300 C C . PRO A 1 713 ? 31.708 4.648 -35.331 1.00 43.19 713 PRO A C 1
ATOM 5302 O O . PRO A 1 713 ? 31.545 5.147 -34.221 1.00 43.19 713 PRO A O 1
ATOM 5305 N N . LEU A 1 714 ? 30.671 4.249 -36.078 1.00 49.12 714 LEU A N 1
ATOM 5306 C CA . LEU A 1 714 ? 29.282 4.205 -35.589 1.00 49.12 714 LEU A CA 1
ATOM 5307 C C . LEU A 1 714 ? 29.128 3.160 -34.474 1.00 49.12 714 LEU A C 1
ATOM 5309 O O . LEU A 1 714 ? 28.376 3.356 -33.519 1.00 49.12 714 LEU A O 1
ATOM 5313 N N . VAL A 1 715 ? 29.816 2.027 -34.607 1.00 66.25 715 VAL A N 1
ATOM 5314 C CA . VAL A 1 715 ? 29.949 1.022 -33.553 1.00 66.25 715 VAL A CA 1
ATOM 5315 C C . VAL A 1 715 ? 31.226 0.215 -33.763 1.00 66.25 715 VAL A C 1
ATOM 5317 O O . VAL A 1 715 ? 31.532 -0.190 -34.883 1.00 66.25 715 VAL A O 1
ATOM 5320 N N . ARG A 1 716 ? 31.945 -0.043 -32.667 1.00 78.69 716 ARG A N 1
ATOM 5321 C CA . ARG A 1 716 ? 33.027 -1.027 -32.612 1.00 78.69 716 ARG A CA 1
ATOM 5322 C C . ARG A 1 716 ? 32.473 -2.322 -32.027 1.00 78.69 716 ARG A C 1
ATOM 5324 O O . ARG A 1 716 ? 32.118 -2.362 -30.853 1.00 78.69 716 ARG A O 1
ATOM 5331 N N . PHE A 1 717 ? 32.354 -3.357 -32.848 1.00 76.12 717 PHE A N 1
ATOM 5332 C CA . PHE A 1 717 ? 31.929 -4.676 -32.396 1.00 76.12 717 PHE A CA 1
ATOM 5333 C C . PHE A 1 717 ? 33.115 -5.442 -31.806 1.00 76.12 717 PHE A C 1
ATOM 5335 O O . PHE A 1 717 ? 34.165 -5.559 -32.440 1.00 76.12 717 PHE A O 1
ATOM 5342 N N . THR A 1 718 ? 32.930 -5.978 -30.601 1.00 76.31 718 THR A N 1
ATOM 5343 C CA . THR A 1 718 ? 33.920 -6.785 -29.869 1.00 76.31 718 THR A CA 1
ATOM 5344 C C . THR A 1 718 ? 33.264 -8.039 -29.286 1.00 76.31 718 THR A C 1
ATOM 5346 O O . THR A 1 718 ? 32.062 -8.263 -29.461 1.00 76.31 718 THR A O 1
ATOM 5349 N N . ALA A 1 719 ? 34.035 -8.864 -28.572 1.00 66.62 719 ALA A N 1
ATOM 5350 C CA . ALA A 1 719 ? 33.498 -10.010 -27.841 1.00 66.62 719 ALA A CA 1
ATOM 5351 C C . ALA A 1 719 ? 32.550 -9.596 -26.696 1.00 66.62 719 ALA A C 1
ATOM 5353 O O . ALA A 1 719 ? 31.721 -10.403 -26.281 1.00 66.62 719 ALA A O 1
ATOM 5354 N N . GLU A 1 720 ? 32.629 -8.355 -26.222 1.00 58.66 720 GLU A N 1
ATOM 5355 C CA . GLU A 1 720 ? 31.782 -7.763 -25.183 1.00 58.66 720 GLU A CA 1
ATOM 5356 C C . GLU A 1 720 ? 30.624 -6.957 -25.799 1.00 58.66 720 GLU A C 1
ATOM 5358 O O . GLU A 1 720 ? 29.501 -6.988 -25.300 1.00 58.66 720 GLU A O 1
ATOM 5363 N N . GLN A 1 721 ? 30.857 -6.292 -26.938 1.00 61.59 721 GLN A N 1
ATOM 5364 C CA . GLN A 1 721 ? 29.856 -5.500 -27.654 1.00 61.59 721 GLN A CA 1
ATOM 5365 C C . GLN A 1 721 ? 29.434 -6.182 -28.963 1.00 61.59 721 GLN A C 1
ATOM 5367 O O . GLN A 1 721 ? 29.944 -5.867 -30.037 1.00 61.59 721 GLN A O 1
ATOM 5372 N N . ARG A 1 722 ? 28.468 -7.110 -28.877 1.00 75.50 722 ARG A N 1
ATOM 5373 C CA . ARG A 1 722 ? 28.042 -7.963 -30.011 1.00 75.50 722 ARG A CA 1
ATOM 5374 C C . ARG A 1 722 ? 26.774 -7.522 -30.735 1.00 75.50 722 ARG A C 1
ATOM 5376 O O . ARG A 1 722 ? 26.450 -8.095 -31.766 1.00 75.50 722 ARG A O 1
ATOM 5383 N N . VAL A 1 723 ? 26.007 -6.564 -30.210 1.00 67.81 723 VAL A N 1
ATOM 5384 C CA . VAL A 1 723 ? 24.695 -6.195 -30.777 1.00 67.81 723 VAL A CA 1
ATOM 5385 C C . VAL A 1 723 ? 24.521 -4.682 -30.854 1.00 67.81 723 VAL A C 1
ATOM 5387 O O . VAL A 1 723 ? 24.702 -3.975 -29.865 1.00 67.81 723 VAL A O 1
ATOM 5390 N N . ARG A 1 724 ? 24.074 -4.191 -32.014 1.00 68.62 724 ARG A N 1
ATOM 5391 C CA . ARG A 1 724 ? 23.642 -2.807 -32.237 1.00 68.62 724 ARG A CA 1
ATOM 5392 C C . ARG A 1 724 ? 22.200 -2.783 -32.737 1.00 68.62 724 ARG A C 1
ATOM 5394 O O . ARG A 1 724 ? 21.907 -3.347 -33.787 1.00 68.62 724 ARG A O 1
ATOM 5401 N N . HIS A 1 725 ? 21.307 -2.107 -32.018 1.00 57.69 725 HIS A N 1
ATOM 5402 C CA . HIS A 1 725 ? 19.947 -1.840 -32.497 1.00 57.69 725 HIS A CA 1
ATOM 5403 C C . HIS A 1 725 ? 19.958 -0.647 -33.463 1.00 57.69 725 HIS A C 1
ATOM 5405 O O . HIS A 1 725 ? 20.698 0.313 -33.258 1.00 57.69 725 HIS A O 1
ATOM 5411 N N . LEU A 1 726 ? 19.182 -0.749 -34.541 1.00 50.69 726 LEU A N 1
ATOM 5412 C CA . LEU A 1 726 ? 19.195 0.181 -35.677 1.00 50.69 726 LEU A CA 1
ATOM 5413 C C . LEU A 1 726 ? 17.849 0.872 -35.890 1.00 50.69 726 LEU A C 1
ATOM 5415 O O . LEU A 1 726 ? 17.807 2.003 -36.357 1.00 50.69 726 LEU A O 1
ATOM 5419 N N . TYR A 1 727 ? 16.755 0.168 -35.597 1.00 44.72 727 TYR A N 1
ATOM 5420 C CA . TYR A 1 727 ? 15.390 0.643 -35.795 1.00 44.72 727 TYR A CA 1
ATOM 5421 C C . TYR A 1 727 ? 14.447 -0.029 -34.804 1.00 44.72 727 TYR A C 1
ATOM 5423 O O . TYR A 1 727 ? 14.504 -1.248 -34.640 1.00 44.72 727 TYR A O 1
ATOM 5431 N N . THR A 1 728 ? 13.537 0.750 -34.233 1.00 40.00 728 THR A N 1
ATOM 5432 C CA . THR A 1 728 ? 12.347 0.316 -33.494 1.00 40.00 728 THR A CA 1
ATOM 5433 C C . THR A 1 728 ? 11.208 1.276 -33.876 1.00 40.00 728 THR A C 1
ATOM 5435 O O . THR A 1 728 ? 11.394 2.492 -33.807 1.00 40.00 728 THR A O 1
ATOM 5438 N N . PRO A 1 729 ? 10.044 0.814 -34.377 1.00 36.06 729 PRO A N 1
ATOM 5439 C CA . PRO A 1 729 ? 8.952 1.727 -34.702 1.00 36.06 729 PRO A CA 1
ATOM 5440 C C . PRO A 1 729 ? 8.293 2.291 -33.446 1.00 36.06 729 PRO A C 1
ATOM 5442 O O . PRO A 1 729 ? 8.066 1.566 -32.479 1.00 36.06 729 PRO A O 1
ATOM 5445 N N . ARG A 1 730 ? 7.799 3.533 -33.541 1.00 37.59 730 ARG A N 1
ATOM 5446 C CA . ARG A 1 730 ? 6.658 3.963 -32.722 1.00 37.59 730 ARG A CA 1
ATOM 5447 C C . ARG A 1 730 ? 5.428 3.133 -33.106 1.00 37.59 730 ARG A C 1
ATOM 5449 O O . ARG A 1 730 ? 5.047 3.103 -34.277 1.00 37.59 730 ARG A O 1
ATOM 5456 N N . LEU A 1 731 ? 4.762 2.538 -32.119 1.00 28.94 731 LEU A N 1
ATOM 5457 C CA . LEU A 1 731 ? 3.358 2.154 -32.253 1.00 28.94 731 LEU A CA 1
ATOM 5458 C C . LEU A 1 731 ? 2.546 3.442 -32.461 1.00 28.94 731 LEU A C 1
ATOM 5460 O O . LEU A 1 731 ? 2.559 4.324 -31.606 1.00 28.94 731 LEU A O 1
ATOM 5464 N N . SER A 1 732 ? 1.867 3.581 -33.599 1.00 26.42 732 SER A N 1
ATOM 5465 C CA . SER A 1 732 ? 0.768 4.539 -33.719 1.00 26.42 732 SER A CA 1
ATOM 5466 C C . SER A 1 732 ? -0.462 3.903 -33.074 1.00 26.42 732 SER A C 1
ATOM 5468 O O . SER A 1 732 ? -0.923 2.879 -33.586 1.00 26.42 732 SER A O 1
ATOM 5470 N N . PRO A 1 733 ? -1.034 4.463 -31.998 1.00 27.69 733 PRO A N 1
ATOM 5471 C CA . PRO A 1 733 ? -2.383 4.092 -31.620 1.00 27.69 733 PRO A CA 1
ATOM 5472 C C . PRO A 1 733 ? -3.335 4.666 -32.677 1.00 27.69 733 PRO A C 1
ATOM 5474 O O . PRO A 1 733 ? -3.642 5.853 -32.673 1.00 27.69 733 PRO A O 1
ATOM 5477 N N . VAL A 1 734 ? -3.812 3.826 -33.600 1.00 23.94 734 VAL A N 1
ATOM 5478 C CA . VAL A 1 734 ? -5.105 4.077 -34.250 1.00 23.94 734 VAL A CA 1
ATOM 5479 C C . VAL A 1 734 ? -6.161 3.638 -33.245 1.00 23.94 734 VAL A C 1
ATOM 5481 O O . VAL A 1 734 ? -6.696 2.538 -33.315 1.00 23.94 734 VAL A O 1
ATOM 5484 N N . PHE A 1 735 ? -6.411 4.492 -32.261 1.00 27.91 735 PHE A N 1
ATOM 5485 C CA . PHE A 1 735 ? -7.629 4.442 -31.473 1.00 27.91 735 PHE A CA 1
ATOM 5486 C C . PHE A 1 735 ? -8.272 5.811 -31.611 1.00 27.91 735 PHE A C 1
ATOM 5488 O O . PHE A 1 735 ? -7.628 6.831 -31.369 1.00 27.91 735 PHE A O 1
ATOM 5495 N N . ALA A 1 736 ? -9.525 5.828 -32.064 1.00 28.48 736 ALA A N 1
ATOM 5496 C CA . ALA A 1 736 ? -10.355 7.013 -31.969 1.00 28.48 736 ALA A CA 1
ATOM 5497 C C . ALA A 1 736 ? -10.263 7.524 -30.526 1.00 28.48 736 ALA A C 1
ATOM 5499 O O . ALA A 1 736 ? -10.460 6.745 -29.589 1.00 28.48 736 ALA A O 1
ATOM 5500 N N . ALA A 1 737 ? -9.902 8.798 -30.355 1.00 27.67 737 ALA A N 1
ATOM 5501 C CA . ALA A 1 737 ? -9.961 9.442 -29.053 1.00 27.67 737 ALA A CA 1
ATOM 5502 C C . ALA A 1 737 ? -11.353 9.160 -28.466 1.00 27.67 737 ALA A C 1
ATOM 5504 O O . ALA A 1 737 ? -12.340 9.411 -29.165 1.00 27.67 737 ALA A O 1
ATOM 5505 N N . PRO A 1 738 ? -11.465 8.616 -27.241 1.00 29.66 738 PRO A N 1
ATOM 5506 C CA . PRO A 1 738 ? -12.761 8.499 -26.606 1.00 29.66 738 PRO A CA 1
ATOM 5507 C C . PRO A 1 738 ? -13.372 9.897 -26.568 1.00 29.66 738 PRO A C 1
ATOM 5509 O O . PRO A 1 738 ? -12.767 10.844 -26.051 1.00 29.66 738 PRO A O 1
ATOM 5512 N N . GLU A 1 739 ? -14.547 10.047 -27.171 1.00 37.03 739 GLU A N 1
ATOM 5513 C CA . GLU A 1 739 ? -15.344 11.251 -27.010 1.00 37.03 739 GLU A CA 1
ATOM 5514 C C . GLU A 1 739 ? -15.565 11.489 -25.506 1.00 37.03 739 GLU A C 1
ATOM 5516 O O . GLU A 1 739 ? -16.085 10.631 -24.797 1.00 37.03 739 GLU A O 1
ATOM 5521 N N . ARG A 1 740 ? -15.197 12.688 -25.033 1.00 37.06 740 ARG A N 1
ATOM 5522 C CA . ARG A 1 740 ? -15.589 13.270 -23.733 1.00 37.06 740 ARG A CA 1
ATOM 5523 C C . ARG A 1 740 ? -15.061 12.622 -22.439 1.00 37.06 740 ARG A C 1
ATOM 5525 O O . ARG A 1 740 ? -15.779 12.619 -21.441 1.00 37.06 740 ARG A O 1
ATOM 5532 N N . GLU A 1 741 ? -13.803 12.197 -22.361 1.00 46.28 741 GLU A N 1
ATOM 5533 C CA . GLU A 1 741 ? -13.164 12.019 -21.042 1.00 46.28 741 GLU A CA 1
ATOM 5534 C C . GLU A 1 741 ? -12.390 13.277 -20.609 1.00 46.28 741 GLU A C 1
ATOM 5536 O O . GLU A 1 741 ? -11.738 13.939 -21.417 1.00 46.28 741 GLU A O 1
ATOM 5541 N N . SER A 1 742 ? -12.519 13.631 -19.325 1.00 52.66 742 SER A N 1
ATOM 5542 C CA . SER A 1 742 ? -11.882 14.772 -18.649 1.00 52.66 742 SER A CA 1
ATOM 5543 C C . SER A 1 742 ? -10.414 14.937 -19.043 1.00 52.66 742 SER A C 1
ATOM 5545 O O . SER A 1 742 ? -9.691 13.948 -19.032 1.00 52.66 742 SER A O 1
ATOM 5547 N N . ASN A 1 743 ? -9.943 16.159 -19.317 1.00 61.72 743 ASN A N 1
ATOM 5548 C CA . ASN A 1 743 ? -8.507 16.430 -19.461 1.00 61.72 743 ASN A CA 1
ATOM 5549 C C . ASN A 1 743 ? -7.808 16.170 -18.109 1.00 61.72 743 ASN A C 1
ATOM 5551 O O . ASN A 1 743 ? -7.992 16.992 -17.207 1.00 61.72 743 ASN A O 1
ATOM 5555 N N . PRO A 1 744 ? -7.037 15.076 -17.922 1.00 68.00 744 PRO A N 1
ATOM 5556 C CA . PRO A 1 744 ? -6.320 14.851 -16.674 1.00 68.00 744 PRO A CA 1
ATOM 5557 C C . PRO A 1 744 ? -5.353 16.002 -16.383 1.00 68.00 744 PRO A C 1
ATOM 5559 O O . PRO A 1 744 ? -4.601 16.449 -17.252 1.00 68.00 744 PRO A O 1
ATOM 5562 N N . SER A 1 745 ? -5.388 16.468 -15.138 1.00 82.25 745 SER A N 1
ATOM 5563 C CA . SER A 1 745 ? -4.453 17.443 -14.569 1.00 82.25 745 SER A CA 1
ATOM 5564 C C . SER A 1 745 ? -3.491 16.804 -13.567 1.00 82.25 745 SER A C 1
ATOM 5566 O O . SER A 1 745 ? -2.691 17.507 -12.953 1.00 82.25 745 SER A O 1
ATOM 5568 N N . VAL A 1 746 ? -3.559 15.481 -13.394 1.00 86.81 746 VAL A N 1
ATOM 5569 C CA . VAL A 1 746 ? -2.631 14.705 -12.574 1.00 86.81 746 VAL A CA 1
ATOM 5570 C C . VAL A 1 746 ? -1.683 13.951 -13.493 1.00 86.81 746 VAL A C 1
ATOM 5572 O O . VAL A 1 746 ? -2.086 13.328 -14.475 1.00 86.81 746 VAL A O 1
ATOM 5575 N N . MET A 1 747 ? -0.406 14.033 -13.162 1.00 85.81 747 MET A N 1
ATOM 5576 C CA . MET A 1 747 ? 0.677 13.392 -13.879 1.00 85.81 747 MET A CA 1
ATOM 5577 C C . MET A 1 747 ? 1.433 12.470 -12.925 1.00 85.81 747 MET A C 1
ATOM 5579 O O . MET A 1 747 ? 1.515 12.727 -11.721 1.00 85.81 747 MET A O 1
ATOM 5583 N N . ARG A 1 748 ? 2.032 11.415 -13.468 1.00 85.56 748 ARG A N 1
ATOM 5584 C CA . ARG A 1 748 ? 2.958 10.536 -12.759 1.00 85.56 748 ARG A CA 1
ATOM 5585 C C . ARG A 1 748 ? 4.253 10.425 -13.537 1.00 85.56 748 ARG A C 1
ATOM 5587 O O . ARG A 1 748 ? 4.229 10.218 -14.743 1.00 85.56 748 ARG A O 1
ATOM 5594 N N . ILE A 1 749 ? 5.374 10.531 -12.839 1.00 83.38 749 ILE A N 1
ATOM 5595 C CA . ILE A 1 749 ? 6.696 10.270 -13.401 1.00 83.38 749 ILE A CA 1
ATOM 5596 C C . ILE A 1 749 ? 7.185 8.944 -12.841 1.00 83.38 749 ILE A C 1
ATOM 5598 O O . ILE A 1 749 ? 7.266 8.837 -11.622 1.00 83.38 749 ILE A O 1
ATOM 5602 N N . TRP A 1 750 ? 7.521 7.971 -13.686 1.00 81.25 750 TRP A N 1
ATOM 5603 C CA . TRP A 1 750 ? 8.314 6.811 -13.277 1.00 81.25 750 TRP A CA 1
ATOM 5604 C C . TRP A 1 750 ? 9.758 6.999 -13.684 1.00 81.25 750 TRP A C 1
ATOM 5606 O O . TRP A 1 750 ? 10.047 7.385 -14.815 1.00 81.25 750 TRP A O 1
ATOM 5616 N N . ILE A 1 751 ? 10.665 6.677 -12.775 1.00 80.00 751 ILE A N 1
ATOM 5617 C CA . ILE A 1 751 ? 12.094 6.726 -13.034 1.00 80.00 751 ILE A CA 1
ATOM 5618 C C . ILE A 1 751 ? 12.720 5.436 -12.539 1.00 80.00 751 ILE A C 1
ATOM 5620 O O . ILE A 1 751 ? 12.462 5.017 -11.413 1.00 80.00 751 ILE A O 1
ATOM 5624 N N . ALA A 1 752 ? 13.539 4.818 -13.383 1.00 77.56 752 ALA A N 1
ATOM 5625 C CA . ALA A 1 752 ? 14.378 3.698 -12.988 1.00 77.56 752 ALA A CA 1
ATOM 5626 C C . ALA A 1 752 ? 15.849 4.130 -12.961 1.00 77.56 752 ALA A C 1
ATOM 5628 O O . ALA A 1 752 ? 16.301 4.856 -13.851 1.00 77.56 752 ALA A O 1
ATOM 5629 N N . THR A 1 753 ? 16.566 3.706 -11.928 1.00 76.00 753 THR A N 1
ATOM 5630 C CA . THR A 1 753 ? 18.017 3.844 -11.768 1.00 76.00 753 THR A CA 1
ATOM 5631 C C . THR A 1 753 ? 18.718 2.598 -12.326 1.00 76.00 753 THR A C 1
ATOM 5633 O O . THR A 1 753 ? 18.092 1.543 -12.444 1.00 76.00 753 THR A O 1
ATOM 5636 N N . GLN A 1 754 ? 19.990 2.723 -12.709 1.00 76.06 754 GLN A N 1
ATOM 5637 C CA . GLN A 1 754 ? 20.857 1.592 -13.074 1.00 76.06 754 GLN A CA 1
ATOM 5638 C C . GLN A 1 754 ? 21.878 1.306 -11.969 1.00 76.06 754 GLN A C 1
ATOM 5640 O O . GLN A 1 754 ? 21.574 1.491 -10.796 1.00 76.06 754 GLN A O 1
ATOM 5645 N N . ALA A 1 755 ? 23.076 0.851 -12.343 1.00 67.25 755 ALA A N 1
ATOM 5646 C CA . ALA A 1 755 ? 24.182 0.551 -11.451 1.00 67.25 755 ALA A CA 1
ATOM 5647 C C . ALA A 1 755 ? 24.574 1.727 -10.536 1.00 67.25 755 ALA A C 1
ATOM 5649 O O . ALA A 1 755 ? 25.027 1.482 -9.424 1.00 67.25 755 ALA A O 1
ATOM 5650 N N . ASP A 1 756 ? 24.399 2.976 -10.985 1.00 73.00 756 ASP A N 1
ATOM 5651 C CA . ASP A 1 756 ? 24.677 4.182 -10.191 1.00 73.00 756 ASP A CA 1
ATOM 5652 C C . ASP A 1 756 ? 23.388 4.738 -9.565 1.00 73.00 756 ASP A C 1
ATOM 5654 O O . ASP A 1 756 ? 22.346 4.836 -10.231 1.00 73.00 756 ASP A O 1
ATOM 5658 N N . ASP A 1 757 ? 23.464 5.095 -8.285 1.00 73.31 757 ASP A N 1
ATOM 5659 C CA . ASP A 1 757 ? 22.331 5.489 -7.453 1.00 73.31 757 ASP A CA 1
ATOM 5660 C C . ASP A 1 757 ? 22.064 7.010 -7.500 1.00 73.31 757 ASP A C 1
ATOM 5662 O O . ASP A 1 757 ? 22.684 7.744 -8.265 1.00 73.31 757 ASP A O 1
ATOM 5666 N N . LEU A 1 758 ? 21.066 7.494 -6.752 1.00 81.12 758 LEU A N 1
ATOM 5667 C CA . LEU A 1 758 ? 20.903 8.923 -6.470 1.00 81.12 758 LEU A CA 1
ATOM 5668 C C . LEU A 1 758 ? 20.966 9.144 -4.957 1.00 81.12 758 LEU A C 1
ATOM 5670 O O . LEU A 1 758 ? 20.066 8.752 -4.202 1.00 81.12 758 LEU A O 1
ATOM 5674 N N . ARG A 1 759 ? 22.035 9.804 -4.513 1.00 75.12 759 ARG A N 1
ATOM 5675 C CA . ARG A 1 759 ? 22.452 9.938 -3.111 1.00 75.12 759 ARG A CA 1
ATOM 5676 C C . ARG A 1 759 ? 21.699 10.997 -2.321 1.00 75.12 759 ARG A C 1
ATOM 5678 O O . ARG A 1 759 ? 21.735 10.948 -1.093 1.00 75.12 759 ARG A O 1
ATOM 5685 N N . GLY A 1 760 ? 20.926 11.890 -2.949 1.00 77.44 760 GLY A N 1
ATOM 5686 C CA . GLY A 1 760 ? 20.091 12.918 -2.292 1.00 77.44 760 GLY A CA 1
ATOM 5687 C C . GLY A 1 760 ? 20.866 13.926 -1.433 1.00 77.44 760 GLY A C 1
ATOM 5688 O O . GLY A 1 760 ? 21.987 14.282 -1.753 1.00 77.44 760 GLY A O 1
ATOM 5689 N N . GLU A 1 761 ? 20.271 14.427 -0.345 1.00 75.38 761 GLU A N 1
ATOM 5690 C CA . GLU A 1 761 ? 20.804 15.562 0.445 1.00 75.38 761 GLU A CA 1
ATOM 5691 C C . GLU A 1 761 ? 21.059 16.833 -0.384 1.00 75.38 761 GLU A C 1
ATOM 5693 O O . GLU A 1 761 ? 20.115 17.566 -0.677 1.00 75.38 761 GLU A O 1
ATOM 5698 N N . ASN A 1 762 ? 22.315 17.102 -0.753 1.00 75.25 762 ASN A N 1
ATOM 5699 C CA . ASN A 1 762 ? 22.714 18.202 -1.631 1.00 75.25 762 ASN A CA 1
ATOM 5700 C C . ASN A 1 762 ? 22.667 17.803 -3.117 1.00 75.25 762 ASN A C 1
ATOM 5702 O O . ASN A 1 762 ? 22.746 18.676 -3.982 1.00 75.25 762 ASN A O 1
ATOM 5706 N N . ASP A 1 763 ? 22.477 16.516 -3.412 1.00 77.88 763 ASP A N 1
ATOM 5707 C CA . ASP A 1 763 ? 22.419 15.914 -4.741 1.00 77.88 763 ASP A CA 1
ATOM 5708 C C . ASP A 1 763 ? 20.973 15.525 -5.088 1.00 77.88 763 ASP A C 1
ATOM 5710 O O . ASP A 1 763 ? 20.541 14.378 -4.999 1.00 77.88 763 ASP A O 1
ATOM 5714 N N . ASN A 1 764 ? 20.176 16.527 -5.456 1.00 85.88 764 ASN A N 1
ATOM 5715 C CA . ASN A 1 764 ? 18.755 16.383 -5.745 1.00 85.88 764 ASN A CA 1
ATOM 5716 C C . ASN A 1 764 ? 18.464 16.410 -7.236 1.00 85.88 764 ASN A C 1
ATOM 5718 O O . ASN A 1 764 ? 19.165 17.064 -8.006 1.00 85.88 764 ASN A O 1
ATOM 5722 N N . ALA A 1 765 ? 17.360 15.770 -7.609 1.00 88.19 765 ALA A N 1
ATOM 5723 C CA . ALA A 1 765 ? 16.783 15.814 -8.937 1.00 88.19 765 ALA A CA 1
ATOM 5724 C C . ALA A 1 765 ? 15.411 16.503 -8.911 1.00 88.19 765 ALA A C 1
ATOM 5726 O O . ALA A 1 765 ? 14.552 16.234 -8.066 1.00 88.19 765 ALA A O 1
ATOM 5727 N N . THR A 1 766 ? 15.193 17.369 -9.893 1.00 89.75 766 THR A N 1
ATOM 5728 C CA . THR A 1 766 ? 13.936 18.075 -10.135 1.00 89.75 766 THR A CA 1
ATOM 5729 C C . THR A 1 766 ? 13.518 17.823 -11.571 1.00 89.75 766 THR A C 1
ATOM 5731 O O . THR A 1 766 ? 14.284 18.093 -12.497 1.00 89.75 766 THR A O 1
ATOM 5734 N N . ALA A 1 767 ? 12.302 17.328 -11.775 1.00 89.00 767 ALA A N 1
ATOM 5735 C CA . ALA A 1 767 ? 11.739 17.249 -13.108 1.00 89.00 767 ALA A CA 1
ATOM 5736 C C . ALA A 1 767 ? 11.283 18.634 -13.576 1.00 89.00 767 ALA A C 1
ATOM 5738 O O . ALA A 1 767 ? 10.684 19.394 -12.816 1.00 89.00 767 ALA A O 1
ATOM 5739 N N . ILE A 1 768 ? 11.565 18.956 -14.834 1.00 82.56 768 ILE A N 1
ATOM 5740 C CA . ILE A 1 768 ? 11.172 20.206 -15.481 1.00 82.56 768 ILE A CA 1
ATOM 5741 C C . ILE A 1 768 ? 10.174 19.864 -16.576 1.00 82.56 768 ILE A C 1
ATOM 5743 O O . ILE A 1 768 ? 10.553 19.262 -17.577 1.00 82.56 768 ILE A O 1
ATOM 5747 N N . VAL A 1 769 ? 8.913 20.245 -16.397 1.00 81.50 769 VAL A N 1
ATOM 5748 C CA . VAL A 1 769 ? 7.864 20.112 -17.414 1.00 81.50 769 VAL A CA 1
ATOM 5749 C C . VAL A 1 769 ? 7.749 21.443 -18.143 1.00 81.50 769 VAL A C 1
ATOM 5751 O O . VAL A 1 769 ? 7.516 22.470 -17.510 1.00 81.50 769 VAL A O 1
ATOM 5754 N N . THR A 1 770 ? 7.933 21.444 -19.461 1.00 75.31 770 THR A N 1
ATOM 5755 C CA . THR A 1 770 ? 7.810 22.645 -20.295 1.00 75.31 770 THR A CA 1
ATOM 5756 C C . THR A 1 770 ? 6.540 22.568 -21.123 1.00 75.31 770 THR A C 1
ATOM 5758 O O . THR A 1 770 ? 6.283 21.567 -21.799 1.00 75.31 770 THR A O 1
ATOM 5761 N N . PHE A 1 771 ? 5.773 23.651 -21.105 1.00 75.31 771 PHE A N 1
ATOM 5762 C CA . PHE A 1 771 ? 4.526 23.781 -21.841 1.00 75.31 771 PHE A CA 1
ATOM 5763 C C . PHE A 1 771 ? 4.698 24.578 -23.135 1.00 75.31 771 PHE A C 1
ATOM 5765 O O . PHE A 1 771 ? 5.659 25.332 -23.330 1.00 75.31 771 PHE A O 1
ATOM 5772 N N . ARG A 1 772 ? 3.727 24.433 -24.033 1.00 67.00 772 ARG A N 1
ATOM 5773 C CA . ARG A 1 772 ? 3.577 25.235 -25.242 1.00 67.00 772 ARG A CA 1
ATOM 5774 C C . ARG A 1 772 ? 3.544 26.715 -24.856 1.00 67.00 772 ARG A C 1
ATOM 5776 O O . ARG A 1 772 ? 2.814 27.112 -23.958 1.00 67.00 772 ARG A O 1
ATOM 5783 N N . GLY A 1 773 ? 4.363 27.526 -25.521 1.00 60.06 773 GLY A N 1
ATOM 5784 C CA . GLY A 1 773 ? 4.570 28.932 -25.148 1.00 60.06 773 GLY A CA 1
ATOM 5785 C C . GLY A 1 773 ? 5.730 29.171 -24.171 1.00 60.06 773 GLY A C 1
ATOM 5786 O O . GLY A 1 773 ? 6.059 30.321 -23.908 1.00 60.06 773 GLY A O 1
ATOM 5787 N N . GLY A 1 774 ? 6.402 28.116 -23.692 1.00 63.59 774 GLY A N 1
ATOM 5788 C CA . GLY A 1 774 ? 7.673 28.207 -22.963 1.00 63.59 774 GLY A CA 1
ATOM 5789 C C . GLY A 1 774 ? 7.565 28.290 -21.437 1.00 63.59 774 GLY A C 1
ATOM 5790 O O . GLY A 1 774 ? 8.601 28.336 -20.774 1.00 63.59 774 GLY A O 1
ATOM 5791 N N . ALA A 1 775 ? 6.353 28.277 -20.870 1.00 76.44 775 ALA A N 1
ATOM 5792 C CA . ALA A 1 775 ? 6.152 28.174 -19.424 1.00 76.44 775 ALA A CA 1
ATOM 5793 C C . ALA A 1 775 ? 6.735 26.857 -18.878 1.00 76.44 775 ALA A C 1
ATOM 5795 O O . ALA A 1 775 ? 6.750 25.843 -19.579 1.00 76.44 775 ALA A O 1
ATOM 5796 N N . ARG A 1 776 ? 7.224 26.867 -17.632 1.00 83.62 776 ARG A N 1
ATOM 5797 C CA . ARG A 1 776 ? 7.860 25.705 -16.993 1.00 83.62 776 ARG A CA 1
ATOM 5798 C C . ARG A 1 776 ? 7.283 25.450 -15.606 1.00 83.62 776 ARG A C 1
ATOM 5800 O O . ARG A 1 776 ? 7.101 26.391 -14.839 1.00 83.62 776 ARG A O 1
ATOM 5807 N N . GLN A 1 777 ? 7.078 24.179 -15.276 1.00 89.81 777 GLN A N 1
ATOM 5808 C CA . GLN A 1 777 ? 6.734 23.711 -13.937 1.00 89.81 777 GLN A CA 1
ATOM 5809 C C . GLN A 1 777 ? 7.838 22.790 -13.409 1.00 89.81 777 GLN A C 1
ATOM 5811 O O . GLN A 1 777 ? 8.234 21.831 -14.072 1.00 89.81 777 GLN A O 1
ATOM 5816 N N . GLU A 1 778 ? 8.323 23.084 -12.204 1.00 92.25 778 GLU A N 1
ATOM 5817 C CA . GLU A 1 778 ? 9.319 22.268 -11.509 1.00 92.25 778 GLU A CA 1
ATOM 5818 C C . GLU A 1 778 ? 8.641 21.276 -10.557 1.00 92.25 778 GLU A C 1
ATOM 5820 O O . GLU A 1 778 ? 7.747 21.639 -9.791 1.00 92.25 778 GLU A O 1
ATOM 5825 N N . VAL A 1 779 ? 9.082 20.020 -10.591 1.00 91.31 779 VAL A N 1
ATOM 5826 C CA . VAL A 1 779 ? 8.556 18.928 -9.767 1.00 91.31 779 VAL A CA 1
ATOM 5827 C C . VAL A 1 779 ? 9.722 18.283 -9.016 1.00 91.31 779 VAL A C 1
ATOM 5829 O O . VAL A 1 779 ? 10.505 17.550 -9.624 1.00 91.31 779 VAL A O 1
ATOM 5832 N N . PRO A 1 780 ? 9.880 18.542 -7.706 1.00 89.62 780 PRO A N 1
ATOM 5833 C CA . PRO A 1 780 ? 10.923 17.906 -6.906 1.00 89.62 780 PRO A CA 1
ATOM 5834 C C . PRO A 1 780 ? 10.735 16.387 -6.893 1.00 89.62 780 PRO A C 1
ATOM 5836 O O . PRO A 1 780 ? 9.682 15.910 -6.462 1.00 89.62 780 PRO A O 1
ATOM 5839 N N . LEU A 1 781 ? 11.741 15.638 -7.353 1.00 87.38 781 LEU A N 1
ATOM 5840 C CA . LEU A 1 781 ? 11.627 14.190 -7.519 1.00 87.38 781 LEU A CA 1
ATOM 5841 C C . LEU A 1 781 ? 11.969 13.450 -6.228 1.00 87.38 781 LEU A C 1
ATOM 5843 O O . LEU A 1 781 ? 11.133 12.764 -5.640 1.00 87.38 781 LEU A O 1
ATOM 5847 N N . ASN A 1 782 ? 13.203 13.623 -5.759 1.00 83.44 782 ASN A N 1
ATOM 5848 C CA . ASN A 1 782 ? 13.715 12.877 -4.620 1.00 83.44 782 ASN A CA 1
ATOM 5849 C C . ASN A 1 782 ? 13.573 13.643 -3.289 1.00 83.44 782 ASN A C 1
ATOM 5851 O O . ASN A 1 782 ? 13.568 13.026 -2.233 1.00 83.44 782 ASN A O 1
ATOM 5855 N N . ARG A 1 783 ? 13.424 14.978 -3.306 1.00 80.00 783 ARG A N 1
ATOM 5856 C CA . ARG A 1 783 ? 13.247 15.815 -2.093 1.00 80.00 783 ARG A CA 1
ATOM 5857 C C . ARG A 1 783 ? 14.297 15.536 -0.998 1.00 80.00 783 ARG A C 1
ATOM 5859 O O . ARG A 1 783 ? 13.963 15.482 0.181 1.00 80.00 783 ARG A O 1
ATOM 5866 N N . GLY A 1 784 ? 15.550 15.295 -1.377 1.00 76.94 784 GLY A N 1
ATOM 5867 C CA . GLY A 1 784 ? 16.617 14.915 -0.446 1.00 76.94 784 GLY A CA 1
ATOM 5868 C C . GLY A 1 784 ? 16.696 13.421 -0.125 1.00 76.94 784 GLY A C 1
ATOM 5869 O O . GLY A 1 784 ? 17.640 13.023 0.544 1.00 76.94 784 GLY A O 1
ATOM 5870 N N . GLY A 1 785 ? 15.751 12.597 -0.588 1.00 76.62 785 GLY A N 1
ATOM 5871 C CA . GLY A 1 785 ? 15.686 11.146 -0.388 1.00 76.62 785 GLY A CA 1
ATOM 5872 C C . GLY A 1 785 ? 16.518 10.321 -1.378 1.00 76.62 785 GLY A C 1
ATOM 5873 O O . GLY A 1 785 ? 16.978 10.850 -2.391 1.00 76.62 785 GLY A O 1
ATOM 5874 N N . LYS A 1 786 ? 16.829 9.054 -1.019 1.00 79.81 786 LYS A N 1
ATOM 5875 C CA . LYS A 1 786 ? 17.854 8.204 -1.700 1.00 79.81 786 LYS A CA 1
ATOM 5876 C C . LYS A 1 786 ? 17.148 7.271 -2.634 1.00 79.81 786 LYS A C 1
ATOM 5878 O O . LYS A 1 786 ? 16.192 6.626 -2.206 1.00 79.81 786 LYS A O 1
ATOM 5883 N N . TRP A 1 787 ? 17.623 7.198 -3.864 1.00 82.44 787 TRP A N 1
ATOM 5884 C CA . TRP A 1 787 ? 17.162 6.201 -4.806 1.00 82.44 787 TRP A CA 1
ATOM 5885 C C . TRP A 1 787 ? 18.290 5.216 -5.022 1.00 82.44 787 TRP A C 1
ATOM 5887 O O . TRP A 1 787 ? 19.337 5.612 -5.512 1.00 82.44 787 TRP A O 1
ATOM 5897 N N . GLY A 1 788 ? 18.096 3.971 -4.588 1.00 73.69 788 GLY A N 1
ATOM 5898 C CA . GLY A 1 788 ? 19.120 2.935 -4.705 1.00 73.69 788 GLY A CA 1
ATOM 5899 C C . GLY A 1 788 ? 19.416 2.583 -6.165 1.00 73.69 788 GLY A C 1
ATOM 5900 O O . GLY A 1 788 ? 18.646 2.973 -7.048 1.00 73.69 788 GLY A O 1
ATOM 5901 N N . PRO A 1 789 ? 20.498 1.839 -6.436 1.00 70.75 789 PRO A N 1
ATOM 5902 C CA . PRO A 1 789 ? 20.762 1.313 -7.769 1.00 70.75 789 PRO A CA 1
ATOM 5903 C C . PRO A 1 789 ? 19.692 0.282 -8.165 1.00 70.75 789 PRO A C 1
ATOM 5905 O O . PRO A 1 789 ? 19.011 -0.281 -7.300 1.00 70.75 789 PRO A O 1
ATOM 5908 N N . GLU A 1 790 ? 19.515 0.068 -9.469 1.00 70.81 790 GLU A N 1
ATOM 5909 C CA . GLU A 1 790 ? 18.599 -0.925 -10.063 1.00 70.81 790 GLU A CA 1
ATOM 5910 C C . GLU A 1 790 ? 17.168 -0.871 -9.488 1.00 70.81 790 GLU A C 1
ATOM 5912 O O . GLU A 1 790 ? 16.477 -1.873 -9.289 1.00 70.81 790 GLU A O 1
ATOM 5917 N N . SER A 1 791 ? 16.714 0.338 -9.169 1.00 71.88 791 SER A N 1
ATOM 5918 C CA . SER A 1 791 ? 15.479 0.592 -8.435 1.00 71.88 791 SER A CA 1
ATOM 5919 C C . SER A 1 791 ? 14.542 1.472 -9.245 1.00 71.88 791 SER A C 1
ATOM 5921 O O . SER A 1 791 ? 14.959 2.239 -10.111 1.00 71.88 791 SER A O 1
ATOM 5923 N N . ARG A 1 792 ? 13.241 1.379 -8.965 1.00 75.62 792 ARG A N 1
ATOM 5924 C CA . ARG A 1 792 ? 12.213 2.150 -9.669 1.00 75.62 792 ARG A CA 1
ATOM 5925 C C . ARG A 1 792 ? 11.395 2.966 -8.678 1.00 75.62 792 ARG A C 1
ATOM 5927 O O . ARG A 1 792 ? 10.889 2.426 -7.701 1.00 75.62 792 ARG A O 1
ATOM 5934 N N . TYR A 1 793 ? 11.242 4.249 -8.974 1.00 80.06 793 TYR A N 1
ATOM 5935 C CA . TYR A 1 793 ? 10.523 5.224 -8.160 1.00 80.06 793 TYR A CA 1
ATOM 5936 C C . TYR A 1 793 ? 9.447 5.911 -8.990 1.00 80.06 793 TYR A C 1
ATOM 5938 O O . TYR A 1 793 ? 9.570 6.026 -10.213 1.00 80.06 793 TYR A O 1
ATOM 5946 N N . ASN A 1 794 ? 8.395 6.388 -8.328 1.00 81.94 794 ASN A N 1
ATOM 5947 C CA . ASN A 1 794 ? 7.393 7.236 -8.947 1.00 81.94 794 ASN A CA 1
ATOM 5948 C C . ASN A 1 794 ? 7.082 8.492 -8.140 1.00 81.94 794 ASN A C 1
ATOM 5950 O O . ASN A 1 794 ? 7.154 8.515 -6.913 1.00 81.94 794 ASN A O 1
ATOM 5954 N N . VAL A 1 795 ? 6.702 9.542 -8.864 1.00 85.00 795 VAL A N 1
ATOM 5955 C CA . VAL A 1 795 ? 6.274 10.820 -8.298 1.00 85.00 795 VAL A CA 1
ATOM 5956 C C . VAL A 1 795 ? 4.969 11.231 -8.960 1.00 85.00 795 VAL A C 1
ATOM 5958 O O . VAL A 1 795 ? 4.924 11.462 -10.169 1.00 85.00 795 VAL A O 1
ATOM 5961 N N . VAL A 1 796 ? 3.905 11.331 -8.165 1.00 86.38 796 VAL A N 1
ATOM 5962 C CA . VAL A 1 796 ? 2.594 11.826 -8.604 1.00 86.38 796 VAL A CA 1
ATOM 5963 C C . VAL A 1 796 ? 2.497 13.318 -8.292 1.00 86.38 796 VAL A C 1
ATOM 5965 O O . VAL A 1 796 ? 2.796 13.742 -7.175 1.00 86.38 796 VAL A O 1
ATOM 5968 N N . PHE A 1 797 ? 2.088 14.125 -9.270 1.00 89.56 797 PHE A N 1
ATOM 5969 C CA . PHE A 1 797 ? 1.977 15.576 -9.125 1.00 89.56 797 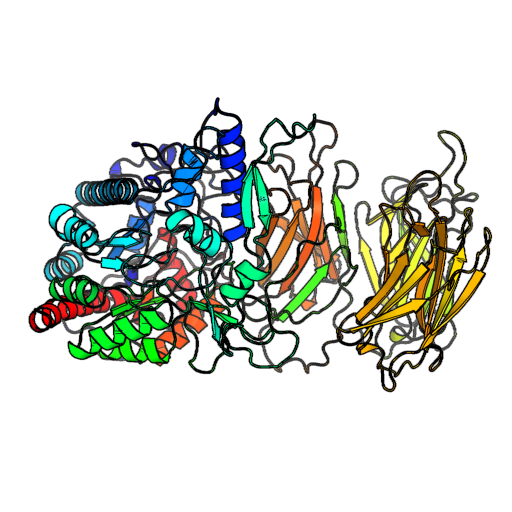PHE A CA 1
ATOM 5970 C C . PHE A 1 797 ? 0.799 16.146 -9.921 1.00 89.56 797 PHE A C 1
ATOM 5972 O O . PHE A 1 797 ? 0.297 15.534 -10.861 1.00 89.56 797 PHE A O 1
ATOM 5979 N N . LYS A 1 798 ? 0.351 17.344 -9.537 1.00 90.81 798 LYS A N 1
ATOM 5980 C CA . LYS A 1 798 ? -0.682 18.104 -10.256 1.00 90.81 798 LYS A CA 1
ATOM 5981 C C . LYS A 1 798 ? -0.019 19.087 -11.215 1.00 90.81 798 LYS A C 1
ATOM 5983 O O . LYS A 1 798 ? 0.977 19.707 -10.843 1.00 90.81 798 LYS A O 1
ATOM 5988 N N . LEU A 1 799 ? -0.598 19.288 -12.393 1.00 89.38 799 LEU A N 1
ATOM 5989 C CA . LEU A 1 799 ? -0.283 20.436 -13.242 1.00 89.38 799 LEU A CA 1
ATOM 5990 C C . LEU A 1 799 ? -0.693 21.744 -12.545 1.00 89.38 799 LEU A C 1
ATOM 5992 O O . LEU A 1 799 ? -1.524 21.744 -11.633 1.00 89.38 799 LEU A O 1
ATOM 5996 N N . ASP A 1 800 ? -0.111 22.860 -12.976 1.00 85.06 800 ASP A N 1
ATOM 5997 C CA . ASP A 1 800 ? -0.294 24.195 -12.384 1.00 85.06 800 ASP A CA 1
ATOM 5998 C C . ASP A 1 800 ? -1.732 24.753 -12.417 1.00 85.06 800 ASP A C 1
ATOM 6000 O O . ASP A 1 800 ? -2.025 25.765 -11.781 1.00 85.06 800 ASP A O 1
ATOM 6004 N N . GLY A 1 801 ? -2.647 24.070 -13.107 1.00 82.69 801 GLY A N 1
ATOM 6005 C CA . GLY A 1 801 ? -4.060 24.419 -13.207 1.00 82.69 801 GLY A CA 1
ATOM 6006 C C . GLY A 1 801 ? -4.388 25.354 -14.370 1.00 82.69 801 GLY A C 1
ATOM 6007 O O . GLY A 1 801 ? -5.569 25.540 -14.656 1.00 82.69 801 GLY A O 1
ATOM 6008 N N . THR A 1 802 ? -3.382 25.900 -15.062 1.00 83.94 802 THR A N 1
ATOM 6009 C CA . THR A 1 802 ? -3.564 26.656 -16.313 1.00 83.94 802 THR A CA 1
ATOM 6010 C C . THR A 1 802 ? -3.235 25.821 -17.544 1.00 83.94 802 THR A C 1
ATOM 6012 O O . THR A 1 802 ? -3.771 26.097 -18.614 1.00 83.94 802 THR A O 1
ATOM 6015 N N . HIS A 1 803 ? -2.404 24.790 -17.391 1.00 82.75 803 HIS A N 1
ATOM 6016 C CA . HIS A 1 803 ? -2.028 23.876 -18.463 1.00 82.75 803 HIS A CA 1
ATOM 6017 C C . HIS A 1 803 ? -2.671 22.495 -18.315 1.00 82.75 803 HIS A C 1
ATOM 6019 O O . HIS A 1 803 ? -2.992 22.021 -17.221 1.00 82.75 803 HIS A O 1
ATOM 6025 N N . THR A 1 804 ? -2.819 21.820 -19.449 1.00 79.50 804 THR A N 1
ATOM 6026 C CA . THR A 1 804 ? -3.235 20.423 -19.555 1.00 79.50 804 THR A CA 1
ATOM 6027 C C . THR A 1 804 ? -2.069 19.560 -20.023 1.00 79.50 804 THR A C 1
ATOM 6029 O O . THR A 1 804 ? -1.069 20.053 -20.544 1.00 79.50 804 THR A O 1
ATOM 6032 N N . TYR A 1 805 ? -2.207 18.239 -19.907 1.00 75.88 805 TYR A N 1
ATOM 6033 C CA . TYR A 1 805 ? -1.199 17.310 -20.422 1.00 75.88 805 TYR A CA 1
ATOM 6034 C C . TYR A 1 805 ? -0.918 17.489 -21.929 1.00 75.88 805 TYR A C 1
ATOM 6036 O O . TYR A 1 805 ? 0.168 17.145 -22.389 1.00 75.88 805 TYR A O 1
ATOM 6044 N N . ARG A 1 806 ? -1.871 18.047 -22.698 1.00 73.00 806 ARG A N 1
ATOM 6045 C CA . ARG A 1 806 ? -1.718 18.325 -24.137 1.00 73.00 806 ARG A CA 1
ATOM 6046 C C . ARG A 1 806 ? -0.813 19.517 -24.436 1.00 73.00 806 ARG A C 1
ATOM 6048 O O . ARG A 1 806 ? -0.319 19.658 -25.556 1.00 73.00 806 ARG A O 1
ATOM 6055 N N . ASP A 1 807 ? -0.604 20.370 -23.441 1.00 74.06 807 ASP A N 1
ATOM 6056 C CA . ASP A 1 807 ? 0.255 21.539 -23.558 1.00 74.06 807 ASP A CA 1
ATOM 6057 C C . ASP A 1 807 ? 1.724 21.184 -23.319 1.00 74.06 807 ASP A C 1
ATOM 6059 O O . ASP A 1 807 ? 2.586 21.999 -23.622 1.00 74.06 807 ASP A O 1
ATOM 6063 N N . ILE A 1 808 ? 2.038 19.985 -22.818 1.00 72.81 808 ILE A N 1
ATOM 6064 C CA . ILE A 1 808 ? 3.414 19.551 -22.545 1.00 72.81 808 ILE A CA 1
ATOM 6065 C C . ILE A 1 808 ? 4.165 19.336 -23.868 1.00 72.81 808 ILE A C 1
ATOM 6067 O O . ILE A 1 808 ? 3.758 18.529 -24.701 1.00 72.81 808 ILE A O 1
ATOM 6071 N N . VAL A 1 809 ? 5.284 20.046 -24.045 1.00 61.84 809 VAL A N 1
ATOM 6072 C CA . VAL A 1 809 ? 6.157 19.963 -25.237 1.00 61.84 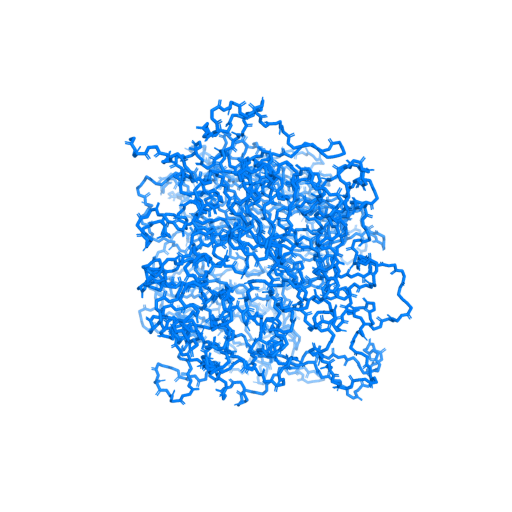809 VAL A CA 1
ATOM 6073 C C . VAL A 1 809 ? 7.542 19.403 -24.925 1.00 61.84 809 VAL A C 1
ATOM 6075 O O . VAL A 1 809 ? 8.241 18.924 -25.815 1.00 61.84 809 VAL A O 1
ATOM 6078 N N . SER A 1 810 ? 7.952 19.425 -23.661 1.00 64.56 810 SER A N 1
ATOM 6079 C CA . SER A 1 810 ? 9.109 18.670 -23.197 1.00 64.56 810 SER A CA 1
ATOM 6080 C C . SER A 1 810 ? 8.995 18.381 -21.710 1.00 64.56 810 SER A C 1
ATOM 6082 O O . SER A 1 810 ? 8.312 19.086 -20.965 1.00 64.56 810 SER A O 1
ATOM 6084 N N . PHE A 1 811 ? 9.682 17.340 -21.269 1.00 71.50 811 PHE A N 1
ATOM 6085 C CA . PHE A 1 811 ? 9.918 17.089 -19.858 1.00 71.50 811 PHE A CA 1
ATOM 6086 C C . PHE A 1 811 ? 11.354 16.622 -19.672 1.00 71.50 811 PHE A C 1
ATOM 6088 O O . PHE A 1 811 ? 11.973 16.124 -20.602 1.00 71.50 811 PHE A O 1
ATOM 6095 N N . GLY A 1 812 ? 11.937 16.827 -18.506 1.00 71.69 812 GLY A N 1
ATOM 6096 C CA . GLY A 1 812 ? 13.345 16.521 -18.299 1.00 71.69 812 GLY A CA 1
ATOM 6097 C C . GLY A 1 812 ? 13.710 16.480 -16.834 1.00 71.69 812 GLY A C 1
ATOM 6098 O O . GLY A 1 812 ? 12.860 16.726 -15.986 1.00 71.69 812 GLY A O 1
ATOM 6099 N N . ILE A 1 813 ? 14.971 16.195 -16.543 1.00 81.06 813 ILE A N 1
ATOM 6100 C CA . ILE A 1 813 ? 15.541 16.187 -15.200 1.00 81.06 813 ILE A CA 1
ATOM 6101 C C . ILE A 1 813 ? 16.617 17.266 -15.131 1.00 81.06 813 ILE A C 1
ATOM 6103 O O . ILE A 1 813 ? 17.431 17.401 -16.041 1.00 81.06 813 ILE A O 1
ATOM 6107 N N . ARG A 1 814 ? 16.631 18.017 -14.033 1.00 83.69 814 ARG A N 1
ATOM 6108 C CA . ARG A 1 814 ? 17.717 18.909 -13.630 1.00 83.69 814 ARG A CA 1
ATOM 6109 C C . ARG A 1 814 ? 18.234 18.470 -12.267 1.00 83.69 814 ARG A C 1
ATOM 6111 O O . ARG A 1 814 ? 17.430 18.284 -11.356 1.00 83.69 814 ARG A O 1
ATOM 6118 N N . THR A 1 815 ? 19.547 18.342 -12.119 1.00 83.75 815 THR A N 1
ATOM 6119 C CA . THR A 1 815 ? 20.187 17.945 -10.862 1.00 83.75 815 THR A CA 1
ATOM 6120 C C . THR A 1 815 ? 20.970 19.088 -10.224 1.00 83.75 815 THR A C 1
ATOM 6122 O O . THR A 1 815 ? 21.337 20.067 -10.882 1.00 83.75 815 THR A O 1
ATOM 6125 N N . THR A 1 816 ? 21.215 18.984 -8.917 1.00 82.38 816 THR A N 1
ATOM 6126 C CA . THR A 1 816 ? 22.067 19.917 -8.157 1.00 82.38 816 THR A CA 1
ATOM 6127 C C . THR A 1 816 ? 23.502 19.418 -7.983 1.00 82.38 816 THR A C 1
ATOM 6129 O O . THR A 1 816 ? 24.261 20.031 -7.236 1.00 82.38 816 THR A O 1
ATOM 6132 N N . PHE A 1 817 ? 23.888 18.354 -8.695 1.00 79.88 817 PHE A N 1
ATOM 6133 C CA . PHE A 1 817 ? 25.152 17.646 -8.492 1.00 79.88 817 PHE A CA 1
ATOM 6134 C C . PHE A 1 817 ? 26.358 18.574 -8.579 1.00 79.88 817 PHE A C 1
ATOM 6136 O O . PHE A 1 817 ? 26.470 19.401 -9.490 1.00 79.88 817 PHE A O 1
ATOM 6143 N N . THR A 1 818 ? 27.266 18.452 -7.620 1.00 67.44 818 THR A N 1
ATOM 6144 C CA . THR A 1 818 ? 28.483 19.272 -7.549 1.00 67.44 818 THR A CA 1
ATOM 6145 C C . THR A 1 818 ? 29.660 18.639 -8.299 1.00 67.44 818 THR A C 1
ATOM 6147 O O . THR A 1 818 ? 30.524 19.375 -8.771 1.00 67.44 818 THR A O 1
ATOM 6150 N N . GLY A 1 819 ? 29.639 17.314 -8.512 1.00 56.56 819 GLY A N 1
ATOM 6151 C CA . GLY A 1 819 ? 30.694 16.541 -9.185 1.00 56.56 819 GLY A CA 1
ATOM 6152 C C . GLY A 1 819 ? 31.918 16.236 -8.305 1.00 56.56 819 GLY A C 1
ATOM 6153 O O . GLY A 1 819 ? 32.038 16.727 -7.186 1.00 56.56 819 GLY A O 1
ATOM 6154 N N . GLY A 1 820 ? 32.845 15.417 -8.818 1.00 51.72 820 GLY A N 1
ATOM 6155 C CA . GLY A 1 820 ? 34.053 14.980 -8.097 1.00 51.72 820 GLY A CA 1
ATOM 6156 C C . GLY A 1 820 ? 33.809 13.832 -7.104 1.00 51.72 820 GLY A C 1
ATOM 6157 O O . GLY A 1 820 ? 32.713 13.297 -7.029 1.00 51.72 820 GLY A O 1
ATOM 6158 N N . VAL A 1 821 ? 34.832 13.455 -6.323 1.00 50.88 821 VAL A N 1
ATOM 6159 C CA . VAL A 1 821 ? 34.793 12.297 -5.391 1.00 50.88 821 VAL A CA 1
ATOM 6160 C C . VAL A 1 821 ? 33.719 12.438 -4.297 1.00 50.88 821 VAL A C 1
ATOM 6162 O O . VAL A 1 821 ? 33.297 11.447 -3.712 1.00 50.88 821 VAL A O 1
ATOM 6165 N N . ALA A 1 822 ? 33.286 13.673 -4.020 1.00 54.75 822 ALA A N 1
ATOM 6166 C CA . ALA A 1 822 ? 32.261 14.000 -3.029 1.00 54.75 822 ALA A CA 1
ATOM 6167 C C . ALA A 1 822 ? 30.882 14.318 -3.639 1.00 54.75 822 ALA A C 1
ATOM 6169 O O . ALA A 1 822 ? 29.931 14.489 -2.883 1.00 54.75 822 ALA A O 1
ATOM 6170 N N . GLY A 1 823 ? 30.776 14.437 -4.967 1.00 58.38 823 GLY A N 1
ATOM 6171 C CA . GLY A 1 823 ? 29.520 14.706 -5.668 1.00 58.38 823 GLY A CA 1
ATOM 6172 C C . GLY A 1 823 ? 28.918 13.436 -6.265 1.00 58.38 823 GLY A C 1
ATOM 6173 O O . GLY A 1 823 ? 29.592 12.409 -6.381 1.00 58.38 823 GLY A O 1
ATOM 6174 N N . ASP A 1 824 ? 27.644 13.508 -6.639 1.00 66.00 824 ASP A N 1
ATOM 6175 C CA . ASP A 1 824 ? 26.924 12.362 -7.188 1.00 66.00 824 ASP A CA 1
ATOM 6176 C C . ASP A 1 824 ? 26.995 12.259 -8.722 1.00 66.00 824 ASP A C 1
ATOM 6178 O O . ASP A 1 824 ? 27.199 13.242 -9.451 1.00 66.00 824 ASP A O 1
ATOM 6182 N N . ASN A 1 825 ? 26.807 11.038 -9.203 1.00 74.00 825 ASN A N 1
ATOM 6183 C CA . ASN A 1 825 ? 26.611 10.658 -10.589 1.00 74.00 825 ASN A CA 1
ATOM 6184 C C . ASN A 1 825 ? 25.468 9.645 -10.624 1.00 74.00 825 ASN A C 1
ATOM 6186 O O . ASN A 1 825 ? 25.374 8.780 -9.772 1.00 74.00 825 ASN A O 1
ATOM 6190 N N . TRP A 1 826 ? 24.573 9.786 -11.595 1.00 78.50 826 TRP A N 1
ATOM 6191 C CA . TRP A 1 826 ? 23.359 8.988 -11.643 1.00 78.50 826 TRP A CA 1
ATOM 6192 C C . TRP A 1 826 ? 23.123 8.439 -13.044 1.00 78.50 826 TRP A C 1
ATOM 6194 O O . TRP A 1 826 ? 22.990 9.197 -14.011 1.00 78.50 826 TRP A O 1
ATOM 6204 N N . ASP A 1 827 ? 23.028 7.116 -13.140 1.00 76.50 827 ASP A N 1
ATOM 6205 C CA . ASP A 1 827 ? 22.654 6.408 -14.353 1.00 76.50 827 ASP A CA 1
ATOM 6206 C C . ASP A 1 827 ? 21.128 6.204 -14.382 1.00 76.50 827 ASP A C 1
ATOM 6208 O O . ASP A 1 827 ? 20.551 5.376 -13.672 1.00 76.50 827 ASP A O 1
ATOM 6212 N N . VAL A 1 828 ? 20.452 6.973 -15.233 1.00 72.75 828 VAL A N 1
ATOM 6213 C CA . VAL A 1 828 ? 19.015 6.853 -15.488 1.00 72.75 828 VAL A CA 1
ATOM 6214 C C . VAL A 1 828 ? 18.793 5.693 -16.456 1.00 72.75 828 VAL A C 1
ATOM 6216 O O . VAL A 1 828 ? 19.282 5.722 -17.586 1.00 72.75 828 VAL A O 1
ATOM 6219 N N . ALA A 1 829 ? 18.031 4.684 -16.039 1.00 69.00 829 ALA A N 1
ATOM 6220 C CA . ALA A 1 829 ? 17.638 3.541 -16.865 1.00 69.00 829 ALA A CA 1
ATOM 6221 C C . ALA A 1 829 ? 16.482 3.896 -17.801 1.00 69.00 829 ALA A C 1
ATOM 6223 O O . ALA A 1 829 ? 16.507 3.593 -18.989 1.00 69.00 829 ALA A O 1
ATOM 6224 N N . SER A 1 830 ? 15.454 4.543 -17.255 1.00 72.19 830 SER A N 1
ATOM 6225 C CA . SER A 1 830 ? 14.271 4.955 -18.003 1.00 72.19 830 SER A CA 1
ATOM 6226 C C . SER A 1 830 ? 13.543 6.085 -17.296 1.00 72.19 830 SER A C 1
ATOM 6228 O O . SER A 1 830 ? 13.595 6.193 -16.069 1.00 72.19 830 SER A O 1
ATOM 6230 N N . LEU A 1 831 ? 12.795 6.859 -18.071 1.00 72.06 831 LEU A N 1
ATOM 6231 C CA . LEU A 1 831 ? 11.943 7.938 -17.602 1.00 72.06 831 LEU A CA 1
ATOM 6232 C C . LEU A 1 831 ? 10.584 7.844 -18.323 1.00 72.06 831 LEU A C 1
ATOM 6234 O O . LEU A 1 831 ? 10.516 8.028 -19.538 1.00 72.06 831 LEU A O 1
ATOM 6238 N N . ASP A 1 832 ? 9.512 7.564 -17.578 1.00 74.06 832 ASP A N 1
ATOM 6239 C CA . ASP A 1 832 ? 8.131 7.584 -18.076 1.00 74.06 832 ASP A CA 1
ATOM 6240 C C . ASP A 1 832 ? 7.379 8.794 -17.502 1.00 74.06 832 ASP A C 1
ATOM 6242 O O . ASP A 1 832 ? 7.446 9.043 -16.301 1.00 74.06 832 ASP A O 1
ATOM 6246 N N . LEU A 1 833 ? 6.621 9.518 -18.327 1.00 76.88 833 LEU A N 1
ATOM 6247 C CA . LEU A 1 833 ? 5.651 10.526 -17.887 1.00 76.88 833 LEU A CA 1
ATOM 6248 C C . LEU A 1 833 ? 4.246 10.112 -18.327 1.00 76.88 833 LEU A C 1
ATOM 6250 O O . LEU A 1 833 ? 3.969 9.986 -19.518 1.00 76.88 833 LEU A O 1
ATOM 6254 N N . GLU A 1 834 ? 3.352 9.933 -17.364 1.00 78.69 834 GLU A N 1
ATOM 6255 C CA . GLU A 1 834 ? 2.012 9.389 -17.559 1.00 78.69 834 GLU A CA 1
ATOM 6256 C C . GLU A 1 834 ? 0.961 10.426 -17.161 1.00 78.69 834 GLU A C 1
ATOM 6258 O O . GLU A 1 834 ? 1.020 10.985 -16.065 1.00 78.69 834 GLU A O 1
ATOM 6263 N N . ALA A 1 835 ? -0.015 10.682 -18.034 1.00 77.81 835 ALA A N 1
ATOM 6264 C CA . ALA A 1 835 ? -1.223 11.400 -17.643 1.00 77.81 835 ALA A CA 1
ATOM 6265 C C . ALA A 1 835 ? -2.197 10.402 -17.025 1.00 77.81 835 ALA A C 1
ATOM 6267 O O . ALA A 1 835 ? -2.646 9.458 -17.685 1.00 77.81 835 ALA A O 1
ATOM 6268 N N . VAL A 1 836 ? -2.513 10.625 -15.757 1.00 78.12 836 VAL A N 1
ATOM 6269 C CA . VAL A 1 836 ? -3.300 9.706 -14.945 1.00 78.12 836 VAL A CA 1
ATOM 6270 C C . VAL A 1 836 ? -4.549 10.401 -14.433 1.00 78.12 836 VAL A C 1
ATOM 6272 O O . VAL A 1 836 ? -4.653 11.627 -14.383 1.00 78.12 836 VAL A O 1
ATOM 6275 N N . GLU A 1 837 ? -5.537 9.603 -14.075 1.00 79.44 837 GLU A N 1
ATOM 6276 C CA . GLU A 1 837 ? -6.698 10.111 -13.363 1.00 79.44 837 GLU A CA 1
ATOM 6277 C C . GLU A 1 837 ? -6.355 10.615 -11.956 1.00 79.44 837 GLU A C 1
ATOM 6279 O O . GLU A 1 837 ? -5.300 10.303 -11.397 1.00 79.44 837 GLU A O 1
ATOM 6284 N N . ASP A 1 838 ? -7.284 11.360 -11.355 1.00 86.06 838 ASP A N 1
ATOM 6285 C CA . ASP A 1 838 ? -7.177 11.713 -9.945 1.00 86.06 838 ASP A CA 1
ATOM 6286 C C . ASP A 1 838 ? -7.235 10.443 -9.076 1.00 86.06 838 ASP A C 1
ATOM 6288 O O . ASP A 1 838 ? -8.195 9.672 -9.197 1.00 86.06 838 ASP A O 1
ATOM 6292 N N . PRO A 1 839 ? -6.271 10.225 -8.164 1.00 86.25 839 PRO A N 1
ATOM 6293 C CA . PRO A 1 839 ? -6.289 9.076 -7.261 1.00 86.25 839 PRO A CA 1
ATOM 6294 C C . PRO A 1 839 ? -7.585 8.938 -6.443 1.00 86.25 839 PRO A C 1
ATOM 6296 O O . PRO A 1 839 ? -7.998 7.822 -6.125 1.00 86.25 839 PRO A O 1
ATOM 6299 N N . LEU A 1 840 ? -8.266 10.048 -6.132 1.00 88.44 840 LEU A N 1
ATOM 6300 C CA . LEU A 1 840 ? -9.557 10.015 -5.443 1.00 88.44 840 LEU A CA 1
ATOM 6301 C C . LEU A 1 840 ? -10.675 9.471 -6.341 1.00 88.44 840 LEU A C 1
ATOM 6303 O O . LEU A 1 840 ? -11.551 8.751 -5.862 1.00 88.44 840 LEU A O 1
ATOM 6307 N N . ASP A 1 841 ? -10.648 9.788 -7.638 1.00 86.50 841 ASP A N 1
ATOM 6308 C CA . ASP A 1 841 ? -11.625 9.271 -8.602 1.00 86.50 841 ASP A CA 1
ATOM 6309 C C . ASP A 1 841 ? -11.429 7.762 -8.818 1.00 86.50 841 ASP A C 1
ATOM 6311 O O . ASP A 1 841 ? -12.419 7.024 -8.905 1.00 86.50 841 ASP A O 1
ATOM 6315 N N . ALA A 1 842 ? -10.169 7.304 -8.825 1.00 82.62 842 ALA A N 1
ATOM 6316 C CA . ALA A 1 842 ? -9.795 5.890 -8.855 1.00 82.62 842 ALA A CA 1
ATOM 6317 C C . ALA A 1 842 ? -10.387 5.135 -7.656 1.00 82.62 842 ALA A C 1
ATOM 6319 O O . ALA A 1 842 ? -11.178 4.203 -7.820 1.00 82.62 842 ALA A O 1
ATOM 6320 N N . TRP A 1 843 ? -10.096 5.614 -6.443 1.00 87.94 843 TRP A N 1
ATOM 6321 C CA . TRP A 1 843 ? -10.643 5.058 -5.205 1.00 87.94 843 TRP A CA 1
ATOM 6322 C C . TRP A 1 843 ? -12.178 5.110 -5.175 1.00 87.94 843 TRP A C 1
ATOM 6324 O O . TRP A 1 843 ? -12.842 4.149 -4.791 1.00 87.94 843 TRP A O 1
ATOM 6334 N N . GLY A 1 844 ? -12.773 6.207 -5.654 1.00 89.19 844 GLY A N 1
ATOM 6335 C CA . GLY A 1 844 ? -14.221 6.367 -5.740 1.00 89.19 844 GLY A CA 1
ATOM 6336 C C . GLY A 1 844 ? -14.897 5.360 -6.677 1.00 89.19 844 GLY A C 1
ATOM 6337 O O . GLY A 1 844 ? -16.052 5.000 -6.435 1.00 89.19 844 GLY A O 1
ATOM 6338 N N . ARG A 1 845 ? -14.222 4.887 -7.737 1.00 86.50 845 ARG A N 1
ATOM 6339 C CA . ARG A 1 845 ? -14.723 3.784 -8.579 1.00 86.50 845 ARG A CA 1
ATOM 6340 C C . ARG A 1 845 ? -14.681 2.448 -7.854 1.00 86.50 845 ARG A C 1
ATOM 6342 O O . ARG A 1 845 ? -15.680 1.734 -7.904 1.00 86.50 845 ARG A O 1
ATOM 6349 N N . GLU A 1 846 ? -13.589 2.148 -7.160 1.00 84.56 846 GLU A N 1
ATOM 6350 C CA . GLU A 1 846 ? -13.477 0.925 -6.356 1.00 84.56 846 GLU A CA 1
ATOM 6351 C C . GLU A 1 846 ? -14.555 0.883 -5.268 1.00 84.56 846 GLU A C 1
ATOM 6353 O O . GLU A 1 846 ? -15.305 -0.090 -5.165 1.00 84.56 846 GLU A O 1
ATOM 6358 N N . LEU A 1 847 ? -14.766 1.998 -4.560 1.00 90.38 847 LEU A N 1
ATOM 6359 C CA . LEU A 1 847 ? -15.864 2.126 -3.605 1.00 90.38 847 LEU A CA 1
ATOM 6360 C C . LEU A 1 847 ? -17.232 1.855 -4.258 1.00 90.38 847 LEU A C 1
ATOM 6362 O O . LEU A 1 847 ? -18.068 1.166 -3.674 1.00 90.38 847 LEU A O 1
ATOM 6366 N N . ARG A 1 848 ? -17.480 2.361 -5.475 1.00 89.94 848 ARG A N 1
ATOM 6367 C CA . ARG A 1 848 ? -18.742 2.115 -6.197 1.00 89.94 848 ARG A CA 1
ATOM 6368 C C . ARG A 1 848 ? -18.932 0.649 -6.578 1.00 89.94 848 ARG A C 1
ATOM 6370 O O . ARG A 1 848 ? -20.066 0.172 -6.499 1.00 89.94 848 ARG A O 1
ATOM 6377 N N . LYS A 1 849 ? -17.873 -0.067 -6.969 1.00 87.69 849 LYS A N 1
ATOM 6378 C CA . LYS A 1 849 ? -17.948 -1.513 -7.245 1.00 87.69 849 LYS A CA 1
ATOM 6379 C C . LYS A 1 849 ? -18.424 -2.265 -6.007 1.00 87.69 849 LYS A C 1
ATOM 6381 O O . LYS A 1 849 ? -19.378 -3.037 -6.089 1.00 87.69 849 LYS A O 1
ATOM 6386 N N . VAL A 1 850 ? -17.838 -1.963 -4.849 1.00 90.56 850 VAL A N 1
ATOM 6387 C CA . VAL A 1 850 ? -18.222 -2.607 -3.587 1.00 90.56 850 VAL A CA 1
ATOM 6388 C C . VAL A 1 850 ? -19.629 -2.222 -3.175 1.00 90.56 850 VAL A C 1
ATOM 6390 O O . VAL A 1 850 ? -20.438 -3.104 -2.923 1.00 90.56 850 VAL A O 1
ATOM 6393 N N . GLN A 1 851 ? -19.980 -0.936 -3.216 1.00 92.06 851 GLN A N 1
ATOM 6394 C CA . GLN A 1 851 ? -21.349 -0.494 -2.941 1.00 92.06 851 GLN A CA 1
ATOM 6395 C C . GLN A 1 851 ? -22.374 -1.173 -3.858 1.00 92.06 851 GLN A C 1
ATOM 6397 O O . GLN A 1 851 ? -23.475 -1.485 -3.417 1.00 92.06 851 GLN A O 1
ATOM 6402 N N . THR A 1 852 ? -22.027 -1.432 -5.118 1.00 91.62 852 THR A N 1
ATOM 6403 C CA . THR A 1 852 ? -22.902 -2.162 -6.042 1.00 91.62 852 THR A CA 1
ATOM 6404 C C . THR A 1 852 ? -23.048 -3.623 -5.616 1.00 91.62 852 THR A C 1
ATOM 6406 O O . THR A 1 852 ? -24.170 -4.111 -5.500 1.00 91.62 852 THR A O 1
ATOM 6409 N N . ALA A 1 853 ? -21.938 -4.303 -5.314 1.00 90.25 853 ALA A N 1
ATOM 6410 C CA . ALA A 1 853 ? -21.933 -5.703 -4.888 1.00 90.25 853 ALA A CA 1
ATOM 6411 C C . ALA A 1 853 ? -22.630 -5.926 -3.529 1.00 90.25 853 ALA A C 1
ATOM 6413 O O . ALA A 1 853 ? -23.250 -6.964 -3.302 1.00 90.25 853 ALA A O 1
ATOM 6414 N N . THR A 1 854 ? -22.586 -4.945 -2.626 1.00 92.12 854 THR A N 1
ATOM 6415 C CA . THR A 1 854 ? -23.190 -5.042 -1.289 1.00 92.12 854 THR A CA 1
ATOM 6416 C C . THR A 1 854 ? -24.599 -4.447 -1.188 1.00 92.12 854 THR A C 1
ATOM 6418 O O . THR A 1 854 ? -25.233 -4.551 -0.135 1.00 92.12 854 THR A O 1
ATOM 6421 N N . GLY A 1 855 ? -25.110 -3.810 -2.248 1.00 89.88 855 GLY A N 1
ATOM 6422 C CA . GLY A 1 855 ? -26.401 -3.111 -2.228 1.00 89.88 855 GLY A CA 1
ATOM 6423 C C . GLY A 1 855 ? -26.388 -1.771 -1.472 1.00 89.88 855 GLY A C 1
ATOM 6424 O O . GLY A 1 855 ? -27.432 -1.317 -1.007 1.00 89.88 855 GLY A O 1
ATOM 6425 N N . GLY A 1 856 ? -25.223 -1.129 -1.338 1.00 87.69 856 GLY A N 1
ATOM 6426 C CA . GLY A 1 856 ? -25.062 0.240 -0.826 1.00 87.69 856 GLY A CA 1
ATOM 6427 C C . GLY A 1 856 ? -24.791 0.366 0.680 1.00 87.69 856 GLY A C 1
ATOM 6428 O O . GLY A 1 856 ? -24.896 1.466 1.233 1.00 87.69 856 GLY A O 1
ATOM 6429 N N . ALA A 1 857 ? -24.454 -0.736 1.348 1.00 88.19 857 ALA A N 1
ATOM 6430 C CA . ALA A 1 857 ? -24.159 -0.829 2.783 1.00 88.19 857 ALA A CA 1
ATOM 6431 C C . ALA A 1 857 ? -22.984 -1.795 3.032 1.00 88.19 857 ALA A C 1
ATOM 6433 O O . ALA A 1 857 ? -22.525 -2.441 2.096 1.00 88.19 857 ALA A O 1
ATOM 6434 N N . LYS A 1 858 ? -22.522 -1.940 4.275 1.00 92.81 858 LYS A N 1
ATOM 6435 C CA . LYS A 1 858 ? -21.461 -2.889 4.682 1.00 92.81 858 LYS A CA 1
ATOM 6436 C C . LYS A 1 858 ? -20.105 -2.600 4.044 1.00 92.81 858 LYS A C 1
ATOM 6438 O O . LYS A 1 858 ? -19.395 -3.515 3.628 1.00 92.81 858 LYS A O 1
ATOM 6443 N N . VAL A 1 859 ? -19.774 -1.315 3.955 1.00 94.38 859 VAL A N 1
ATOM 6444 C CA . VAL A 1 859 ? -18.518 -0.845 3.366 1.00 94.38 859 VAL A CA 1
ATOM 6445 C C . VAL A 1 859 ? -17.830 0.112 4.321 1.00 94.38 859 VAL A C 1
ATOM 6447 O O . VAL A 1 859 ? -18.456 1.063 4.787 1.00 94.38 859 VAL A O 1
ATOM 6450 N N . ALA A 1 860 ? -16.549 -0.119 4.573 1.00 95.25 860 ALA A N 1
ATOM 6451 C CA . ALA A 1 860 ? -15.707 0.673 5.459 1.00 95.25 860 ALA A CA 1
ATOM 6452 C C . ALA A 1 860 ? -14.396 1.082 4.767 1.00 95.25 860 ALA A C 1
ATOM 6454 O O . ALA A 1 860 ? -14.185 0.791 3.588 1.00 95.25 860 ALA A O 1
ATOM 6455 N N . ILE A 1 861 ? -13.519 1.763 5.503 1.00 94.00 861 ILE A N 1
ATOM 6456 C CA . ILE A 1 861 ? -12.137 2.010 5.078 1.00 94.00 861 ILE A CA 1
ATOM 6457 C C . ILE A 1 861 ? -11.241 0.926 5.684 1.00 94.00 861 ILE A C 1
ATOM 6459 O O . ILE A 1 861 ? -11.485 0.500 6.811 1.00 94.00 861 ILE A O 1
ATOM 6463 N N . GLY A 1 862 ? -10.238 0.497 4.922 1.00 94.62 862 GLY A N 1
ATOM 6464 C CA . GLY A 1 862 ? -9.169 -0.400 5.353 1.00 94.62 862 GLY A CA 1
ATOM 6465 C C . GLY A 1 862 ? -7.830 0.138 4.885 1.00 94.62 862 GLY A C 1
ATOM 6466 O O . GLY A 1 862 ? -7.380 -0.246 3.812 1.00 94.62 862 GLY A O 1
ATOM 6467 N N . THR A 1 863 ? -7.245 1.110 5.584 1.00 92.56 863 THR A N 1
ATOM 6468 C CA . THR A 1 863 ? -6.115 1.862 5.009 1.00 92.56 863 THR A CA 1
ATOM 6469 C C . THR A 1 863 ? -4.821 1.069 4.914 1.00 92.56 863 THR A C 1
ATOM 6471 O O . THR A 1 863 ? -4.008 1.370 4.041 1.00 92.56 863 THR A O 1
ATOM 6474 N N . ASP A 1 864 ? -4.617 0.085 5.787 1.00 92.81 864 ASP A N 1
ATOM 6475 C CA . ASP A 1 864 ? -3.347 -0.631 5.921 1.00 92.81 864 ASP A CA 1
ATOM 6476 C C . ASP A 1 864 ? -2.166 0.323 6.240 1.00 92.81 864 ASP A C 1
ATOM 6478 O O . ASP A 1 864 ? -1.012 0.144 5.840 1.00 92.81 864 ASP A O 1
ATOM 6482 N N . LEU A 1 865 ? -2.461 1.419 6.960 1.00 92.62 865 LEU A N 1
ATOM 6483 C CA . LEU A 1 865 ? -1.449 2.383 7.400 1.00 92.62 865 LEU A CA 1
ATOM 6484 C C . LEU A 1 865 ? -0.410 1.699 8.296 1.00 92.62 865 LEU A C 1
ATOM 6486 O O . LEU A 1 865 ? -0.764 1.004 9.254 1.00 92.62 865 LEU A O 1
ATOM 6490 N N . ASN A 1 866 ? 0.870 1.972 8.014 1.00 91.75 866 ASN A N 1
ATOM 6491 C CA . ASN A 1 866 ? 2.049 1.289 8.562 1.00 91.75 866 ASN A CA 1
ATOM 6492 C C . ASN A 1 866 ? 2.189 -0.218 8.213 1.00 91.75 866 ASN A C 1
ATOM 6494 O O . ASN A 1 866 ? 3.029 -0.891 8.814 1.00 91.75 866 ASN A O 1
ATOM 6498 N N . GLY A 1 867 ? 1.416 -0.751 7.258 1.00 87.62 867 GLY A N 1
ATOM 6499 C CA . GLY A 1 867 ? 1.519 -2.131 6.744 1.00 87.62 867 GLY A CA 1
ATOM 6500 C C . GLY A 1 867 ? 2.383 -2.272 5.481 1.00 87.62 867 GLY A C 1
ATOM 6501 O O . GLY A 1 867 ? 2.324 -3.273 4.781 1.00 87.62 867 GLY A O 1
ATOM 6502 N N . PHE A 1 868 ? 3.185 -1.251 5.155 1.00 84.00 868 PHE A N 1
ATOM 6503 C CA . PHE A 1 868 ? 3.872 -1.081 3.863 1.00 84.00 868 PHE A CA 1
ATOM 6504 C C . PHE A 1 868 ? 2.952 -0.873 2.644 1.00 84.00 868 PHE A C 1
ATOM 6506 O O . PHE A 1 868 ? 3.450 -0.822 1.518 1.00 84.00 868 PHE A O 1
ATOM 6513 N N . ALA A 1 869 ? 1.645 -0.656 2.827 1.00 80.75 869 ALA A N 1
ATOM 6514 C CA . ALA A 1 869 ? 0.769 -0.240 1.735 1.00 80.75 869 ALA A CA 1
ATOM 6515 C C . ALA A 1 869 ? 0.934 1.254 1.385 1.00 80.75 869 ALA A C 1
ATOM 6517 O O . ALA A 1 869 ? 0.902 2.109 2.281 1.00 80.75 869 ALA A O 1
ATOM 6518 N N . PRO A 1 870 ? 1.053 1.609 0.088 1.00 80.94 870 PRO A N 1
ATOM 6519 C CA . PRO A 1 870 ? 0.941 2.998 -0.339 1.00 80.94 870 PRO A CA 1
ATOM 6520 C C . PRO A 1 870 ? -0.474 3.526 -0.070 1.00 80.94 870 PRO A C 1
ATOM 6522 O O . PRO A 1 870 ? -1.437 2.770 -0.003 1.00 80.94 870 PRO A O 1
ATOM 6525 N N . GLN A 1 871 ? -0.603 4.841 0.044 1.00 88.31 871 GLN A N 1
ATOM 6526 C CA . GLN A 1 871 ? -1.847 5.554 0.331 1.00 88.31 871 GLN A CA 1
ATOM 6527 C C . GLN A 1 871 ? -2.096 6.619 -0.732 1.00 88.31 871 GLN A C 1
ATOM 6529 O O . GLN A 1 871 ? -1.164 7.007 -1.436 1.00 88.31 871 GLN A O 1
ATOM 6534 N N . VAL A 1 872 ? -3.333 7.125 -0.846 1.00 89.00 872 VAL A N 1
ATOM 6535 C CA . VAL A 1 872 ? -3.677 8.219 -1.780 1.00 89.00 872 VAL A CA 1
ATOM 6536 C C . VAL A 1 872 ? -2.645 9.349 -1.655 1.00 89.00 872 VAL A C 1
ATOM 6538 O O . VAL A 1 872 ? -2.595 9.951 -0.585 1.00 89.00 872 VAL A O 1
ATOM 6541 N N . PRO A 1 873 ? -1.837 9.660 -2.696 1.00 88.12 873 PRO A N 1
ATOM 6542 C CA . PRO A 1 873 ? -0.713 10.589 -2.588 1.00 88.12 873 PRO A CA 1
ATOM 6543 C C . PRO A 1 873 ? -1.163 12.040 -2.617 1.00 88.12 873 PRO A C 1
ATOM 6545 O O . PRO A 1 873 ? -0.539 12.903 -2.012 1.00 88.12 873 PRO A O 1
ATOM 6548 N N . LEU A 1 874 ? -2.236 12.306 -3.359 1.00 90.56 874 LEU A N 1
ATOM 6549 C CA . LEU A 1 874 ? -2.855 13.611 -3.507 1.00 90.56 874 LEU A CA 1
ATOM 6550 C C . LEU A 1 874 ? -4.244 13.467 -4.122 1.00 90.56 874 LEU A C 1
ATOM 6552 O O . LEU A 1 874 ? -4.588 12.435 -4.699 1.00 90.56 874 LEU A O 1
ATOM 6556 N N . THR A 1 875 ? -4.995 14.559 -4.084 1.00 90.75 875 THR A N 1
ATOM 6557 C CA . THR A 1 875 ? -6.146 14.790 -4.957 1.00 90.75 875 THR A CA 1
ATOM 6558 C C . THR A 1 875 ? -6.134 16.229 -5.474 1.00 90.75 875 THR A C 1
ATOM 6560 O O . THR A 1 875 ? -5.572 17.141 -4.871 1.00 90.75 875 THR A O 1
ATOM 6563 N N . THR A 1 876 ? -6.752 16.487 -6.618 1.00 90.69 876 THR A N 1
ATOM 6564 C CA . THR A 1 876 ? -6.943 17.853 -7.124 1.00 90.69 876 THR A CA 1
ATOM 6565 C C . THR A 1 876 ? -7.999 18.622 -6.324 1.00 90.69 876 THR A C 1
ATOM 6567 O O . THR A 1 876 ? -8.063 19.849 -6.419 1.00 90.69 876 THR A O 1
ATOM 6570 N N . THR A 1 877 ? -8.787 17.941 -5.485 1.00 91.06 877 THR A N 1
ATOM 6571 C CA . THR A 1 877 ? -9.792 18.574 -4.622 1.00 91.06 877 THR A CA 1
ATOM 6572 C C . THR A 1 877 ? -9.162 19.212 -3.392 1.00 91.06 877 THR A C 1
ATOM 6574 O O . THR A 1 877 ? -8.518 18.551 -2.582 1.00 91.06 877 THR A O 1
ATOM 6577 N N . ARG A 1 878 ? -9.392 20.515 -3.221 1.00 91.94 878 ARG A N 1
ATOM 6578 C CA . ARG A 1 878 ? -8.968 21.259 -2.030 1.00 91.94 878 ARG A CA 1
ATOM 6579 C C . ARG A 1 878 ? -10.049 21.202 -0.956 1.00 91.94 878 ARG A C 1
ATOM 6581 O O . ARG A 1 878 ? -11.231 21.338 -1.261 1.00 91.94 878 ARG A O 1
ATOM 6588 N N . VAL A 1 879 ? -9.626 21.063 0.296 1.00 94.00 879 VAL A N 1
ATOM 6589 C CA . VAL A 1 879 ? -10.494 21.170 1.475 1.00 94.00 879 VAL A CA 1
ATOM 6590 C C . VAL A 1 879 ? -10.334 22.562 2.081 1.00 94.00 879 VAL A C 1
ATOM 6592 O O . VAL A 1 879 ? -9.219 23.061 2.231 1.00 94.00 879 VAL A O 1
ATOM 6595 N N . THR A 1 880 ? -11.451 23.203 2.418 1.00 93.75 880 THR A N 1
ATOM 6596 C CA . THR A 1 880 ? -11.466 24.490 3.126 1.00 93.75 880 THR A CA 1
ATOM 6597 C C . THR A 1 880 ? -11.600 24.255 4.626 1.00 93.75 880 THR A C 1
ATOM 6599 O O . THR A 1 880 ? -12.418 23.442 5.054 1.00 93.75 880 THR A O 1
ATOM 6602 N N . TYR A 1 881 ? -10.813 24.987 5.419 1.00 93.38 881 TYR A N 1
ATOM 6603 C CA . TYR A 1 881 ? -10.791 24.867 6.876 1.00 93.38 881 TYR A CA 1
ATOM 6604 C C . TYR A 1 881 ? -11.362 26.118 7.570 1.00 93.38 881 TYR A C 1
ATOM 6606 O O . TYR A 1 881 ? -11.172 27.223 7.060 1.00 93.38 881 TYR A O 1
ATOM 6614 N N . PRO A 1 882 ? -12.002 25.970 8.746 1.00 92.75 882 PRO A N 1
ATOM 6615 C CA . PRO A 1 882 ? -12.325 24.695 9.386 1.00 92.75 882 PRO A CA 1
ATOM 6616 C C . PRO A 1 882 ? -13.386 23.922 8.589 1.00 92.75 882 PRO A C 1
ATOM 6618 O O . PRO A 1 882 ? -14.347 24.510 8.097 1.00 92.75 882 PRO A O 1
ATOM 6621 N N . MET A 1 883 ? -13.200 22.609 8.438 1.00 90.69 883 MET A N 1
ATOM 6622 C CA . MET A 1 883 ? -14.105 21.797 7.624 1.00 90.69 883 MET A CA 1
ATOM 6623 C C . MET A 1 883 ? -15.295 21.318 8.452 1.00 90.69 883 MET A C 1
ATOM 6625 O O . MET A 1 883 ? -15.128 20.871 9.589 1.00 90.69 883 MET A O 1
ATOM 6629 N N . ALA A 1 884 ? -16.494 21.407 7.881 1.00 84.38 884 ALA A N 1
ATOM 6630 C CA . ALA A 1 884 ? -17.703 20.867 8.486 1.00 84.38 884 ALA A CA 1
ATOM 6631 C C . ALA A 1 884 ? -17.815 19.372 8.175 1.00 84.38 884 ALA A C 1
ATOM 6633 O O . ALA A 1 884 ? -17.752 18.964 7.014 1.00 84.38 884 ALA A O 1
ATOM 6634 N N . LEU A 1 885 ? -18.002 18.559 9.211 1.00 80.62 885 LEU A N 1
ATOM 6635 C CA . LEU A 1 885 ? -18.286 17.137 9.041 1.00 80.62 885 LEU A CA 1
ATOM 6636 C C . LEU A 1 885 ? -19.789 16.924 8.797 1.00 80.62 885 LEU A C 1
ATOM 6638 O O . LEU A 1 885 ? -20.601 17.722 9.279 1.00 80.62 885 LEU A O 1
ATOM 6642 N N . PRO A 1 886 ? -20.195 15.851 8.092 1.00 67.88 886 PRO A N 1
ATOM 6643 C CA . PRO A 1 886 ? -21.607 15.522 7.931 1.00 67.88 886 PRO A CA 1
ATOM 6644 C C . PRO A 1 886 ? -22.304 15.426 9.300 1.00 67.88 886 PRO A C 1
ATOM 6646 O O . PRO A 1 886 ? -21.891 14.668 10.176 1.00 67.88 886 PRO A O 1
ATOM 6649 N N . ALA A 1 887 ? -23.342 16.240 9.509 1.00 57.59 887 ALA A N 1
ATOM 6650 C CA . ALA A 1 887 ? -23.996 16.382 10.805 1.00 57.59 887 ALA A CA 1
ATOM 6651 C C . ALA A 1 887 ? -24.817 15.133 11.147 1.00 57.59 887 ALA A C 1
ATOM 6653 O O . ALA A 1 887 ? -25.887 14.914 10.583 1.00 57.59 887 ALA A O 1
ATOM 6654 N N . ALA A 1 888 ? -24.341 14.328 12.094 1.00 55.09 888 ALA A N 1
ATOM 6655 C CA . ALA A 1 888 ? -25.065 13.126 12.511 1.00 55.09 888 ALA A CA 1
ATOM 6656 C C . ALA A 1 888 ? -25.048 12.839 14.019 1.00 55.09 888 ALA A C 1
ATOM 6658 O O . ALA A 1 888 ? -25.561 11.817 14.459 1.00 55.09 888 ALA A O 1
ATOM 6659 N N . PHE A 1 889 ? -24.559 13.782 14.826 1.00 47.41 889 PHE A N 1
ATOM 6660 C CA . PHE A 1 889 ? -24.690 13.749 16.290 1.00 47.41 889 PHE A CA 1
ATOM 6661 C C . PHE A 1 889 ? -25.504 14.924 16.855 1.00 47.41 889 PHE A C 1
ATOM 6663 O O . PHE A 1 889 ? -25.423 15.223 18.043 1.00 47.41 889 PHE A O 1
ATOM 6670 N N . GLY A 1 890 ? -26.235 15.669 16.017 1.00 48.75 890 GLY A N 1
ATOM 6671 C CA . GLY A 1 890 ? -26.894 16.908 16.460 1.00 48.75 890 GLY A CA 1
ATOM 6672 C C . GLY A 1 890 ? -25.912 17.996 16.930 1.00 48.75 890 GLY A C 1
ATOM 6673 O O . GLY A 1 890 ? -26.325 18.997 17.507 1.00 48.75 890 GLY A O 1
ATOM 6674 N N . ARG A 1 891 ? -24.608 17.812 16.678 1.00 54.12 891 ARG A N 1
ATOM 6675 C CA . ARG A 1 891 ? -23.536 18.783 16.910 1.00 54.12 891 ARG A CA 1
ATOM 6676 C C . ARG A 1 891 ? -22.841 19.085 15.590 1.00 54.12 891 ARG A C 1
ATOM 6678 O O . ARG A 1 891 ? -22.447 18.168 14.873 1.00 54.12 891 ARG A O 1
ATOM 6685 N N . SER A 1 892 ? -22.676 20.371 15.296 1.00 62.66 892 SER A N 1
ATOM 6686 C CA . SER A 1 892 ? -21.789 20.831 14.231 1.00 62.66 892 SER A CA 1
ATOM 6687 C C . SER A 1 892 ? -20.350 20.652 14.707 1.00 62.66 892 SER A C 1
ATOM 6689 O O . SER A 1 892 ? -19.867 21.438 15.520 1.00 62.66 892 SER A O 1
ATOM 6691 N N . VAL A 1 893 ? -19.688 19.586 14.257 1.00 71.62 893 VAL A N 1
ATOM 6692 C CA . VAL A 1 893 ? -18.258 19.375 14.501 1.00 71.62 893 VAL A CA 1
ATOM 6693 C C . VAL A 1 893 ? -17.490 20.021 13.357 1.00 71.62 893 VAL A C 1
ATOM 6695 O O . VAL A 1 893 ? -17.681 19.676 12.190 1.00 71.62 893 VAL A O 1
ATOM 6698 N N . THR A 1 894 ? -16.628 20.970 13.704 1.00 85.69 894 THR A N 1
ATOM 6699 C CA . THR A 1 894 ? -15.699 21.603 12.771 1.00 85.69 894 THR A CA 1
ATOM 6700 C C . THR A 1 894 ? -14.292 21.096 13.045 1.00 85.69 894 THR A C 1
ATOM 6702 O O . THR A 1 894 ? -13.811 21.242 14.170 1.00 85.69 894 THR A O 1
ATOM 6705 N N . LEU A 1 895 ? -13.623 20.537 12.037 1.00 92.19 895 LEU A N 1
ATOM 6706 C CA . LEU A 1 895 ? -12.256 20.038 12.174 1.00 92.19 895 LEU A CA 1
ATOM 6707 C C . LEU A 1 895 ? -11.258 21.044 11.593 1.00 92.19 895 LEU A C 1
ATOM 6709 O O . LEU A 1 895 ? -11.416 21.537 10.473 1.00 92.19 895 LEU A O 1
ATOM 6713 N N . GLN A 1 896 ? -10.223 21.361 12.368 1.00 95.12 896 GLN A N 1
ATOM 6714 C CA . GLN A 1 896 ? -9.132 22.228 11.926 1.00 95.12 896 GLN A CA 1
ATOM 6715 C C . GLN A 1 896 ? -8.185 21.473 10.991 1.00 95.12 896 GLN A C 1
ATOM 6717 O O . GLN A 1 896 ? -8.117 20.241 11.023 1.00 95.12 896 GLN A O 1
ATOM 6722 N N . GLN A 1 897 ? -7.428 22.207 10.174 1.00 96.06 897 GLN A N 1
ATOM 6723 C CA . GLN A 1 897 ? -6.365 21.620 9.357 1.00 96.06 897 GLN A CA 1
ATOM 6724 C C . GLN A 1 897 ? -5.380 20.836 10.236 1.00 96.06 897 GLN A C 1
ATOM 6726 O O . GLN A 1 897 ? -5.076 21.264 11.350 1.00 96.06 897 GLN A O 1
ATOM 6731 N N . SER A 1 898 ? -4.885 19.693 9.752 1.00 96.94 898 SER A N 1
ATOM 6732 C CA . SER A 1 898 ? -3.845 18.946 10.467 1.00 96.94 898 SER A CA 1
ATOM 6733 C C . SER A 1 898 ? -2.548 19.758 10.496 1.00 96.94 898 SER A C 1
ATOM 6735 O O . SER A 1 898 ? -2.053 20.194 9.453 1.00 96.94 898 SER A O 1
ATOM 6737 N N . VAL A 1 899 ? -2.004 19.974 11.693 1.00 96.62 899 VAL A N 1
ATOM 6738 C CA . VAL A 1 899 ? -0.736 20.679 11.910 1.00 96.62 899 VAL A CA 1
ATOM 6739 C C . VAL A 1 899 ? 0.131 19.842 12.839 1.00 96.62 899 VAL A C 1
ATOM 6741 O O . VAL A 1 899 ? -0.333 19.376 13.878 1.00 96.62 899 VAL A O 1
ATOM 6744 N N . THR A 1 900 ? 1.389 19.620 12.473 1.00 95.06 900 THR A N 1
ATOM 6745 C CA . THR A 1 900 ? 2.367 18.912 13.313 1.00 95.06 900 THR A CA 1
ATOM 6746 C C . THR A 1 900 ? 3.739 19.538 13.106 1.00 95.06 900 THR A C 1
ATOM 6748 O O . THR A 1 900 ? 4.175 19.720 11.971 1.00 95.06 900 THR A O 1
ATOM 6751 N N . GLY A 1 901 ? 4.402 19.930 14.199 1.00 94.19 901 GLY A N 1
ATOM 6752 C CA . GLY A 1 901 ? 5.577 20.803 14.120 1.00 94.19 901 GLY A CA 1
ATOM 6753 C C . GLY A 1 901 ? 5.241 22.097 13.373 1.00 94.19 901 GLY A C 1
ATOM 6754 O O . GLY A 1 901 ? 4.278 22.781 13.716 1.00 94.19 901 GLY A O 1
ATOM 6755 N N . THR A 1 902 ? 6.009 22.418 12.333 1.00 96.06 902 THR A N 1
ATOM 6756 C CA . THR A 1 902 ? 5.761 23.575 11.457 1.00 96.06 902 THR A CA 1
ATOM 6757 C C . THR A 1 902 ? 4.980 23.220 10.187 1.00 96.06 902 THR A C 1
ATOM 6759 O O . THR A 1 902 ? 4.615 24.118 9.424 1.00 96.06 902 THR A O 1
ATOM 6762 N N . ARG A 1 903 ? 4.685 21.935 9.951 1.00 95.44 903 ARG A N 1
ATOM 6763 C CA . ARG A 1 903 ? 3.996 21.457 8.747 1.00 95.44 903 ARG A CA 1
ATOM 6764 C C . ARG A 1 903 ? 2.482 21.527 8.908 1.00 95.44 903 ARG A C 1
ATOM 6766 O O . ARG A 1 903 ? 1.920 21.095 9.914 1.00 95.44 903 ARG A O 1
ATOM 6773 N N . ARG A 1 904 ? 1.814 22.030 7.869 1.00 96.62 904 ARG A N 1
ATOM 6774 C CA . ARG A 1 904 ? 0.357 21.949 7.680 1.00 96.62 904 ARG A CA 1
ATOM 6775 C C . ARG A 1 904 ? 0.063 20.907 6.618 1.00 96.62 904 ARG A C 1
ATOM 6777 O O . ARG A 1 904 ? 0.546 21.084 5.507 1.00 96.62 904 ARG A O 1
ATOM 6784 N N . PHE A 1 905 ? -0.698 19.870 6.929 1.00 96.88 905 PHE A N 1
ATOM 6785 C CA . PHE A 1 905 ? -1.031 18.832 5.954 1.00 96.88 905 PHE A CA 1
ATOM 6786 C C . PHE A 1 905 ? -2.347 19.155 5.244 1.00 96.88 905 PHE A C 1
ATOM 6788 O O . PHE A 1 905 ? -3.268 19.724 5.840 1.00 96.88 905 PHE A O 1
ATOM 6795 N N . GLY A 1 906 ? -2.434 18.806 3.964 1.00 96.31 906 GLY A N 1
ATOM 6796 C CA . GLY A 1 906 ? -3.649 18.943 3.164 1.00 96.31 906 GLY A CA 1
ATOM 6797 C C . GLY A 1 906 ? -3.752 17.818 2.144 1.00 96.31 906 GLY A C 1
ATOM 6798 O O . GLY A 1 906 ? -2.770 17.493 1.488 1.00 96.31 906 GLY A O 1
ATOM 6799 N N . VAL A 1 907 ? -4.939 17.232 1.971 1.00 95.06 907 VAL A N 1
ATOM 6800 C CA . VAL A 1 907 ? -5.129 16.089 1.050 1.00 95.06 907 VAL A CA 1
ATOM 6801 C C . VAL A 1 907 ? -4.794 16.413 -0.400 1.00 95.06 907 VAL A C 1
ATOM 6803 O O . VAL A 1 907 ? -4.497 15.513 -1.183 1.00 95.06 907 VAL A O 1
ATOM 6806 N N . SER A 1 908 ? -4.802 17.694 -0.767 1.00 92.81 908 SER A N 1
ATOM 6807 C CA . SER A 1 908 ? -4.440 18.117 -2.107 1.00 92.81 908 SER A CA 1
ATOM 6808 C C . SER A 1 908 ? -2.941 18.033 -2.408 1.00 92.81 908 SER A C 1
ATOM 6810 O O . SER A 1 908 ? -2.566 18.009 -3.580 1.00 92.81 908 SER A O 1
ATOM 6812 N N . GLU A 1 909 ? -2.086 17.984 -1.389 1.00 90.50 909 GLU A N 1
ATOM 6813 C CA . GLU A 1 909 ? -0.623 17.971 -1.516 1.00 90.50 909 GLU A CA 1
ATOM 6814 C C . GLU A 1 909 ? 0.006 16.736 -0.863 1.00 90.50 909 GLU A C 1
ATOM 6816 O O . GLU A 1 909 ? 1.010 16.234 -1.359 1.00 90.50 909 GLU A O 1
ATOM 6821 N N . ASP A 1 910 ? -0.583 16.272 0.239 1.00 92.38 910 ASP A N 1
ATOM 6822 C CA . ASP A 1 910 ? -0.063 15.211 1.104 1.00 92.38 910 ASP A CA 1
ATOM 6823 C C . ASP A 1 910 ? -0.933 13.949 1.092 1.00 92.38 910 ASP A C 1
ATOM 6825 O O . ASP A 1 910 ? -0.549 12.935 1.675 1.00 92.38 910 ASP A O 1
ATOM 6829 N N . GLY A 1 911 ? -2.128 14.023 0.491 1.00 93.19 911 GLY A N 1
ATOM 6830 C CA . GLY A 1 911 ? -3.075 12.917 0.462 1.00 93.19 911 GLY A CA 1
ATOM 6831 C C . GLY A 1 911 ? -3.356 12.353 1.860 1.00 93.19 911 GLY A C 1
ATOM 6832 O O . GLY A 1 911 ? -3.637 13.113 2.792 1.00 93.19 911 GLY A O 1
ATOM 6833 N N . ILE A 1 912 ? -3.270 11.030 2.020 1.00 94.62 912 ILE A N 1
ATOM 6834 C CA . ILE A 1 912 ? -3.389 10.349 3.320 1.00 94.62 912 ILE A CA 1
ATOM 6835 C C . ILE A 1 912 ? -1.985 10.059 3.873 1.00 94.62 912 ILE A C 1
ATOM 6837 O O . ILE A 1 912 ? -1.548 8.917 3.965 1.00 94.62 912 ILE A O 1
ATOM 6841 N N . ALA A 1 913 ? -1.250 11.114 4.234 1.00 94.31 913 ALA A N 1
ATOM 6842 C CA . ALA A 1 913 ? 0.096 10.980 4.801 1.00 94.31 913 ALA A CA 1
ATOM 6843 C C . ALA A 1 913 ? 0.121 10.299 6.180 1.00 94.31 913 ALA A C 1
ATOM 6845 O O . ALA A 1 913 ? 1.096 9.637 6.526 1.00 94.31 913 ALA A O 1
ATOM 6846 N N . HIS A 1 914 ? -0.941 10.478 6.966 1.00 96.56 914 HIS A N 1
ATOM 6847 C CA . HIS A 1 914 ? -1.117 9.898 8.293 1.00 96.56 914 HIS A CA 1
ATOM 6848 C C . HIS A 1 914 ? -2.607 9.674 8.584 1.00 96.56 914 HIS A C 1
ATOM 6850 O O . HIS A 1 914 ? -3.453 10.350 7.991 1.00 96.56 914 HIS A O 1
ATOM 6856 N N . ILE A 1 915 ? -2.956 8.825 9.559 1.00 97.50 915 ILE A N 1
ATOM 6857 C CA . ILE A 1 915 ? -4.362 8.472 9.874 1.00 97.50 915 ILE A CA 1
ATOM 6858 C C . ILE A 1 915 ? -5.267 9.679 10.115 1.00 97.50 915 ILE A C 1
ATOM 6860 O O . ILE A 1 915 ? -6.438 9.696 9.736 1.00 97.50 915 ILE A O 1
ATOM 6864 N N . GLY A 1 916 ? -4.698 10.741 10.684 1.00 97.12 916 GLY A N 1
ATOM 6865 C CA . GLY A 1 916 ? -5.404 11.993 10.902 1.00 97.12 916 GLY A CA 1
ATOM 6866 C C . GLY A 1 916 ? -6.012 12.593 9.634 1.00 97.12 916 GLY A C 1
ATOM 6867 O O . GLY A 1 916 ? -6.938 13.366 9.792 1.00 97.12 916 GLY A O 1
ATOM 6868 N N . MET A 1 917 ? -5.553 12.252 8.422 1.00 97.62 917 MET A N 1
ATOM 6869 C CA . MET A 1 917 ? -6.021 12.812 7.142 1.00 97.62 917 MET A CA 1
ATOM 6870 C C . MET A 1 917 ? -7.269 12.125 6.561 1.00 97.62 917 MET A C 1
ATOM 6872 O O . MET A 1 917 ? -7.853 12.652 5.615 1.00 97.62 917 MET A O 1
ATOM 6876 N N . ILE A 1 918 ? -7.708 10.983 7.106 1.00 96.75 918 ILE A N 1
ATOM 6877 C CA . ILE A 1 918 ? -8.889 10.256 6.597 1.00 96.75 918 ILE A CA 1
ATOM 6878 C C . ILE A 1 918 ? -10.152 11.145 6.536 1.00 96.75 918 ILE A C 1
ATOM 6880 O O . ILE A 1 918 ? -10.828 11.134 5.505 1.00 96.75 918 ILE A O 1
ATOM 6884 N N . PRO A 1 919 ? -10.485 11.960 7.561 1.00 95.44 919 PRO A N 1
ATOM 6885 C CA . PRO A 1 919 ? -11.655 12.837 7.501 1.00 95.44 919 PRO A CA 1
ATOM 6886 C C . PRO A 1 919 ? -11.584 13.858 6.354 1.00 95.44 919 PRO A C 1
ATOM 6888 O O . PRO A 1 919 ? -12.580 14.089 5.674 1.00 95.44 919 PRO A O 1
ATOM 6891 N N . ASP A 1 920 ? -10.409 14.437 6.099 1.00 96.38 920 ASP A N 1
ATOM 6892 C CA . ASP A 1 920 ? -10.177 15.392 5.010 1.00 96.38 920 ASP A CA 1
ATOM 6893 C C . ASP A 1 920 ? -10.368 14.714 3.652 1.00 96.38 920 ASP A C 1
ATOM 6895 O O . ASP A 1 920 ? -10.979 15.285 2.748 1.00 96.38 920 ASP A O 1
ATOM 6899 N N . PHE A 1 921 ? -9.889 13.473 3.524 1.00 96.19 921 PHE A N 1
ATOM 6900 C CA . PHE A 1 921 ? -10.043 12.675 2.313 1.00 96.19 921 PHE A CA 1
ATOM 6901 C C . PHE A 1 921 ? -11.517 12.360 2.039 1.00 96.19 921 PHE A C 1
ATOM 6903 O O . PHE A 1 921 ? -11.983 12.529 0.914 1.00 96.19 921 PHE A O 1
ATOM 6910 N N . LEU A 1 922 ? -12.284 11.994 3.071 1.00 94.50 922 LEU A N 1
ATOM 6911 C CA . LEU A 1 922 ? -13.725 11.757 2.957 1.00 94.50 922 LEU A CA 1
ATOM 6912 C C . LEU A 1 922 ? -14.508 13.022 2.575 1.00 94.50 922 LEU A C 1
ATOM 6914 O O . LEU A 1 922 ? -15.426 12.948 1.756 1.00 94.50 922 LEU A O 1
ATOM 6918 N N . VAL A 1 923 ? -14.136 14.184 3.120 1.00 94.12 923 VAL A N 1
ATOM 6919 C CA . VAL A 1 923 ? -14.728 15.479 2.738 1.00 94.12 923 VAL A CA 1
ATOM 6920 C C . VAL A 1 923 ? -14.397 15.823 1.285 1.00 94.12 923 VAL A C 1
ATOM 6922 O O . VAL A 1 923 ? -15.292 16.212 0.532 1.00 94.12 923 VAL A O 1
ATOM 6925 N N . ALA A 1 924 ? -13.146 15.630 0.857 1.00 94.75 924 ALA A N 1
ATOM 6926 C CA . ALA A 1 924 ? -12.749 15.810 -0.537 1.00 94.75 924 ALA A CA 1
ATOM 6927 C C . ALA A 1 924 ? -13.514 14.860 -1.474 1.00 94.75 924 ALA A C 1
ATOM 6929 O O . ALA A 1 924 ? -13.994 15.281 -2.527 1.00 94.75 924 ALA A O 1
ATOM 6930 N N . ALA A 1 925 ? -13.707 13.605 -1.065 1.00 93.69 925 ALA A N 1
ATOM 6931 C CA . ALA A 1 925 ? -14.454 12.615 -1.829 1.00 93.69 925 ALA A CA 1
ATOM 6932 C C . ALA A 1 925 ? -15.927 13.010 -1.987 1.00 93.69 925 ALA A C 1
ATOM 6934 O O . ALA A 1 925 ? -16.454 13.001 -3.102 1.00 93.69 925 ALA A O 1
ATOM 6935 N N . ALA A 1 926 ? -16.572 13.447 -0.902 1.00 93.06 926 ALA A N 1
ATOM 6936 C CA . ALA A 1 926 ? -17.935 13.966 -0.944 1.00 93.06 926 ALA A CA 1
ATOM 6937 C C . ALA A 1 926 ? -18.061 15.189 -1.871 1.00 93.06 926 ALA A C 1
ATOM 6939 O O . ALA A 1 926 ? -19.005 15.268 -2.657 1.00 93.06 926 ALA A O 1
ATOM 6940 N N . ALA A 1 927 ? -17.092 16.111 -1.832 1.00 92.12 927 ALA A N 1
ATOM 6941 C CA . ALA A 1 927 ? -17.065 17.289 -2.700 1.00 92.12 927 ALA A CA 1
ATOM 6942 C C . ALA A 1 927 ? -16.919 16.939 -4.196 1.00 92.12 927 ALA A C 1
ATOM 6944 O O . ALA A 1 927 ? -17.388 17.697 -5.043 1.00 92.12 927 ALA A O 1
ATOM 6945 N N . ARG A 1 928 ? -16.329 15.780 -4.529 1.00 90.12 928 ARG A N 1
ATOM 6946 C CA . ARG A 1 928 ? -16.291 15.220 -5.897 1.00 90.12 928 ARG A CA 1
ATOM 6947 C C . ARG A 1 928 ? -17.518 14.377 -6.264 1.00 90.12 928 ARG A C 1
ATOM 6949 O O . ARG A 1 928 ? -17.553 13.783 -7.337 1.00 90.12 928 ARG A O 1
ATOM 6956 N N . GLY A 1 929 ? -18.523 14.289 -5.393 1.00 91.94 929 GLY A N 1
ATOM 6957 C CA . GLY A 1 929 ? -19.731 13.496 -5.636 1.00 91.94 929 GLY A CA 1
ATOM 6958 C C . GLY A 1 929 ? -19.585 11.999 -5.346 1.00 91.94 929 GLY A C 1
ATOM 6959 O O . GLY A 1 929 ? -20.468 11.220 -5.706 1.00 91.94 929 GLY A O 1
ATOM 6960 N N . VAL A 1 930 ? -18.510 11.567 -4.678 1.00 91.81 930 VAL A N 1
ATOM 6961 C CA . VAL A 1 930 ? -18.402 10.190 -4.180 1.00 91.81 930 VAL A CA 1
ATOM 6962 C C . VAL A 1 930 ? -19.378 10.000 -3.016 1.00 91.81 930 VAL A C 1
ATOM 6964 O O . VAL A 1 930 ? -19.387 10.768 -2.053 1.00 91.81 930 VAL A O 1
ATOM 6967 N N . ASN A 1 931 ? -20.203 8.953 -3.079 1.00 92.19 931 ASN A N 1
ATOM 6968 C CA . ASN A 1 931 ? -21.151 8.635 -2.014 1.00 92.19 931 ASN A CA 1
ATOM 6969 C C . ASN A 1 931 ? -20.435 8.007 -0.806 1.00 92.19 931 ASN A C 1
ATOM 6971 O O . ASN A 1 931 ? -20.344 6.787 -0.689 1.00 92.19 931 ASN A O 1
ATOM 6975 N N . VAL A 1 932 ? -19.955 8.844 0.111 1.00 92.44 932 VAL A N 1
ATOM 6976 C CA . VAL A 1 932 ? -19.272 8.415 1.347 1.00 92.44 932 VAL A CA 1
ATOM 6977 C C . VAL A 1 932 ? -20.225 8.147 2.519 1.00 92.44 932 VAL A C 1
ATOM 6979 O O . VAL A 1 932 ? -19.791 7.733 3.590 1.00 92.44 932 VAL A O 1
ATOM 6982 N N . ALA A 1 933 ? -21.537 8.347 2.354 1.00 90.44 933 ALA A N 1
ATOM 6983 C CA . ALA A 1 933 ? -22.502 8.149 3.438 1.00 90.44 933 ALA A CA 1
ATOM 6984 C C . ALA A 1 933 ? -22.510 6.719 4.029 1.00 90.44 933 ALA A C 1
ATOM 6986 O O . ALA A 1 933 ? -22.684 6.607 5.244 1.00 90.44 933 ALA A O 1
ATOM 6987 N N . PRO A 1 934 ? -22.322 5.633 3.245 1.00 91.69 934 PRO A N 1
ATOM 6988 C CA . PRO A 1 934 ? -22.160 4.286 3.797 1.00 91.69 934 PRO A CA 1
ATOM 6989 C C . PRO A 1 934 ? -20.924 4.137 4.692 1.00 91.69 934 PRO A C 1
ATOM 6991 O O . PRO A 1 934 ? -21.026 3.513 5.741 1.00 91.69 934 PRO A O 1
ATOM 6994 N N . ILE A 1 935 ? -19.807 4.797 4.360 1.00 93.94 935 ILE A N 1
ATOM 6995 C CA . ILE A 1 935 ? -18.588 4.762 5.184 1.00 93.94 935 ILE A CA 1
ATOM 6996 C C . ILE A 1 935 ? -18.873 5.299 6.592 1.00 93.94 935 ILE A C 1
ATOM 6998 O O . ILE A 1 935 ? -18.470 4.689 7.573 1.00 93.94 935 ILE A O 1
ATOM 7002 N N . TYR A 1 936 ? -19.656 6.371 6.731 1.00 91.69 936 TYR A N 1
ATOM 7003 C CA . TYR A 1 936 ? -20.051 6.913 8.041 1.00 91.69 936 TYR A CA 1
ATOM 7004 C C . TYR A 1 936 ? -21.083 6.067 8.817 1.00 91.69 936 TYR A C 1
ATOM 7006 O O . TYR A 1 936 ? -21.480 6.449 9.919 1.00 91.69 936 TYR A O 1
ATOM 7014 N N . ARG A 1 937 ? -21.548 4.943 8.259 1.00 91.19 937 ARG A N 1
ATOM 7015 C CA . ARG A 1 937 ? -22.345 3.929 8.974 1.00 91.19 937 ARG A CA 1
ATOM 7016 C C . ARG A 1 937 ? -21.534 2.684 9.327 1.00 91.19 937 ARG A C 1
ATOM 7018 O O . ARG A 1 937 ? -22.022 1.841 10.077 1.00 91.19 937 ARG A O 1
ATOM 7025 N N . SER A 1 938 ? -20.308 2.573 8.821 1.00 95.38 938 SER A N 1
ATOM 7026 C CA . SER A 1 938 ? -19.503 1.358 8.945 1.00 95.38 938 SER A CA 1
ATOM 7027 C C . SER A 1 938 ? -19.130 1.001 10.383 1.00 95.38 938 SER A C 1
ATOM 7029 O O . SER A 1 938 ? -18.943 -0.178 10.672 1.00 95.38 938 SER A O 1
ATOM 7031 N N . ALA A 1 939 ? -19.088 1.965 11.312 1.00 94.94 939 ALA A N 1
ATOM 7032 C CA . ALA A 1 939 ? -18.902 1.666 12.733 1.00 94.94 939 ALA A CA 1
ATOM 7033 C C . ALA A 1 939 ? -20.033 0.777 13.281 1.00 94.94 939 ALA A C 1
ATOM 7035 O O . ALA A 1 939 ? -19.761 -0.252 13.897 1.00 94.94 939 ALA A O 1
ATOM 7036 N N . GLU A 1 940 ? -21.294 1.125 13.006 1.00 94.94 940 GLU A N 1
ATOM 7037 C CA . GLU A 1 940 ? -22.442 0.291 13.382 1.00 94.94 940 GLU A CA 1
ATOM 7038 C C . GLU A 1 940 ? -22.432 -1.039 12.630 1.00 94.94 940 GLU A C 1
ATOM 7040 O O . GLU A 1 940 ? -22.657 -2.084 13.232 1.00 94.94 940 GLU A O 1
ATOM 7045 N N . GLU A 1 941 ? -22.144 -1.025 11.326 1.00 95.81 941 GLU A N 1
ATOM 7046 C CA . GLU A 1 941 ? -22.139 -2.246 10.511 1.00 95.81 941 GLU A CA 1
ATOM 7047 C C . GLU A 1 941 ? -21.084 -3.251 10.994 1.00 95.81 941 GLU A C 1
ATOM 7049 O O . GLU A 1 941 ? -21.358 -4.449 11.030 1.00 95.81 941 GLU A O 1
ATOM 7054 N N . THR A 1 942 ? -19.924 -2.770 11.447 1.00 97.44 942 THR A N 1
ATOM 7055 C CA . THR A 1 942 ? -18.858 -3.601 12.028 1.00 97.44 942 THR A CA 1
ATOM 7056 C C . THR A 1 942 ? -19.282 -4.205 13.367 1.00 97.44 942 THR A C 1
ATOM 7058 O O . THR A 1 942 ? -19.074 -5.395 13.601 1.00 97.44 942 THR A O 1
ATOM 7061 N N . ILE A 1 943 ? -19.931 -3.422 14.237 1.00 97.81 943 ILE A N 1
ATOM 7062 C CA . ILE A 1 943 ? -20.450 -3.922 15.521 1.00 97.81 943 ILE A CA 1
ATOM 7063 C C . ILE A 1 943 ? -21.542 -4.974 15.280 1.00 97.81 943 ILE A C 1
ATOM 7065 O O . ILE A 1 943 ? -21.491 -6.050 15.868 1.00 97.81 943 ILE A O 1
ATOM 7069 N N . VAL A 1 944 ? -22.485 -4.712 14.371 1.00 97.50 944 VAL A N 1
ATOM 7070 C CA . VAL A 1 944 ? -23.561 -5.655 14.013 1.00 97.50 944 VAL A CA 1
ATOM 7071 C C . VAL A 1 944 ? -23.006 -6.933 13.381 1.00 97.50 944 VAL A C 1
ATOM 7073 O O . VAL A 1 944 ? -23.508 -8.027 13.650 1.00 97.50 944 VAL A O 1
ATOM 7076 N N . MET A 1 945 ? -21.970 -6.829 12.547 1.00 97.94 945 MET A N 1
ATOM 7077 C CA . MET A 1 945 ? -21.259 -7.994 12.018 1.00 97.94 945 MET A CA 1
ATOM 7078 C C . MET A 1 945 ? -20.677 -8.841 13.155 1.00 97.94 945 MET A C 1
ATOM 7080 O O . MET A 1 945 ? -20.829 -10.062 13.152 1.00 97.94 945 MET A O 1
ATOM 7084 N N . TRP A 1 946 ? -20.067 -8.210 14.157 1.00 98.12 946 TRP A N 1
ATOM 7085 C CA . TRP A 1 946 ? -19.498 -8.916 15.302 1.00 98.12 946 TRP A CA 1
ATOM 7086 C C . TRP A 1 946 ? -20.569 -9.569 16.192 1.00 98.12 946 TRP A C 1
ATOM 7088 O O . TRP A 1 946 ? -20.421 -10.732 16.565 1.00 98.12 946 TRP A O 1
ATOM 7098 N N . GLU A 1 947 ? -21.703 -8.905 16.433 1.00 97.56 947 GLU A N 1
ATOM 7099 C CA . GLU A 1 947 ? -22.866 -9.507 17.114 1.00 97.56 947 GLU A CA 1
ATOM 7100 C C . GLU A 1 947 ? -23.352 -10.773 16.388 1.00 97.56 947 GLU A C 1
ATOM 7102 O O . GLU A 1 947 ? -23.675 -11.785 17.018 1.00 97.56 947 GLU A O 1
ATOM 7107 N N . LYS A 1 948 ? -23.367 -10.744 15.050 1.00 97.50 948 LYS A N 1
ATOM 7108 C CA . LYS A 1 948 ? -23.719 -11.906 14.225 1.00 97.50 948 LYS A CA 1
ATOM 7109 C C . LYS A 1 948 ? -22.681 -13.019 14.302 1.00 97.50 948 LYS A C 1
ATOM 7111 O O . LYS A 1 948 ? -23.081 -14.177 14.375 1.00 97.50 948 LYS A O 1
ATOM 7116 N N . ALA A 1 949 ? -21.390 -12.692 14.316 1.00 98.12 949 ALA A N 1
ATOM 7117 C CA . ALA A 1 949 ? -20.321 -13.674 14.488 1.00 98.12 949 ALA A CA 1
ATOM 7118 C C . ALA A 1 949 ? -20.462 -14.413 15.830 1.00 98.12 949 ALA A C 1
ATOM 7120 O O . ALA A 1 949 ? -20.502 -15.642 15.856 1.00 98.12 949 ALA A O 1
ATOM 7121 N N . GLU A 1 950 ? -20.660 -13.687 16.936 1.00 96.50 950 GLU A N 1
ATOM 7122 C CA . GLU A 1 950 ? -20.882 -14.298 18.256 1.00 96.50 950 GLU A CA 1
ATOM 7123 C C . GLU A 1 950 ? -22.176 -15.122 18.323 1.00 96.50 950 GLU A C 1
ATOM 7125 O O . GLU A 1 950 ? -22.240 -16.147 19.012 1.00 96.50 950 GLU A O 1
ATOM 7130 N N . ALA A 1 951 ? -23.223 -14.696 17.612 1.00 96.50 951 ALA A N 1
ATOM 7131 C CA . ALA A 1 951 ? -24.466 -15.450 17.530 1.00 96.50 951 ALA A CA 1
ATOM 7132 C C . ALA A 1 951 ? -24.304 -16.753 16.735 1.00 96.50 951 ALA A C 1
ATOM 7134 O O . ALA A 1 951 ? -24.717 -17.808 17.221 1.00 96.50 951 ALA A O 1
ATOM 7135 N N . ALA A 1 952 ? -23.677 -16.684 15.559 1.00 97.31 952 ALA A N 1
ATOM 7136 C CA . ALA A 1 952 ? -23.427 -17.826 14.686 1.00 97.31 952 ALA A CA 1
ATOM 7137 C C . ALA A 1 952 ? -22.449 -18.828 15.317 1.00 97.31 952 ALA A C 1
ATOM 7139 O O . ALA A 1 952 ? -22.643 -20.033 15.180 1.00 97.31 952 ALA A O 1
ATOM 7140 N N . ALA A 1 953 ? -21.466 -18.362 16.097 1.00 97.00 953 ALA A N 1
ATOM 7141 C CA . ALA A 1 953 ? -20.524 -19.213 16.829 1.00 97.00 953 ALA A CA 1
ATOM 7142 C C . ALA A 1 953 ? -21.218 -20.276 17.699 1.00 97.00 953 ALA A C 1
ATOM 7144 O O . ALA A 1 953 ? -20.724 -21.396 17.830 1.00 97.00 953 ALA A O 1
ATOM 7145 N N . ARG A 1 954 ? -22.401 -19.964 18.256 1.00 93.62 954 ARG A N 1
ATOM 7146 C CA . ARG A 1 954 ? -23.208 -20.925 19.029 1.00 93.62 954 ARG A CA 1
ATOM 7147 C C . ARG A 1 954 ? -23.731 -22.093 18.197 1.00 93.62 954 ARG A C 1
ATOM 7149 O O . ARG A 1 954 ? -23.935 -23.151 18.767 1.00 93.62 954 ARG A O 1
ATOM 7156 N N . SER A 1 955 ? -23.970 -21.889 16.905 1.00 92.81 955 SER A N 1
ATOM 7157 C CA . SER A 1 955 ? -24.412 -22.930 15.969 1.00 92.81 955 SER A CA 1
ATOM 7158 C C . SER A 1 955 ? -23.247 -23.709 15.356 1.00 92.81 955 SER A C 1
ATOM 7160 O O . SER A 1 955 ? -23.455 -24.782 14.798 1.00 92.81 955 SER A O 1
ATOM 7162 N N . VAL A 1 956 ? -22.032 -23.155 15.416 1.00 95.19 956 VAL A N 1
ATOM 7163 C CA . VAL A 1 956 ? -20.808 -23.828 14.960 1.00 95.19 956 VAL A CA 1
ATOM 7164 C C . VAL A 1 956 ? -20.305 -24.834 16.007 1.00 95.19 956 VAL A C 1
ATOM 7166 O O . VAL A 1 956 ? -19.795 -25.892 15.617 1.00 95.19 956 VAL A O 1
ATOM 7169 N N . ARG A 1 957 ? -20.427 -24.484 17.300 1.00 93.00 957 ARG A N 1
ATOM 7170 C CA . ARG A 1 957 ? -20.197 -25.368 18.459 1.00 93.00 957 ARG A CA 1
ATOM 7171 C C . ARG A 1 957 ? -21.222 -26.491 18.495 1.00 93.00 957 ARG A C 1
ATOM 7173 O O . ARG A 1 957 ? -20.781 -27.642 18.705 1.00 93.00 957 ARG A O 1
#

pLDDT: mean 77.46, std 18.69, range [23.94, 98.88]

Nearest PDB structures (foldseek):
  3itc-assembly1_A  TM=8.116E-01  e=3.418E-10  Streptomyces coelicolor
  1olp-assembly3_C  TM=7.993E-01  e=4.701E-03  Clostridium sardiniense
  4qwt-assembly1_A  TM=6.888E-01  e=9.744E-04  Plexaura homomalla
  4nre-assembly1_A  TM=6.220E-01  e=2.204E-03  Homo sapiens
  1p8j-assembly1_A  TM=4.542E-01  e=1.552E-01  Mus musculus

Mean predicted aligned error: 16.11 Å

Radius of gyration: 31.04 Å; Cα contacts (8 Å, |Δi|>4): 2427; chains: 1; bounding box: 82×65×83 Å

Secondary structure (DSSP, 8-state):
-PPPPPTTPPPSEEEEEE-TTGGGSTT--TTS-SSSSB----S-GGG-THHHHT----TTTSS---S-HHHHHHHHHHHHHHHHHH-SPB----TTT-SS-S-TT--SB----HHHHHHHHHTTEEEEEEEEE--HHHHHHHHHTT-TT-SS----HHHHHHHHHHHHHHHHHHHHH-TTTEEE-SSHHHHHHHHHTT-EEEEEEEE-SS--HHHHHHHHHHH-B-EEBS--SS--SSBPBP---HHHHHHHHHHHSSPPPEEEETTB-------EEEEE-----TTS-TT-EEEEEPPHHHHHHTT-S--SSS---TT---TTSEEEE---BS-HHHHHHHHHTT-EEB-TTB-HHHHHHHHHHHHTTT---EE-S--EE-TTSPBSSTTSEEHHHHHHHHHHT-EEEEPSS-SSSSS---SS-SEEEEE-TT----B----SS-----SS-SEEE-SS--EEEEE---TT--TT-B-SEEEEEEEE-SS-B-BTTB-EEEEEEESS-EEEEESSTT--B-TT-EEEEEEE--TT-BGGGEEEEEEEE-----SSTT-S--EEEEEEEEEETTTTEEEEEEEEEEEEEE-SS--EEEEE-------B--EEEEEEEE-SS-B-BTTB-EEEEEEETTEEEEEESSTT--B-TT-EEEEEEEPPTT-BGGGEEEEEEEE----STT---EEEEEEEEEEETTEEEEEEEEEEEEEEE-SS--EEEEE-PPPP---PPPTT-----EEEEEEEE-SS-B-BTTB-EEEEEEETTS-EEEEESSTT-BB-TT-EEEEEEE--SS--GGGEEEEEEEE----STTS--EEEEEEEEEEE--HHHHHHHHHHHHHHHHTS-SEEE---BTTT-------SPPPPSSEEPP--SSS--EEPPPEETTEE--HHHHSSSSGGGHHHHHHHHHHTT---TTGGGHHHHHHHHHHHHHHHHHHH-

Solvent-accessible surface area (backbone atoms only — not comparable to full-atom values): 49181 Å² total; per-residue (Å²): 137,75,86,70,81,62,100,81,68,52,72,16,21,21,38,49,28,30,26,59,45,38,26,43,20,43,39,22,44,98,86,27,45,62,8,68,28,36,42,47,26,65,57,40,68,89,73,64,53,57,62,75,27,36,39,59,52,52,75,65,52,46,40,78,91,63,93,47,68,58,32,44,53,39,31,39,51,50,46,45,51,54,37,40,55,27,21,24,57,54,37,36,40,18,48,51,55,42,81,38,26,63,27,12,37,43,34,48,45,52,30,47,32,45,68,33,48,50,44,18,40,77,54,35,42,26,27,35,27,40,29,29,54,52,48,62,61,59,17,46,38,53,67,61,21,84,48,93,88,52,95,60,78,82,68,53,56,66,60,51,50,54,39,38,50,56,25,44,53,49,53,49,51,26,24,68,58,34,62,85,44,29,38,74,31,86,47,43,67,49,31,53,48,30,41,73,68,64,16,31,16,31,36,32,27,37,37,38,41,61,66,45,63,68,56,53,50,45,39,29,76,78,59,48,37,47,35,36,28,67,21,28,67,18,58,43,76,43,24,17,18,32,36,66,50,60,68,39,35,45,44,17,25,54,74,66,77,42,67,74,42,37,39,63,33,80,46,31,61,32,68,76,70,86,56,58,45,81,39,71,47,93,58,76,46,100,82,47,62,78,52,50,71,42,78,37,72,59,56,68,74,58,48,29,73,32,13,39,90,61,44,90,57,93,59,89,51,92,66,42,24,44,88,89,39,5,40,30,34,64,43,28,58,66,31,62,69,48,53,47,47,44,38,35,70,34,42,44,44,27,48,38,41,26,1,64,48,15,38,53,46,52,50,55,57,26,57,80,45,50,34,32,37,34,31,30,48,39,34,77,28,51,85,86,44,74,36,61,36,38,55,39,44,43,36,65,54,49,30,53,31,36,73,42,41,13,42,40,11,43,34,44,27,43,62,48,89,62,44,57,64,49,54,73,43,81,38,32,44,37,41,36,64,79,70,52,69,28,61,50,84,65,82,76,99,70,82,70,88,63,101,44,67,46,44,73,39,29,38,86,41,38,57,47,80,42,82,40,69,77,89,80,70,77,83,76,50,63,25,39,31,38,33,39,38,37,22,29,21,97,31,32,44,78,17,80,62,39,30,41,31,37,38,39,29,39,76,89,49,73,47,78,36,73,59,40,81,45,49,54,42,55,58,63,35,75,49,75,40,78,39,82,44,63,86,87,32,34,58,67,36,43,39,32,39,29,42,37,51,57,47,60,86,54,92,60,99,88,65,55,71,50,30,21,35,18,27,44,31,36,28,22,66,76,72,75,44,75,78,44,75,48,73,38,92,44,66,42,68,38,35,84,90,41,39,71,47,80,51,81,37,79,74,79,85,88,55,56,34,48,29,37,34,43,37,36,27,29,18,98,30,39,42,74,15,66,78,32,33,46,30,35,37,38,27,41,79,92,41,78,43,80,27,69,56,45,73,43,41,65,44,57,57,63,35,78,48,74,36,79,35,81,45,62,86,86,33,37,52,88,37,44,57,33,34,30,42,35,48,54,35,77,44,68,103,83,39,55,57,30,25,34,21,26,40,38,32,28,26,65,48,61,77,37,77,69,31,76,49,71,36,93,58,56,41,70,36,34,61,85,45,38,70,46,82,62,36,60,65,66,64,76,74,91,59,83,76,74,84,87,68,80,85,43,48,28,34,35,36,40,40,28,29,24,92,33,35,40,79,13,67,75,34,31,42,29,34,39,40,28,30,69,94,72,50,74,47,80,42,74,59,36,72,41,11,51,43,49,47,72,32,46,39,49,45,79,46,70,50,90,77,85,56,49,70,84,36,48,36,28,39,31,43,40,45,53,32,72,29,67,99,89,30,49,50,31,24,32,23,32,44,34,42,29,37,23,59,47,51,54,59,52,41,45,49,53,52,48,54,50,30,61,40,42,74,57,43,48,34,29,37,3,49,31,44,44,66,49,43,30,27,36,50,33,29,92,50,76,78,67,74,66,30,75,55,88,74,73,76,94,50,90,50,66,46,70,71,53,69,55,76,77,32,73,59,46,38,44,73,34,18,41,24,32,56,35,31,52,43,56,46,51,52,33,37,43,76,74,69,38,85,51,68,38,33,40,37,16,28,33,43,52,38,53,25,44,48,41,20,49,56,22,9,67,73,60,98

Foldseek 3Di:
DPDFPDPQAFFFFEFQAAAQQLLLAQQADLVSAQHLAAFHQDAAPVVQCQCVRFPFADFQQSHDDDPDVLLSVLRNVLNQVLCQLLQAFGGGDTPQAQLPPLFLSDQRYDFNHPNLVVLLLLLGAAEYAHEQDYLQQSNQCNNPGCDPVPQASDGDVVVVLVSLLSSLVSVCSSCVNVVQAEDADQFLVRSSVSSVSSHRHYAYEYAYAEDALVSVVVCCPPRRHFAYAPHHLEAYQFWGFWDADLVSQQSNCSHPVDGFQKDWDLLEAAAHDFHWDWDFDQDPDVVQHHTDTDGDGDDPVRVQQSQHADDPPDDDDPSHYPPNTHITGPMATNCLVSLLVCLLVLGAYANQRGTPRNLVSSLVSCVVLLAAHEHNEAFEDEPNHRDHTRRHHYLLSLLSNLVSLYFYAYAQQFHGSRGDPFDQFLFKQKAFLLGDRFRDRDDDDDPDQDLDFRDKDFLVRQKDKFFDFAPDDPQDADFQKKKKKWFWAQFKFPFQQFWKWKFFQFFVDTDIHTQQNRNMGDHRGIGMGMDGDDPPHGLLGTFKIKIFTRFDPDPDPDDTGKTFTQWIWMARPVPGGTQATDGHSGNDIDDPVRGMDIPGGHHDDKDAFFKKKKKWFWAQFKQQFDQKFKWKWWQFQNDTDTFGQQNRHIGDHRDIGIGMDGDPPRGMPLRGAWIKIFIRFDDDPPTGKTFIAWIWMFRVVVTGTFFTAGHNRSDIDDPVRGMDTTHGDHDDPPDDSPPDDDQFQKKKKKWFFAPFWQQFDLKWKWKWWAFAVGDIDIHTRNSRGINDHRRMHMDMDGHPVVDTPSRTRMMMMGISFNHDPPTGMTRIRMMMMTRGHFSLVSSLVSVVSSCVSSVNASYAHHHHRSVSRRRRRAGCFWADPQHFRDDSPVDGSGRGFDRRNNDTDTRHHRNSSHSSCVSRSLVSSVVVVRPCSNSSSNSSSVSVSSVSSVVSSVVSD